Protein 3TW8 (pdb70)

Structure (mmCIF, N/CA/C/O backbone):
data_3TW8
#
_entry.id   3TW8
#
_cell.length_a   122.588
_cell.length_b   56.563
_cell.length_c   175.305
_cell.angle_alpha   90.00
_cell.angle_beta   95.63
_cell.angle_gamma   90.00
#
_symmetry.space_group_name_H-M   'C 1 2 1'
#
loop_
_entity.id
_entity.type
_entity.pdbx_description
1 polymer 'DENN domain-containing protein 1B'
2 polymer 'Ras-related protein Rab-35'
3 water water
#
loop_
_atom_site.group_PDB
_atom_site.id
_atom_site.type_symbol
_atom_site.label_atom_id
_atom_site.label_alt_id
_atom_site.label_comp_id
_atom_site.label_asym_id
_atom_site.label_entity_id
_atom_site.label_seq_id
_atom_site.pdbx_PDB_ins_code
_atom_site.Cartn_x
_atom_site.Cartn_y
_atom_site.Cartn_z
_atom_site.occupancy
_atom_site.B_iso_or_equiv
_atom_site.auth_seq_id
_atom_site.auth_comp_id
_atom_site.auth_asym_id
_atom_site.auth_atom_id
_atom_site.pdbx_PDB_model_num
ATOM 1 N N . MET A 1 2 ? 101.166 7.516 77.196 1.00 73.29 2 MET A N 1
ATOM 2 C CA . MET A 1 2 ? 100.472 8.858 77.211 1.00 71.48 2 MET A CA 1
ATOM 3 C C . MET A 1 2 ? 101.069 9.904 76.220 1.00 65.71 2 MET A C 1
ATOM 4 O O . MET A 1 2 ? 100.316 10.707 75.634 1.00 66.03 2 MET A O 1
ATOM 9 N N . ASP A 1 3 ? 102.399 9.877 76.020 1.00 59.38 3 ASP A N 1
ATOM 10 C CA . ASP A 1 3 ? 103.187 10.992 75.376 1.00 55.03 3 ASP A CA 1
ATOM 11 C C . ASP A 1 3 ? 103.573 10.641 73.900 1.00 50.21 3 ASP A C 1
ATOM 12 O O . ASP A 1 3 ? 103.132 11.270 72.920 1.00 49.66 3 ASP A O 1
ATOM 17 N N . CYS A 1 4 ? 104.334 9.564 73.778 1.00 48.68 4 CYS A N 1
ATOM 18 C CA . CYS A 1 4 ? 104.800 9.001 72.537 1.00 47.80 4 CYS A CA 1
ATOM 19 C C . CYS A 1 4 ? 103.698 8.145 71.854 1.00 45.25 4 CYS A C 1
ATOM 20 O O . CYS A 1 4 ? 102.879 7.468 72.503 1.00 50.66 4 CYS A O 1
ATOM 23 N N . ARG A 1 5 ? 103.728 8.132 70.555 1.00 41.19 5 ARG A N 1
ATOM 24 C CA . ARG A 1 5 ? 102.790 7.373 69.765 1.00 42.50 5 ARG A CA 1
ATOM 25 C C . ARG A 1 5 ? 103.375 6.059 69.237 1.00 43.83 5 ARG A C 1
ATOM 26 O O . ARG A 1 5 ? 102.836 5.490 68.306 1.00 43.50 5 ARG A O 1
ATOM 34 N N . THR A 1 6 ? 104.450 5.578 69.843 1.00 46.47 6 THR A N 1
ATOM 35 C CA . THR A 1 6 ? 104.989 4.255 69.536 1.00 43.72 6 THR A CA 1
ATOM 36 C C . THR A 1 6 ? 104.530 3.275 70.577 1.00 44.92 6 THR A C 1
ATOM 37 O O . THR A 1 6 ? 104.565 3.566 71.784 1.00 52.11 6 THR A O 1
ATOM 41 N N . LYS A 1 7 ? 104.144 2.075 70.145 1.00 45.95 7 LYS A N 1
ATOM 42 C CA . LYS A 1 7 ? 103.828 1.008 71.101 1.00 49.58 7 LYS A CA 1
ATOM 43 C C . LYS A 1 7 ? 105.113 0.573 71.791 1.00 49.39 7 LYS A C 1
ATOM 44 O O . LYS A 1 7 ? 106.023 0.080 71.152 1.00 50.57 7 LYS A O 1
ATOM 50 N N . ALA A 1 8 ? 105.181 0.729 73.110 1.00 55.19 8 ALA A N 1
ATOM 51 C CA . ALA A 1 8 ? 106.391 0.352 73.902 1.00 59.07 8 ALA A CA 1
ATOM 52 C C . ALA A 1 8 ? 106.917 -1.061 73.668 1.00 61.76 8 ALA A C 1
ATOM 53 O O . ALA A 1 8 ? 108.080 -1.257 73.252 1.00 65.25 8 ALA A O 1
ATOM 55 N N . ASN A 1 9 ? 106.084 -2.044 73.981 1.00 61.00 9 ASN A N 1
ATOM 56 C CA . ASN A 1 9 ? 106.500 -3.438 73.934 1.00 59.54 9 ASN A CA 1
ATOM 57 C C . ASN A 1 9 ? 105.572 -4.265 73.049 1.00 58.51 9 ASN A C 1
ATOM 58 O O . ASN A 1 9 ? 104.759 -5.018 73.547 1.00 60.91 9 ASN A O 1
ATOM 63 N N . PRO A 1 10 ? 105.696 -4.132 71.723 1.00 53.33 10 PRO A N 1
ATOM 64 C CA . PRO A 1 10 ? 104.781 -4.853 70.864 1.00 52.25 10 PRO A CA 1
ATOM 65 C C . PRO A 1 10 ? 104.980 -6.352 70.985 1.00 54.37 10 PRO A C 1
ATOM 66 O O . PRO A 1 10 ? 105.998 -6.820 71.506 1.00 55.50 10 PRO A O 1
ATOM 70 N N . ASP A 1 11 ? 104.002 -7.100 70.510 1.00 53.64 11 ASP A N 1
ATOM 71 C CA . ASP A 1 11 ? 104.070 -8.539 70.665 1.00 58.42 11 ASP A CA 1
ATOM 72 C C . ASP A 1 11 ? 105.136 -9.110 69.759 1.00 56.23 11 ASP A C 1
ATOM 73 O O . ASP A 1 11 ? 105.776 -10.088 70.119 1.00 54.55 11 ASP A O 1
ATOM 78 N N . ARG A 1 12 ? 105.334 -8.469 68.611 1.00 53.27 12 ARG A N 1
ATOM 79 C CA . ARG A 1 12 ? 106.205 -9.018 67.581 1.00 54.24 12 ARG A CA 1
ATOM 80 C C . ARG A 1 12 ? 107.085 -7.975 66.888 1.00 48.65 12 ARG A C 1
ATOM 81 O O . ARG A 1 12 ? 106.758 -6.824 66.839 1.00 47.08 12 ARG A O 1
ATOM 89 N N . THR A 1 13 ? 108.248 -8.429 66.433 1.00 47.10 13 THR A N 1
ATOM 90 C CA . THR A 1 13 ? 109.193 -7.614 65.707 1.00 46.06 13 THR A CA 1
ATOM 91 C C . THR A 1 13 ? 108.522 -7.004 64.506 1.00 42.02 13 THR A C 1
ATOM 92 O O . THR A 1 13 ? 108.788 -5.855 64.179 1.00 41.30 13 THR A O 1
ATOM 96 N N . PHE A 1 14 ? 107.670 -7.788 63.863 1.00 37.93 14 PHE A N 1
ATOM 97 C CA . PHE A 1 14 ? 106.784 -7.312 62.803 1.00 43.86 14 PHE A CA 1
ATOM 98 C C . PHE A 1 14 ? 105.593 -8.261 62.803 1.00 44.83 14 PHE A C 1
ATOM 99 O O . PHE A 1 14 ? 105.630 -9.345 63.389 1.00 41.06 14 PHE A O 1
ATOM 107 N N . ASP A 1 15 ? 104.516 -7.817 62.180 1.00 41.37 15 ASP A N 1
ATOM 108 C CA . ASP A 1 15 ? 103.269 -8.548 62.198 1.00 42.27 15 ASP A CA 1
ATOM 109 C C . ASP A 1 15 ? 102.922 -9.178 60.851 1.00 41.56 15 ASP A C 1
ATOM 110 O O . ASP A 1 15 ? 102.259 -10.193 60.805 1.00 44.30 15 ASP A O 1
ATOM 115 N N . LEU A 1 16 ? 103.376 -8.570 59.767 1.00 42.82 16 LEU A N 1
ATOM 116 C CA . LEU A 1 16 ? 103.010 -9.008 58.430 1.00 39.85 16 LEU A CA 1
ATOM 117 C C . LEU A 1 16 ? 104.048 -8.552 57.441 1.00 36.30 16 LEU A C 1
ATOM 118 O O . LEU A 1 16 ? 104.607 -7.439 57.567 1.00 38.21 16 LEU A O 1
ATOM 123 N N . VAL A 1 17 ? 104.280 -9.404 56.450 1.00 37.65 17 VAL A N 1
ATOM 124 C CA . VAL A 1 17 ? 105.033 -9.072 55.261 1.00 39.90 17 VAL A CA 1
ATOM 125 C C . VAL A 1 17 ? 104.192 -9.479 54.065 1.00 41.60 17 VAL A C 1
ATOM 126 O O . VAL A 1 17 ? 103.606 -10.557 54.070 1.00 43.17 17 VAL A O 1
ATOM 130 N N . LEU A 1 18 ? 104.122 -8.619 53.055 1.00 39.55 18 LEU A N 1
ATOM 131 C CA . LEU A 1 18 ? 103.309 -8.875 51.845 1.00 41.54 18 LEU A CA 1
ATOM 132 C C . LEU A 1 18 ? 104.054 -8.343 50.641 1.00 40.14 18 LEU A C 1
ATOM 133 O O . LEU A 1 18 ? 104.807 -7.338 50.737 1.00 38.93 18 LEU A O 1
ATOM 138 N N . LYS A 1 19 ? 103.871 -9.074 49.550 1.00 39.00 19 LYS A N 1
ATOM 139 C CA . LYS A 1 19 ? 104.186 -8.682 48.199 1.00 41.36 19 LYS A CA 1
ATOM 140 C C . LYS A 1 19 ? 102.842 -8.482 47.507 1.00 42.67 19 LYS A C 1
ATOM 141 O O . LYS A 1 19 ? 101.997 -9.375 47.482 1.00 42.72 19 LYS A O 1
ATOM 147 N N . VAL A 1 20 ? 102.665 -7.286 46.968 1.00 39.93 20 VAL A N 1
ATOM 148 C CA . VAL A 1 20 ? 101.427 -6.823 46.365 1.00 43.05 20 VAL A CA 1
ATOM 149 C C . VAL A 1 20 ? 101.688 -6.256 44.970 1.00 43.47 20 VAL A C 1
ATOM 150 O O . VAL A 1 20 ? 102.704 -5.608 44.747 1.00 41.59 20 VAL A O 1
ATOM 154 N N . LYS A 1 21 ? 100.725 -6.458 44.074 1.00 43.18 21 LYS A N 1
ATOM 155 C CA . LYS A 1 21 ? 100.736 -5.989 42.709 1.00 48.40 21 LYS A CA 1
ATOM 156 C C . LYS A 1 21 ? 99.397 -5.324 42.386 1.00 51.68 21 LYS A C 1
ATOM 157 O O . LYS A 1 21 ? 98.350 -5.830 42.791 1.00 50.64 21 LYS A O 1
ATOM 163 N N . CYS A 1 22 ? 99.399 -4.241 41.609 1.00 53.49 22 CYS A N 1
ATOM 164 C CA . CYS A 1 22 ? 98.125 -3.765 41.019 1.00 64.75 22 CYS A CA 1
ATOM 165 C C . CYS A 1 22 ? 97.553 -4.760 40.003 1.00 68.28 22 CYS A C 1
ATOM 166 O O . CYS A 1 22 ? 98.166 -4.996 38.965 1.00 81.26 22 CYS A O 1
ATOM 169 N N . GLU A 1 28 ? 89.260 -2.398 40.167 1.00 84.46 28 GLU A N 1
ATOM 170 C CA . GLU A 1 28 ? 89.702 -3.596 40.867 1.00 86.42 28 GLU A CA 1
ATOM 171 C C . GLU A 1 28 ? 90.799 -3.197 41.844 1.00 81.30 28 GLU A C 1
ATOM 172 O O . GLU A 1 28 ? 91.463 -2.186 41.632 1.00 81.07 28 GLU A O 1
ATOM 178 N N . ASP A 1 29 ? 90.985 -3.980 42.904 1.00 80.12 29 ASP A N 1
ATOM 179 C CA . ASP A 1 29 ? 91.966 -3.645 43.970 1.00 76.61 29 ASP A CA 1
ATOM 180 C C . ASP A 1 29 ? 93.399 -4.179 43.659 1.00 72.26 29 ASP A C 1
ATOM 181 O O . ASP A 1 29 ? 93.574 -4.927 42.681 1.00 75.89 29 ASP A O 1
ATOM 186 N N . PRO A 1 30 ? 94.429 -3.802 44.483 1.00 53.80 30 PRO A N 1
ATOM 187 C CA . PRO A 1 30 ? 95.699 -4.468 44.248 1.00 50.12 30 PRO A CA 1
ATOM 188 C C . PRO A 1 30 ? 95.620 -5.922 44.649 1.00 50.96 30 PRO A C 1
ATOM 189 O O . PRO A 1 30 ? 94.795 -6.283 45.464 1.00 55.49 30 PRO A O 1
ATOM 193 N N . VAL A 1 31 ? 96.433 -6.770 44.051 1.00 49.29 31 VAL A N 1
ATOM 194 C CA . VAL A 1 31 ? 96.408 -8.167 44.414 1.00 52.45 31 VAL A CA 1
ATOM 195 C C . VAL A 1 31 ? 97.586 -8.505 45.316 1.00 49.67 31 VAL A C 1
ATOM 196 O O . VAL A 1 31 ? 98.713 -8.115 45.042 1.00 47.88 31 VAL A O 1
ATOM 200 N N . VAL A 1 32 ? 97.293 -9.193 46.412 1.00 52.69 32 VAL A N 1
ATOM 201 C CA . VAL A 1 32 ? 98.320 -9.825 47.251 1.00 48.21 32 VAL A CA 1
ATOM 202 C C . VAL A 1 32 ? 98.776 -11.077 46.541 1.00 50.58 32 VAL A C 1
ATOM 203 O O . VAL A 1 32 ? 97.997 -11.986 46.317 1.00 54.69 32 VAL A O 1
ATOM 207 N N . LEU A 1 33 ? 100.048 -11.097 46.166 1.00 50.24 33 LEU A N 1
ATOM 208 C CA . LEU A 1 33 ? 100.676 -12.264 45.584 1.00 52.07 33 LEU A CA 1
ATOM 209 C C . LEU A 1 33 ? 101.184 -13.267 46.612 1.00 53.30 33 LEU A C 1
ATOM 210 O O . LEU A 1 33 ? 101.245 -14.460 46.320 1.00 54.07 33 LEU A O 1
ATOM 215 N N . TRP A 1 34 ? 101.589 -12.781 47.793 1.00 50.91 34 TRP A N 1
ATOM 216 C CA . TRP A 1 34 ? 102.336 -13.579 48.757 1.00 48.80 34 TRP A CA 1
ATOM 217 C C . TRP A 1 34 ? 102.347 -12.830 50.101 1.00 49.14 34 TRP A C 1
ATOM 218 O O . TRP A 1 34 ? 102.592 -11.622 50.135 1.00 46.45 34 TRP A O 1
ATOM 229 N N . LYS A 1 35 ? 102.047 -13.535 51.184 1.00 47.85 35 LYS A N 1
ATOM 230 C CA . LYS A 1 35 ? 102.175 -12.980 52.511 1.00 50.27 35 LYS A CA 1
ATOM 231 C C . LYS A 1 35 ? 102.826 -13.940 53.531 1.00 49.62 35 LYS A C 1
ATOM 232 O O . LYS A 1 35 ? 102.767 -15.168 53.403 1.00 49.75 35 LYS A O 1
ATOM 238 N N . PHE A 1 36 ? 103.430 -13.356 54.556 1.00 48.27 36 PHE A N 1
ATOM 239 C CA . PHE A 1 36 ? 103.875 -14.092 55.718 1.00 48.86 36 PHE A CA 1
ATOM 240 C C . PHE A 1 36 ? 103.443 -13.319 56.963 1.00 47.53 36 PHE A C 1
ATOM 241 O O . PHE A 1 36 ? 103.632 -12.105 57.015 1.00 42.35 36 PHE A O 1
ATOM 249 N N . PRO A 1 37 ? 102.887 -14.003 57.965 1.00 46.64 37 PRO A N 1
ATOM 250 C CA . PRO A 1 37 ? 102.562 -15.417 58.026 1.00 52.55 37 PRO A CA 1
ATOM 251 C C . 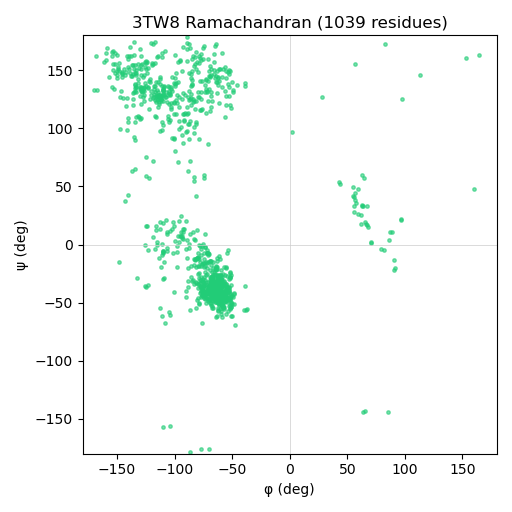PRO A 1 37 ? 101.408 -15.779 57.102 1.00 51.93 37 PRO A C 1
ATOM 252 O O . PRO A 1 37 ? 100.484 -14.994 56.939 1.00 53.69 37 PRO A O 1
ATOM 256 N N . GLU A 1 38 ? 101.471 -16.967 56.513 1.00 54.57 38 GLU A N 1
ATOM 257 C CA . GLU A 1 38 ? 100.419 -17.453 55.597 1.00 58.86 38 GLU A CA 1
ATOM 258 C C . GLU A 1 38 ? 99.009 -17.393 56.183 1.00 59.39 38 GLU A C 1
ATOM 259 O O . GLU A 1 38 ? 98.070 -17.073 55.483 1.00 61.54 38 GLU A O 1
ATOM 265 N N . ASP A 1 39 ? 98.880 -17.683 57.465 1.00 59.39 39 ASP A N 1
ATOM 266 C CA . ASP A 1 39 ? 97.581 -17.691 58.123 1.00 60.36 39 ASP A CA 1
ATOM 267 C C . ASP A 1 39 ? 97.269 -16.354 58.810 1.00 59.34 39 ASP A C 1
ATOM 268 O O . ASP A 1 39 ? 96.495 -16.317 59.764 1.00 58.39 39 ASP A O 1
ATOM 273 N N . PHE A 1 40 ? 97.880 -15.259 58.355 1.00 56.66 40 PHE A N 1
ATOM 274 C CA . PHE A 1 40 ? 97.545 -13.938 58.906 1.00 55.77 40 PHE A CA 1
ATOM 275 C C . PHE A 1 40 ? 96.040 -13.721 58.849 1.00 57.72 40 PHE A C 1
ATOM 276 O O . PHE A 1 40 ? 95.433 -13.891 57.792 1.00 60.39 40 PHE A O 1
ATOM 284 N N . GLY A 1 41 ? 95.450 -13.362 59.983 1.00 55.41 41 GLY A N 1
ATOM 285 C CA . GLY A 1 41 ? 93.997 -13.440 60.143 1.00 60.03 41 GLY A CA 1
ATOM 286 C C . GLY A 1 41 ? 93.185 -12.140 60.218 1.00 58.28 41 GLY A C 1
ATOM 287 O O . GLY A 1 41 ? 91.963 -12.189 60.290 1.00 61.71 41 GLY A O 1
ATOM 288 N N . ASP A 1 42 ? 93.837 -10.985 60.250 1.00 55.68 42 ASP A N 1
ATOM 289 C CA . ASP A 1 42 ? 93.110 -9.733 60.402 1.00 54.65 42 ASP A CA 1
ATOM 290 C C . ASP A 1 42 ? 92.759 -9.255 58.994 1.00 53.62 42 ASP A C 1
ATOM 291 O O . ASP A 1 42 ? 93.584 -8.676 58.305 1.00 51.04 42 ASP A O 1
ATOM 296 N N . GLN A 1 43 ? 91.534 -9.538 58.573 1.00 55.11 43 GLN A N 1
ATOM 297 C CA . GLN A 1 43 ? 91.074 -9.214 57.218 1.00 54.50 43 GLN A CA 1
ATOM 298 C C . GLN A 1 43 ? 91.000 -7.696 56.959 1.00 54.02 43 GLN A C 1
ATOM 299 O O . GLN A 1 43 ? 91.054 -7.248 55.813 1.00 53.46 43 GLN A O 1
ATOM 305 N N . GLU A 1 44 ? 90.862 -6.912 58.023 1.00 51.34 44 GLU A N 1
ATOM 306 C CA . GLU A 1 44 ? 90.786 -5.458 57.904 1.00 51.89 44 GLU A CA 1
ATOM 307 C C . GLU A 1 44 ? 92.160 -4.900 57.467 1.00 50.99 44 GLU A C 1
ATOM 308 O O . GLU A 1 44 ? 92.267 -3.953 56.646 1.00 48.02 44 GLU A O 1
ATOM 314 N N . ILE A 1 45 ? 93.214 -5.517 57.971 1.00 46.76 45 ILE A N 1
ATOM 315 C CA . ILE A 1 45 ? 94.550 -5.125 57.608 1.00 44.23 45 ILE A CA 1
ATOM 316 C C . ILE A 1 45 ? 94.904 -5.661 56.222 1.00 43.18 45 ILE A C 1
ATOM 317 O O . ILE A 1 45 ? 95.564 -4.992 55.433 1.00 44.62 45 ILE A O 1
ATOM 322 N N . LEU A 1 46 ? 94.441 -6.846 55.899 1.00 45.59 46 LEU A N 1
ATOM 323 C CA . LEU A 1 46 ? 94.657 -7.415 54.581 1.00 45.56 46 LEU A CA 1
ATOM 324 C C . LEU A 1 46 ? 93.973 -6.586 53.487 1.00 48.75 46 LEU A C 1
ATOM 325 O O . LEU A 1 46 ? 94.486 -6.493 52.388 1.00 48.85 46 LEU A O 1
ATOM 330 N N . GLN A 1 47 ? 92.836 -5.973 53.788 1.00 49.78 47 GLN A N 1
ATOM 331 C CA . GLN A 1 47 ? 92.152 -5.112 52.812 1.00 49.23 47 GLN A CA 1
ATOM 332 C C . GLN A 1 47 ? 92.820 -3.746 52.713 1.00 44.63 47 GLN A C 1
ATOM 333 O O . GLN A 1 47 ? 92.992 -3.244 51.628 1.00 48.05 47 GLN A O 1
ATOM 339 N N . SER A 1 48 ? 93.217 -3.153 53.836 1.00 45.45 48 SER A N 1
ATOM 340 C CA . SER A 1 48 ? 93.767 -1.793 53.818 1.00 41.71 48 SER A CA 1
ATOM 341 C C . SER A 1 48 ? 95.215 -1.714 53.431 1.00 41.03 48 SER A C 1
ATOM 342 O O . SER A 1 48 ? 95.658 -0.742 52.800 1.00 40.42 48 SER A O 1
ATOM 345 N N . VAL A 1 49 ? 96.000 -2.714 53.769 1.00 38.25 49 VAL A N 1
ATOM 346 C CA . VAL A 1 49 ? 97.440 -2.542 53.549 1.00 37.31 49 VAL A CA 1
ATOM 347 C C . VAL A 1 49 ? 97.816 -2.418 52.100 1.00 37.41 49 VAL A C 1
ATOM 348 O O . VAL A 1 49 ? 98.639 -1.550 51.771 1.00 33.97 49 VAL A O 1
ATOM 352 N N . PRO A 1 50 ? 97.183 -3.222 51.219 1.00 39.80 50 PRO A N 1
ATOM 353 C CA . PRO A 1 50 ? 97.456 -3.099 49.796 1.00 42.53 50 PRO A CA 1
ATOM 354 C C . PRO A 1 50 ? 97.141 -1.718 49.190 1.00 39.95 50 PRO A C 1
ATOM 355 O O . PRO A 1 50 ? 97.830 -1.285 48.269 1.00 39.23 50 PRO A O 1
ATOM 359 N N . LYS A 1 51 ? 96.143 -1.024 49.722 1.00 40.77 51 LYS A N 1
ATOM 360 C CA . LYS A 1 51 ? 95.775 0.287 49.194 1.00 37.12 51 LYS A CA 1
ATOM 361 C C . LYS A 1 51 ? 96.770 1.315 49.631 1.00 38.20 51 LYS A C 1
ATOM 362 O O . LYS A 1 51 ? 97.061 2.268 48.885 1.00 33.74 51 LYS A O 1
ATOM 368 N N . PHE A 1 52 ? 97.382 1.107 50.799 1.00 32.61 52 PHE A N 1
ATOM 369 C CA . PHE A 1 52 ? 98.422 2.021 51.220 1.00 30.62 52 PHE A CA 1
ATOM 370 C C . PHE A 1 52 ? 99.767 1.782 50.546 1.00 34.19 52 PHE A C 1
ATOM 371 O O . PHE A 1 52 ? 100.660 2.663 50.601 1.00 33.47 52 PHE A O 1
ATOM 379 N N . CYS A 1 53 ? 99.942 0.581 49.969 1.00 35.79 53 CYS A N 1
ATOM 380 C CA . CYS A 1 53 ? 101.128 0.260 49.163 1.00 35.33 53 CYS A CA 1
ATOM 381 C C . CYS A 1 53 ? 101.197 1.047 47.837 1.00 32.06 53 CYS A C 1
ATOM 382 O O . CYS A 1 53 ? 102.270 1.202 47.250 1.00 33.60 53 CYS A O 1
ATOM 385 N N . PHE A 1 54 ? 100.051 1.507 47.356 1.00 36.27 54 PHE A N 1
ATOM 386 C CA . PHE A 1 54 ? 99.964 2.203 46.078 1.00 35.82 54 PHE A CA 1
ATOM 387 C C . PHE A 1 54 ? 99.032 3.411 46.246 1.00 35.45 54 PHE A C 1
ATOM 388 O O . PHE A 1 54 ? 97.950 3.483 45.667 1.00 37.02 54 PHE A O 1
ATOM 396 N N . PRO A 1 55 ? 99.439 4.351 47.095 1.00 35.92 55 PRO A N 1
ATOM 397 C CA . PRO A 1 55 ? 98.589 5.450 47.506 1.00 35.59 55 PRO A CA 1
ATOM 398 C C . PRO A 1 55 ? 98.759 6.577 46.537 1.00 35.64 55 PRO A C 1
ATOM 399 O O . PRO A 1 55 ? 99.212 7.629 46.910 1.00 33.52 55 PRO A O 1
ATOM 403 N N . PHE A 1 56 ? 98.388 6.326 45.279 1.00 38.94 56 PHE A N 1
ATOM 404 C CA . PHE A 1 56 ? 98.509 7.294 44.214 1.00 31.08 56 PHE A CA 1
ATOM 405 C C . PHE A 1 56 ? 97.540 6.894 43.087 1.00 37.38 56 PHE A C 1
ATOM 406 O O . PHE A 1 56 ? 96.920 5.818 43.083 1.00 38.47 56 PHE A O 1
ATOM 414 N N . ASP A 1 57 ? 97.378 7.793 42.144 1.00 27.18 57 ASP A N 1
ATOM 415 C CA . ASP A 1 57 ? 96.447 7.475 40.967 1.00 30.00 57 ASP A CA 1
ATOM 416 C C . ASP A 1 57 ? 97.223 6.585 40.040 1.00 30.81 57 ASP A C 1
ATOM 417 O O . ASP A 1 57 ? 98.067 7.053 39.247 1.00 36.46 57 ASP A O 1
ATOM 422 N N . VAL A 1 58 ? 97.096 5.287 40.264 1.00 40.17 58 VAL A N 1
ATOM 423 C CA . VAL A 1 58 ? 97.859 4.295 39.515 1.00 47.57 58 VAL A CA 1
ATOM 424 C C . VAL A 1 58 ? 97.692 4.418 38.010 1.00 48.50 58 VAL A C 1
ATOM 425 O O . VAL A 1 58 ? 98.638 4.360 37.234 1.00 54.33 58 VAL A O 1
ATOM 429 N N . GLU A 1 59 ? 96.461 4.534 37.599 1.00 49.27 59 GLU A N 1
ATOM 430 C CA . GLU A 1 59 ? 96.141 4.681 36.183 1.00 53.54 59 GLU A CA 1
ATOM 431 C C . GLU A 1 59 ? 96.963 5.772 35.482 1.00 53.55 59 GLU A C 1
ATOM 432 O O . GLU A 1 59 ? 97.522 5.549 34.412 1.00 57.40 59 GLU A O 1
ATOM 438 N N . ARG A 1 60 ? 97.078 6.925 36.140 1.00 63.64 60 ARG A N 1
ATOM 439 C CA . ARG A 1 60 ? 97.769 8.104 35.592 1.00 63.11 60 ARG A CA 1
ATOM 440 C C . ARG A 1 60 ? 99.304 8.081 35.744 1.00 47.16 60 ARG A C 1
ATOM 441 O O . ARG A 1 60 ? 99.993 8.239 34.770 1.00 49.46 60 ARG A O 1
ATOM 449 N N . VAL A 1 61 ? 99.850 7.915 36.945 1.00 55.13 61 VAL A N 1
ATOM 450 C CA . VAL A 1 61 ? 101.306 8.070 37.136 1.00 38.74 61 VAL A CA 1
ATOM 451 C C . VAL A 1 61 ? 102.140 6.842 37.439 1.00 48.39 61 VAL A C 1
ATOM 452 O O . VAL A 1 61 ? 103.262 6.988 38.012 1.00 48.55 61 VAL A O 1
ATOM 456 N N . SER A 1 62 ? 101.633 5.636 37.165 1.00 40.24 62 SER A N 1
ATOM 457 C CA . SER A 1 62 ? 102.415 4.414 37.534 1.00 45.92 62 SER A CA 1
ATOM 458 C C . SER A 1 62 ? 103.829 4.474 36.922 1.00 42.71 62 SER A C 1
ATOM 459 O O . SER A 1 62 ? 104.859 4.350 37.610 1.00 42.51 62 SER A O 1
ATOM 462 N N . GLN A 1 63 ? 103.852 4.789 35.658 1.00 34.26 63 GLN A N 1
ATOM 463 C CA . GLN A 1 63 ? 105.063 4.785 34.853 1.00 47.95 63 GLN A CA 1
ATOM 464 C C . GLN A 1 63 ? 106.095 5.869 35.214 1.00 45.94 63 GLN A C 1
ATOM 465 O O . GLN A 1 63 ? 107.246 5.738 34.878 1.00 43.86 63 GLN A O 1
ATOM 471 N N . ASN A 1 64 ? 105.664 6.900 35.932 1.00 41.28 64 ASN A N 1
ATOM 472 C CA . ASN A 1 64 ? 106.548 7.955 36.466 1.00 40.16 64 ASN A CA 1
ATOM 473 C C . ASN A 1 64 ? 107.240 7.583 37.747 1.00 39.53 64 ASN A C 1
ATOM 474 O O . ASN A 1 64 ? 108.170 8.304 38.171 1.00 32.40 64 ASN A O 1
ATOM 479 N N . GLN A 1 65 ? 106.783 6.492 38.368 1.00 38.56 65 GLN A N 1
ATOM 480 C CA . GLN A 1 65 ? 107.318 6.092 39.673 1.00 43.01 65 GLN A CA 1
ATOM 481 C C . GLN A 1 65 ? 108.714 5.550 39.525 1.00 40.21 65 GLN A C 1
ATOM 482 O O . GLN A 1 65 ? 108.985 4.720 38.684 1.00 40.07 65 GLN A O 1
ATOM 488 N N . VAL A 1 66 ? 109.575 6.049 40.378 1.00 37.21 66 VAL A N 1
ATOM 489 C CA . VAL A 1 66 ? 110.950 5.629 40.469 1.00 42.74 66 VAL A CA 1
ATOM 490 C C . VAL A 1 66 ? 111.050 4.596 41.607 1.00 35.98 66 VAL A C 1
ATOM 491 O O . VAL A 1 66 ? 110.177 4.557 42.456 1.00 35.46 66 VAL A O 1
ATOM 495 N N . GLY A 1 67 ? 112.066 3.727 41.593 1.00 34.30 67 GLY A N 1
ATOM 496 C CA . GLY A 1 67 ? 112.244 2.742 42.630 1.00 34.19 67 GLY A CA 1
ATOM 497 C C . GLY A 1 67 ? 112.484 3.474 43.961 1.00 36.99 67 GLY A C 1
ATOM 498 O O . GLY A 1 67 ? 113.304 4.371 44.034 1.00 37.10 67 GLY A O 1
ATOM 499 N N . GLN A 1 68 ? 111.768 3.118 45.017 1.00 37.31 68 GLN A N 1
ATOM 500 C CA . GLN A 1 68 ? 111.920 3.868 46.287 1.00 40.44 68 GLN A CA 1
ATOM 501 C C . GLN A 1 68 ? 111.420 3.037 47.484 1.00 37.31 68 GLN A C 1
ATOM 502 O O . GLN A 1 68 ? 110.724 2.049 47.347 1.00 37.56 68 GLN A O 1
ATOM 508 N N . HIS A 1 69 ? 111.825 3.523 48.636 1.00 27.68 69 HIS A N 1
ATOM 509 C CA . HIS A 1 69 ? 111.376 3.098 49.898 1.00 34.25 69 HIS A CA 1
ATOM 510 C C . HIS A 1 69 ? 110.564 4.239 50.544 1.00 29.06 69 HIS A C 1
ATOM 511 O O . HIS A 1 69 ? 110.953 5.396 50.492 1.00 33.31 69 HIS A O 1
ATOM 518 N N . PHE A 1 70 ? 109.443 3.899 51.176 1.00 32.18 70 PHE A N 1
ATOM 519 C CA . PHE A 1 70 ? 108.631 4.869 51.928 1.00 31.91 70 PHE A CA 1
ATOM 520 C C . PHE A 1 70 ? 107.901 4.143 53.039 1.00 31.86 70 PHE A C 1
ATOM 521 O O . PHE A 1 70 ? 107.764 2.931 53.001 1.00 29.45 70 PHE A O 1
ATOM 529 N N . THR A 1 71 ? 107.382 4.899 53.996 1.00 29.03 71 THR A N 1
ATOM 530 C CA . THR A 1 71 ? 106.784 4.315 55.169 1.00 28.11 71 THR A CA 1
ATOM 531 C C . THR A 1 71 ? 105.460 4.951 55.514 1.00 28.88 71 THR A C 1
ATOM 532 O O . THR A 1 71 ? 105.429 6.080 56.003 1.00 29.44 71 THR A O 1
ATOM 536 N N . PHE A 1 72 ? 104.381 4.217 55.225 1.00 28.17 72 PHE A N 1
ATOM 537 C CA . PHE A 1 72 ? 103.063 4.596 55.668 1.00 27.78 72 PHE A CA 1
ATOM 538 C C . PHE A 1 72 ? 102.880 4.249 57.167 1.00 34.10 72 PHE A C 1
ATOM 539 O O . PHE A 1 72 ? 103.692 3.503 57.824 1.00 26.99 72 PHE A O 1
ATOM 547 N N . VAL A 1 73 ? 101.840 4.854 57.724 1.00 30.94 73 VAL A N 1
ATOM 548 C CA . VAL A 1 73 ? 101.446 4.578 59.114 1.00 32.93 73 VAL A CA 1
ATOM 549 C C . VAL A 1 73 ? 99.937 4.406 59.195 1.00 33.29 73 VAL A C 1
ATOM 550 O O . VAL A 1 73 ? 99.160 5.209 58.641 1.00 31.88 73 VAL A O 1
ATOM 554 N N . LEU A 1 74 ? 99.539 3.345 59.854 1.00 30.38 74 LEU A N 1
ATOM 555 C CA . LEU A 1 74 ? 98.196 3.066 60.195 1.00 32.48 74 LEU A CA 1
ATOM 556 C C . LEU A 1 74 ? 98.124 3.254 61.708 1.00 38.44 74 LEU A C 1
ATOM 557 O O . LEU A 1 74 ? 99.024 2.792 62.441 1.00 40.43 74 LEU A O 1
ATOM 562 N N . THR A 1 75 ? 97.079 3.927 62.175 1.00 39.49 75 THR A N 1
ATOM 563 C CA . THR A 1 75 ? 96.932 4.287 63.587 1.00 37.47 75 THR A CA 1
ATOM 564 C C . THR A 1 75 ? 95.928 3.366 64.187 1.00 41.53 75 THR A C 1
ATOM 565 O O . THR A 1 75 ? 94.863 3.197 63.598 1.00 45.90 75 THR A O 1
ATOM 569 N N . ASP A 1 76 ? 96.275 2.745 65.321 1.00 39.57 76 ASP A N 1
ATOM 570 C CA . ASP A 1 76 ? 95.400 1.787 65.975 1.00 43.25 76 ASP A CA 1
ATOM 571 C C . ASP A 1 76 ? 94.461 2.485 66.966 1.00 46.75 76 ASP A C 1
ATOM 572 O O . ASP A 1 76 ? 94.548 3.696 67.186 1.00 47.52 76 ASP A O 1
ATOM 577 N N . ILE A 1 77 ? 93.619 1.692 67.587 1.00 47.43 77 ILE A N 1
ATOM 578 C CA . ILE A 1 77 ? 92.657 2.133 68.607 1.00 53.12 77 ILE A CA 1
ATOM 579 C C . ILE A 1 77 ? 93.233 2.971 69.758 1.00 53.06 77 ILE A C 1
ATOM 580 O O . ILE A 1 77 ? 92.530 3.759 70.335 1.00 55.73 77 ILE A O 1
ATOM 585 N N . GLU A 1 78 ? 94.508 2.802 70.073 1.00 51.61 78 GLU A N 1
ATOM 586 C CA . GLU A 1 78 ? 95.167 3.550 71.133 1.00 50.65 78 GLU A CA 1
ATOM 587 C C . GLU A 1 78 ? 95.927 4.755 70.585 1.00 50.31 78 GLU A C 1
ATOM 588 O O . GLU A 1 78 ? 96.612 5.442 71.338 1.00 50.32 78 GLU A O 1
ATOM 594 N N . SER A 1 79 ? 95.761 5.041 69.284 1.00 43.56 79 SER A N 1
ATOM 595 C CA . SER A 1 79 ? 96.552 6.040 68.541 1.00 47.23 79 SER A CA 1
ATOM 596 C C . SER A 1 79 ? 98.030 5.712 68.400 1.00 42.92 79 SER A C 1
ATOM 597 O O . SER A 1 79 ? 98.829 6.570 68.130 1.00 43.15 79 SER A O 1
ATOM 600 N N . LYS A 1 80 ? 98.382 4.456 68.588 1.00 46.56 80 LYS A N 1
ATOM 601 C CA . LYS A 1 80 ? 99.744 4.027 68.343 1.00 44.64 80 LYS A CA 1
ATOM 602 C C . LYS A 1 80 ? 99.960 3.774 66.839 1.00 43.26 80 LYS A C 1
ATOM 603 O O . LYS A 1 80 ? 99.057 3.336 66.121 1.00 44.70 80 LYS A O 1
ATOM 609 N N . GLN A 1 81 ? 101.200 3.966 66.403 1.00 41.69 81 GLN A N 1
ATOM 610 C CA . GLN A 1 81 ? 101.572 3.835 65.017 1.00 37.01 81 GLN A CA 1
ATOM 611 C C . GLN A 1 81 ? 102.033 2.451 64.611 1.00 36.44 81 GLN A C 1
ATOM 612 O O . GLN A 1 81 ? 102.948 1.868 65.207 1.00 39.06 81 GLN A O 1
ATOM 618 N N . ARG A 1 82 ? 101.412 1.960 63.539 1.00 35.02 82 ARG A N 1
ATOM 619 C CA . ARG A 1 82 ? 101.843 0.734 62.873 1.00 37.47 82 ARG A CA 1
ATOM 620 C C . ARG A 1 82 ? 102.567 1.183 61.632 1.00 36.15 82 ARG A C 1
ATOM 621 O O . ARG A 1 82 ? 101.929 1.799 60.759 1.00 35.45 82 ARG A O 1
ATOM 629 N N . PHE A 1 83 ? 103.860 0.891 61.536 1.00 30.62 83 PHE A N 1
ATOM 630 C CA . PHE A 1 83 ? 104.668 1.378 60.418 1.00 32.76 83 PHE A CA 1
ATOM 631 C C . PHE A 1 83 ? 104.607 0.391 59.274 1.00 34.67 83 PHE A C 1
ATOM 632 O O . PHE A 1 83 ? 104.793 -0.796 59.469 1.00 30.31 83 PHE A O 1
ATOM 640 N N . GLY A 1 84 ? 104.253 0.894 58.085 1.00 31.23 84 GLY A N 1
ATOM 641 C CA . GLY A 1 84 ? 104.263 0.135 56.873 1.00 33.53 84 GLY A CA 1
ATOM 642 C C . GLY A 1 84 ? 105.515 0.435 56.047 1.00 31.41 84 GLY A C 1
ATOM 643 O O . GLY A 1 84 ? 105.515 1.305 55.202 1.00 27.47 84 GLY A O 1
ATOM 644 N N . PHE A 1 85 ? 106.575 -0.337 56.269 1.00 33.68 85 PHE A N 1
ATOM 645 C CA . PHE A 1 85 ? 107.825 -0.182 55.493 1.00 30.48 85 PHE A CA 1
ATOM 646 C C . PHE A 1 85 ? 107.698 -0.833 54.080 1.00 32.50 85 PHE A C 1
ATOM 647 O O . PHE A 1 85 ? 107.602 -2.062 53.964 1.00 31.68 85 PHE A O 1
ATOM 655 N N . CYS A 1 86 ? 107.768 0.001 53.035 1.00 28.21 86 CYS A N 1
ATOM 656 C CA . CYS A 1 86 ? 107.534 -0.420 51.685 1.00 30.22 86 CYS A CA 1
ATOM 657 C C . CYS A 1 86 ? 108.708 -0.185 50.756 1.00 30.89 86 CYS A C 1
ATOM 658 O O . CYS A 1 86 ? 109.378 0.821 50.813 1.00 28.77 86 CYS A O 1
ATOM 661 N N . ARG A 1 87 ? 108.913 -1.124 49.840 1.00 35.09 87 ARG A N 1
ATOM 662 C CA . ARG A 1 87 ? 109.881 -0.989 48.769 1.00 34.49 87 ARG A CA 1
ATOM 663 C C . ARG A 1 87 ? 109.055 -1.011 47.527 1.00 24.34 87 ARG A C 1
ATOM 664 O O . ARG A 1 87 ? 108.481 -2.035 47.198 1.00 37.53 87 ARG A O 1
ATOM 672 N N . LEU A 1 88 ? 108.953 0.119 46.839 1.00 32.05 88 LEU A N 1
ATOM 673 C CA . LEU A 1 88 ? 108.164 0.188 45.544 1.00 30.68 88 LEU A CA 1
ATOM 674 C C . LEU A 1 88 ? 109.078 0.124 44.295 1.00 29.10 88 LEU A C 1
ATOM 675 O O . LEU A 1 88 ? 109.984 0.943 44.119 1.00 35.90 88 LEU A O 1
ATOM 680 N N . THR A 1 89 ? 108.870 -0.848 43.441 1.00 29.07 89 THR A N 1
ATOM 681 C CA . THR A 1 89 ? 109.685 -1.007 42.252 1.00 37.78 89 THR A CA 1
ATOM 682 C C . THR A 1 89 ? 109.437 0.094 41.218 1.00 41.59 89 THR A C 1
ATOM 683 O O . THR A 1 89 ? 108.315 0.586 41.071 1.00 45.50 89 THR A O 1
ATOM 687 N N . SER A 1 90 ? 110.478 0.502 40.511 1.00 43.03 90 SER A N 1
ATOM 688 C CA . SER A 1 90 ? 110.315 1.416 39.371 1.00 43.04 90 SER A CA 1
ATOM 689 C C . SER A 1 90 ? 109.164 0.992 38.441 1.00 48.36 90 SER A C 1
ATOM 690 O O . SER A 1 90 ? 108.973 -0.204 38.141 1.00 48.71 90 SER A O 1
ATOM 693 N N . GLY A 1 91 ? 108.378 1.965 38.000 1.00 46.10 91 GLY A N 1
ATOM 694 C CA . GLY A 1 91 ? 107.139 1.634 37.291 1.00 49.30 91 GLY A CA 1
ATOM 695 C C . GLY A 1 91 ? 105.961 1.503 38.257 1.00 47.12 91 GLY A C 1
ATOM 696 O O . GLY A 1 91 ? 104.854 1.481 37.843 1.00 48.44 91 GLY A O 1
ATOM 697 N N . GLY A 1 92 ? 106.187 1.429 39.564 1.00 40.42 92 GLY A N 1
ATOM 698 C CA . GLY A 1 92 ? 105.076 1.428 40.490 1.00 42.36 92 GLY A CA 1
ATOM 699 C C . GLY A 1 92 ? 103.972 0.380 40.356 1.00 41.22 92 GLY A C 1
ATOM 700 O O . GLY A 1 92 ? 102.866 0.627 40.787 1.00 48.24 92 GLY A O 1
ATOM 701 N N . THR A 1 93 ? 104.264 -0.790 39.823 1.00 43.04 93 THR A N 1
ATOM 702 C CA . THR A 1 93 ? 103.264 -1.895 39.740 1.00 49.27 93 THR A CA 1
ATOM 703 C C . THR A 1 93 ? 103.357 -2.948 40.854 1.00 46.15 93 THR A C 1
ATOM 704 O O . THR A 1 93 ? 102.432 -3.729 41.020 1.00 51.27 93 THR A O 1
ATOM 708 N N . ILE A 1 94 ? 104.512 -3.022 41.524 1.00 42.40 94 ILE A N 1
ATOM 709 C CA . ILE A 1 94 ? 104.835 -4.072 42.473 1.00 37.70 94 ILE A CA 1
ATOM 710 C C . ILE A 1 94 ? 105.378 -3.377 43.714 1.00 43.73 94 ILE A C 1
ATOM 711 O O . ILE A 1 94 ? 106.177 -2.432 43.593 1.00 39.46 94 ILE A O 1
ATOM 716 N N . CYS A 1 95 ? 104.975 -3.874 44.895 1.00 44.47 95 CYS A N 1
ATOM 717 C CA . CYS A 1 95 ? 105.363 -3.290 46.164 1.00 34.07 95 CYS A CA 1
ATOM 718 C C . CYS A 1 95 ? 105.512 -4.378 47.236 1.00 37.62 95 CYS A C 1
ATOM 719 O O . CYS A 1 95 ? 104.657 -5.258 47.321 1.00 35.37 95 CYS A O 1
ATOM 722 N N . LEU A 1 96 ? 106.638 -4.331 47.966 1.00 32.51 96 LEU A N 1
ATOM 723 C CA . LEU A 1 96 ? 106.924 -5.208 49.103 1.00 37.13 96 LEU A CA 1
ATOM 724 C C . LEU A 1 96 ? 106.755 -4.431 50.395 1.00 29.82 96 LEU A C 1
ATOM 725 O O . LEU A 1 96 ? 107.207 -3.306 50.442 1.00 32.51 96 LEU A O 1
ATOM 730 N N . CYS A 1 97 ? 106.103 -5.018 51.410 1.00 34.40 97 CYS A N 1
ATOM 731 C CA . CYS A 1 97 ? 105.643 -4.290 52.594 1.00 33.93 97 CYS A CA 1
ATOM 732 C C . CYS A 1 97 ? 105.818 -5.108 53.871 1.00 36.01 97 CYS A C 1
ATOM 733 O O . CYS A 1 97 ? 105.337 -6.219 53.941 1.00 36.33 97 CYS A O 1
ATOM 736 N N . ILE A 1 98 ? 106.507 -4.525 54.865 1.00 35.66 98 ILE A N 1
ATOM 737 C CA . ILE A 1 98 ? 106.564 -5.071 56.210 1.00 36.59 98 ILE A CA 1
ATOM 738 C C . ILE A 1 98 ? 105.840 -4.185 57.207 1.00 35.10 98 ILE A C 1
ATOM 739 O O . ILE A 1 98 ? 106.158 -2.984 57.324 1.00 35.11 98 ILE A O 1
ATOM 744 N N . LEU A 1 99 ? 104.887 -4.765 57.930 1.00 35.28 99 LEU A N 1
ATOM 745 C CA . LEU A 1 99 ? 104.110 -4.007 58.897 1.00 36.12 99 LEU A CA 1
ATOM 746 C C . LEU A 1 99 ? 104.613 -4.328 60.267 1.00 36.50 99 LEU A C 1
ATOM 747 O O . LEU A 1 99 ? 104.597 -5.474 60.664 1.00 33.82 99 LEU A O 1
ATOM 752 N N . SER A 1 100 ? 105.037 -3.285 60.975 1.00 37.56 100 SER A N 1
ATOM 753 C CA . SER A 1 100 ? 105.615 -3.409 62.295 1.00 38.06 100 SER A CA 1
ATOM 754 C C . SER A 1 100 ? 105.278 -2.244 63.204 1.00 36.72 100 SER A C 1
ATOM 755 O O . SER A 1 100 ? 105.165 -1.131 62.753 1.00 32.19 100 SER A O 1
ATOM 758 N N . TYR A 1 101 ? 105.172 -2.494 64.502 1.00 34.95 101 TYR A N 1
ATOM 759 C CA . TYR A 1 101 ? 105.141 -1.389 65.496 1.00 35.20 101 TYR A CA 1
ATOM 760 C C . TYR A 1 101 ? 106.504 -0.781 65.771 1.00 37.80 101 TYR A C 1
ATOM 761 O O . TYR A 1 101 ? 106.589 0.226 66.452 1.00 40.40 101 TYR A O 1
ATOM 770 N N . LEU A 1 102 ? 107.585 -1.383 65.277 1.00 37.64 102 LEU A N 1
ATOM 771 C CA . LEU A 1 102 ? 108.924 -0.901 65.611 1.00 38.95 102 LEU A CA 1
ATOM 772 C C . LEU A 1 102 ? 109.347 0.078 64.561 1.00 37.54 102 LEU A C 1
ATOM 773 O O . LEU A 1 102 ? 109.228 -0.223 63.381 1.00 33.50 102 LEU A O 1
ATOM 778 N N . PRO A 1 103 ? 109.840 1.260 64.982 1.00 36.76 103 PRO A N 1
ATOM 779 C CA . PRO A 1 103 ? 110.167 2.304 64.020 1.00 39.03 103 PRO A CA 1
ATOM 780 C C . PRO A 1 103 ? 111.544 2.084 63.443 1.00 38.82 103 PRO A C 1
ATOM 781 O O . PRO A 1 103 ? 112.375 2.969 63.466 1.00 40.28 103 PRO A O 1
ATOM 785 N N . TRP A 1 104 ? 111.781 0.906 62.891 1.00 36.77 104 TRP A N 1
ATOM 786 C CA . TRP A 1 104 ? 113.142 0.554 62.446 1.00 37.04 104 TRP A CA 1
ATOM 787 C C . TRP A 1 104 ? 113.273 0.820 60.944 1.00 35.31 104 TRP A C 1
ATOM 788 O O . TRP A 1 104 ? 113.363 -0.095 60.182 1.00 34.77 104 TRP A O 1
ATOM 799 N N . PHE A 1 105 ? 113.307 2.082 60.536 1.00 32.58 105 PHE A N 1
ATOM 800 C CA . PHE A 1 105 ? 113.353 2.434 59.120 1.00 34.26 105 PHE A CA 1
ATOM 801 C C . PHE A 1 105 ? 114.584 1.864 58.430 1.00 36.63 105 PHE A C 1
ATOM 802 O O . PHE A 1 105 ? 114.457 1.236 57.375 1.00 33.19 105 PHE A O 1
ATOM 810 N N . GLU A 1 106 ? 115.768 2.054 59.011 1.00 34.22 106 GLU A N 1
ATOM 811 C CA . GLU A 1 106 ? 116.984 1.676 58.262 1.00 38.12 106 GLU A CA 1
ATOM 812 C C . GLU A 1 106 ? 117.138 0.173 58.142 1.00 36.04 106 GLU A C 1
ATOM 813 O O . GLU A 1 106 ? 117.522 -0.335 57.093 1.00 38.96 106 GLU A O 1
ATOM 819 N N . VAL A 1 107 ? 116.828 -0.520 59.215 1.00 36.52 107 VAL A N 1
ATOM 820 C CA . VAL A 1 107 ? 116.811 -1.972 59.246 1.00 38.26 107 VAL A CA 1
ATOM 821 C C . VAL A 1 107 ? 115.808 -2.595 58.266 1.00 39.51 107 VAL A C 1
ATOM 822 O O . VAL A 1 107 ? 116.146 -3.516 57.526 1.00 36.70 107 VAL A O 1
ATOM 826 N N . TYR A 1 108 ? 114.580 -2.095 58.268 1.00 32.46 108 TYR A N 1
ATOM 827 C CA . TYR A 1 108 ? 113.560 -2.688 57.442 1.00 36.32 108 TYR A CA 1
ATOM 828 C C . TYR A 1 108 ? 113.691 -2.384 55.965 1.00 33.42 108 TYR A C 1
ATOM 829 O O . TYR A 1 108 ? 113.392 -3.216 55.110 1.00 34.03 108 TYR A O 1
ATOM 838 N N . TYR A 1 109 ? 114.160 -1.192 55.659 1.00 32.60 109 TYR A N 1
ATOM 839 C CA . TYR A 1 109 ? 114.569 -0.866 54.281 1.00 30.32 109 TYR A CA 1
ATOM 840 C C . TYR A 1 109 ? 115.607 -1.840 53.731 1.00 36.16 109 TYR A C 1
ATOM 841 O O . TYR A 1 109 ? 115.428 -2.358 52.624 1.00 31.36 109 TYR A O 1
ATOM 850 N N . LYS A 1 110 ? 116.667 -2.117 54.526 1.00 38.22 110 LYS A N 1
ATOM 851 C CA . LYS A 1 110 ? 117.656 -3.123 54.169 1.00 40.66 110 LYS A CA 1
ATOM 852 C C . LYS A 1 110 ? 117.047 -4.514 54.070 1.00 37.86 110 LYS A C 1
ATOM 853 O O . LYS A 1 110 ? 117.345 -5.250 53.140 1.00 38.42 110 LYS A O 1
ATOM 859 N N . LEU A 1 111 ? 116.227 -4.882 55.041 1.00 37.29 111 LEU A N 1
ATOM 860 C CA . LEU A 1 111 ? 115.573 -6.196 55.018 1.00 41.89 111 LEU A CA 1
ATOM 861 C C . LEU A 1 111 ? 114.685 -6.326 53.775 1.00 39.42 111 LEU A C 1
ATOM 862 O O . LEU A 1 111 ? 114.660 -7.393 53.180 1.00 42.66 111 LEU A O 1
ATOM 867 N N . LEU A 1 112 ? 114.002 -5.253 53.371 1.00 36.62 112 LEU A N 1
ATOM 868 C CA . LEU A 1 112 ? 113.128 -5.301 52.190 1.00 36.40 112 LEU A CA 1
ATOM 869 C C . LEU A 1 112 ? 113.959 -5.560 50.923 1.00 37.19 112 LEU A C 1
ATOM 870 O O . LEU A 1 112 ? 113.596 -6.355 50.083 1.00 38.06 112 LEU A O 1
ATOM 875 N N . ASN A 1 113 ? 115.115 -4.930 50.817 1.00 37.67 113 ASN A N 1
ATOM 876 C CA . ASN A 1 113 ? 115.988 -5.184 49.669 1.00 40.79 113 ASN A CA 1
ATOM 877 C C . ASN A 1 113 ? 116.469 -6.647 49.660 1.00 43.50 113 ASN A C 1
ATOM 878 O O . ASN A 1 113 ? 116.534 -7.278 48.601 1.00 42.59 113 ASN A O 1
ATOM 883 N N . THR A 1 114 ? 116.786 -7.170 50.844 1.00 41.78 114 THR A N 1
ATOM 884 C CA . THR A 1 114 ? 117.264 -8.547 50.985 1.00 45.41 114 THR A CA 1
ATOM 885 C C . THR A 1 114 ? 116.138 -9.527 50.676 1.00 45.25 114 THR A C 1
ATOM 886 O O . THR A 1 114 ? 116.405 -10.556 50.084 1.00 48.79 114 THR A O 1
ATOM 890 N N . LEU A 1 115 ? 114.897 -9.220 51.074 1.00 45.36 115 LEU A N 1
ATOM 891 C CA . LEU A 1 115 ? 113.788 -10.072 50.702 1.00 45.72 115 LEU A CA 1
ATOM 892 C C . LEU A 1 115 ? 113.567 -10.007 49.191 1.00 45.22 115 LEU A C 1
ATOM 893 O O . LEU A 1 115 ? 113.252 -11.020 48.573 1.00 46.28 115 LEU A O 1
ATOM 898 N N . ALA A 1 116 ? 113.717 -8.831 48.601 1.00 45.49 116 ALA A N 1
ATOM 899 C CA . ALA A 1 116 ? 113.560 -8.713 47.141 1.00 46.33 116 ALA A CA 1
ATOM 900 C C . ALA A 1 116 ? 114.609 -9.543 46.406 1.00 46.59 116 ALA A C 1
ATOM 901 O O . ALA A 1 116 ? 114.330 -10.159 45.405 1.00 47.65 116 ALA A O 1
ATOM 903 N N . ASP A 1 117 ? 115.829 -9.561 46.921 1.00 49.43 117 ASP A N 1
ATOM 904 C CA . ASP A 1 117 ? 116.888 -10.307 46.265 1.00 50.40 117 ASP A CA 1
ATOM 905 C C . ASP A 1 117 ? 116.679 -11.814 46.411 1.00 53.82 117 ASP A C 1
ATOM 906 O O . ASP A 1 117 ? 116.969 -12.567 45.474 1.00 57.74 117 ASP A O 1
ATOM 911 N N . TYR A 1 118 ? 116.153 -12.251 47.562 1.00 53.61 118 TYR A N 1
ATOM 912 C CA . TYR A 1 118 ? 115.822 -13.673 47.801 1.00 54.41 118 TYR A CA 1
ATOM 913 C C . TYR A 1 118 ? 114.700 -14.129 46.893 1.00 53.57 118 TYR A C 1
ATOM 914 O O . TYR A 1 118 ? 114.744 -15.223 46.391 1.00 56.93 118 TYR A O 1
ATOM 923 N N . LEU A 1 119 ? 113.704 -13.287 46.681 1.00 50.02 119 LEU A N 1
ATOM 924 C CA . LEU A 1 119 ? 112.630 -13.583 45.729 1.00 52.79 119 LEU A CA 1
ATOM 925 C C . LEU A 1 119 ? 113.130 -13.688 44.266 1.00 56.23 119 LEU A C 1
ATOM 926 O O . LEU A 1 119 ? 112.792 -14.639 43.575 1.00 61.08 119 LEU A O 1
ATOM 931 N N . ALA A 1 120 ? 113.957 -12.744 43.816 1.00 54.33 120 ALA A N 1
ATOM 932 C CA . ALA A 1 120 ? 114.508 -12.783 42.447 1.00 56.65 120 ALA A CA 1
ATOM 933 C C . ALA A 1 120 ? 115.476 -13.988 42.198 1.00 60.97 120 ALA A C 1
ATOM 934 O O . ALA A 1 120 ? 115.576 -14.522 41.088 1.00 63.53 120 ALA A O 1
ATOM 936 N N . LYS A 1 121 ? 116.200 -14.393 43.243 1.00 61.38 121 LYS A N 1
ATOM 937 C CA . LYS A 1 121 ? 117.087 -15.548 43.178 1.00 61.19 121 LYS A CA 1
ATOM 938 C C . LYS A 1 121 ? 116.347 -16.819 43.640 1.00 62.97 121 LYS A C 1
ATOM 939 O O . LYS A 1 121 ? 116.958 -17.876 43.853 1.00 65.41 121 LYS A O 1
ATOM 945 N N . GLU A 1 122 ? 115.029 -16.712 43.794 1.00 61.30 122 GLU A N 1
ATOM 946 C CA . GLU A 1 122 ? 114.176 -17.881 43.980 1.00 64.07 122 GLU A CA 1
ATOM 947 C C . GLU A 1 122 ? 114.604 -18.758 45.198 1.00 66.04 122 GLU A C 1
ATOM 948 O O . GLU A 1 122 ? 114.568 -19.993 45.174 1.00 65.48 122 GLU A O 1
ATOM 954 N N . LEU A 1 123 ? 115.020 -18.083 46.261 1.00 63.92 123 LEU A N 1
ATOM 955 C CA . LEU A 1 123 ? 115.507 -18.758 47.431 1.00 63.49 123 LEU A CA 1
ATOM 956 C C . LEU A 1 123 ? 114.378 -18.790 48.471 1.00 61.90 123 LEU A C 1
ATOM 957 O O . LEU A 1 123 ? 114.356 -18.026 49.400 1.00 59.03 123 LEU A O 1
ATOM 962 N N . GLU A 1 124 ? 113.449 -19.717 48.314 1.00 64.54 124 GLU A N 1
ATOM 963 C CA . GLU A 1 124 ? 112.256 -19.729 49.139 1.00 63.94 124 GLU A CA 1
ATOM 964 C C . GLU A 1 124 ? 112.513 -20.141 50.623 1.00 64.76 124 GLU A C 1
ATOM 965 O O . GLU A 1 124 ? 111.992 -19.513 51.557 1.00 64.32 124 GLU A O 1
ATOM 971 N N . ASN A 1 125 ? 113.271 -21.209 50.825 1.00 66.94 125 ASN A N 1
ATOM 972 C CA . ASN A 1 125 ? 113.587 -21.683 52.178 1.00 68.56 125 ASN A CA 1
ATOM 973 C C . ASN A 1 125 ? 114.263 -20.610 53.012 1.00 66.22 125 ASN A C 1
ATOM 974 O O . ASN A 1 125 ? 113.784 -20.248 54.090 1.00 64.23 125 ASN A O 1
ATOM 979 N N . ASP A 1 126 ? 115.367 -20.091 52.491 1.00 65.94 126 ASP A N 1
ATOM 980 C CA . ASP A 1 126 ? 116.120 -19.033 53.171 1.00 64.09 126 ASP A CA 1
ATOM 981 C C . ASP A 1 126 ? 115.245 -17.840 53.557 1.00 59.41 126 ASP A C 1
ATOM 982 O O . ASP A 1 126 ? 115.499 -17.191 54.553 1.00 58.27 126 ASP A O 1
ATOM 987 N N . LEU A 1 127 ? 114.275 -17.514 52.705 1.00 59.55 127 LEU A N 1
ATOM 988 C CA . LEU A 1 127 ? 113.341 -16.416 52.924 1.00 55.48 127 LEU A CA 1
ATOM 989 C C . LEU A 1 127 ? 112.418 -16.773 54.093 1.00 56.06 127 LEU A C 1
ATOM 990 O O . LEU A 1 127 ? 112.340 -16.058 55.078 1.00 52.61 127 LEU A O 1
ATOM 995 N N . ASN A 1 128 ? 111.805 -17.948 54.019 1.00 58.37 128 ASN A N 1
ATOM 996 C CA . ASN A 1 128 ? 110.900 -18.418 55.077 1.00 59.87 128 ASN A CA 1
ATOM 997 C C . ASN A 1 128 ? 111.632 -18.574 56.403 1.00 60.62 128 ASN A C 1
ATOM 998 O O . ASN A 1 128 ? 111.132 -18.130 57.434 1.00 56.39 128 ASN A O 1
ATOM 1003 N N . GLU A 1 129 ? 112.822 -19.166 56.358 1.00 56.99 129 GLU A N 1
ATOM 1004 C CA . GLU A 1 129 ? 113.722 -19.203 57.525 1.00 62.06 129 GLU A CA 1
ATOM 1005 C C . GLU A 1 129 ? 113.965 -17.842 58.158 1.00 58.82 129 GLU A C 1
ATOM 1006 O O . GLU A 1 129 ? 113.791 -17.669 59.368 1.00 60.82 129 GLU A O 1
ATOM 1012 N N . THR A 1 130 ? 114.391 -16.886 57.344 1.00 53.33 130 THR A N 1
ATOM 1013 C CA . THR A 1 130 ? 114.704 -15.555 57.830 1.00 54.77 130 THR A CA 1
ATOM 1014 C C . THR A 1 130 ? 113.469 -14.912 58.456 1.00 56.37 130 THR A C 1
ATOM 1015 O O . THR A 1 130 ? 113.537 -14.375 59.576 1.00 56.84 130 THR A O 1
ATOM 1019 N N . LEU A 1 131 ? 112.350 -14.972 57.733 1.00 53.78 131 LEU A N 1
ATOM 1020 C CA . LEU A 1 131 ? 111.058 -14.461 58.241 1.00 53.64 131 LEU A CA 1
ATOM 1021 C C . LEU A 1 131 ? 110.644 -15.116 59.565 1.00 52.96 131 LEU A C 1
ATOM 1022 O O . LEU A 1 131 ? 110.413 -14.418 60.545 1.00 52.71 131 LEU A O 1
ATOM 1027 N N . ARG A 1 132 ? 110.608 -16.445 59.585 1.00 53.04 132 ARG A N 1
ATOM 1028 C CA . ARG A 1 132 ? 110.276 -17.214 60.777 1.00 58.88 132 ARG A CA 1
ATOM 1029 C C . ARG A 1 132 ? 111.084 -16.801 61.985 1.00 58.54 132 ARG A C 1
ATOM 1030 O O . ARG A 1 132 ? 110.556 -16.580 63.090 1.00 54.85 132 ARG A O 1
ATOM 1038 N N . SER A 1 133 ? 112.382 -16.731 61.761 1.00 59.07 133 SER A N 1
ATOM 1039 C CA . SER A 1 133 ? 113.330 -16.606 62.840 1.00 59.87 133 SER A CA 1
ATOM 1040 C C . SER A 1 133 ? 113.233 -15.247 63.452 1.00 58.27 133 SER A C 1
ATOM 1041 O O . SER A 1 133 ? 113.268 -15.091 64.657 1.00 58.79 133 SER A O 1
ATOM 1044 N N . LEU A 1 134 ? 113.026 -14.256 62.605 1.00 54.03 134 LEU A N 1
ATOM 1045 C CA . LEU A 1 134 ? 112.839 -12.900 63.075 1.00 55.67 134 LEU A CA 1
ATOM 1046 C C . LEU A 1 134 ? 111.428 -12.710 63.681 1.00 52.89 134 LEU A C 1
ATOM 1047 O O . LEU A 1 134 ? 111.280 -11.978 64.655 1.00 51.11 134 LEU A O 1
ATOM 1052 N N . TYR A 1 135 ? 110.424 -13.377 63.108 1.00 51.54 135 TYR A N 1
ATOM 1053 C CA . TYR A 1 135 ? 109.027 -13.295 63.570 1.00 52.18 135 TYR A CA 1
ATOM 1054 C C . TYR A 1 135 ? 108.896 -13.848 65.002 1.00 55.18 135 TYR A C 1
ATOM 1055 O O . TYR A 1 135 ? 108.279 -13.233 65.864 1.00 54.36 135 TYR A O 1
ATOM 1064 N N . ASN A 1 136 ? 109.499 -14.999 65.243 1.00 56.17 136 ASN A N 1
ATOM 1065 C CA . ASN A 1 136 ? 109.387 -15.669 66.541 1.00 62.71 136 ASN A CA 1
ATOM 1066 C C . ASN A 1 136 ? 110.483 -15.239 67.518 1.00 62.23 136 ASN A C 1
ATOM 1067 O O . ASN A 1 136 ? 110.482 -15.617 68.667 1.00 65.78 136 ASN A O 1
ATOM 1072 N N . HIS A 1 137 ? 111.403 -14.411 67.041 1.00 63.93 137 HIS A N 1
ATOM 1073 C CA . HIS A 1 137 ? 112.411 -13.819 67.890 1.00 63.85 137 HIS A CA 1
ATOM 1074 C C . HIS A 1 137 ? 111.728 -12.832 68.820 1.00 61.64 137 HIS A C 1
ATOM 1075 O O . HIS A 1 137 ? 110.986 -11.981 68.353 1.00 59.95 137 HIS A O 1
ATOM 1082 N N . PRO A 1 138 ? 111.961 -12.949 70.140 1.00 63.68 138 PRO A N 1
ATOM 1083 C CA . PRO A 1 138 ? 111.497 -11.902 71.036 1.00 65.55 138 PRO A CA 1
ATOM 1084 C C . PRO A 1 138 ? 112.046 -10.546 70.604 1.00 63.05 138 PRO A C 1
ATOM 1085 O O . PRO A 1 138 ? 113.167 -10.451 70.112 1.00 62.92 138 PRO A O 1
ATOM 1089 N N . VAL A 1 139 ? 111.252 -9.511 70.752 1.00 59.82 139 VAL A N 1
ATOM 1090 C CA . VAL A 1 139 ? 111.670 -8.189 70.321 1.00 58.48 139 VAL A CA 1
ATOM 1091 C C . VAL A 1 139 ? 112.994 -7.852 71.012 1.00 64.52 139 VAL A C 1
ATOM 1092 O O . VAL A 1 139 ? 113.051 -7.844 72.231 1.00 62.46 139 VAL A O 1
ATOM 1096 N N . PRO A 1 140 ? 114.068 -7.603 70.242 1.00 77.14 140 PRO A N 1
ATOM 1097 C CA . PRO A 1 140 ? 115.364 -7.346 70.863 1.00 79.60 140 PRO A CA 1
ATOM 1098 C C . PRO A 1 140 ? 115.532 -5.856 71.194 1.00 82.34 140 PRO A C 1
ATOM 1099 O O . PRO A 1 140 ? 115.386 -5.005 70.301 1.00 78.00 140 PRO A O 1
ATOM 1103 N N . LYS A 1 141 ? 115.817 -5.558 72.469 1.00 86.30 141 LYS A N 1
ATOM 1104 C CA . LYS A 1 141 ? 115.955 -4.168 72.966 1.00 84.93 141 LYS A CA 1
ATOM 1105 C C . LYS A 1 141 ? 117.383 -3.604 72.844 1.00 87.69 141 LYS A C 1
ATOM 1106 O O . LYS A 1 141 ? 117.574 -2.393 72.892 1.00 84.84 141 LYS A O 1
ATOM 1112 N N . ALA A 1 142 ? 118.376 -4.497 72.714 1.00 98.30 142 ALA A N 1
ATOM 1113 C CA . ALA A 1 142 ? 119.792 -4.127 72.495 1.00 98.62 142 ALA A CA 1
ATOM 1114 C C . ALA A 1 142 ? 120.267 -4.505 71.074 1.00 95.52 142 ALA A C 1
ATOM 1115 O O . ALA A 1 142 ? 119.597 -5.298 70.381 1.00 82.56 142 ALA A O 1
ATOM 1117 N N . ASN A 1 143 ? 121.418 -3.948 70.654 1.00 95.09 143 ASN A N 1
ATOM 1118 C CA . ASN A 1 143 ? 122.039 -4.332 69.358 1.00 92.92 143 ASN A CA 1
ATOM 1119 C C . ASN A 1 143 ? 122.638 -5.749 69.396 1.00 93.52 143 ASN A C 1
ATOM 1120 O O . ASN A 1 143 ? 123.834 -5.920 69.648 1.00 99.98 143 ASN A O 1
ATOM 1125 N N . THR A 1 144 ? 121.795 -6.750 69.111 1.00 89.95 144 THR A N 1
ATOM 1126 C CA . THR A 1 144 ? 122.069 -8.152 69.472 1.00 88.05 144 THR A CA 1
ATOM 1127 C C . THR A 1 144 ? 121.471 -9.159 68.483 1.00 84.72 144 THR A C 1
ATOM 1128 O O . THR A 1 144 ? 120.449 -8.884 67.835 1.00 82.96 144 THR A O 1
ATOM 1132 N N . GLY A 1 161 ? 118.604 8.349 71.252 1.00 59.91 161 GLY A N 1
ATOM 1133 C CA . GLY A 1 161 ? 119.587 9.180 70.540 1.00 56.82 161 GLY A CA 1
ATOM 1134 C C . GLY A 1 161 ? 118.990 10.018 69.396 1.00 51.33 161 GLY A C 1
ATOM 1135 O O . GLY A 1 161 ? 118.070 9.601 68.705 1.00 49.68 161 GLY A O 1
ATOM 1136 N N . LEU A 1 162 ? 119.535 11.212 69.192 1.00 49.65 162 LEU A N 1
ATOM 1137 C CA . LEU A 1 162 ? 119.020 12.119 68.224 1.00 45.58 162 LEU A CA 1
ATOM 1138 C C . LEU A 1 162 ? 119.291 11.648 66.812 1.00 43.85 162 LEU A C 1
ATOM 1139 O O . LEU A 1 162 ? 120.338 11.124 66.519 1.00 46.61 162 LEU A O 1
ATOM 1144 N N . PRO A 1 163 ? 118.316 11.837 65.907 1.00 43.13 163 PRO A N 1
ATOM 1145 C CA . PRO A 1 163 ? 118.545 11.464 64.490 1.00 38.34 163 PRO A CA 1
ATOM 1146 C C . PRO A 1 163 ? 119.758 12.224 63.908 1.00 38.64 163 PRO A C 1
ATOM 1147 O O . PRO A 1 163 ? 119.986 13.389 64.236 1.00 37.19 163 PRO A O 1
ATOM 1151 N N . THR A 1 164 ? 120.512 11.559 63.032 1.00 42.82 164 THR A N 1
ATOM 1152 C CA . THR A 1 164 ? 121.784 12.110 62.496 1.00 43.68 164 THR A CA 1
ATOM 1153 C C . THR A 1 164 ? 121.723 12.023 60.969 1.00 40.15 164 THR A C 1
ATOM 1154 O O . THR A 1 164 ? 121.006 11.240 60.426 1.00 43.02 164 THR A O 1
ATOM 1158 N N . ILE A 1 165 ? 122.466 12.865 60.266 1.00 43.05 165 ILE A N 1
ATOM 1159 C CA . ILE A 1 165 ? 122.392 12.895 58.790 1.00 37.17 165 ILE A CA 1
ATOM 1160 C C . ILE A 1 165 ? 123.756 12.445 58.375 1.00 42.22 165 ILE A C 1
ATOM 1161 O O . ILE A 1 165 ? 124.777 12.937 58.955 1.00 36.42 165 ILE A O 1
ATOM 1166 N N . PRO A 1 166 ? 123.824 11.505 57.422 1.00 38.37 166 PRO A N 1
ATOM 1167 C CA . PRO A 1 166 ? 122.827 10.866 56.598 1.00 38.03 166 PRO A CA 1
ATOM 1168 C C . PRO A 1 166 ? 122.298 9.548 57.143 1.00 39.50 166 PRO A C 1
ATOM 1169 O O . PRO A 1 166 ? 121.668 8.816 56.401 1.00 33.92 166 PRO A O 1
ATOM 1173 N N . GLU A 1 167 ? 122.664 9.162 58.383 1.00 42.62 167 GLU A N 1
ATOM 1174 C CA . GLU A 1 167 ? 122.227 7.835 58.885 1.00 39.73 167 GLU A CA 1
ATOM 1175 C C . GLU A 1 167 ? 120.715 7.745 58.886 1.00 36.84 167 GLU A C 1
ATOM 1176 O O . GLU A 1 167 ? 120.203 6.720 58.392 1.00 37.01 167 GLU A O 1
ATOM 1182 N N . SER A 1 168 ? 119.982 8.700 59.484 1.00 34.43 168 SER A N 1
ATOM 1183 C CA . SER A 1 168 ? 118.539 8.458 59.622 1.00 39.03 168 SER A CA 1
ATOM 1184 C C . SER A 1 168 ? 117.909 8.996 58.372 1.00 31.58 168 SER A C 1
ATOM 1185 O O . SER A 1 168 ? 118.080 10.166 58.015 1.00 32.89 168 SER A O 1
ATOM 1188 N N . ARG A 1 169 ? 117.287 8.087 57.654 1.00 34.44 169 ARG A N 1
ATOM 1189 C CA . ARG A 1 169 ? 116.829 8.369 56.307 1.00 30.77 169 ARG A CA 1
ATOM 1190 C C . ARG A 1 169 ? 115.682 9.390 56.271 1.00 32.69 169 ARG A C 1
ATOM 1191 O O . ARG A 1 169 ? 115.471 10.084 55.277 1.00 30.82 169 ARG A O 1
ATOM 1199 N N . ASN A 1 170 ? 114.891 9.475 57.328 1.00 30.49 170 ASN A N 1
ATOM 1200 C CA . ASN A 1 170 ? 113.725 10.374 57.213 1.00 30.00 170 ASN A CA 1
ATOM 1201 C C . ASN A 1 170 ? 114.212 11.788 57.370 1.00 30.24 170 ASN A C 1
ATOM 1202 O O . ASN A 1 170 ? 113.870 12.632 56.582 1.00 22.44 170 ASN A O 1
ATOM 1207 N N . LEU A 1 171 ? 115.089 12.049 58.370 1.00 27.20 171 LEU A N 1
ATOM 1208 C CA . LEU A 1 171 ? 115.561 13.390 58.511 1.00 31.31 171 LEU A CA 1
ATOM 1209 C C . LEU A 1 171 ? 116.392 13.834 57.301 1.00 30.01 171 LEU A C 1
ATOM 1210 O O . LEU A 1 171 ? 116.286 14.996 56.858 1.00 29.24 171 LEU A O 1
ATOM 1215 N N . THR A 1 172 ? 117.268 12.934 56.835 1.00 28.54 172 THR A N 1
ATOM 1216 C CA . THR A 1 172 ? 118.167 13.246 55.734 1.00 31.11 172 THR A CA 1
ATOM 1217 C C . THR A 1 172 ? 117.332 13.672 54.477 1.00 29.87 172 THR A C 1
ATOM 1218 O O . THR A 1 172 ? 117.577 14.678 53.870 1.00 27.71 172 THR A O 1
ATOM 1222 N N . GLU A 1 173 ? 116.411 12.847 54.092 1.00 26.57 173 GLU A N 1
ATOM 1223 C CA . GLU A 1 173 ? 115.558 13.179 52.904 1.00 29.91 173 GLU A CA 1
ATOM 1224 C C . GLU A 1 173 ? 114.701 14.456 53.127 1.00 29.72 173 GLU A C 1
ATOM 1225 O O . GLU A 1 173 ? 114.632 15.323 52.218 1.00 27.69 173 GLU A O 1
ATOM 1231 N N . TYR A 1 174 ? 114.151 14.640 54.357 1.00 28.91 174 TYR A N 1
ATOM 1232 C CA . TYR A 1 174 ? 113.494 15.894 54.669 1.00 27.93 174 TYR A CA 1
ATOM 1233 C C . TYR A 1 174 ? 114.368 17.101 54.377 1.00 30.70 174 TYR A C 1
ATOM 1234 O O . TYR A 1 174 ? 113.972 18.037 53.650 1.00 25.65 174 TYR A O 1
ATOM 1243 N N . PHE A 1 175 ? 115.534 17.074 54.971 1.00 26.77 175 PHE A N 1
ATOM 1244 C CA . PHE A 1 175 ? 116.511 18.144 54.913 1.00 31.35 175 PHE A CA 1
ATOM 1245 C C . PHE A 1 175 ? 117.051 18.433 53.503 1.00 34.47 175 PHE A C 1
ATOM 1246 O O . PHE A 1 175 ? 117.296 19.593 53.175 1.00 32.87 175 PHE A O 1
ATOM 1254 N N . VAL A 1 176 ? 117.247 17.402 52.674 1.00 32.02 176 VAL A N 1
ATOM 1255 C CA . VAL A 1 176 ? 117.742 17.649 51.346 1.00 27.53 176 VAL A CA 1
ATOM 1256 C C . VAL A 1 176 ? 116.640 18.168 50.449 1.00 33.82 176 VAL A C 1
ATOM 1257 O O . VAL A 1 176 ? 116.920 18.934 49.553 1.00 37.52 176 VAL A O 1
ATOM 1261 N N . ALA A 1 177 ? 115.400 17.760 50.697 1.00 31.29 177 ALA A N 1
ATOM 1262 C CA . ALA A 1 177 ? 114.249 18.110 49.829 1.00 29.56 177 ALA A CA 1
ATOM 1263 C C . ALA A 1 177 ? 113.571 19.425 50.110 1.00 28.63 177 ALA A C 1
ATOM 1264 O O . ALA A 1 177 ? 112.917 19.998 49.208 1.00 26.37 177 ALA A O 1
ATOM 1266 N N . VAL A 1 178 ? 113.621 19.884 51.352 1.00 27.11 178 VAL A N 1
ATOM 1267 C CA . VAL A 1 178 ? 112.827 21.020 51.832 1.00 27.59 178 VAL A CA 1
ATOM 1268 C C . VAL A 1 178 ? 113.674 22.186 52.245 1.00 30.21 178 VAL A C 1
ATOM 1269 O O . VAL A 1 178 ? 114.566 21.998 53.129 1.00 28.72 178 VAL A O 1
ATOM 1273 N N . ASP A 1 179 ? 113.429 23.384 51.620 1.00 32.71 179 ASP A N 1
ATOM 1274 C CA . ASP A 1 179 ? 114.200 24.646 51.932 1.00 30.40 179 ASP A CA 1
ATOM 1275 C C . ASP A 1 179 ? 114.155 24.878 53.420 1.00 30.72 179 ASP A C 1
ATOM 1276 O O . ASP A 1 179 ? 113.125 24.589 54.058 1.00 30.41 179 ASP A O 1
ATOM 1281 N N . VAL A 1 180 ? 115.208 25.518 53.944 1.00 29.38 180 VAL A N 1
ATOM 1282 C CA . VAL A 1 180 ? 115.271 25.906 55.369 1.00 34.88 180 VAL A CA 1
ATOM 1283 C C . VAL A 1 180 ? 114.069 26.763 55.759 1.00 33.56 180 VAL A C 1
ATOM 1284 O O . VAL A 1 180 ? 113.463 26.532 56.782 1.00 33.92 180 VAL A O 1
ATOM 1288 N N . ASN A 1 181 ? 113.671 27.686 54.897 1.00 34.84 181 ASN A N 1
ATOM 1289 C CA . ASN A 1 181 ? 112.552 28.556 55.211 1.00 35.71 181 ASN A CA 1
ATOM 1290 C C . ASN A 1 181 ? 111.309 27.761 55.402 1.00 33.93 181 ASN A C 1
ATOM 1291 O O . ASN A 1 181 ? 110.537 28.072 56.279 1.00 31.16 181 ASN A O 1
ATOM 1296 N N . ASN A 1 182 ? 111.120 26.735 54.579 1.00 34.05 182 ASN A N 1
ATOM 1297 C CA . ASN A 1 182 ? 109.931 25.874 54.687 1.00 33.20 182 ASN A CA 1
ATOM 1298 C C . ASN A 1 182 ? 110.021 24.921 55.899 1.00 31.61 182 ASN A C 1
ATOM 1299 O O . ASN A 1 182 ? 109.035 24.593 56.498 1.00 33.32 182 ASN A O 1
ATOM 1304 N N . MET A 1 183 ? 111.201 24.479 56.254 1.00 30.08 183 MET A N 1
ATOM 1305 C CA . MET A 1 183 ? 111.357 23.766 57.511 1.00 32.14 183 MET A CA 1
ATOM 1306 C C . MET A 1 183 ? 110.853 24.633 58.674 1.00 29.78 183 MET A C 1
ATOM 1307 O O . MET A 1 183 ? 110.139 24.135 59.526 1.00 30.63 183 MET A O 1
ATOM 1312 N N . LEU A 1 184 ? 111.225 25.907 58.684 1.00 29.90 184 LEU A N 1
ATOM 1313 C CA . LEU A 1 184 ? 110.828 26.826 59.732 1.00 35.26 184 LEU A CA 1
ATOM 1314 C C . LEU A 1 184 ? 109.313 27.052 59.723 1.00 35.45 184 LEU A C 1
ATOM 1315 O O . LEU A 1 184 ? 108.674 27.228 60.756 1.00 32.93 184 LEU A O 1
ATOM 1320 N N . GLN A 1 185 ? 108.736 27.028 58.533 1.00 36.17 185 GLN A N 1
ATOM 1321 C CA . GLN A 1 185 ? 107.301 27.304 58.392 1.00 34.53 185 GLN A CA 1
ATOM 1322 C C . GLN A 1 185 ? 106.493 26.135 58.864 1.00 31.37 185 GLN A C 1
ATOM 1323 O O . GLN A 1 185 ? 105.470 26.331 59.519 1.00 34.27 185 GLN A O 1
ATOM 1329 N N . LEU A 1 186 ? 106.948 24.919 58.558 1.00 34.20 186 LEU A N 1
ATOM 1330 C CA . LEU A 1 186 ? 106.246 23.712 59.002 1.00 30.91 186 LEU A CA 1
ATOM 1331 C C . LEU A 1 186 ? 106.342 23.552 60.488 1.00 32.28 186 LEU A C 1
ATOM 1332 O O . LEU A 1 186 ? 105.349 23.238 61.151 1.00 31.15 186 LEU A O 1
ATOM 1337 N N . TYR A 1 187 ? 107.552 23.765 61.002 1.00 32.07 187 TYR A N 1
ATOM 1338 C CA . TYR A 1 187 ? 107.769 23.843 62.456 1.00 33.74 187 TYR A CA 1
ATOM 1339 C C . TYR A 1 187 ? 106.782 24.807 63.164 1.00 34.86 187 TYR A C 1
ATOM 1340 O O . TYR A 1 187 ? 106.136 24.437 64.144 1.00 35.38 187 TYR A O 1
ATOM 1349 N N . ALA A 1 188 ? 106.663 26.029 62.671 1.00 32.31 188 ALA A N 1
ATOM 1350 C CA . ALA A 1 188 ? 105.762 27.015 63.271 1.00 37.88 188 ALA A CA 1
ATOM 1351 C C . ALA A 1 188 ? 104.313 26.610 63.196 1.00 33.94 188 ALA A C 1
ATOM 1352 O O . ALA A 1 188 ? 103.546 26.843 64.123 1.00 35.06 188 ALA A O 1
ATOM 1354 N N . SER A 1 189 ? 103.942 26.066 62.065 1.00 33.62 189 SER A N 1
ATOM 1355 C CA . SER A 1 189 ? 102.592 25.586 61.864 1.00 34.75 189 SER A CA 1
ATOM 1356 C C . SER A 1 189 ? 102.256 24.446 62.820 1.00 36.87 189 SER A C 1
ATOM 1357 O O . SER A 1 189 ? 101.123 24.374 63.276 1.00 37.43 189 SER A O 1
ATOM 1360 N N . MET A 1 190 ? 103.240 23.587 63.134 1.00 35.78 190 MET A N 1
ATOM 1361 C CA . MET A 1 190 ? 103.028 22.453 64.019 1.00 35.54 190 MET A CA 1
ATOM 1362 C C . MET A 1 190 ? 102.821 23.019 65.370 1.00 39.36 190 MET A C 1
ATOM 1363 O O . MET A 1 190 ? 101.893 22.601 66.077 1.00 36.60 190 MET A O 1
ATOM 1368 N N . LEU A 1 191 ? 103.650 24.015 65.712 1.00 41.61 191 LEU A N 1
ATOM 1369 C CA .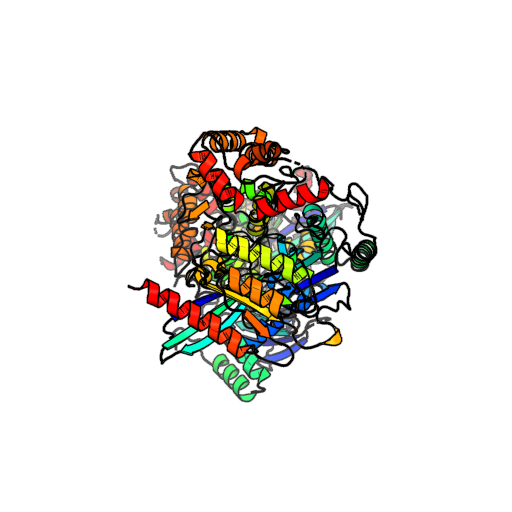 LEU A 1 191 ? 103.543 24.671 66.990 1.00 40.36 191 LEU A CA 1
ATOM 1370 C C . LEU A 1 191 ? 102.341 25.601 67.108 1.00 43.02 191 LEU A C 1
ATOM 1371 O O . LEU A 1 191 ? 102.229 26.297 68.090 1.00 44.31 191 LEU A O 1
ATOM 1376 N N . HIS A 1 192 ? 101.435 25.587 66.141 1.00 40.89 192 HIS A N 1
ATOM 1377 C CA . HIS A 1 192 ? 100.086 26.154 66.316 1.00 42.82 192 HIS A CA 1
ATOM 1378 C C . HIS A 1 192 ? 99.011 25.108 65.984 1.00 42.84 192 HIS A C 1
ATOM 1379 O O . HIS A 1 192 ? 97.847 25.448 65.818 1.00 39.19 192 HIS A O 1
ATOM 1386 N N . GLU A 1 193 ? 99.419 23.833 65.936 1.00 41.44 193 GLU A N 1
ATOM 1387 C CA . GLU A 1 193 ? 98.539 22.687 65.672 1.00 41.21 193 GLU A CA 1
ATOM 1388 C C . GLU A 1 193 ? 97.544 22.936 64.533 1.00 40.19 193 GLU A C 1
ATOM 1389 O O . GLU A 1 193 ? 96.320 22.735 64.644 1.00 40.15 193 GLU A O 1
ATOM 1395 N N . ARG A 1 194 ? 98.118 23.368 63.418 1.00 39.99 194 ARG A N 1
ATOM 1396 C CA . ARG A 1 194 ? 97.401 23.602 62.172 1.00 38.21 194 ARG A CA 1
ATOM 1397 C C . ARG A 1 194 ? 97.069 22.293 61.476 1.00 39.46 194 ARG A C 1
ATOM 1398 O O . ARG A 1 194 ? 97.496 21.196 61.930 1.00 34.21 194 ARG A O 1
ATOM 1406 N N . ARG A 1 195 ? 96.216 22.406 60.456 1.00 34.94 195 ARG A N 1
ATOM 1407 C CA . ARG A 1 195 ? 95.910 21.318 59.549 1.00 36.27 195 ARG A CA 1
ATOM 1408 C C . ARG A 1 195 ? 96.864 21.385 58.363 1.00 36.05 195 ARG A C 1
ATOM 1409 O O . ARG A 1 195 ? 96.734 22.264 57.494 1.00 34.93 195 ARG A O 1
ATOM 1417 N N . ILE A 1 196 ? 97.804 20.460 58.342 1.00 33.56 196 ILE A N 1
ATOM 1418 C CA . ILE A 1 196 ? 98.955 20.500 57.430 1.00 32.89 196 ILE A CA 1
ATOM 1419 C C . ILE A 1 196 ? 98.916 19.393 56.361 1.00 31.16 196 ILE A C 1
ATOM 1420 O O . ILE A 1 196 ? 98.769 18.213 56.665 1.00 31.24 196 ILE A O 1
ATOM 1425 N N . VAL A 1 197 ? 99.000 19.797 55.103 1.00 29.02 197 VAL A N 1
ATOM 1426 C CA . VAL A 1 197 ? 99.148 18.855 54.014 1.00 30.57 197 VAL A CA 1
ATOM 1427 C C . VAL A 1 197 ? 100.459 19.049 53.330 1.00 30.52 197 VAL A C 1
ATOM 1428 O O . VAL A 1 197 ? 100.785 20.155 52.928 1.00 31.80 197 VAL A O 1
ATOM 1432 N N . ILE A 1 198 ? 101.207 17.952 53.203 1.00 31.55 198 ILE A N 1
ATOM 1433 C CA . ILE A 1 198 ? 102.478 17.938 52.527 1.00 29.06 198 ILE A CA 1
ATOM 1434 C C . ILE A 1 198 ? 102.266 17.185 51.282 1.00 25.98 198 ILE A C 1
ATOM 1435 O O . ILE A 1 198 ? 101.646 16.139 51.310 1.00 25.94 198 ILE A O 1
ATOM 1440 N N . ILE A 1 199 ? 102.813 17.693 50.187 1.00 28.22 199 ILE A N 1
ATOM 1441 C CA . ILE A 1 199 ? 102.620 17.086 48.864 1.00 29.48 199 ILE A CA 1
ATOM 1442 C C . ILE A 1 199 ? 103.964 16.816 48.178 1.00 29.09 199 ILE A C 1
ATOM 1443 O O . ILE A 1 199 ? 104.855 17.678 48.208 1.00 28.07 199 ILE A O 1
ATOM 1448 N N . SER A 1 200 ? 104.106 15.629 47.571 1.00 28.04 200 SER A N 1
ATOM 1449 C CA . SER A 1 200 ? 105.285 15.312 46.788 1.00 27.64 200 SER A CA 1
ATOM 1450 C C . SER A 1 200 ? 104.923 14.322 45.743 1.00 28.30 200 SER A C 1
ATOM 1451 O O . SER A 1 200 ? 103.985 13.553 45.918 1.00 30.26 200 SER A O 1
ATOM 1454 N N . SER A 1 201 ? 105.698 14.320 44.674 1.00 29.81 201 SER A N 1
ATOM 1455 C CA . SER A 1 201 ? 105.600 13.339 43.585 1.00 29.02 201 SER A CA 1
ATOM 1456 C C . SER A 1 201 ? 106.300 12.052 43.923 1.00 32.07 201 SER A C 1
ATOM 1457 O O . SER A 1 201 ? 106.152 11.099 43.221 1.00 26.81 201 SER A O 1
ATOM 1460 N N . LYS A 1 202 ? 107.100 12.076 45.004 1.00 22.92 202 LYS A N 1
ATOM 1461 C CA . LYS A 1 202 ? 107.845 10.894 45.495 1.00 29.60 202 LYS A CA 1
ATOM 1462 C C . LYS A 1 202 ? 107.368 10.477 46.859 1.00 23.56 202 LYS A C 1
ATOM 1463 O O . LYS A 1 202 ? 107.314 11.308 47.760 1.00 25.12 202 LYS A O 1
ATOM 1469 N N . LEU A 1 203 ? 106.959 9.221 47.005 1.00 24.68 203 LEU A N 1
ATOM 1470 C CA . LEU A 1 203 ? 106.453 8.735 48.250 1.00 26.65 203 LEU A CA 1
ATOM 1471 C C . LEU A 1 203 ? 107.573 8.709 49.302 1.00 28.83 203 LEU A C 1
ATOM 1472 O O . LEU A 1 203 ? 107.333 8.944 50.509 1.00 26.55 203 LEU A O 1
ATOM 1477 N N . SER A 1 204 ? 108.791 8.464 48.824 1.00 25.38 204 SER A N 1
ATOM 1478 C CA . SER A 1 204 ? 110.012 8.407 49.717 1.00 29.24 204 SER A CA 1
ATOM 1479 C C . SER A 1 204 ? 110.127 9.776 50.356 1.00 28.52 204 SER A C 1
ATOM 1480 O O . SER A 1 204 ? 110.042 9.897 51.512 1.00 24.27 204 SER A O 1
ATOM 1483 N N . THR A 1 205 ? 110.184 10.826 49.557 1.00 27.68 205 THR A N 1
ATOM 1484 C CA . THR A 1 205 ? 110.278 12.201 50.083 1.00 28.88 205 THR A CA 1
ATOM 1485 C C . THR A 1 205 ? 109.066 12.540 50.980 1.00 28.87 205 THR A C 1
ATOM 1486 O O . THR A 1 205 ? 109.252 13.016 52.098 1.00 24.69 205 THR A O 1
ATOM 1490 N N . LEU A 1 206 ? 107.845 12.264 50.470 1.00 21.13 206 LEU A N 1
ATOM 1491 C CA . LEU A 1 206 ? 106.587 12.506 51.154 1.00 23.73 206 LEU A CA 1
ATOM 1492 C C . LEU A 1 206 ? 106.482 11.978 52.561 1.00 27.27 206 LEU A C 1
ATOM 1493 O O . LEU A 1 206 ? 106.320 12.767 53.538 1.00 28.55 206 LEU A O 1
ATOM 1498 N N . THR A 1 207 ? 106.599 10.662 52.700 1.00 24.79 207 THR A N 1
ATOM 1499 C CA . THR A 1 207 ? 106.596 10.078 54.066 1.00 29.15 207 THR A CA 1
ATOM 1500 C C . THR A 1 207 ? 107.776 10.575 54.842 1.00 27.02 207 THR A C 1
ATOM 1501 O O . THR A 1 207 ? 107.685 10.726 56.080 1.00 28.99 207 THR A O 1
ATOM 1505 N N . ALA A 1 208 ? 108.899 10.809 54.180 1.00 29.82 208 ALA A N 1
ATOM 1506 C CA . ALA A 1 208 ? 110.106 11.261 54.907 1.00 24.44 208 ALA A CA 1
ATOM 1507 C C . ALA A 1 208 ? 109.923 12.634 55.587 1.00 27.59 208 ALA A C 1
ATOM 1508 O O . ALA A 1 208 ? 110.412 12.935 56.755 1.00 25.99 208 ALA A O 1
ATOM 1510 N N . CYS A 1 209 ? 109.310 13.512 54.839 1.00 25.01 209 CYS A N 1
ATOM 1511 C CA . CYS A 1 209 ? 108.952 14.865 55.301 1.00 27.50 209 CYS A CA 1
ATOM 1512 C C . CYS A 1 209 ? 107.959 14.871 56.490 1.00 25.80 209 CYS A C 1
ATOM 1513 O O . CYS A 1 209 ? 108.100 15.600 57.489 1.00 28.65 209 CYS A O 1
ATOM 1516 N N . ILE A 1 210 ? 106.988 14.000 56.423 1.00 27.42 210 ILE A N 1
ATOM 1517 C CA . ILE A 1 210 ? 106.059 13.863 57.498 1.00 24.94 210 ILE A CA 1
ATOM 1518 C C . ILE A 1 210 ? 106.763 13.278 58.750 1.00 30.06 210 ILE A C 1
ATOM 1519 O O . ILE A 1 210 ? 106.721 13.863 59.848 1.00 33.27 210 ILE A O 1
ATOM 1524 N N . HIS A 1 211 ? 107.428 12.127 58.613 1.00 29.10 211 HIS A N 1
ATOM 1525 C CA . HIS A 1 211 ? 108.151 11.572 59.774 1.00 29.02 211 HIS A CA 1
ATOM 1526 C C . HIS A 1 211 ? 109.211 12.508 60.289 1.00 28.91 211 HIS A C 1
ATOM 1527 O O . HIS A 1 211 ? 109.358 12.686 61.539 1.00 33.19 211 HIS A O 1
ATOM 1534 N N . GLY A 1 212 ? 110.045 13.037 59.384 1.00 30.90 212 GLY A N 1
ATOM 1535 C CA . GLY A 1 212 ? 111.229 13.901 59.816 1.00 27.27 212 GLY A CA 1
ATOM 1536 C C . GLY A 1 212 ? 110.762 15.214 60.453 1.00 30.15 212 GLY A C 1
ATOM 1537 O O . GLY A 1 212 ? 111.264 15.625 61.492 1.00 28.44 212 GLY A O 1
ATOM 1538 N N . SER A 1 213 ? 109.774 15.890 59.844 1.00 26.94 213 SER A N 1
ATOM 1539 C CA . SER A 1 213 ? 109.245 17.127 60.430 1.00 30.16 213 SER A CA 1
ATOM 1540 C C . SER A 1 213 ? 108.679 16.870 61.825 1.00 32.83 213 SER A C 1
ATOM 1541 O O . SER A 1 213 ? 109.012 17.592 62.817 1.00 32.71 213 SER A O 1
ATOM 1544 N N . ALA A 1 214 ? 107.894 15.808 61.964 1.00 30.24 214 ALA A N 1
ATOM 1545 C CA . ALA A 1 214 ? 107.289 15.510 63.289 1.00 31.70 214 ALA A CA 1
ATOM 1546 C C . ALA A 1 214 ? 108.306 15.208 64.382 1.00 33.97 214 ALA A C 1
ATOM 1547 O O . ALA A 1 214 ? 108.155 15.647 65.515 1.00 34.23 214 ALA A O 1
ATOM 1549 N N . ALA A 1 215 ? 109.368 14.515 64.032 1.00 33.51 215 ALA A N 1
ATOM 1550 C CA . ALA A 1 215 ? 110.420 14.154 65.001 1.00 36.39 215 ALA A CA 1
ATOM 1551 C C . ALA A 1 215 ? 111.177 15.377 65.570 1.00 34.27 215 ALA A C 1
ATOM 1552 O O . ALA A 1 215 ? 111.844 15.300 66.594 1.00 36.10 215 ALA A O 1
ATOM 1554 N N . LEU A 1 216 ? 111.205 16.468 64.819 1.00 34.50 216 LEU A N 1
ATOM 1555 C CA . LEU A 1 216 ? 111.883 17.662 65.268 1.00 37.63 216 LEU A CA 1
ATOM 1556 C C . LEU A 1 216 ? 111.106 18.396 66.394 1.00 36.57 216 LEU A C 1
ATOM 1557 O O . LEU A 1 216 ? 111.618 19.393 66.884 1.00 37.98 216 LEU A O 1
ATOM 1562 N N . LEU A 1 217 ? 109.909 17.898 66.788 1.00 35.21 217 LEU A N 1
ATOM 1563 C CA . LEU A 1 217 ? 109.165 18.362 67.993 1.00 37.77 217 LEU A CA 1
ATOM 1564 C C . LEU A 1 217 ? 109.771 17.858 69.303 1.00 40.19 217 LEU A C 1
ATOM 1565 O O . LEU A 1 217 ? 109.504 18.440 70.341 1.00 39.41 217 LEU A O 1
ATOM 1570 N N . TYR A 1 218 ? 110.576 16.792 69.216 1.00 37.46 218 TYR A N 1
ATOM 1571 C CA . TYR A 1 218 ? 111.149 16.150 70.379 1.00 44.71 218 TYR A CA 1
ATOM 1572 C C . TYR A 1 218 ? 111.565 17.192 71.404 1.00 43.06 218 TYR A C 1
ATOM 1573 O O . TYR A 1 218 ? 112.112 18.213 71.005 1.00 44.94 218 TYR A O 1
ATOM 1582 N N . PRO A 1 219 ? 111.312 16.941 72.712 1.00 46.93 219 PRO A N 1
ATOM 1583 C CA . PRO A 1 219 ? 110.707 15.776 73.343 1.00 48.16 219 PRO A CA 1
ATOM 1584 C C . PRO A 1 219 ? 109.180 15.743 73.276 1.00 47.43 219 PRO A C 1
ATOM 1585 O O . PRO A 1 219 ? 108.546 14.962 73.987 1.00 46.78 219 PRO A O 1
ATOM 1589 N N . MET A 1 220 ? 108.592 16.608 72.462 1.00 46.43 220 MET A N 1
ATOM 1590 C CA . MET A 1 220 ? 107.154 16.572 72.230 1.00 45.86 220 MET A CA 1
ATOM 1591 C C . MET A 1 220 ? 106.847 15.773 70.985 1.00 42.53 220 MET A C 1
ATOM 1592 O O . MET A 1 220 ? 107.686 15.618 70.141 1.00 39.60 220 MET A O 1
ATOM 1597 N N . TYR A 1 221 ? 105.625 15.272 70.898 1.00 45.38 221 TYR A N 1
ATOM 1598 C CA . TYR A 1 221 ? 105.174 14.482 69.765 1.00 40.68 221 TYR A CA 1
ATOM 1599 C C . TYR A 1 221 ? 103.848 15.049 69.257 1.00 42.64 221 TYR A C 1
ATOM 1600 O O . TYR A 1 221 ? 103.086 15.638 70.035 1.00 42.85 221 TYR A O 1
ATOM 1609 N N . TRP A 1 222 ? 103.593 14.877 67.959 1.00 38.27 222 TRP A N 1
ATOM 1610 C CA . TRP A 1 222 ? 102.329 15.252 67.350 1.00 39.12 222 TRP A CA 1
ATOM 1611 C C . TRP A 1 222 ? 101.279 14.314 67.902 1.00 40.81 222 TRP A C 1
ATOM 1612 O O . TRP A 1 222 ? 101.453 13.096 67.861 1.00 38.05 222 TRP A O 1
ATOM 1623 N N . GLN A 1 223 ? 100.168 14.876 68.354 1.00 39.98 223 GLN A N 1
ATOM 1624 C CA . GLN A 1 223 ? 99.180 14.112 69.077 1.00 42.59 223 GLN A CA 1
ATOM 1625 C C . GLN A 1 223 ? 97.911 13.904 68.291 1.00 42.99 223 GLN A C 1
ATOM 1626 O O . GLN A 1 223 ? 97.040 13.143 68.718 1.00 43.38 223 GLN A O 1
ATOM 1632 N N . HIS A 1 224 ? 97.796 14.524 67.125 1.00 42.76 224 HIS A N 1
ATOM 1633 C CA . HIS A 1 224 ? 96.537 14.412 66.397 1.00 42.08 224 HIS A CA 1
ATOM 1634 C C . HIS A 1 224 ? 96.687 13.583 65.153 1.00 38.80 224 HIS A C 1
ATOM 1635 O O . HIS A 1 224 ? 97.580 12.751 65.103 1.00 35.74 224 HIS A O 1
ATOM 1642 N N . ILE A 1 225 ? 95.780 13.784 64.178 1.00 38.29 225 ILE A N 1
ATOM 1643 C CA . ILE A 1 225 ? 95.696 12.970 62.979 1.00 35.09 225 ILE A CA 1
ATOM 1644 C C . ILE A 1 225 ? 97.047 12.966 62.287 1.00 30.45 225 ILE A C 1
ATOM 1645 O O . ILE A 1 225 ? 97.668 14.006 62.092 1.00 29.42 225 ILE A O 1
ATOM 1650 N N . TYR A 1 226 ? 97.530 11.753 62.005 1.00 34.59 226 TYR A N 1
ATOM 1651 C CA . TYR A 1 226 ? 98.913 11.526 61.564 1.00 33.91 226 TYR A CA 1
ATOM 1652 C C . TYR A 1 226 ? 98.914 10.465 60.525 1.00 31.83 226 TYR A C 1
ATOM 1653 O O . TYR A 1 226 ? 98.780 9.269 60.875 1.00 30.44 226 TYR A O 1
ATOM 1662 N N . ILE A 1 227 ? 98.968 10.913 59.254 1.00 29.13 227 ILE A N 1
ATOM 1663 C CA . ILE A 1 227 ? 98.892 10.062 58.088 1.00 30.21 227 ILE A CA 1
ATOM 1664 C C . ILE A 1 227 ? 99.964 10.458 57.047 1.00 30.04 227 ILE A C 1
ATOM 1665 O O . ILE A 1 227 ? 99.761 11.330 56.185 1.00 29.88 227 ILE A O 1
ATOM 1670 N N . PRO A 1 228 ? 101.120 9.815 57.113 1.00 27.50 228 PRO A N 1
ATOM 1671 C CA . PRO A 1 228 ? 102.247 10.092 56.224 1.00 26.75 228 PRO A CA 1
ATOM 1672 C C . PRO A 1 228 ? 101.942 10.001 54.777 1.00 29.84 228 PRO A C 1
ATOM 1673 O O . PRO A 1 228 ? 102.440 10.799 53.997 1.00 29.57 228 PRO A O 1
ATOM 1677 N N . VAL A 1 229 ? 101.064 9.091 54.413 1.00 30.84 229 VAL A N 1
ATOM 1678 C CA . VAL A 1 229 ? 100.547 9.054 53.073 1.00 30.84 229 VAL A CA 1
ATOM 1679 C C . VAL A 1 229 ? 99.113 8.544 53.116 1.00 30.68 229 VAL A C 1
ATOM 1680 O O . VAL A 1 229 ? 98.805 7.539 53.747 1.00 28.75 229 VAL A O 1
ATOM 1684 N N . LEU A 1 230 ? 98.229 9.350 52.503 1.00 30.84 230 LEU A N 1
ATOM 1685 C CA . LEU A 1 230 ? 96.817 9.141 52.434 1.00 32.43 230 LEU A CA 1
ATOM 1686 C C . LEU A 1 230 ? 96.393 8.617 51.064 1.00 34.67 230 LEU A C 1
ATOM 1687 O O . LEU A 1 230 ? 96.549 9.342 50.047 1.00 36.20 230 LEU A O 1
ATOM 1692 N N . PRO A 1 231 ? 95.801 7.392 51.025 1.00 34.46 231 PRO A N 1
ATOM 1693 C CA . PRO A 1 231 ? 95.453 6.782 49.786 1.00 35.37 231 PRO A CA 1
ATOM 1694 C C . PRO A 1 231 ? 94.201 7.389 49.215 1.00 39.65 231 PRO A C 1
ATOM 1695 O O . PRO A 1 231 ? 93.389 7.933 49.973 1.00 37.70 231 PRO A O 1
ATOM 1699 N N . PRO A 1 232 ? 94.021 7.239 47.896 1.00 39.74 232 PRO A N 1
ATOM 1700 C CA . PRO A 1 232 ? 92.892 7.831 47.168 1.00 40.78 232 PRO A CA 1
ATOM 1701 C C . PRO A 1 232 ? 91.533 7.607 47.799 1.00 44.21 232 PRO A C 1
ATOM 1702 O O . PRO A 1 232 ? 90.711 8.528 47.788 1.00 49.03 232 PRO A O 1
ATOM 1706 N N . HIS A 1 233 ? 91.239 6.405 48.287 1.00 41.62 233 HIS A N 1
ATOM 1707 C CA . HIS A 1 233 ? 89.857 6.151 48.771 1.00 44.05 233 HIS A CA 1
ATOM 1708 C C . HIS A 1 233 ? 89.575 6.895 50.069 1.00 41.63 233 HIS A C 1
ATOM 1709 O O . HIS A 1 233 ? 88.479 6.854 50.531 1.00 44.68 233 HIS A O 1
ATOM 1716 N N . LEU A 1 234 ? 90.590 7.491 50.689 1.00 39.18 234 LEU A N 1
ATOM 1717 C CA . LEU A 1 234 ? 90.425 8.185 51.944 1.00 40.67 234 LEU A CA 1
ATOM 1718 C C . LEU A 1 234 ? 90.634 9.713 51.808 1.00 42.82 234 LEU A C 1
ATOM 1719 O O . LEU A 1 234 ? 90.836 10.383 52.810 1.00 39.53 234 LEU A O 1
ATOM 1724 N N . LEU A 1 235 ? 90.541 10.287 50.598 1.00 41.77 235 LEU A N 1
ATOM 1725 C CA . LEU A 1 235 ? 90.825 11.725 50.416 1.00 41.43 235 LEU A CA 1
ATOM 1726 C C . LEU A 1 235 ? 89.912 12.659 51.207 1.00 43.87 235 LEU A C 1
ATOM 1727 O O . LEU A 1 235 ? 90.360 13.710 51.694 1.00 42.21 235 LEU A O 1
ATOM 1732 N N . ASP A 1 236 ? 88.672 12.247 51.387 1.00 44.12 236 ASP A N 1
ATOM 1733 C CA . ASP A 1 236 ? 87.676 13.025 52.133 1.00 47.20 236 ASP A CA 1
ATOM 1734 C C . ASP A 1 236 ? 88.111 13.400 53.545 1.00 46.27 236 ASP A C 1
ATOM 1735 O O . ASP A 1 236 ? 87.547 14.354 54.121 1.00 45.74 236 ASP A O 1
ATOM 1740 N N . TYR A 1 237 ? 89.102 12.683 54.084 1.00 39.23 237 TYR A N 1
ATOM 1741 C CA . TYR A 1 237 ? 89.644 12.945 55.442 1.00 43.77 237 TYR A CA 1
ATOM 1742 C C . TYR A 1 237 ? 90.442 14.189 55.556 1.00 40.09 237 TYR A C 1
ATOM 1743 O O . TYR A 1 237 ? 90.714 14.638 56.663 1.00 41.57 237 TYR A O 1
ATOM 1752 N N . CYS A 1 238 ? 90.845 14.744 54.426 1.00 39.93 238 CYS A N 1
ATOM 1753 C CA . CYS A 1 238 ? 91.444 16.099 54.381 1.00 40.54 238 CYS A CA 1
ATOM 1754 C C . CYS A 1 238 ? 90.455 17.162 54.800 1.00 41.19 238 CYS A C 1
ATOM 1755 O O . CYS A 1 238 ? 90.877 18.244 55.139 1.00 41.61 238 CYS A O 1
ATOM 1758 N N . CYS A 1 239 ? 89.152 16.857 54.756 1.00 42.74 239 CYS A N 1
ATOM 1759 C CA . CYS A 1 239 ? 88.141 17.780 55.273 1.00 45.45 239 CYS A CA 1
ATOM 1760 C C . CYS A 1 239 ? 88.024 17.768 56.781 1.00 47.13 239 CYS A C 1
ATOM 1761 O O . CYS A 1 239 ? 87.271 18.541 57.305 1.00 45.66 239 CYS A O 1
ATOM 1764 N N . ALA A 1 240 ? 88.802 16.938 57.501 1.00 46.47 240 ALA A N 1
ATOM 1765 C CA . ALA A 1 240 ? 88.721 16.926 58.975 1.00 45.66 240 ALA A CA 1
ATOM 1766 C C . ALA A 1 240 ? 88.876 18.326 59.600 1.00 47.13 240 ALA A C 1
ATOM 1767 O O . ALA A 1 240 ? 89.751 19.084 59.229 1.00 45.95 240 ALA A O 1
ATOM 1769 N N . PRO A 1 241 ? 88.038 18.660 60.576 1.00 47.38 241 PRO A N 1
ATOM 1770 C CA . PRO A 1 241 ? 88.141 19.972 61.247 1.00 49.24 241 PRO A CA 1
ATOM 1771 C C . PRO A 1 241 ? 89.263 20.041 62.292 1.00 47.27 241 PRO A C 1
ATOM 1772 O O . PRO A 1 241 ? 89.777 21.118 62.573 1.00 44.03 241 PRO A O 1
ATOM 1776 N N . MET A 1 242 ? 89.648 18.893 62.837 1.00 45.78 242 MET A N 1
ATOM 1777 C CA . MET A 1 242 ? 90.701 18.822 63.874 1.00 44.04 242 MET A CA 1
ATOM 1778 C C . MET A 1 242 ? 92.091 18.910 63.304 1.00 45.18 242 MET A C 1
ATOM 1779 O O . MET A 1 242 ? 92.278 18.699 62.108 1.00 43.00 242 MET A O 1
ATOM 1784 N N . PRO A 1 243 ? 93.094 19.232 64.160 1.00 43.04 243 PRO A N 1
ATOM 1785 C CA . PRO A 1 243 ? 94.448 19.291 63.669 1.00 42.35 243 PRO A CA 1
ATOM 1786 C C . PRO A 1 243 ? 94.909 18.004 62.988 1.00 39.67 243 PRO A C 1
ATOM 1787 O O . PRO A 1 243 ? 94.447 16.909 63.296 1.00 39.00 243 PRO A O 1
ATOM 1791 N N . TYR A 1 244 ? 95.794 18.151 62.027 1.00 34.95 244 TYR A N 1
ATOM 1792 C CA . TYR A 1 244 ? 96.273 16.990 61.301 1.00 37.04 244 TYR A CA 1
ATOM 1793 C C . TYR A 1 244 ? 97.571 17.194 60.561 1.00 35.27 244 TYR A C 1
ATOM 1794 O O . TYR A 1 244 ? 97.928 18.329 60.268 1.00 32.40 244 TYR A O 1
ATOM 1803 N N . LEU A 1 245 ? 98.263 16.080 60.294 1.00 32.32 245 LEU A N 1
ATOM 1804 C CA . LEU A 1 245 ? 99.470 16.074 59.483 1.00 32.23 245 LEU A CA 1
ATOM 1805 C C . LEU A 1 245 ? 99.361 14.938 58.498 1.00 31.38 245 LEU A C 1
ATOM 1806 O O . LEU A 1 245 ? 99.333 13.751 58.859 1.00 30.63 245 LEU A O 1
ATOM 1811 N N . ILE A 1 246 ? 99.188 15.317 57.241 1.00 31.17 246 ILE A N 1
ATOM 1812 C CA . ILE A 1 246 ? 98.758 14.408 56.203 1.00 29.33 246 ILE A CA 1
ATOM 1813 C C . ILE A 1 246 ? 99.599 14.584 54.954 1.00 28.07 246 ILE A C 1
ATOM 1814 O O . ILE A 1 246 ? 99.813 15.702 54.462 1.00 28.11 246 ILE A O 1
ATOM 1819 N N . GLY A 1 247 ? 100.067 13.469 54.409 1.00 30.43 247 GLY A N 1
ATOM 1820 C CA . GLY A 1 247 ? 100.763 13.461 53.126 1.00 26.52 247 GLY A CA 1
ATOM 1821 C C . GLY A 1 247 ? 99.927 12.965 51.958 1.00 29.83 247 GLY A C 1
ATOM 1822 O O . GLY A 1 247 ? 99.239 11.977 52.048 1.00 28.27 247 GLY A O 1
ATOM 1823 N N . ILE A 1 248 ? 100.006 13.678 50.847 1.00 26.49 248 ILE A N 1
ATOM 1824 C CA . ILE A 1 248 ? 99.291 13.351 49.642 1.00 32.34 248 ILE A CA 1
ATOM 1825 C C . ILE A 1 248 ? 100.283 13.331 48.467 1.00 33.66 248 ILE A C 1
ATOM 1826 O O . ILE A 1 248 ? 101.113 14.255 48.326 1.00 30.82 248 ILE A O 1
ATOM 1831 N N . HIS A 1 249 ? 100.214 12.267 47.669 1.00 31.33 249 HIS A N 1
ATOM 1832 C CA . HIS A 1 249 ? 100.968 12.171 46.454 1.00 31.86 249 HIS A CA 1
ATOM 1833 C C . HIS A 1 249 ? 100.441 13.240 45.502 1.00 33.95 249 HIS A C 1
ATOM 1834 O O . HIS A 1 249 ? 99.210 13.520 45.438 1.00 35.13 249 HIS A O 1
ATOM 1841 N N . SER A 1 250 ? 101.337 13.781 44.692 1.00 34.36 250 SER A N 1
ATOM 1842 C CA . SER A 1 250 ? 100.999 14.876 43.794 1.00 34.91 250 SER A CA 1
ATOM 1843 C C . SER A 1 250 ? 99.901 14.576 42.749 1.00 37.02 250 SER A C 1
ATOM 1844 O O . SER A 1 250 ? 99.241 15.474 42.284 1.00 35.37 250 SER A O 1
ATOM 1847 N N . SER A 1 251 ? 99.725 13.317 42.377 1.00 37.44 251 SER A N 1
ATOM 1848 C CA . SER A 1 251 ? 98.701 12.945 41.451 1.00 39.56 251 SER A CA 1
ATOM 1849 C C . SER A 1 251 ? 97.295 13.039 42.098 1.00 43.29 251 SER A C 1
ATOM 1850 O O . SER A 1 251 ? 96.323 12.933 41.406 1.00 37.13 251 SER A O 1
ATOM 1853 N N . LEU A 1 252 ? 97.198 13.295 43.401 1.00 39.69 252 LEU A N 1
ATOM 1854 C CA . LEU A 1 252 ? 95.897 13.445 44.035 1.00 43.14 252 LEU A CA 1
ATOM 1855 C C . LEU A 1 252 ? 95.525 14.858 44.492 1.00 40.45 252 LEU A C 1
ATOM 1856 O O . LEU A 1 252 ? 94.361 15.099 44.801 1.00 45.20 252 LEU A O 1
ATOM 1861 N N . ILE A 1 253 ? 96.452 15.801 44.416 1.00 37.05 253 ILE A N 1
ATOM 1862 C CA . ILE A 1 253 ? 96.262 17.163 44.934 1.00 39.16 253 ILE A CA 1
ATOM 1863 C C . ILE A 1 253 ? 95.115 17.937 44.268 1.00 43.31 253 ILE A C 1
ATOM 1864 O O . ILE A 1 253 ? 94.495 18.767 44.876 1.00 47.61 253 ILE A O 1
ATOM 1869 N N . GLU A 1 254 ? 94.887 17.731 43.001 1.00 43.29 254 GLU A N 1
ATOM 1870 C CA . GLU A 1 254 ? 93.778 18.427 42.333 1.00 49.18 254 GLU A CA 1
ATOM 1871 C C . GLU A 1 254 ? 92.401 17.955 42.877 1.00 50.54 254 GLU A C 1
ATOM 1872 O O . GLU A 1 254 ? 91.502 18.738 43.164 1.00 51.56 254 GLU A O 1
ATOM 1878 N N . ARG A 1 255 ? 92.264 16.652 43.047 1.00 50.06 255 ARG A N 1
ATOM 1879 C CA . ARG A 1 255 ? 91.057 16.111 43.633 1.00 47.11 255 ARG A CA 1
ATOM 1880 C C . ARG A 1 255 ? 90.853 16.650 45.037 1.00 48.32 255 ARG A C 1
ATOM 1881 O O . ARG A 1 255 ? 89.757 17.021 45.391 1.00 50.38 255 ARG A O 1
ATOM 1889 N N . VAL A 1 256 ? 91.917 16.675 45.853 1.00 46.39 256 VAL A N 1
ATOM 1890 C CA . VAL A 1 256 ? 91.816 17.196 47.211 1.00 44.29 256 VAL A CA 1
ATOM 1891 C C . VAL A 1 256 ? 91.397 18.664 47.182 1.00 49.33 256 VAL A C 1
ATOM 1892 O O . VAL A 1 256 ? 90.392 19.040 47.812 1.00 55.77 256 VAL A O 1
ATOM 1896 N N . LYS A 1 257 ? 92.095 19.479 46.394 1.00 48.17 257 LYS A N 1
ATOM 1897 C CA . LYS A 1 257 ? 91.764 20.910 46.321 1.00 49.00 257 LYS A CA 1
ATOM 1898 C C . LYS A 1 257 ? 90.333 21.221 45.963 1.00 53.53 257 LYS A C 1
ATOM 1899 O O . LYS A 1 257 ? 89.808 22.222 46.476 1.00 54.86 257 LYS A O 1
ATOM 1905 N N . ASN A 1 258 ? 89.736 20.395 45.078 1.00 57.17 258 ASN A N 1
ATOM 1906 C CA . ASN A 1 258 ? 88.332 20.507 44.661 1.00 65.06 258 ASN A CA 1
ATOM 1907 C C . ASN A 1 258 ? 87.331 20.123 45.743 1.00 66.35 258 ASN A C 1
ATOM 1908 O O . ASN A 1 258 ? 86.105 20.237 45.494 1.00 57.21 258 ASN A O 1
ATOM 1913 N N . LYS A 1 259 ? 87.818 19.590 46.869 1.00 57.35 259 LYS A N 1
ATOM 1914 C CA . LYS A 1 259 ? 86.972 19.305 48.038 1.00 63.59 259 LYS A CA 1
ATOM 1915 C C . LYS A 1 259 ? 86.794 20.617 48.824 1.00 69.74 259 LYS A C 1
ATOM 1916 O O . LYS A 1 259 ? 87.510 21.596 48.588 1.00 68.92 259 LYS A O 1
ATOM 1922 N N . SER A 1 260 ? 85.833 20.651 49.746 1.00 75.96 260 SER A N 1
ATOM 1923 C CA . SER A 1 260 ? 85.641 21.862 50.562 1.00 77.05 260 SER A CA 1
ATOM 1924 C C . SER A 1 260 ? 86.414 21.776 51.879 1.00 73.08 260 SER A C 1
ATOM 1925 O O . SER A 1 260 ? 85.919 21.243 52.879 1.00 64.00 260 SER A O 1
ATOM 1928 N N . LEU A 1 261 ? 87.620 22.324 51.869 1.00 72.15 261 LEU A N 1
ATOM 1929 C CA . LEU A 1 261 ? 88.510 22.177 53.003 1.00 69.69 261 LEU A CA 1
ATOM 1930 C C . LEU A 1 261 ? 88.292 23.295 54.014 1.00 72.96 261 LEU A C 1
ATOM 1931 O O . LEU A 1 261 ? 87.751 24.376 53.689 1.00 77.56 261 LEU A O 1
ATOM 1936 N N . GLU A 1 262 ? 88.695 23.008 55.249 1.00 65.83 262 GLU A N 1
ATOM 1937 C CA . GLU A 1 262 ? 88.892 24.043 56.267 1.00 65.51 262 GLU A CA 1
ATOM 1938 C C . GLU A 1 262 ? 90.131 24.881 55.871 1.00 57.66 262 GLU A C 1
ATOM 1939 O O . GLU A 1 262 ? 90.692 24.679 54.802 1.00 65.49 262 GLU A O 1
ATOM 1945 N N . ASP A 1 263 ? 90.539 25.822 56.712 1.00 51.78 263 ASP A N 1
ATOM 1946 C CA . ASP A 1 263 ? 91.781 26.511 56.523 1.00 49.35 263 ASP A CA 1
ATOM 1947 C C . ASP A 1 263 ? 92.900 25.480 56.737 1.00 49.51 263 ASP A C 1
ATOM 1948 O O . ASP A 1 263 ? 92.964 24.847 57.810 1.00 49.00 263 ASP A O 1
ATOM 1953 N N . VAL A 1 264 ? 93.759 25.314 55.727 1.00 41.90 264 VAL A N 1
ATOM 1954 C CA . VAL A 1 264 ? 94.826 24.344 55.759 1.00 41.80 264 VAL A CA 1
ATOM 1955 C C . VAL A 1 264 ? 96.155 24.920 55.277 1.00 42.68 264 VAL A C 1
ATOM 1956 O O . VAL A 1 264 ? 96.187 25.808 54.425 1.00 39.49 264 VAL A O 1
ATOM 1960 N N . VAL A 1 265 ? 97.255 24.413 55.848 1.00 37.27 265 VAL A N 1
ATOM 1961 C CA . VAL A 1 265 ? 98.578 24.784 55.469 1.00 35.68 265 VAL A CA 1
ATOM 1962 C C . VAL A 1 265 ? 99.073 23.721 54.524 1.00 35.53 265 VAL A C 1
ATOM 1963 O O . VAL A 1 265 ? 99.137 22.549 54.942 1.00 32.88 265 VAL A O 1
ATOM 1967 N N . MET A 1 266 ? 99.451 24.121 53.301 1.00 32.53 266 MET A N 1
ATOM 1968 C CA . MET A 1 266 ? 99.993 23.208 52.290 1.00 36.46 266 MET A CA 1
ATOM 1969 C C . MET A 1 266 ? 101.362 23.510 51.795 1.00 30.20 266 MET A C 1
ATOM 1970 O O . MET A 1 266 ? 101.664 24.631 51.292 1.00 32.51 266 MET A O 1
ATOM 1975 N N . LEU A 1 267 ? 102.155 22.475 51.776 1.00 28.95 267 LEU A N 1
ATOM 1976 C CA . LEU A 1 267 ? 103.525 22.571 51.316 1.00 33.28 267 LEU A CA 1
ATOM 1977 C C . LEU A 1 267 ? 103.672 21.606 50.183 1.00 29.25 267 LEU A C 1
ATOM 1978 O O . LEU A 1 267 ? 103.548 20.427 50.400 1.00 26.83 267 LEU A O 1
ATOM 1983 N N . ASN A 1 268 ? 103.952 22.128 48.993 1.00 31.12 268 ASN A N 1
ATOM 1984 C CA . ASN A 1 268 ? 104.248 21.310 47.840 1.00 32.80 268 ASN A CA 1
ATOM 1985 C C . ASN A 1 268 ? 105.751 21.213 47.722 1.00 31.91 268 ASN A C 1
ATOM 1986 O O . ASN A 1 268 ? 106.393 22.141 47.271 1.00 32.61 268 ASN A O 1
ATOM 1991 N N . VAL A 1 269 ? 106.311 20.106 48.204 1.00 32.54 269 VAL A N 1
ATOM 1992 C CA . VAL A 1 269 ? 107.708 19.824 48.151 1.00 26.99 269 VAL A CA 1
ATOM 1993 C C . VAL A 1 269 ? 108.268 19.781 46.713 1.00 28.98 269 VAL A C 1
ATOM 1994 O O . VAL A 1 269 ? 109.377 20.169 46.511 1.00 29.12 269 VAL A O 1
ATOM 1998 N N . ASP A 1 270 ? 107.492 19.413 45.699 1.00 30.90 270 ASP A N 1
ATOM 1999 C CA . ASP A 1 270 ? 108.037 19.368 44.361 1.00 30.03 270 ASP A CA 1
ATOM 2000 C C . ASP A 1 270 ? 108.607 20.758 43.995 1.00 31.77 270 ASP A C 1
ATOM 2001 O O . ASP A 1 270 ? 109.571 20.863 43.234 1.00 32.93 270 ASP A O 1
ATOM 2006 N N . THR A 1 271 ? 108.017 21.813 44.529 1.00 29.27 271 THR A N 1
ATOM 2007 C CA . THR A 1 271 ? 108.444 23.159 44.158 1.00 32.38 271 THR A CA 1
ATOM 2008 C C . THR A 1 271 ? 108.811 24.029 45.351 1.00 29.38 271 THR A C 1
ATOM 2009 O O . THR A 1 271 ? 109.185 25.175 45.191 1.00 29.57 271 THR A O 1
ATOM 2013 N N . ASN A 1 272 ? 108.703 23.480 46.559 1.00 34.02 272 ASN A N 1
ATOM 2014 C CA . ASN A 1 272 ? 108.969 24.263 47.768 1.00 30.61 272 ASN A CA 1
ATOM 2015 C C . ASN A 1 272 ? 108.084 25.527 47.902 1.00 33.29 272 ASN A C 1
ATOM 2016 O O . ASN A 1 272 ? 108.517 26.583 48.405 1.00 30.14 272 ASN A O 1
ATOM 2021 N N . THR A 1 273 ? 106.836 25.372 47.446 1.00 33.51 273 THR A N 1
ATOM 2022 C CA . THR A 1 273 ? 105.731 26.321 47.560 1.00 32.26 273 THR A CA 1
ATOM 2023 C C . THR A 1 273 ? 104.825 26.022 48.768 1.00 32.99 273 THR A C 1
ATOM 2024 O O . THR A 1 273 ? 104.255 24.962 48.910 1.00 30.29 273 THR A O 1
ATOM 2028 N N . LEU A 1 274 ? 104.759 26.980 49.668 1.00 33.38 274 LEU A N 1
ATOM 2029 C CA . LEU A 1 274 ? 103.994 26.882 50.871 1.00 36.18 274 LEU A CA 1
ATOM 2030 C C . LEU A 1 274 ? 102.855 27.796 50.782 1.00 35.65 274 LEU A C 1
ATOM 2031 O O . LEU A 1 274 ? 103.021 28.947 50.384 1.00 40.61 274 LEU A O 1
ATOM 2036 N N . GLU A 1 275 ? 101.653 27.305 51.045 1.00 38.84 275 GLU A N 1
ATOM 2037 C CA . GLU A 1 275 ? 100.536 28.246 51.185 1.00 37.27 275 GLU A CA 1
ATOM 2038 C C . GLU A 1 275 ? 99.755 28.032 52.468 1.00 38.28 275 GLU A C 1
ATOM 2039 O O . GLU A 1 275 ? 99.369 26.901 52.836 1.00 34.24 275 GLU A O 1
ATOM 2045 N N . SER A 1 276 ? 99.555 29.155 53.140 1.00 37.03 276 SER A N 1
ATOM 2046 C CA . SER A 1 276 ? 98.955 29.202 54.431 1.00 40.95 276 SER A CA 1
ATOM 2047 C C . SER A 1 276 ? 98.319 30.531 54.625 1.00 42.04 276 SER A C 1
ATOM 2048 O O . SER A 1 276 ? 98.987 31.543 54.384 1.00 43.96 276 SER A O 1
ATOM 2051 N N . PRO A 1 277 ? 97.073 30.557 55.163 1.00 45.19 277 PRO A N 1
ATOM 2052 C CA . PRO A 1 277 ? 96.415 31.800 55.485 1.00 45.45 277 PRO A CA 1
ATOM 2053 C C . PRO A 1 277 ? 96.824 32.334 56.816 1.00 44.19 277 PRO A C 1
ATOM 2054 O O . PRO A 1 277 ? 96.287 33.346 57.249 1.00 47.77 277 PRO A O 1
ATOM 2058 N N . PHE A 1 278 ? 97.770 31.682 57.462 1.00 43.11 278 PHE A N 1
ATOM 2059 C CA . PHE A 1 278 ? 98.269 32.132 58.760 1.00 44.79 278 PHE A CA 1
ATOM 2060 C C . PHE A 1 278 ? 99.674 32.691 58.601 1.00 45.38 278 PHE A C 1
ATOM 2061 O O . PHE A 1 278 ? 100.347 32.493 57.582 1.00 45.71 278 PHE A O 1
ATOM 2069 N N . SER A 1 279 ? 100.122 33.385 59.632 1.00 45.03 279 SER A N 1
ATOM 2070 C CA . SER A 1 279 ? 101.461 33.914 59.643 1.00 43.98 279 SER A CA 1
ATOM 2071 C C . SER A 1 279 ? 102.112 33.377 60.913 1.00 45.63 279 SER A C 1
ATOM 2072 O O . SER A 1 279 ? 102.495 34.163 61.776 1.00 47.92 279 SER A O 1
ATOM 2075 N N . ASP A 1 280 ? 102.179 32.044 61.047 1.00 40.40 280 ASP A N 1
ATOM 2076 C CA . ASP A 1 280 ? 102.543 31.434 62.326 1.00 43.46 280 ASP A CA 1
ATOM 2077 C C . ASP A 1 280 ? 103.979 31.664 62.640 1.00 40.28 280 ASP A C 1
ATOM 2078 O O . ASP A 1 280 ? 104.331 31.922 63.771 1.00 43.85 280 ASP A O 1
ATOM 2083 N N . LEU A 1 281 ? 104.820 31.627 61.627 1.00 37.60 281 LEU A N 1
ATOM 2084 C CA . LEU A 1 281 ? 106.212 31.903 61.880 1.00 39.97 281 LEU A CA 1
ATOM 2085 C C . LEU A 1 281 ? 106.509 33.297 62.442 1.00 44.73 281 LEU A C 1
ATOM 2086 O O . LEU A 1 281 ? 107.446 33.460 63.230 1.00 43.67 281 LEU A O 1
ATOM 2091 N N . ASN A 1 282 ? 105.723 34.295 62.045 1.00 44.39 282 ASN A N 1
ATOM 2092 C CA . ASN A 1 282 ? 105.819 35.622 62.627 1.00 45.76 282 ASN A CA 1
ATOM 2093 C C . ASN A 1 282 ? 105.566 35.603 64.135 1.00 48.43 282 ASN A C 1
ATOM 2094 O O . ASN A 1 282 ? 106.053 36.478 64.843 1.00 45.82 282 ASN A O 1
ATOM 2099 N N . ASN A 1 283 ? 104.809 34.610 64.636 1.00 50.17 283 ASN A N 1
ATOM 2100 C CA . ASN A 1 283 ? 104.494 34.532 66.093 1.00 50.41 283 ASN A CA 1
ATOM 2101 C C . ASN A 1 283 ? 105.625 33.956 66.961 1.00 49.99 283 ASN A C 1
ATOM 2102 O O . ASN A 1 283 ? 105.578 33.994 68.186 1.00 52.94 283 ASN A O 1
ATOM 2107 N N . LEU A 1 284 ? 106.638 33.388 66.338 1.00 48.66 284 LEU A N 1
ATOM 2108 C CA . LEU A 1 284 ? 107.745 32.856 67.111 1.00 49.39 284 LEU A CA 1
ATOM 2109 C C . LEU A 1 284 ? 108.740 33.974 67.379 1.00 50.27 284 LEU A C 1
ATOM 2110 O O . LEU A 1 284 ? 108.926 34.824 66.531 1.00 50.37 284 LEU A O 1
ATOM 2115 N N . PRO A 1 285 ? 109.362 33.998 68.569 1.00 50.97 285 PRO A N 1
ATOM 2116 C CA . PRO A 1 285 ? 110.380 35.039 68.873 1.00 54.17 285 PRO A CA 1
ATOM 2117 C C . PRO A 1 285 ? 111.553 35.021 67.885 1.00 54.24 285 PRO A C 1
ATOM 2118 O O . PRO A 1 285 ? 112.068 33.925 67.561 1.00 52.05 285 PRO A O 1
ATOM 2122 N N . SER A 1 286 ? 111.961 36.213 67.433 1.00 54.69 286 SER A N 1
ATOM 2123 C CA . SER A 1 286 ? 112.903 36.362 66.332 1.00 55.30 286 SER A CA 1
ATOM 2124 C C . SER A 1 286 ? 114.289 35.814 66.658 1.00 54.18 286 SER A C 1
ATOM 2125 O O . SER A 1 286 ? 114.919 35.180 65.800 1.00 50.66 286 SER A O 1
ATOM 2128 N N . ASP A 1 287 ? 114.742 36.029 67.891 1.00 55.82 287 ASP A N 1
ATOM 2129 C CA . ASP A 1 287 ? 116.039 35.501 68.312 1.00 58.38 287 ASP A CA 1
ATOM 2130 C C . ASP A 1 287 ? 116.126 33.966 68.172 1.00 54.48 287 ASP A C 1
ATOM 2131 O O . ASP A 1 287 ? 117.126 33.450 67.691 1.00 53.42 287 ASP A O 1
ATOM 2136 N N . VAL A 1 288 ? 115.066 33.258 68.551 1.00 54.96 288 VAL A N 1
ATOM 2137 C CA . VAL A 1 288 ? 115.002 31.792 68.371 1.00 52.95 288 VAL A CA 1
ATOM 2138 C C . VAL A 1 288 ? 115.044 31.368 66.911 1.00 50.65 288 VAL A C 1
ATOM 2139 O O . VAL A 1 288 ? 115.771 30.454 66.537 1.00 47.91 288 VAL A O 1
ATOM 2143 N N . VAL A 1 289 ? 114.267 32.064 66.087 1.00 49.78 289 VAL A N 1
ATOM 2144 C CA . VAL A 1 289 ? 114.143 31.730 64.688 1.00 45.97 289 VAL A CA 1
ATOM 2145 C C . VAL A 1 289 ? 115.465 31.989 63.982 1.00 45.41 289 VAL A C 1
ATOM 2146 O O . VAL A 1 289 ? 115.966 31.124 63.297 1.00 47.07 289 VAL A O 1
ATOM 2150 N N . SER A 1 290 ? 116.069 33.144 64.190 1.00 49.65 290 SER A N 1
ATOM 2151 C CA . SER A 1 290 ? 117.355 33.444 63.543 1.00 50.55 290 SER A CA 1
ATOM 2152 C C . SER A 1 290 ? 118.502 32.519 64.049 1.00 51.84 290 SER A C 1
ATOM 2153 O O . SER A 1 290 ? 119.356 32.090 63.249 1.00 48.87 290 SER A O 1
ATOM 2156 N N . ALA A 1 291 ? 118.499 32.170 65.339 1.00 50.26 291 ALA A N 1
ATOM 2157 C CA . ALA A 1 291 ? 119.472 31.181 65.823 1.00 53.92 291 ALA A CA 1
ATOM 2158 C C . ALA A 1 291 ? 119.235 29.816 65.129 1.00 48.69 291 ALA A C 1
ATOM 2159 O O . ALA A 1 291 ? 120.144 29.206 64.585 1.00 49.37 291 ALA A O 1
ATOM 2161 N N . LEU A 1 292 ? 118.001 29.368 65.064 1.00 49.19 292 LEU A N 1
ATOM 2162 C CA . LEU A 1 292 ? 117.714 28.118 64.370 1.00 43.86 292 LEU A CA 1
ATOM 2163 C C . LEU A 1 292 ? 118.071 28.202 62.891 1.00 45.64 292 LEU A C 1
ATOM 2164 O O . LEU A 1 292 ? 118.787 27.346 62.347 1.00 42.66 292 LEU A O 1
ATOM 2169 N N . LYS A 1 293 ? 117.593 29.243 62.227 1.00 44.84 293 LYS A N 1
ATOM 2170 C CA . LYS A 1 293 ? 117.917 29.456 60.818 1.00 43.10 293 LYS A CA 1
ATOM 2171 C C . LYS A 1 293 ? 119.433 29.510 60.543 1.00 44.51 293 LYS A C 1
ATOM 2172 O O . LYS A 1 293 ? 119.932 28.858 59.639 1.00 47.91 293 LYS A O 1
ATOM 2178 N N . ASN A 1 294 ? 120.168 30.279 61.314 1.00 46.07 294 ASN A N 1
ATOM 2179 C CA . ASN A 1 294 ? 121.585 30.454 61.045 1.00 49.56 294 ASN A CA 1
ATOM 2180 C C . ASN A 1 294 ? 122.321 29.110 61.187 1.00 48.14 294 ASN A C 1
ATOM 2181 O O . ASN A 1 294 ? 123.237 28.844 60.448 1.00 46.80 294 ASN A O 1
ATOM 2186 N N . LYS A 1 295 ? 121.893 28.273 62.127 1.00 46.37 295 LYS A N 1
ATOM 2187 C CA . LYS A 1 295 ? 122.523 26.992 62.341 1.00 48.16 295 LYS A CA 1
ATOM 2188 C C . LYS A 1 295 ? 122.188 26.055 61.164 1.00 44.84 295 LYS A C 1
ATOM 2189 O O . LYS A 1 295 ? 123.043 25.344 60.666 1.00 46.21 295 LYS A O 1
ATOM 2195 N N . LEU A 1 296 ? 120.960 26.114 60.656 1.00 45.60 296 LEU A N 1
ATOM 2196 C CA . LEU A 1 296 ? 120.551 25.185 59.602 1.00 38.89 296 LEU A CA 1
ATOM 2197 C C . LEU A 1 296 ? 121.277 25.425 58.294 1.00 38.32 296 LEU A C 1
ATOM 2198 O O . LEU A 1 296 ? 121.507 24.522 57.507 1.00 45.36 296 LEU A O 1
ATOM 2203 N N . LYS A 1 297 ? 121.619 26.655 58.044 1.00 40.15 297 LYS A N 1
ATOM 2204 C CA . LYS A 1 297 ? 122.382 27.047 56.873 1.00 44.09 297 LYS A CA 1
ATOM 2205 C C . LYS A 1 297 ? 123.891 26.799 56.986 1.00 47.41 297 LYS A C 1
ATOM 2206 O O . LYS A 1 297 ? 124.629 26.985 56.022 1.00 51.70 297 LYS A O 1
ATOM 2212 N N . LYS A 1 298 ? 124.360 26.396 58.160 1.00 48.43 298 LYS A N 1
ATOM 2213 C CA . LYS A 1 298 ? 125.797 26.211 58.394 1.00 48.94 298 LYS A CA 1
ATOM 2214 C C . LYS A 1 298 ? 126.268 24.857 57.860 1.00 48.43 298 LYS A C 1
ATOM 2215 O O . LYS A 1 298 ? 125.709 23.802 58.200 1.00 48.91 298 LYS A O 1
ATOM 2221 N N . GLN A 1 299 ? 127.266 24.888 56.973 1.00 51.68 299 GLN A N 1
ATOM 2222 C CA . GLN A 1 299 ? 127.782 23.664 56.300 1.00 52.70 299 GLN A CA 1
ATOM 2223 C C . GLN A 1 299 ? 127.821 22.465 57.242 1.00 51.54 299 GLN A C 1
ATOM 2224 O O . GLN A 1 299 ? 127.174 21.435 57.016 1.00 53.23 299 GLN A O 1
ATOM 2230 N N . SER A 1 300 ? 128.522 22.645 58.345 1.00 52.71 300 SER A N 1
ATOM 2231 C CA . SER A 1 300 ? 128.771 21.557 59.286 1.00 55.21 300 SER A CA 1
ATOM 2232 C C . SER A 1 300 ? 127.522 20.989 59.972 1.00 54.61 300 SER A C 1
ATOM 2233 O O . SER A 1 300 ? 127.486 19.800 60.269 1.00 59.06 300 SER A O 1
ATOM 2236 N N . THR A 1 301 ? 126.506 21.816 60.219 1.00 51.91 301 THR A N 1
ATOM 2237 C CA . THR A 1 301 ? 125.189 21.344 60.711 1.00 49.15 301 THR A CA 1
ATOM 2238 C C . THR A 1 301 ? 124.596 20.224 59.865 1.00 45.14 301 THR A C 1
ATOM 2239 O O . THR A 1 301 ? 123.772 19.417 60.348 1.00 46.00 301 THR A O 1
ATOM 2243 N N . ALA A 1 302 ? 125.018 20.155 58.607 1.00 45.88 302 ALA A N 1
ATOM 2244 C CA . ALA A 1 302 ? 124.410 19.229 57.638 1.00 46.13 302 ALA A CA 1
ATOM 2245 C C . ALA A 1 302 ? 124.872 17.758 57.821 1.00 46.57 302 ALA A C 1
ATOM 2246 O O . ALA A 1 302 ? 124.404 16.884 57.096 1.00 46.07 302 ALA A O 1
ATOM 2248 N N . THR A 1 303 ? 125.805 17.521 58.750 1.00 47.93 303 THR A N 1
ATOM 2249 C CA . THR A 1 303 ? 126.265 16.190 59.114 1.00 49.60 303 THR A CA 1
ATOM 2250 C C . THR A 1 303 ? 126.135 15.876 60.626 1.00 50.93 303 THR A C 1
ATOM 2251 O O . THR A 1 303 ? 126.280 16.761 61.492 1.00 53.39 303 THR A O 1
ATOM 2255 N N . GLY A 1 304 ? 125.957 14.602 60.942 1.00 47.56 304 GLY A N 1
ATOM 2256 C CA . GLY A 1 304 ? 125.780 14.185 62.325 1.00 50.22 304 GLY A CA 1
ATOM 2257 C C . GLY A 1 304 ? 124.489 14.731 62.928 1.00 46.98 304 GLY A C 1
ATOM 2258 O O . GLY A 1 304 ? 123.492 14.803 62.256 1.00 40.30 304 GLY A O 1
ATOM 2259 N N . ASP A 1 305 ? 124.496 15.106 64.213 1.00 45.85 305 ASP A N 1
ATOM 2260 C CA . ASP A 1 305 ? 123.234 15.438 64.863 1.00 47.33 305 ASP A CA 1
ATOM 2261 C C . ASP A 1 305 ? 122.912 16.940 64.878 1.00 45.34 305 ASP A C 1
ATOM 2262 O O . ASP A 1 305 ? 122.084 17.373 65.710 1.00 42.14 305 ASP A O 1
ATOM 2267 N N . GLY A 1 306 ? 123.552 17.702 63.976 1.00 43.55 306 GLY A N 1
ATOM 2268 C CA . GLY A 1 306 ? 123.486 19.167 63.983 1.00 44.49 306 GLY A CA 1
ATOM 2269 C C . GLY A 1 306 ? 122.054 19.643 63.821 1.00 45.25 306 GLY A C 1
ATOM 2270 O O . GLY A 1 306 ? 121.542 20.433 64.612 1.00 46.80 306 GLY A O 1
ATOM 2271 N N . VAL A 1 307 ? 121.404 19.128 62.806 1.00 39.33 307 VAL A N 1
ATOM 2272 C CA . VAL A 1 307 ? 120.003 19.543 62.508 1.00 41.64 307 VAL A CA 1
ATOM 2273 C C . VAL A 1 307 ? 119.057 19.254 63.703 1.00 42.72 307 VAL A C 1
ATOM 2274 O O . VAL A 1 307 ? 118.341 20.159 64.155 1.00 41.76 307 VAL A O 1
ATOM 2278 N N . ALA A 1 308 ? 119.129 18.038 64.275 1.00 43.04 308 ALA A N 1
ATOM 2279 C CA . ALA A 1 308 ? 118.244 17.673 65.369 1.00 39.00 308 ALA A CA 1
ATOM 2280 C C . ALA A 1 308 ? 118.594 18.454 66.604 1.00 41.67 308 ALA A C 1
ATOM 2281 O O . ALA A 1 308 ? 117.757 18.719 67.444 1.00 41.70 308 ALA A O 1
ATOM 2283 N N . ARG A 1 309 ? 119.851 18.839 66.718 1.00 44.77 309 ARG A N 1
ATOM 2284 C CA . ARG A 1 309 ? 120.313 19.510 67.903 1.00 46.29 309 ARG A CA 1
ATOM 2285 C C . ARG A 1 309 ? 119.797 20.923 67.804 1.00 49.16 309 ARG A C 1
ATOM 2286 O O . ARG A 1 309 ? 119.249 21.443 68.785 1.00 47.66 309 ARG A O 1
ATOM 2294 N N . ALA A 1 310 ? 119.904 21.516 66.606 1.00 47.16 310 ALA A N 1
ATOM 2295 C CA . ALA A 1 310 ? 119.364 22.853 66.354 1.00 46.20 310 ALA A CA 1
ATOM 2296 C C . ALA A 1 310 ? 117.886 22.922 66.724 1.00 43.04 310 ALA A C 1
ATOM 2297 O O . ALA A 1 310 ? 117.470 23.848 67.406 1.00 46.23 310 ALA A O 1
ATOM 2299 N N . PHE A 1 311 ? 117.077 21.979 66.259 1.00 40.75 311 PHE A N 1
ATOM 2300 C CA . PHE A 1 311 ? 115.668 22.020 66.641 1.00 41.58 311 PHE A CA 1
ATOM 2301 C C . PHE A 1 311 ? 115.482 21.720 68.111 1.00 40.92 311 PHE A C 1
ATOM 2302 O O . PHE A 1 311 ? 114.704 22.343 68.757 1.00 40.99 311 PHE A O 1
ATOM 2310 N N . LEU A 1 312 ? 116.191 20.747 68.633 1.00 42.67 312 LEU A N 1
ATOM 2311 C CA . LEU A 1 312 ? 116.181 20.531 70.095 1.00 47.99 312 LEU A CA 1
ATOM 2312 C C . LEU A 1 312 ? 116.412 21.819 70.886 1.00 49.18 312 LEU A C 1
ATOM 2313 O O . LEU A 1 312 ? 115.741 22.072 71.882 1.00 49.75 312 LEU A O 1
ATOM 2318 N N . ARG A 1 313 ? 117.339 22.642 70.421 1.00 50.16 313 ARG A N 1
ATOM 2319 C CA . ARG A 1 313 ? 117.693 23.880 71.135 1.00 54.49 313 ARG A CA 1
ATOM 2320 C C . ARG A 1 313 ? 116.572 24.930 70.988 1.00 52.84 313 ARG A C 1
ATOM 2321 O O . ARG A 1 313 ? 116.332 25.710 71.933 1.00 53.05 313 ARG A O 1
ATOM 2329 N N . ALA A 1 314 ? 115.878 24.915 69.850 1.00 48.33 314 ALA A N 1
ATOM 2330 C CA . ALA A 1 314 ? 114.751 25.822 69.636 1.00 48.55 314 ALA A CA 1
ATOM 2331 C C . ALA A 1 314 ? 113.624 25.426 70.545 1.00 49.48 314 ALA A C 1
ATOM 2332 O O . ALA A 1 314 ? 112.990 26.279 71.152 1.00 48.80 314 ALA A O 1
ATOM 2334 N N . GLN A 1 315 ? 113.414 24.125 70.697 1.00 49.67 315 GLN A N 1
ATOM 2335 C CA . GLN A 1 315 ? 112.361 23.648 71.587 1.00 49.26 315 GLN A CA 1
ATOM 2336 C C . GLN A 1 315 ? 112.643 24.093 73.005 1.00 51.13 315 GLN A C 1
ATOM 2337 O O . GLN A 1 315 ? 111.724 24.504 73.706 1.00 52.21 315 GLN A O 1
ATOM 2343 N N . ALA A 1 316 ? 113.907 24.007 73.413 1.00 54.18 316 ALA A N 1
ATOM 2344 C CA . ALA A 1 316 ? 114.318 24.398 74.728 1.00 55.83 316 ALA A CA 1
ATOM 2345 C C . ALA A 1 316 ? 114.027 25.872 74.960 1.00 59.07 316 ALA A C 1
ATOM 2346 O O . ALA A 1 316 ? 113.451 26.239 75.969 1.00 58.95 316 ALA A O 1
ATOM 2348 N N . ALA A 1 317 ? 114.449 26.716 74.029 1.00 56.33 317 ALA A N 1
ATOM 2349 C CA . ALA A 1 317 ? 114.232 28.155 74.151 1.00 58.93 317 ALA A CA 1
ATOM 2350 C C . ALA A 1 317 ? 112.738 28.513 74.198 1.00 59.27 317 ALA A C 1
ATOM 2351 O O . ALA A 1 317 ? 112.345 29.383 74.950 1.00 59.30 317 ALA A O 1
ATOM 2353 N N . LEU A 1 318 ? 111.909 27.838 73.399 1.00 56.11 318 LEU A N 1
ATOM 2354 C CA . LEU A 1 318 ? 110.486 28.131 73.387 1.00 55.31 318 LEU A CA 1
ATOM 2355 C C . LEU A 1 318 ? 109.708 27.645 74.601 1.00 58.46 318 LEU A C 1
ATOM 2356 O O . LEU A 1 318 ? 108.873 28.397 75.117 1.00 59.57 318 LEU A O 1
ATOM 2361 N N . PHE A 1 319 ? 109.996 26.423 75.066 1.00 58.63 319 PHE A N 1
ATOM 2362 C CA . PHE A 1 319 ? 109.209 25.756 76.120 1.00 56.93 319 PHE A CA 1
ATOM 2363 C C . PHE A 1 319 ? 110.005 25.500 77.366 1.00 62.52 319 PHE A C 1
ATOM 2364 O O . PHE A 1 319 ? 109.458 25.014 78.344 1.00 60.61 319 PHE A O 1
ATOM 2372 N N . GLY A 1 320 ? 111.290 25.824 77.337 1.00 63.12 320 GLY A N 1
ATOM 2373 C CA . GLY A 1 320 ? 112.183 25.517 78.443 1.00 66.92 320 GLY A CA 1
ATOM 2374 C C . GLY A 1 320 ? 111.748 26.111 79.750 1.00 69.99 320 GLY A C 1
ATOM 2375 O O . GLY A 1 320 ? 111.924 25.486 80.786 1.00 74.12 320 GLY A O 1
ATOM 2376 N N . SER A 1 321 ? 111.148 27.296 79.713 1.00 71.40 321 SER A N 1
ATOM 2377 C CA . SER A 1 321 ? 110.739 27.980 80.943 1.00 75.10 321 SER A CA 1
ATOM 2378 C C . SER A 1 321 ? 109.704 27.144 81.722 1.00 77.50 321 SER A C 1
ATOM 2379 O O . SER A 1 321 ? 109.369 27.475 82.848 1.00 74.59 321 SER A O 1
ATOM 2382 N N . TYR A 1 322 ? 109.177 26.074 81.108 1.00 72.97 322 TYR A N 1
ATOM 2383 C CA . TYR A 1 322 ? 108.254 25.178 81.835 1.00 74.27 322 TYR A CA 1
ATOM 2384 C C . TYR A 1 322 ? 108.800 24.678 83.185 1.00 80.23 322 TYR A C 1
ATOM 2385 O O . TYR A 1 322 ? 108.040 24.386 84.109 1.00 80.38 322 TYR A O 1
ATOM 2394 N N . ARG A 1 323 ? 110.115 24.580 83.307 1.00 82.54 323 ARG A N 1
ATOM 2395 C CA . ARG A 1 323 ? 110.710 24.306 84.600 1.00 87.47 323 ARG A CA 1
ATOM 2396 C C . ARG A 1 323 ? 110.223 25.386 85.580 1.00 93.43 323 ARG A C 1
ATOM 2397 O O . ARG A 1 323 ? 110.590 26.557 85.434 1.00 95.51 323 ARG A O 1
ATOM 2405 N N . ASP A 1 324 ? 109.364 24.984 86.533 1.00 95.20 324 ASP A N 1
ATOM 2406 C CA . ASP A 1 324 ? 108.693 25.904 87.493 1.00 92.56 324 ASP A CA 1
ATOM 2407 C C . ASP A 1 324 ? 107.399 25.353 88.185 1.00 92.36 324 ASP A C 1
ATOM 2408 O O . ASP A 1 324 ? 106.476 24.777 87.554 1.00 85.75 324 ASP A O 1
ATOM 2413 N N . ILE A 1 334 ? 103.422 17.539 93.016 1.00 109.19 334 ILE A N 1
ATOM 2414 C CA . ILE A 1 334 ? 103.996 18.513 92.076 1.00 106.51 334 ILE A CA 1
ATOM 2415 C C . ILE A 1 334 ? 103.028 18.882 90.929 1.00 98.85 334 ILE A C 1
ATOM 2416 O O . ILE A 1 334 ? 102.354 18.016 90.371 1.00 96.88 334 ILE A O 1
ATOM 2421 N N . THR A 1 335 ? 102.952 20.178 90.616 1.00 100.83 335 THR A N 1
ATOM 2422 C CA . THR A 1 335 ? 102.074 20.697 89.551 1.00 98.19 335 THR A CA 1
ATOM 2423 C C . THR A 1 335 ? 102.719 21.833 88.730 1.00 95.43 335 THR A C 1
ATOM 2424 O O . THR A 1 335 ? 103.676 22.497 89.190 1.00 96.26 335 THR A O 1
ATOM 2428 N N . PHE A 1 336 ? 102.132 22.059 87.548 1.00 88.58 336 PHE A N 1
ATOM 2429 C CA . PHE A 1 336 ? 102.553 23.090 86.593 1.00 86.48 336 PHE A CA 1
ATOM 2430 C C . PHE A 1 336 ? 101.647 24.331 86.691 1.00 88.15 336 PHE A C 1
ATOM 2431 O O . PHE A 1 336 ? 100.430 24.228 86.534 1.00 88.24 336 PHE A O 1
ATOM 2439 N N . CYS A 1 337 ? 102.233 25.497 86.956 1.00 90.78 337 CYS A N 1
ATOM 2440 C CA . CYS A 1 337 ? 101.472 26.766 87.059 1.00 91.49 337 CYS A CA 1
ATOM 2441 C C . CYS A 1 337 ? 101.393 27.516 85.715 1.00 88.75 337 CYS A C 1
ATOM 2442 O O . CYS A 1 337 ? 102.369 28.110 85.293 1.00 89.05 337 CYS A O 1
ATOM 2445 N N . GLU A 1 338 ? 100.231 27.501 85.066 1.00 85.14 338 GLU A N 1
ATOM 2446 C CA . GLU A 1 338 ? 100.076 28.086 83.749 1.00 83.49 338 GLU A CA 1
ATOM 2447 C C . GLU A 1 338 ? 100.391 29.594 83.764 1.00 84.61 338 GLU A C 1
ATOM 2448 O O . GLU A 1 338 ? 101.073 30.119 82.892 1.00 81.38 338 GLU A O 1
ATOM 2454 N N . GLU A 1 339 ? 99.958 30.282 84.795 1.00 89.66 339 GLU A N 1
ATOM 2455 C CA . GLU A 1 339 ? 100.116 31.724 84.853 1.00 90.86 339 GLU A CA 1
ATOM 2456 C C . GLU A 1 339 ? 101.547 32.166 85.138 1.00 91.61 339 GLU A C 1
ATOM 2457 O O . GLU A 1 339 ? 101.926 33.278 84.778 1.00 94.18 339 GLU A O 1
ATOM 2463 N N . SER A 1 340 ? 102.350 31.316 85.761 1.00 91.02 340 SER A N 1
ATOM 2464 C CA . SER A 1 340 ? 103.751 31.662 85.945 1.00 93.50 340 SER A CA 1
ATOM 2465 C C . SER A 1 340 ? 104.584 31.428 84.663 1.00 89.35 340 SER A C 1
ATOM 2466 O O . SER A 1 340 ? 105.520 32.185 84.381 1.00 90.96 340 SER A O 1
ATOM 2469 N N . PHE A 1 341 ? 104.214 30.402 83.899 1.00 83.46 341 PHE A N 1
ATOM 2470 C CA . PHE A 1 341 ? 104.845 30.039 82.626 1.00 80.59 341 PHE A CA 1
ATOM 2471 C C . PHE A 1 341 ? 104.562 31.053 81.533 1.00 77.51 341 PHE A C 1
ATOM 2472 O O . PHE A 1 341 ? 105.445 31.394 80.761 1.00 73.48 341 PHE A O 1
ATOM 2480 N N . VAL A 1 342 ? 103.322 31.526 81.490 1.00 77.71 342 VAL A N 1
ATOM 2481 C CA . VAL A 1 342 ? 102.855 32.490 80.489 1.00 76.54 342 VAL A CA 1
ATOM 2482 C C . VAL A 1 342 ? 103.355 33.931 80.767 1.00 81.81 342 VAL A C 1
ATOM 2483 O O . VAL A 1 342 ? 103.326 34.786 79.872 1.00 80.63 342 VAL A O 1
ATOM 2487 N N . LYS A 1 343 ? 103.842 34.193 81.983 1.00 83.49 343 LYS A N 1
ATOM 2488 C CA . LYS A 1 343 ? 104.342 35.515 82.340 1.00 87.65 343 LYS A CA 1
ATOM 2489 C C . LYS A 1 343 ? 105.825 35.667 81.982 1.00 88.04 343 LYS A C 1
ATOM 2490 O O . LYS A 1 343 ? 106.709 35.378 82.803 1.00 93.62 343 LYS A O 1
ATOM 2496 N N . HIS A 1 344 ? 106.067 36.144 80.766 1.00 80.54 344 HIS A N 1
ATOM 2497 C CA . HIS A 1 344 ? 107.387 36.550 80.283 1.00 81.51 344 HIS A CA 1
ATOM 2498 C C . HIS A 1 344 ? 107.363 38.062 80.028 1.00 83.27 344 HIS A C 1
ATOM 2499 O O . HIS A 1 344 ? 106.285 38.649 79.901 1.00 85.24 344 HIS A O 1
ATOM 2506 N N . ARG A 1 345 ? 108.533 38.696 79.935 1.00 82.46 345 ARG A N 1
ATOM 2507 C CA . ARG A 1 345 ? 108.604 40.143 79.711 1.00 86.74 345 ARG A CA 1
ATOM 2508 C C . ARG A 1 345 ? 108.343 40.635 78.279 1.00 83.40 345 ARG A C 1
ATOM 2509 O O . ARG A 1 345 ? 107.726 41.705 78.067 1.00 85.22 345 ARG A O 1
ATOM 2517 N N . SER A 1 346 ? 108.866 39.899 77.305 1.00 80.46 346 SER A N 1
ATOM 2518 C CA . SER A 1 346 ? 108.725 40.273 75.892 1.00 76.95 346 SER A CA 1
ATOM 2519 C C . SER A 1 346 ? 107.334 39.934 75.369 1.00 73.53 346 SER A C 1
ATOM 2520 O O . SER A 1 346 ? 106.845 38.835 75.564 1.00 71.04 346 SER A O 1
ATOM 2523 N N . SER A 1 347 ? 106.704 40.899 74.710 1.00 74.61 347 SER A N 1
ATOM 2524 C CA . SER A 1 347 ? 105.337 40.734 74.204 1.00 74.42 347 SER A CA 1
ATOM 2525 C C . SER A 1 347 ? 105.236 39.597 73.194 1.00 70.36 347 SER A C 1
ATOM 2526 O O . SER A 1 347 ? 104.236 38.854 73.174 1.00 70.13 347 SER A O 1
ATOM 2529 N N . VAL A 1 348 ? 106.266 39.429 72.365 1.00 69.14 348 VAL A N 1
ATOM 2530 C CA . VAL A 1 348 ? 106.232 38.364 71.348 1.00 63.62 348 VAL A CA 1
ATOM 2531 C C . VAL A 1 348 ? 106.231 36.967 72.005 1.00 63.00 348 VAL A C 1
ATOM 2532 O O . VAL A 1 348 ? 105.446 36.088 71.616 1.00 59.21 348 VAL A O 1
ATOM 2536 N N . MET A 1 349 ? 107.090 36.778 73.009 1.00 63.49 349 MET A N 1
ATOM 2537 C CA . MET A 1 349 ? 107.208 35.492 73.727 1.00 63.57 349 MET A CA 1
ATOM 2538 C C . MET A 1 349 ? 106.009 35.236 74.656 1.00 64.30 349 MET A C 1
ATOM 2539 O O . MET A 1 349 ? 105.467 34.138 74.695 1.00 63.05 349 MET A O 1
ATOM 2544 N N . LYS A 1 350 ? 105.588 36.251 75.401 1.00 67.80 350 LYS A N 1
ATOM 2545 C CA . LYS A 1 350 ? 104.377 36.128 76.210 1.00 71.68 350 LYS A CA 1
ATOM 2546 C C . LYS A 1 350 ? 103.239 35.636 75.314 1.00 68.22 350 LYS A C 1
ATOM 2547 O O . LYS A 1 350 ? 102.603 34.658 75.635 1.00 67.88 350 LYS A O 1
ATOM 2553 N N . GLN A 1 351 ? 103.019 36.307 74.184 1.00 67.38 351 GLN A N 1
ATOM 2554 C CA . GLN A 1 351 ? 101.972 35.924 73.206 1.00 65.01 351 GLN A CA 1
ATOM 2555 C C . GLN A 1 351 ? 102.101 34.473 72.766 1.00 62.30 351 GLN A C 1
ATOM 2556 O O . GLN A 1 351 ? 101.121 33.729 72.744 1.00 61.54 351 GLN A O 1
ATOM 2562 N N . PHE A 1 352 ? 103.313 34.066 72.426 1.00 59.42 352 PHE A N 1
ATOM 2563 C CA . PHE A 1 352 ? 103.549 32.694 72.047 1.00 56.60 352 PHE A CA 1
ATOM 2564 C C . PHE A 1 352 ? 103.242 31.725 73.219 1.00 57.00 352 PHE A C 1
ATOM 2565 O O . PHE A 1 352 ? 102.585 30.694 73.042 1.00 55.23 352 PHE A O 1
ATOM 2573 N N . LEU A 1 353 ? 103.728 32.039 74.410 1.00 59.17 353 LEU A N 1
ATOM 2574 C CA . LEU A 1 353 ? 103.517 31.117 75.526 1.00 63.59 353 LEU A CA 1
ATOM 2575 C C . LEU A 1 353 ? 102.044 30.937 75.860 1.00 64.02 353 LEU A C 1
ATOM 2576 O O . LEU A 1 353 ? 101.641 29.843 76.204 1.00 61.37 353 LEU A O 1
ATOM 2581 N N . GLU A 1 354 ? 101.257 32.009 75.714 1.00 65.40 354 GLU A N 1
ATOM 2582 C CA . GLU A 1 354 ? 99.797 31.947 75.854 1.00 66.91 354 GLU A CA 1
ATOM 2583 C C . GLU A 1 354 ? 99.103 31.060 74.798 1.00 64.33 354 GLU A C 1
ATOM 2584 O O . GLU A 1 354 ? 98.071 30.466 75.075 1.00 66.89 354 GLU A O 1
ATOM 2590 N N . THR A 1 355 ? 99.663 30.928 73.615 1.00 58.99 355 THR A N 1
ATOM 2591 C CA . THR A 1 355 ? 99.109 29.970 72.665 1.00 58.58 355 THR A CA 1
ATOM 2592 C C . THR A 1 355 ? 99.678 28.588 72.932 1.00 56.60 355 THR A C 1
ATOM 2593 O O . THR A 1 355 ? 98.999 27.595 72.738 1.00 56.69 355 THR A O 1
ATOM 2597 N N . ALA A 1 356 ? 100.914 28.521 73.412 1.00 57.84 356 ALA A N 1
ATOM 2598 C CA . ALA A 1 356 ? 101.567 27.231 73.629 1.00 54.41 356 ALA A CA 1
ATOM 2599 C C . ALA A 1 356 ? 100.794 26.373 74.628 1.00 57.24 356 ALA A C 1
ATOM 2600 O O . ALA A 1 356 ? 100.744 25.152 74.486 1.00 52.85 356 ALA A O 1
ATOM 2602 N N . ILE A 1 357 ? 100.181 27.013 75.638 1.00 64.21 357 ILE A N 1
ATOM 2603 C CA . ILE A 1 357 ? 99.423 26.276 76.651 1.00 62.41 357 ILE A CA 1
ATOM 2604 C C . ILE A 1 357 ? 98.187 25.622 76.054 1.00 60.06 357 ILE A C 1
ATOM 2605 O O . ILE A 1 357 ? 97.658 24.706 76.640 1.00 60.03 357 ILE A O 1
ATOM 2610 N N . ASN A 1 358 ? 97.718 26.080 74.904 1.00 56.40 358 ASN A N 1
ATOM 2611 C CA . ASN A 1 358 ? 96.598 25.408 74.261 1.00 57.42 358 ASN A CA 1
ATOM 2612 C C . ASN A 1 358 ? 96.995 24.250 73.281 1.00 54.54 358 ASN A C 1
ATOM 2613 O O . ASN A 1 358 ? 96.144 23.648 72.617 1.00 54.17 358 ASN A O 1
ATOM 2618 N N . LEU A 1 359 ? 98.282 23.930 73.186 1.00 52.08 359 LEU A N 1
ATOM 2619 C CA . LEU A 1 359 ? 98.715 22.875 72.299 1.00 49.54 359 LEU A CA 1
ATOM 2620 C C . LEU A 1 359 ? 98.582 21.508 72.953 1.00 51.35 359 LEU A C 1
ATOM 2621 O O . LEU A 1 359 ? 99.085 21.266 74.064 1.00 53.46 359 LEU A O 1
ATOM 2626 N N . GLN A 1 360 ? 97.873 20.612 72.289 1.00 46.66 360 GLN A N 1
ATOM 2627 C CA . GLN A 1 360 ? 97.804 19.239 72.762 1.00 51.06 360 GLN A CA 1
ATOM 2628 C C . GLN A 1 360 ? 99.207 18.604 72.890 1.00 47.68 360 GLN A C 1
ATOM 2629 O O . GLN A 1 360 ? 99.492 17.917 73.880 1.00 50.15 360 GLN A O 1
ATOM 2635 N N . LEU A 1 361 ? 100.092 18.870 71.926 1.00 46.60 361 LEU A N 1
ATOM 2636 C CA . LEU A 1 361 ? 101.453 18.376 72.029 1.00 46.86 361 LEU A CA 1
ATOM 2637 C C . LEU A 1 361 ? 102.218 18.844 73.277 1.00 49.08 361 LEU A C 1
ATOM 2638 O O . LEU A 1 361 ? 102.957 18.084 73.851 1.00 48.28 361 LEU A O 1
ATOM 2643 N N . PHE A 1 362 ? 102.019 20.094 73.687 1.00 51.03 362 PHE A N 1
ATOM 2644 C CA . PHE A 1 362 ? 102.628 20.610 74.880 1.00 52.10 362 PHE A CA 1
ATOM 2645 C C . PHE A 1 362 ? 101.933 20.036 76.107 1.00 53.91 362 PHE A C 1
ATOM 2646 O O . PHE A 1 362 ? 102.569 19.742 77.100 1.00 57.13 362 PHE A O 1
ATOM 2654 N N . LYS A 1 363 ? 100.611 19.923 76.041 1.00 56.57 363 LYS A N 1
ATOM 2655 C CA . LYS A 1 363 ? 99.801 19.420 77.159 1.00 58.09 363 LYS A CA 1
ATOM 2656 C C . LYS A 1 363 ? 100.189 17.991 77.515 1.00 56.53 363 LYS A C 1
ATOM 2657 O O . LYS A 1 363 ? 100.351 17.685 78.684 1.00 55.99 363 LYS A O 1
ATOM 2663 N N . GLN A 1 364 ? 100.362 17.128 76.507 1.00 54.86 364 GLN A N 1
ATOM 2664 C CA . GLN A 1 364 ? 100.741 15.732 76.776 1.00 55.28 364 GLN A CA 1
ATOM 2665 C C . GLN A 1 364 ? 102.137 15.628 77.328 1.00 55.24 364 GLN A C 1
ATOM 2666 O O . GLN A 1 364 ? 102.375 14.803 78.181 1.00 57.49 364 GLN A O 1
ATOM 2672 N N . PHE A 1 365 ? 103.040 16.477 76.858 1.00 53.90 365 PHE A N 1
ATOM 2673 C CA . PHE A 1 365 ? 104.400 16.530 77.352 1.00 54.17 365 PHE A CA 1
ATOM 2674 C C . PHE A 1 365 ? 104.411 16.901 78.829 1.00 59.65 365 PHE A C 1
ATOM 2675 O O . PHE A 1 365 ? 104.964 16.170 79.626 1.00 60.75 365 PHE A O 1
ATOM 2683 N N . ILE A 1 366 ? 103.776 18.020 79.192 1.00 61.69 366 ILE A N 1
ATOM 2684 C CA . ILE A 1 366 ? 103.711 18.447 80.598 1.00 65.97 366 ILE A CA 1
ATOM 2685 C C . ILE A 1 366 ? 103.049 17.386 81.451 1.00 66.62 366 ILE A C 1
ATOM 2686 O O . ILE A 1 366 ? 103.625 16.963 82.434 1.00 69.52 366 ILE A O 1
ATOM 2691 N N . ASP A 1 367 ? 101.864 16.927 81.059 1.00 65.54 367 ASP A N 1
ATOM 2692 C CA . ASP A 1 367 ? 101.146 15.917 81.836 1.00 69.23 367 ASP A CA 1
ATOM 2693 C C . ASP A 1 367 ? 101.960 14.645 81.984 1.00 70.49 367 ASP A C 1
ATOM 2694 O O . ASP A 1 367 ? 101.954 14.049 83.052 1.00 72.61 367 ASP A O 1
ATOM 2699 N N . GLY A 1 368 ? 102.638 14.208 80.910 1.00 66.97 368 GLY A N 1
ATOM 2700 C CA . GLY A 1 368 ? 103.513 13.036 81.013 1.00 67.21 368 GLY A CA 1
ATOM 2701 C C . GLY A 1 368 ? 104.616 13.264 82.039 1.00 69.58 368 GLY A C 1
ATOM 2702 O O . GLY A 1 368 ? 104.901 12.403 82.865 1.00 75.58 368 GLY A O 1
ATOM 2703 N N . ARG A 1 369 ? 105.223 14.442 81.995 1.00 68.19 369 ARG A N 1
ATOM 2704 C CA . ARG A 1 369 ? 106.297 14.798 82.921 1.00 74.49 369 ARG A CA 1
ATOM 2705 C C . ARG A 1 369 ? 105.844 14.972 84.373 1.00 77.48 369 ARG A C 1
ATOM 2706 O O . ARG A 1 369 ? 106.626 14.696 85.306 1.00 84.27 369 ARG A O 1
ATOM 2714 N N . LEU A 1 370 ? 104.604 15.423 84.577 1.00 79.13 370 LEU A N 1
ATOM 2715 C CA . LEU A 1 370 ? 103.978 15.432 85.927 1.00 82.42 370 LEU A CA 1
ATOM 2716 C C . LEU A 1 370 ? 103.671 14.041 86.479 1.00 85.03 370 LEU A C 1
ATOM 2717 O O . LEU A 1 370 ? 103.600 13.852 87.722 1.00 86.81 370 LEU A O 1
ATOM 2722 N N . ALA A 1 371 ? 103.433 13.096 85.570 1.00 80.89 371 ALA A N 1
ATOM 2723 C CA . ALA A 1 371 ? 103.132 11.708 85.952 1.00 84.07 371 ALA A CA 1
ATOM 2724 C C . ALA A 1 371 ? 104.393 10.975 86.432 1.00 84.30 371 ALA A C 1
ATOM 2725 O O . ALA A 1 371 ? 104.353 10.250 87.402 1.00 87.04 371 ALA A O 1
ATOM 2727 N N . LYS A 1 372 ? 105.502 11.171 85.715 1.00 85.14 372 LYS A N 1
ATOM 2728 C CA . LYS A 1 372 ? 106.767 10.485 85.988 1.00 83.99 372 LYS A CA 1
ATOM 2729 C C . LYS A 1 372 ? 107.475 11.123 87.189 1.00 89.02 372 LYS A C 1
ATOM 2730 O O . LYS A 1 372 ? 108.066 10.418 88.007 1.00 92.38 372 LYS A O 1
ATOM 2736 N N . LEU A 1 373 ? 107.385 12.448 87.329 1.00 90.52 373 LEU A N 1
ATOM 2737 C CA . LEU A 1 373 ? 107.914 13.131 88.544 1.00 92.66 373 LEU A CA 1
ATOM 2738 C C . LEU A 1 373 ? 107.361 12.529 89.844 1.00 97.56 373 LEU A C 1
ATOM 2739 O O . LEU A 1 373 ? 107.777 12.895 90.960 1.00 103.77 373 LEU A O 1
ATOM 2744 N N . ASN A 1 374 ? 106.444 11.572 89.732 1.00 98.26 374 ASN A N 1
ATOM 2745 C CA . ASN A 1 374 ? 106.057 10.789 90.902 1.00 101.88 374 ASN A CA 1
ATOM 2746 C C . ASN A 1 374 ? 106.250 9.287 90.712 1.00 101.38 374 ASN A C 1
ATOM 2747 O O . ASN A 1 374 ? 106.596 8.587 91.677 1.00 105.86 374 ASN A O 1
ATOM 2752 N N . TYR B 2 6 ? 71.841 20.239 49.223 1.00 69.82 5 TYR B N 1
ATOM 2753 C CA . TYR B 2 6 ? 71.709 20.515 50.682 1.00 73.30 5 TYR B CA 1
ATOM 2754 C C . TYR B 2 6 ? 71.513 22.005 50.921 1.00 76.28 5 TYR B C 1
ATOM 2755 O O . TYR B 2 6 ? 72.027 22.824 50.160 1.00 77.66 5 TYR B O 1
ATOM 2764 N N . ASP B 2 7 ? 70.786 22.340 51.996 1.00 79.24 6 ASP B N 1
ATOM 2765 C CA . ASP B 2 7 ? 70.598 23.732 52.478 1.00 78.60 6 ASP B CA 1
ATOM 2766 C C . ASP B 2 7 ? 71.674 24.191 53.517 1.00 77.11 6 ASP B C 1
ATOM 2767 O O . ASP B 2 7 ? 72.185 25.314 53.451 1.00 76.93 6 ASP B O 1
ATOM 2772 N N . HIS B 2 8 ? 71.976 23.342 54.493 1.00 71.79 7 HIS B N 1
ATOM 2773 C CA . HIS B 2 8 ? 72.954 23.663 55.533 1.00 69.98 7 HIS B CA 1
ATOM 2774 C C . HIS B 2 8 ? 73.863 22.472 55.728 1.00 64.65 7 HIS B C 1
ATOM 2775 O O . HIS B 2 8 ? 73.474 21.332 55.462 1.00 62.17 7 HIS B O 1
ATOM 2782 N N . LEU B 2 9 ? 75.074 22.756 56.210 1.00 65.97 8 LEU B N 1
ATOM 2783 C CA . LEU B 2 9 ? 76.071 21.754 56.557 1.00 61.05 8 LEU B CA 1
ATOM 2784 C C . LEU B 2 9 ? 76.625 22.113 57.910 1.00 60.99 8 LEU B C 1
ATOM 2785 O O . LEU B 2 9 ? 76.913 23.273 58.167 1.00 60.23 8 LEU B O 1
ATOM 2790 N N . PHE B 2 10 ? 76.762 21.096 58.768 1.00 58.50 9 PHE B N 1
ATOM 2791 C CA . PHE B 2 10 ? 77.261 21.262 60.109 1.00 56.64 9 PHE B CA 1
ATOM 2792 C C . PHE B 2 10 ? 78.220 20.134 60.376 1.00 55.63 9 PHE B C 1
ATOM 2793 O O . PHE B 2 10 ? 78.099 19.042 59.807 1.00 56.10 9 PHE B O 1
ATOM 2801 N N . LYS B 2 11 ? 79.134 20.409 61.292 1.00 58.07 10 LYS B N 1
ATOM 2802 C CA . LYS B 2 11 ? 80.297 19.611 61.543 1.00 53.91 10 LYS B CA 1
ATOM 2803 C C . LYS B 2 11 ? 80.233 19.331 63.002 1.00 48.36 10 LYS B C 1
ATOM 2804 O O . LYS B 2 11 ? 80.196 20.253 63.778 1.00 53.64 10 LYS B O 1
ATOM 2810 N N . LEU B 2 12 ? 80.234 18.058 63.371 1.00 48.83 11 LEU B N 1
ATOM 2811 C CA . LEU B 2 12 ? 80.234 17.678 64.765 1.00 50.03 11 LEU B CA 1
ATOM 2812 C C . LEU B 2 12 ? 81.479 16.845 65.104 1.00 46.38 11 LEU B C 1
ATOM 2813 O O . LEU B 2 12 ? 82.055 16.185 64.227 1.00 43.86 11 LEU B O 1
ATOM 2818 N N . LEU B 2 13 ? 81.847 16.892 66.378 1.00 46.08 12 LEU B N 1
ATOM 2819 C CA . LEU B 2 13 ? 82.838 16.003 66.976 1.00 45.80 12 LEU B CA 1
ATOM 2820 C C . LEU B 2 13 ? 82.132 15.093 67.970 1.00 48.43 12 LEU B C 1
ATOM 2821 O O . LEU B 2 13 ? 81.162 15.511 68.629 1.00 52.07 12 LEU B O 1
ATOM 2826 N N . ILE B 2 14 ? 82.577 13.852 68.074 1.00 44.89 13 ILE B N 1
ATOM 2827 C CA . ILE B 2 14 ? 82.170 13.011 69.183 1.00 46.32 13 ILE B CA 1
ATOM 2828 C C . ILE B 2 14 ? 83.425 12.766 69.984 1.00 45.21 13 ILE B C 1
ATOM 2829 O O . ILE B 2 14 ? 84.462 12.296 69.447 1.00 46.11 13 ILE B O 1
ATOM 2834 N N . ILE B 2 15 ? 83.380 13.081 71.259 1.00 46.92 14 ILE B N 1
ATOM 2835 C CA . ILE B 2 15 ? 84.525 12.780 72.117 1.00 45.81 14 ILE B CA 1
ATOM 2836 C C . ILE B 2 15 ? 84.101 11.845 73.227 1.00 47.67 14 ILE B C 1
ATOM 2837 O O . ILE B 2 15 ? 82.917 11.771 73.576 1.00 46.78 14 ILE B O 1
ATOM 2842 N N . GLY B 2 16 ? 85.103 11.125 73.736 1.00 46.30 15 GLY B N 1
ATOM 2843 C CA . GLY B 2 16 ? 84.993 10.223 74.862 1.00 47.30 15 GLY B CA 1
ATOM 2844 C C . GLY B 2 16 ? 86.031 9.094 74.842 1.00 49.33 15 GLY B C 1
ATOM 2845 O O . GLY B 2 16 ? 86.630 8.749 73.771 1.00 47.56 15 GLY B O 1
ATOM 2846 N N . ASP B 2 17 ? 86.237 8.491 76.019 1.00 48.05 16 ASP B N 1
ATOM 2847 C CA . ASP B 2 17 ? 87.148 7.327 76.146 1.00 47.23 16 ASP B CA 1
ATOM 2848 C C . ASP B 2 17 ? 86.789 6.222 75.135 1.00 47.99 16 ASP B C 1
ATOM 2849 O O . ASP B 2 17 ? 85.637 6.040 74.739 1.00 48.13 16 ASP B O 1
ATOM 2854 N N . SER B 2 18 ? 87.803 5.517 74.654 1.00 51.36 17 SER B N 1
ATOM 2855 C CA . SER B 2 18 ? 87.562 4.297 73.872 1.00 51.96 17 SER B CA 1
ATOM 2856 C C . SER B 2 18 ? 86.888 3.306 74.810 1.00 51.44 17 SER B C 1
ATOM 2857 O O . SER B 2 18 ? 87.162 3.293 76.037 1.00 55.32 17 SER B O 1
ATOM 2860 N N . GLY B 2 19 ? 85.979 2.505 74.267 1.00 50.59 18 GLY B N 1
ATOM 2861 C CA . GLY B 2 19 ? 85.195 1.606 75.132 1.00 53.25 18 GLY B CA 1
ATOM 2862 C C . GLY B 2 19 ? 83.928 2.211 75.725 1.00 53.59 18 GLY B C 1
ATOM 2863 O O . GLY B 2 19 ? 83.327 1.578 76.617 1.00 58.45 18 GLY B O 1
ATOM 2864 N N . VAL B 2 20 ? 83.513 3.394 75.249 1.00 52.46 19 VAL B N 1
ATOM 2865 C CA . VAL B 2 20 ? 82.224 3.988 75.683 1.00 54.19 19 VAL B CA 1
ATOM 2866 C C . VAL B 2 20 ? 81.122 3.789 74.661 1.00 54.06 19 VAL B C 1
ATOM 2867 O O . VAL B 2 20 ? 79.964 4.088 74.966 1.00 56.52 19 VAL B O 1
ATOM 2871 N N . GLY B 2 21 ? 81.466 3.266 73.481 1.00 53.01 20 GLY B N 1
ATOM 2872 C CA . GLY B 2 21 ? 80.482 2.960 72.444 1.00 50.75 20 GLY B CA 1
ATOM 2873 C C . GLY B 2 21 ? 80.328 4.033 71.379 1.00 52.61 20 GLY B C 1
ATOM 2874 O O . GLY B 2 21 ? 79.292 4.100 70.675 1.00 52.68 20 GLY B O 1
ATOM 2875 N N . LYS B 2 22 ? 81.351 4.871 71.244 1.00 51.39 21 LYS B N 1
ATOM 2876 C CA . LYS B 2 22 ? 81.297 5.924 70.248 1.00 47.82 21 LYS B CA 1
ATOM 2877 C C . LYS B 2 22 ? 81.037 5.342 68.882 1.00 48.85 21 LYS B C 1
ATOM 2878 O O . LYS B 2 22 ? 80.250 5.903 68.114 1.00 51.57 21 LYS B O 1
ATOM 2884 N N . SER B 2 23 ? 81.636 4.197 68.561 1.00 46.99 22 SER B N 1
ATOM 2885 C CA . SER B 2 23 ? 81.495 3.699 67.195 1.00 48.54 22 SER B CA 1
ATOM 2886 C C . SER B 2 23 ? 80.108 3.123 66.974 1.00 51.96 22 SER B C 1
ATOM 2887 O O . SER B 2 23 ? 79.537 3.293 65.900 1.00 53.06 22 SER B O 1
ATOM 2890 N N . SER B 2 24 ? 79.532 2.496 67.998 1.00 52.49 23 SER B N 1
ATOM 2891 C CA . SER B 2 24 ? 78.136 2.082 67.918 1.00 53.68 23 SER B CA 1
ATOM 2892 C C . SER B 2 24 ? 77.199 3.311 67.732 1.00 52.56 23 SER B C 1
ATOM 2893 O O . SER B 2 24 ? 76.289 3.315 66.904 1.00 56.14 23 SER B O 1
ATOM 2896 N N . LEU B 2 25 ? 77.449 4.367 68.478 1.00 51.82 24 LEU B N 1
ATOM 2897 C CA . LEU B 2 25 ? 76.710 5.615 68.267 1.00 51.21 24 LEU B CA 1
ATOM 2898 C C . LEU B 2 25 ? 76.877 6.215 66.865 1.00 52.76 24 LEU B C 1
ATOM 2899 O O . LEU B 2 25 ? 75.913 6.774 66.307 1.00 53.87 24 LEU B O 1
ATOM 2904 N N . LEU B 2 26 ? 78.089 6.123 66.316 1.00 51.36 25 LEU B N 1
ATOM 2905 C CA . LEU B 2 26 ? 78.343 6.572 64.964 1.00 49.87 25 LEU B CA 1
ATOM 2906 C C . LEU B 2 26 ? 77.605 5.724 63.949 1.00 51.23 25 LEU B C 1
ATOM 2907 O O . LEU B 2 26 ? 77.144 6.264 62.937 1.00 51.19 25 LEU B O 1
ATOM 2912 N N . LEU B 2 27 ? 77.465 4.416 64.207 1.00 50.75 26 LEU B N 1
ATOM 2913 C CA . LEU B 2 27 ? 76.629 3.552 63.346 1.00 52.22 26 LEU B CA 1
ATOM 2914 C C . LEU B 2 27 ? 75.154 3.965 63.358 1.00 55.20 26 LEU B C 1
ATOM 2915 O O . LEU B 2 27 ? 74.458 3.827 62.359 1.00 60.04 26 LEU B O 1
ATOM 2920 N N . ARG B 2 28 ? 74.659 4.415 64.502 1.00 56.12 27 ARG B N 1
ATOM 2921 C CA . ARG B 2 28 ? 73.234 4.818 64.603 1.00 60.06 27 ARG B CA 1
ATOM 2922 C C . ARG B 2 28 ? 73.044 6.152 63.921 1.00 57.70 27 ARG B C 1
ATOM 2923 O O . ARG B 2 28 ? 72.000 6.424 63.360 1.00 61.37 27 ARG B O 1
ATOM 2931 N N . PHE B 2 29 ? 74.086 6.973 63.976 1.00 57.67 28 PHE B N 1
ATOM 2932 C CA . PHE B 2 29 ? 74.069 8.300 63.402 1.00 55.44 28 PHE B CA 1
ATOM 2933 C C . PHE B 2 29 ? 73.982 8.225 61.894 1.00 56.66 28 PHE B C 1
ATOM 2934 O O . PHE B 2 29 ? 73.140 8.892 61.296 1.00 57.66 28 PHE B O 1
ATOM 2942 N N . ALA B 2 30 ? 74.830 7.398 61.294 1.00 55.59 29 ALA B N 1
ATOM 2943 C CA . ALA B 2 30 ? 75.018 7.393 59.849 1.00 56.63 29 ALA B CA 1
ATOM 2944 C C . ALA B 2 30 ? 73.748 7.047 59.096 1.00 58.13 29 ALA B C 1
ATOM 2945 O O . ALA B 2 30 ? 72.993 6.192 59.527 1.00 60.77 29 ALA B O 1
ATOM 2947 N N . ASP B 2 31 ? 73.532 7.729 57.970 1.00 59.82 30 ASP B N 1
ATOM 2948 C CA . ASP B 2 31 ? 72.553 7.309 56.959 1.00 62.87 30 ASP B CA 1
ATOM 2949 C C . ASP B 2 31 ? 72.776 5.884 56.397 1.00 65.23 30 ASP B C 1
ATOM 2950 O O . ASP B 2 31 ? 71.816 5.163 56.155 1.00 65.09 30 ASP B O 1
ATOM 2955 N N . ASN B 2 32 ? 74.047 5.482 56.243 1.00 77.72 31 ASN B N 1
ATOM 2956 C CA . ASN B 2 32 ? 74.481 4.447 55.261 1.00 82.06 31 ASN B CA 1
ATOM 2957 C C . ASN B 2 32 ? 74.922 3.060 55.807 1.00 84.37 31 ASN B C 1
ATOM 2958 O O . ASN B 2 32 ? 74.229 2.061 55.585 1.00 88.27 31 ASN B O 1
ATOM 2963 N N . THR B 2 33 ? 76.052 3.048 56.529 1.00 82.21 32 THR B N 1
ATOM 2964 C CA . THR B 2 33 ? 76.916 1.860 56.845 1.00 87.74 32 THR B CA 1
ATOM 2965 C C . THR B 2 33 ? 78.113 1.764 55.891 1.00 88.12 32 THR B C 1
ATOM 2966 O O . THR B 2 33 ? 77.991 1.266 54.765 1.00 90.49 32 THR B O 1
ATOM 2970 N N . SER B 2 37 ? 84.121 1.513 59.646 1.00 43.95 36 SER B N 1
ATOM 2971 C CA . SER B 2 37 ? 84.950 2.534 60.304 1.00 43.30 36 SER B CA 1
ATOM 2972 C C . SER B 2 37 ? 86.472 2.527 59.909 1.00 45.07 36 SER B C 1
ATOM 2973 O O . SER B 2 37 ? 87.094 1.468 59.650 1.00 45.62 36 SER B O 1
ATOM 2976 N N . TYR B 2 38 ? 87.070 3.710 59.877 1.00 42.47 37 TYR B N 1
ATOM 2977 C CA . TYR B 2 38 ? 88.522 3.872 59.612 1.00 42.09 37 TYR B CA 1
ATOM 2978 C C . TYR B 2 38 ? 89.311 4.242 60.857 1.00 38.56 37 TYR B C 1
ATOM 2979 O O . TYR B 2 38 ? 90.493 4.545 60.809 1.00 39.91 37 TYR B O 1
ATOM 2988 N N . ILE B 2 39 ? 88.657 4.152 61.997 1.00 39.19 38 ILE B N 1
ATOM 2989 C CA . ILE B 2 39 ? 89.244 4.569 63.267 1.00 37.27 38 ILE B CA 1
ATOM 2990 C C . ILE B 2 39 ? 90.497 3.736 63.603 1.00 37.79 38 ILE B C 1
ATOM 2991 O O . ILE B 2 39 ? 91.393 4.225 64.289 1.00 39.70 38 ILE B O 1
ATOM 2996 N N . THR B 2 40 ? 90.566 2.480 63.142 1.00 34.95 39 THR B N 1
ATOM 2997 C CA . THR B 2 40 ? 91.708 1.605 63.461 1.00 41.17 39 THR B CA 1
ATOM 2998 C C . THR B 2 40 ? 92.627 1.502 62.251 1.00 40.58 39 THR B C 1
ATOM 2999 O O . THR B 2 40 ? 93.482 0.634 62.206 1.00 41.72 39 THR B O 1
ATOM 3003 N N . THR B 2 41 ? 92.403 2.372 61.257 1.00 41.51 40 THR B N 1
ATOM 3004 C CA . THR B 2 41 ? 93.201 2.425 60.049 1.00 41.09 40 THR B CA 1
ATOM 3005 C C . THR B 2 41 ? 93.996 3.705 60.084 1.00 37.46 40 THR B C 1
ATOM 3006 O O . THR B 2 41 ? 95.219 3.654 60.098 1.00 38.00 40 THR B O 1
ATOM 3010 N N . ILE B 2 42 ? 93.309 4.850 60.102 1.00 36.43 41 ILE B N 1
ATOM 3011 C CA . ILE B 2 42 ? 93.981 6.136 60.133 1.00 35.09 41 ILE B CA 1
ATOM 3012 C C . ILE B 2 42 ? 93.719 6.954 61.374 1.00 37.05 41 ILE B C 1
ATOM 3013 O O . ILE B 2 42 ? 94.039 8.139 61.380 1.00 36.43 41 ILE B O 1
ATOM 3018 N N . GLY B 2 43 ? 93.199 6.307 62.434 1.00 37.08 42 GLY B N 1
ATOM 3019 C CA . GLY B 2 43 ? 92.951 6.955 63.723 1.00 35.69 42 GLY B CA 1
ATOM 3020 C C . GLY B 2 43 ? 91.847 8.002 63.703 1.00 37.09 42 GLY B C 1
ATOM 3021 O O . GLY B 2 43 ? 91.757 8.801 64.623 1.00 37.13 42 GLY B O 1
ATOM 3022 N N . VAL B 2 44 ? 91.026 7.999 62.648 1.00 37.35 43 VAL B N 1
ATOM 3023 C CA . VAL B 2 44 ? 89.987 8.973 62.462 1.00 36.58 43 VAL B CA 1
ATOM 3024 C C . VAL B 2 44 ? 88.809 8.344 61.676 1.00 37.98 43 VAL B C 1
ATOM 3025 O O . VAL B 2 44 ? 88.997 7.461 60.862 1.00 37.22 43 VAL B O 1
ATOM 3029 N N . ASP B 2 45 ? 87.592 8.801 61.937 1.00 41.27 44 ASP B N 1
ATOM 3030 C CA . ASP B 2 45 ? 86.421 8.349 61.199 1.00 39.69 44 ASP B CA 1
ATOM 3031 C C . ASP B 2 45 ? 85.358 9.444 61.136 1.00 38.70 44 ASP B C 1
ATOM 3032 O O . ASP B 2 45 ? 85.205 10.219 62.059 1.00 40.72 44 ASP B O 1
ATOM 3037 N N . PHE B 2 46 ? 84.620 9.520 60.040 1.00 42.77 45 PHE B N 1
ATOM 3038 C CA . PHE B 2 46 ? 83.511 10.458 59.972 1.00 43.35 45 PHE B CA 1
ATOM 3039 C C . PHE B 2 46 ? 82.278 9.769 59.421 1.00 45.48 45 PHE B C 1
ATOM 3040 O O . PHE B 2 46 ? 82.369 8.880 58.568 1.00 46.52 45 PHE B O 1
ATOM 3048 N N . LYS B 2 47 ? 81.109 10.184 59.929 1.00 49.40 46 LYS B N 1
ATOM 3049 C CA . LYS B 2 47 ? 79.846 9.673 59.414 1.00 47.56 46 LYS B CA 1
ATOM 3050 C C . LYS B 2 47 ? 78.901 10.806 58.991 1.00 51.54 46 LYS B C 1
ATOM 3051 O O . LYS B 2 47 ? 78.956 11.906 59.505 1.00 49.95 46 LYS B O 1
ATOM 3057 N N . ILE B 2 48 ? 78.032 10.502 58.034 1.00 50.56 47 ILE B N 1
ATOM 3058 C CA . ILE B 2 48 ? 77.158 11.491 57.460 1.00 52.89 47 ILE B CA 1
ATOM 3059 C C . ILE B 2 48 ? 75.723 11.158 57.833 1.00 56.05 47 ILE B C 1
ATOM 3060 O O . ILE B 2 48 ? 75.265 10.031 57.626 1.00 55.41 47 ILE B O 1
ATOM 3065 N N . ARG B 2 49 ? 75.042 12.154 58.394 1.00 56.21 48 ARG B N 1
ATOM 3066 C CA . ARG B 2 49 ? 73.624 12.079 58.644 1.00 58.47 48 ARG B CA 1
ATOM 3067 C C . ARG B 2 49 ? 72.934 13.226 57.889 1.00 61.29 48 ARG B C 1
ATOM 3068 O O . ARG B 2 49 ? 73.318 14.382 58.015 1.00 62.16 48 ARG B O 1
ATOM 3076 N N . THR B 2 50 ? 71.904 12.904 57.120 1.00 61.84 49 THR B N 1
ATOM 3077 C CA . THR B 2 50 ? 71.036 13.915 56.513 1.00 65.98 49 THR B CA 1
ATOM 3078 C C . THR B 2 50 ? 69.647 13.934 57.219 1.00 68.57 49 THR B C 1
ATOM 3079 O O . THR B 2 50 ? 69.021 12.880 57.430 1.00 68.53 49 THR B O 1
ATOM 3083 N N . VAL B 2 51 ? 69.178 15.128 57.585 1.00 69.37 50 VAL B N 1
ATOM 3084 C CA . VAL B 2 51 ? 67.877 15.280 58.231 1.00 71.83 50 VAL B CA 1
ATOM 3085 C C . VAL B 2 51 ? 67.177 16.553 57.743 1.00 74.47 50 VAL B C 1
ATOM 3086 O O . VAL B 2 51 ? 67.846 17.543 57.437 1.00 74.18 50 VAL B O 1
ATOM 3090 N N . GLU B 2 52 ? 65.842 16.527 57.688 1.00 78.58 51 GLU B N 1
ATOM 3091 C CA . GLU B 2 52 ? 65.009 17.722 57.379 1.00 81.69 51 GLU B CA 1
ATOM 3092 C C . GLU B 2 52 ? 64.327 18.319 58.627 1.00 80.62 51 GLU B C 1
ATOM 3093 O O . GLU B 2 52 ? 63.402 17.711 59.159 1.00 81.44 51 GLU B O 1
ATOM 3099 N N . ILE B 2 53 ? 64.804 19.481 59.098 1.00 78.68 52 ILE B N 1
ATOM 3100 C CA . ILE B 2 53 ? 64.185 20.193 60.223 1.00 80.65 52 ILE B CA 1
ATOM 3101 C C . ILE B 2 53 ? 63.393 21.427 59.752 1.00 86.78 52 ILE B C 1
ATOM 3102 O O . ILE B 2 53 ? 63.987 22.479 59.414 1.00 85.44 52 ILE B O 1
ATOM 3107 N N . ASN B 2 54 ? 62.060 21.284 59.782 1.00 88.97 53 ASN B N 1
ATOM 3108 C CA . ASN B 2 54 ? 61.097 22.299 59.319 1.00 95.60 53 ASN B CA 1
ATOM 3109 C C . ASN B 2 54 ? 61.277 22.681 57.834 1.00 96.10 53 ASN B C 1
ATOM 3110 O O . ASN B 2 54 ? 61.353 23.861 57.485 1.00 101.43 53 ASN B O 1
ATOM 3115 N N . GLY B 2 55 ? 61.385 21.653 56.982 1.00 94.59 54 GLY B N 1
ATOM 3116 C CA . GLY B 2 55 ? 61.453 21.821 55.514 1.00 95.74 54 GLY B CA 1
ATOM 3117 C C . GLY B 2 55 ? 62.879 21.967 54.975 1.00 92.07 54 GLY B C 1
ATOM 3118 O O . GLY B 2 55 ? 63.164 21.695 53.798 1.00 91.76 54 GLY B O 1
ATOM 3119 N N . GLU B 2 56 ? 63.778 22.377 55.863 1.00 90.39 55 GLU B N 1
ATOM 3120 C CA . GLU B 2 56 ? 65.184 22.602 55.539 1.00 87.13 55 GLU B CA 1
ATOM 3121 C C . GLU B 2 56 ? 66.034 21.324 55.486 1.00 85.34 55 GLU B C 1
ATOM 3122 O O . GLU B 2 56 ? 66.023 20.534 56.440 1.00 84.51 55 GLU B O 1
ATOM 3128 N N . LYS B 2 57 ? 66.815 21.157 54.415 1.00 84.57 56 LYS B N 1
ATOM 3129 C CA . LYS B 2 57 ? 67.723 20.010 54.302 1.00 78.24 56 LYS B CA 1
ATOM 3130 C C . LYS B 2 57 ? 69.060 20.232 55.018 1.00 78.18 56 LYS B C 1
ATOM 3131 O O . LYS B 2 57 ? 69.792 21.170 54.723 1.00 77.82 56 LYS B O 1
ATOM 3137 N N . VAL B 2 58 ? 69.398 19.351 55.946 1.00 70.56 57 VAL B N 1
ATOM 3138 C CA . VAL B 2 58 ? 70.594 19.538 56.724 1.00 70.27 57 VAL B CA 1
ATOM 3139 C C . VAL B 2 58 ? 71.444 18.270 56.617 1.00 67.98 57 VAL B C 1
ATOM 3140 O O . VAL B 2 58 ? 70.929 17.150 56.671 1.00 69.04 57 VAL B O 1
ATOM 3144 N N . LYS B 2 59 ? 72.741 18.479 56.397 1.00 65.37 58 LYS B N 1
ATOM 3145 C CA . LYS B 2 59 ? 73.723 17.411 56.329 1.00 62.73 58 LYS B CA 1
ATOM 3146 C C . LYS B 2 59 ? 74.618 17.607 57.537 1.00 60.76 58 LYS B C 1
ATOM 3147 O O . LYS B 2 59 ? 75.155 18.686 57.729 1.00 61.87 58 LYS B O 1
ATOM 3153 N N . LEU B 2 60 ? 74.721 16.594 58.384 1.00 57.79 59 LEU B N 1
ATOM 3154 C CA . LEU B 2 60 ? 75.640 16.626 59.522 1.00 55.60 59 LEU B CA 1
ATOM 3155 C C . LEU B 2 60 ? 76.775 15.616 59.232 1.00 55.03 59 LEU B C 1
ATOM 3156 O O . LEU B 2 60 ? 76.515 14.470 58.799 1.00 53.61 59 LEU B O 1
ATOM 3161 N N . GLN B 2 61 ? 78.019 16.051 59.428 1.00 52.86 60 GLN B N 1
ATOM 3162 C CA . GLN B 2 61 ? 79.155 15.129 59.407 1.00 52.76 60 GLN B CA 1
ATOM 3163 C C . GLN B 2 61 ? 79.758 15.092 60.795 1.00 49.43 60 GLN B C 1
ATOM 3164 O O . GLN B 2 61 ? 80.016 16.140 61.371 1.00 55.26 60 GLN B O 1
ATOM 3170 N N . ILE B 2 62 ? 79.955 13.904 61.356 1.00 48.30 61 ILE B N 1
ATOM 3171 C CA . ILE B 2 62 ? 80.532 13.811 62.703 1.00 45.97 61 ILE B CA 1
ATOM 3172 C C . ILE B 2 62 ? 81.898 13.104 62.689 1.00 47.36 61 ILE B C 1
ATOM 3173 O O . ILE B 2 62 ? 82.068 12.111 61.990 1.00 46.22 61 ILE B O 1
ATOM 3178 N N . TRP B 2 63 ? 82.848 13.610 63.486 1.00 48.80 62 TRP B N 1
ATOM 3179 C CA . TRP B 2 63 ? 84.228 13.132 63.470 1.00 44.24 62 TRP B CA 1
ATOM 3180 C C . TRP B 2 63 ? 84.657 12.541 64.810 1.00 41.40 62 TRP B C 1
ATOM 3181 O O . TRP B 2 63 ? 84.479 13.111 65.882 1.00 44.52 62 TRP B O 1
ATOM 3192 N N . ASP B 2 64 ? 85.289 11.375 64.737 1.00 42.80 63 ASP B N 1
ATOM 3193 C CA . ASP B 2 64 ? 85.876 10.754 65.915 1.00 39.63 63 ASP B CA 1
ATOM 3194 C C . ASP B 2 64 ? 87.330 10.525 65.641 1.00 41.42 63 ASP B C 1
ATOM 3195 O O . ASP B 2 64 ? 87.680 10.293 64.483 1.00 39.29 63 ASP B O 1
ATOM 3200 N N . THR B 2 65 ? 88.161 10.517 66.689 1.00 40.76 64 THR B N 1
ATOM 3201 C CA . THR B 2 65 ? 89.561 10.101 66.600 1.00 37.50 64 THR B CA 1
ATOM 3202 C C . THR B 2 65 ? 89.928 9.067 67.663 1.00 40.23 64 THR B C 1
ATOM 3203 O O . THR B 2 65 ? 89.222 8.929 68.658 1.00 41.27 64 THR B O 1
ATOM 3207 N N . ALA B 2 66 ? 91.050 8.353 67.448 1.00 38.83 65 ALA B N 1
ATOM 3208 C CA . ALA B 2 66 ? 91.434 7.188 68.275 1.00 39.52 65 ALA B CA 1
ATOM 3209 C C . ALA B 2 66 ? 92.103 7.629 69.529 1.00 39.19 65 ALA B C 1
ATOM 3210 O O . ALA B 2 66 ? 92.720 8.675 69.568 1.00 39.87 65 ALA B O 1
ATOM 3212 N N . GLY B 2 67 ? 92.029 6.785 70.549 1.00 41.54 66 GLY B N 1
ATOM 3213 C CA . GLY B 2 67 ? 92.810 6.941 71.767 1.00 42.54 66 GLY B CA 1
ATOM 3214 C C . GLY B 2 67 ? 92.548 8.204 72.566 1.00 40.53 66 GLY B C 1
ATOM 3215 O O . GLY B 2 67 ? 93.446 8.682 73.262 1.00 42.16 66 GLY B O 1
ATOM 3216 N N . GLN B 2 68 ? 91.357 8.791 72.447 1.00 45.47 67 GLN B N 1
ATOM 3217 C CA . GLN B 2 68 ? 91.097 10.090 73.130 1.00 42.75 67 GLN B CA 1
ATOM 3218 C C . GLN B 2 68 ? 91.304 9.946 74.657 1.00 44.00 67 GLN B C 1
ATOM 3219 O O . GLN B 2 68 ? 91.715 10.896 75.302 1.00 45.47 67 GLN B O 1
ATOM 3225 N N . GLU B 2 69 ? 91.099 8.735 75.207 1.00 45.56 68 GLU B N 1
ATOM 3226 C CA . GLU B 2 69 ? 91.236 8.513 76.653 1.00 46.00 68 GLU B CA 1
ATOM 3227 C C . GLU B 2 69 ? 92.578 8.884 77.243 1.00 47.24 68 GLU B C 1
ATOM 3228 O O . GLU B 2 69 ? 92.695 9.082 78.434 1.00 49.61 68 GLU B O 1
ATOM 3234 N N . ARG B 2 70 ? 93.602 8.981 76.423 1.00 48.65 69 ARG B N 1
ATOM 3235 C CA . ARG B 2 70 ? 94.928 9.389 76.905 1.00 46.01 69 ARG B CA 1
ATOM 3236 C C . ARG B 2 70 ? 95.033 10.894 77.062 1.00 45.14 69 ARG B C 1
ATOM 3237 O O . ARG B 2 70 ? 95.986 11.390 77.630 1.00 46.16 69 ARG B O 1
ATOM 3245 N N . PHE B 2 71 ? 94.063 11.626 76.542 1.00 41.73 70 PHE B N 1
ATOM 3246 C CA . PHE B 2 71 ? 94.042 13.043 76.804 1.00 47.27 70 PHE B CA 1
ATOM 3247 C C . PHE B 2 71 ? 93.399 13.332 78.200 1.00 48.63 70 PHE B C 1
ATOM 3248 O O . PHE B 2 71 ? 92.182 13.262 78.357 1.00 48.21 70 PHE B O 1
ATOM 3256 N N . ARG B 2 72 ? 94.208 13.650 79.206 1.00 49.76 71 ARG B N 1
ATOM 3257 C CA . ARG B 2 72 ? 93.613 14.164 80.441 1.00 54.35 71 ARG B CA 1
ATOM 3258 C C . ARG B 2 72 ? 92.654 15.317 80.067 1.00 54.68 71 ARG B C 1
ATOM 3259 O O . ARG B 2 72 ? 91.466 15.299 80.440 1.00 55.95 71 ARG B O 1
ATOM 3267 N N . THR B 2 73 ? 93.155 16.267 79.266 1.00 51.96 72 THR B N 1
ATOM 3268 C CA . THR B 2 73 ? 92.343 17.378 78.790 1.00 50.95 72 THR B CA 1
ATOM 3269 C C . THR B 2 73 ? 92.477 17.523 77.277 1.00 50.29 72 THR B C 1
ATOM 3270 O O . THR B 2 73 ? 93.579 17.582 76.782 1.00 50.64 72 THR B O 1
ATOM 3274 N N . ILE B 2 74 ? 91.365 17.572 76.557 1.00 46.11 73 ILE B N 1
ATOM 3275 C CA . ILE B 2 74 ? 91.376 17.880 75.123 1.00 46.28 73 ILE B CA 1
ATOM 3276 C C . ILE B 2 74 ? 91.354 19.409 74.946 1.00 49.03 73 ILE B C 1
ATOM 3277 O O . ILE B 2 74 ? 90.413 20.090 75.387 1.00 50.73 73 ILE B O 1
ATOM 3282 N N . THR B 2 75 ? 92.382 19.956 74.299 1.00 48.41 74 THR B N 1
ATOM 3283 C CA . THR B 2 75 ? 92.607 21.402 74.282 1.00 47.60 74 THR B CA 1
ATOM 3284 C C . THR B 2 75 ? 91.846 22.091 73.172 1.00 48.28 74 THR B C 1
ATOM 3285 O O . THR B 2 75 ? 91.263 21.438 72.269 1.00 48.49 74 THR B O 1
ATOM 3289 N N . SER B 2 76 ? 91.830 23.416 73.237 1.00 51.84 75 SER B N 1
ATOM 3290 C CA . SER B 2 76 ? 90.987 24.232 72.342 1.00 50.29 75 SER B CA 1
ATOM 3291 C C . SER B 2 76 ? 91.277 24.080 70.847 1.00 48.81 75 SER B C 1
ATOM 3292 O O . SER B 2 76 ? 90.367 24.228 70.000 1.00 51.50 75 SER B O 1
ATOM 3295 N N . THR B 2 77 ? 92.502 23.704 70.495 1.00 47.92 76 THR B N 1
ATOM 3296 C CA . THR B 2 77 ? 92.839 23.508 69.047 1.00 45.70 76 THR B CA 1
ATOM 3297 C C . THR B 2 77 ? 91.996 22.410 68.362 1.00 45.80 76 THR B C 1
ATOM 3298 O O . THR B 2 77 ? 91.686 22.494 67.144 1.00 43.23 76 THR B O 1
ATOM 3302 N N . TYR B 2 78 ? 91.545 21.436 69.173 1.00 46.54 77 TYR B N 1
ATOM 3303 C CA . TYR B 2 78 ? 90.787 20.311 68.670 1.00 44.68 77 TYR B CA 1
ATOM 3304 C C . TYR B 2 78 ? 89.470 20.775 68.062 1.00 44.57 77 TYR B C 1
ATOM 3305 O O . TYR B 2 78 ? 89.006 20.194 67.082 1.00 45.25 77 TYR B O 1
ATOM 3314 N N . TYR B 2 79 ? 88.884 21.848 68.597 1.00 48.98 78 TYR B N 1
ATOM 3315 C CA . TYR B 2 79 ? 87.496 22.190 68.251 1.00 47.62 78 TYR B CA 1
ATOM 3316 C C . TYR B 2 79 ? 87.329 23.209 67.166 1.00 51.95 78 TYR B C 1
ATOM 3317 O O . TYR B 2 79 ? 86.181 23.521 66.804 1.00 47.13 78 TYR B O 1
ATOM 3326 N N . ARG B 2 80 ? 88.431 23.692 66.582 1.00 50.62 79 ARG B N 1
ATOM 3327 C CA . ARG B 2 80 ? 88.312 24.758 65.577 1.00 50.79 79 ARG B CA 1
ATOM 3328 C C . ARG B 2 80 ? 87.518 24.269 64.388 1.00 51.09 79 ARG B C 1
ATOM 3329 O O . ARG B 2 80 ? 87.663 23.144 63.939 1.00 47.22 79 ARG B O 1
ATOM 3337 N N . GLY B 2 81 ? 86.637 25.119 63.902 1.00 47.50 80 GLY B N 1
ATOM 3338 C CA . GLY B 2 81 ? 85.826 24.775 62.758 1.00 50.98 80 GLY B CA 1
ATOM 3339 C C . GLY B 2 81 ? 84.597 23.941 63.055 1.00 50.66 80 GLY B C 1
ATOM 3340 O O . GLY B 2 81 ? 83.823 23.672 62.145 1.00 47.83 80 GLY B O 1
ATOM 3341 N N . THR B 2 82 ? 84.434 23.518 64.308 1.00 52.00 81 THR B N 1
ATOM 3342 C CA . THR B 2 82 ? 83.361 22.604 64.681 1.00 51.77 81 THR B CA 1
ATOM 3343 C C . THR B 2 82 ? 82.176 23.360 65.281 1.00 54.01 81 THR B C 1
ATOM 3344 O O . THR B 2 82 ? 82.346 24.301 66.085 1.00 51.96 81 THR B O 1
ATOM 3348 N N . HIS B 2 83 ? 80.985 22.918 64.888 1.00 56.25 82 HIS B N 1
ATOM 3349 C CA . HIS B 2 83 ? 79.732 23.539 65.340 1.00 57.27 82 HIS B CA 1
ATOM 3350 C C . HIS B 2 83 ? 79.221 22.934 66.630 1.00 55.75 82 HIS B C 1
ATOM 3351 O O . HIS B 2 83 ? 78.702 23.658 67.470 1.00 57.84 82 HIS B O 1
ATOM 3358 N N . GLY B 2 84 ? 79.389 21.618 66.789 1.00 52.41 83 GLY B N 1
ATOM 3359 C CA . GLY B 2 84 ? 78.832 20.918 67.944 1.00 53.60 83 GLY B CA 1
ATOM 3360 C C . GLY B 2 84 ? 79.543 19.670 68.371 1.00 52.20 83 GLY B C 1
ATOM 3361 O O . GLY B 2 84 ? 80.136 18.950 67.554 1.00 53.08 83 GLY B O 1
ATOM 3362 N N . VAL B 2 85 ? 79.466 19.389 69.667 1.00 52.29 84 VAL B N 1
ATOM 3363 C CA . VAL B 2 85 ? 80.191 18.268 70.245 1.00 51.34 84 VAL B CA 1
ATOM 3364 C C . VAL B 2 85 ? 79.252 17.351 71.013 1.00 50.58 84 VAL B C 1
ATOM 3365 O O . VAL B 2 85 ? 78.361 17.812 71.722 1.00 53.15 84 VAL B O 1
ATOM 3369 N N . ILE B 2 86 ? 79.459 16.052 70.869 1.00 53.33 85 ILE B N 1
ATOM 3370 C CA . ILE B 2 86 ? 78.751 15.081 71.659 1.00 49.79 85 ILE B CA 1
ATOM 3371 C C . ILE B 2 86 ? 79.779 14.473 72.590 1.00 53.66 85 ILE B C 1
ATOM 3372 O O . ILE B 2 86 ? 80.624 13.704 72.166 1.00 51.90 85 ILE B O 1
ATOM 3377 N N . VAL B 2 87 ? 79.725 14.860 73.858 1.00 53.96 86 VAL B N 1
ATOM 3378 C CA . VAL B 2 87 ? 80.665 14.348 74.851 1.00 50.50 86 VAL B CA 1
ATOM 3379 C C . VAL B 2 87 ? 80.099 13.101 75.539 1.00 52.16 86 VAL B C 1
ATOM 3380 O O . VAL B 2 87 ? 79.135 13.184 76.319 1.00 55.79 86 VAL B O 1
ATOM 3384 N N . VAL B 2 88 ? 80.731 11.951 75.282 1.00 52.40 87 VAL B N 1
ATOM 3385 C CA . VAL B 2 88 ? 80.191 10.651 75.719 1.00 51.76 87 VAL B CA 1
ATOM 3386 C C . VAL B 2 88 ? 81.006 10.016 76.834 1.00 53.73 87 VAL B C 1
ATOM 3387 O O . VAL B 2 88 ? 82.243 9.885 76.744 1.00 51.03 87 VAL B O 1
ATOM 3391 N N . TYR B 2 89 ? 80.291 9.617 77.888 1.00 56.55 88 TYR B N 1
ATOM 3392 C CA . TYR B 2 89 ? 80.848 8.749 78.904 1.00 55.60 88 TYR B CA 1
ATOM 3393 C C . TYR B 2 89 ? 80.049 7.446 78.945 1.00 58.12 88 TYR B C 1
ATOM 3394 O O . TYR B 2 89 ? 79.007 7.306 78.260 1.00 61.59 88 TYR B O 1
ATOM 3403 N N . ASP B 2 90 ? 80.566 6.512 79.744 1.00 58.26 89 ASP B N 1
ATOM 3404 C CA . ASP B 2 90 ? 80.049 5.154 79.902 1.00 58.46 89 ASP B CA 1
ATOM 3405 C C . ASP B 2 90 ? 79.542 5.035 81.328 1.00 61.40 89 ASP B C 1
ATOM 3406 O O . ASP B 2 90 ? 80.317 5.158 82.269 1.00 60.33 89 ASP B O 1
ATOM 3411 N N . VAL B 2 91 ? 78.250 4.775 81.485 1.00 62.33 90 VAL B N 1
ATOM 3412 C CA . VAL B 2 91 ? 77.616 4.846 82.805 1.00 65.77 90 VAL B CA 1
ATOM 3413 C C . VAL B 2 91 ? 78.104 3.742 83.755 1.00 66.04 90 VAL B C 1
ATOM 3414 O O . VAL B 2 91 ? 77.910 3.834 84.953 1.00 67.50 90 VAL B O 1
ATOM 3418 N N . THR B 2 92 ? 78.777 2.730 83.196 1.00 66.61 91 THR B N 1
ATOM 3419 C CA . THR B 2 92 ? 79.400 1.629 83.955 1.00 67.44 91 THR B CA 1
ATOM 3420 C C . THR B 2 92 ? 80.884 1.850 84.313 1.00 67.31 91 THR B C 1
ATOM 3421 O O . THR B 2 92 ? 81.547 0.935 84.802 1.00 68.06 91 THR B O 1
ATOM 3425 N N . SER B 2 93 ? 81.402 3.049 84.050 1.00 65.46 92 SER B N 1
ATOM 3426 C CA . SER B 2 93 ? 82.825 3.383 84.250 1.00 65.11 92 SER B CA 1
ATOM 3427 C C . SER B 2 93 ? 82.950 4.789 84.810 1.00 63.91 92 SER B C 1
ATOM 3428 O O . SER B 2 93 ? 82.692 5.747 84.081 1.00 63.56 92 SER B O 1
ATOM 3431 N N . ALA B 2 94 ? 83.335 4.901 86.088 1.00 66.33 93 ALA B N 1
ATOM 3432 C CA . ALA B 2 94 ? 83.440 6.203 86.777 1.00 67.97 93 ALA B CA 1
ATOM 3433 C C . ALA B 2 94 ? 84.541 7.094 86.200 1.00 67.74 93 ALA B C 1
ATOM 3434 O O . ALA B 2 94 ? 84.382 8.335 86.182 1.00 71.59 93 ALA B O 1
ATOM 3436 N N . GLU B 2 95 ? 85.637 6.466 85.756 1.00 63.09 94 GLU B N 1
ATOM 3437 C CA . GLU B 2 95 ? 86.758 7.168 85.141 1.00 61.66 94 GLU B CA 1
ATOM 3438 C C . GLU B 2 95 ? 86.382 7.867 83.835 1.00 60.58 94 GLU B C 1
ATOM 3439 O O . GLU B 2 95 ? 86.873 8.972 83.556 1.00 60.36 94 GLU B O 1
ATOM 3445 N N . SER B 2 96 ? 85.527 7.242 83.022 1.00 59.18 95 SER B N 1
ATOM 3446 C CA . SER B 2 96 ? 85.060 7.896 81.801 1.00 57.34 95 SER B CA 1
ATOM 3447 C C . SER B 2 96 ? 84.300 9.212 82.097 1.00 56.66 95 SER B C 1
ATOM 3448 O O . SER B 2 96 ? 84.365 10.159 81.315 1.00 60.77 95 SER B O 1
ATOM 3451 N N . PHE B 2 97 ? 83.601 9.262 83.220 1.00 62.11 96 PHE B N 1
ATOM 3452 C CA . PHE B 2 97 ? 82.873 10.461 83.610 1.00 62.27 96 PHE B CA 1
ATOM 3453 C C . PHE B 2 97 ? 83.796 11.603 84.078 1.00 63.15 96 PHE B C 1
ATOM 3454 O O . PHE B 2 97 ? 83.670 12.741 83.609 1.00 63.51 96 PHE B O 1
ATOM 3462 N N . VAL B 2 98 ? 84.713 11.290 84.995 1.00 64.08 97 VAL B N 1
ATOM 3463 C CA . VAL B 2 98 ? 85.689 12.267 85.502 1.00 62.45 97 VAL B CA 1
ATOM 3464 C C . VAL B 2 98 ? 86.431 13.010 84.390 1.00 59.95 97 VAL B C 1
ATOM 3465 O O . VAL B 2 98 ? 86.613 14.252 84.466 1.00 61.02 97 VAL B O 1
ATOM 3469 N N . ASN B 2 99 ? 86.860 12.255 83.367 1.00 60.07 98 ASN B N 1
ATOM 3470 C CA . ASN B 2 99 ? 87.538 12.819 82.233 1.00 53.85 98 ASN B CA 1
ATOM 3471 C C . ASN B 2 99 ? 86.607 13.775 81.530 1.00 57.79 98 ASN B C 1
ATOM 3472 O O . ASN B 2 99 ? 87.009 14.886 81.177 1.00 58.00 98 ASN B O 1
ATOM 3477 N N . VAL B 2 100 ? 85.365 13.351 81.352 1.00 55.63 99 VAL B N 1
ATOM 3478 C CA . VAL B 2 100 ? 84.396 14.114 80.588 1.00 57.43 99 VAL B CA 1
ATOM 3479 C C . VAL B 2 100 ? 84.091 15.441 81.248 1.00 58.43 99 VAL B C 1
ATOM 3480 O O . VAL B 2 100 ? 83.829 16.437 80.545 1.00 58.30 99 VAL B O 1
ATOM 3484 N N . LYS B 2 101 ? 84.135 15.465 82.581 1.00 60.37 100 LYS B N 1
ATOM 3485 C CA . LYS B 2 101 ? 83.996 16.730 83.326 1.00 61.11 100 LYS B CA 1
ATOM 3486 C C . LYS B 2 101 ? 85.165 17.681 83.020 1.00 60.54 100 LYS B C 1
ATOM 3487 O O . LYS B 2 101 ? 84.949 18.879 82.818 1.00 59.46 100 LYS B O 1
ATOM 3493 N N . ARG B 2 102 ? 86.393 17.151 82.964 1.00 58.67 101 ARG B N 1
ATOM 3494 C CA . ARG B 2 102 ? 87.554 17.991 82.635 1.00 58.43 101 ARG B CA 1
ATOM 3495 C C . ARG B 2 102 ? 87.419 18.591 81.235 1.00 57.58 101 ARG B C 1
ATOM 3496 O O . ARG B 2 102 ? 87.745 19.750 80.994 1.00 59.60 101 ARG B O 1
ATOM 3504 N N . TRP B 2 103 ? 86.913 17.803 80.313 1.00 55.13 102 TRP B N 1
ATOM 3505 C CA . TRP B 2 103 ? 86.856 18.243 78.942 1.00 52.39 102 TRP B CA 1
ATOM 3506 C C . TRP B 2 103 ? 85.832 19.345 78.803 1.00 57.35 102 TRP B C 1
ATOM 3507 O O . TRP B 2 103 ? 86.118 20.390 78.212 1.00 57.88 102 TRP B O 1
ATOM 3518 N N . LEU B 2 104 ? 84.653 19.128 79.387 1.00 57.07 103 LEU B N 1
ATOM 3519 C CA . LEU B 2 104 ? 83.589 20.129 79.364 1.00 56.39 103 LEU B CA 1
ATOM 3520 C C . LEU B 2 104 ? 83.959 21.413 80.145 1.00 60.10 103 LEU B C 1
ATOM 3521 O O . LEU B 2 104 ? 83.431 22.488 79.841 1.00 61.88 103 LEU B O 1
ATOM 3526 N N . HIS B 2 105 ? 84.845 21.316 81.139 1.00 58.76 104 HIS B N 1
ATOM 3527 C CA . HIS B 2 105 ? 85.386 22.521 81.742 1.00 60.26 104 HIS B CA 1
ATOM 3528 C C . HIS B 2 105 ? 86.294 23.310 80.784 1.00 59.84 104 HIS B C 1
ATOM 3529 O O . HIS B 2 105 ? 86.227 24.535 80.698 1.00 60.99 104 HIS B O 1
ATOM 3536 N N . GLU B 2 106 ? 87.148 22.600 80.058 1.00 60.15 105 GLU B N 1
ATOM 3537 C CA . GLU B 2 106 ? 88.022 23.249 79.106 1.00 58.21 105 GLU B CA 1
ATOM 3538 C C . GLU B 2 106 ? 87.171 23.874 77.995 1.00 58.07 105 GLU B C 1
ATOM 3539 O O . GLU B 2 106 ? 87.458 24.989 77.562 1.00 59.15 105 GLU B O 1
ATOM 3545 N N . ILE B 2 107 ? 86.113 23.180 77.574 1.00 56.22 106 ILE B N 1
ATOM 3546 C CA . ILE B 2 107 ? 85.205 23.698 76.558 1.00 55.86 106 ILE B CA 1
ATOM 3547 C C . ILE B 2 107 ? 84.525 24.985 77.043 1.00 61.00 106 ILE B C 1
ATOM 3548 O O . ILE B 2 107 ? 84.522 26.013 76.354 1.00 65.43 106 ILE B O 1
ATOM 3553 N N . ASN B 2 108 ? 83.973 24.927 78.244 1.00 63.76 107 ASN B N 1
ATOM 3554 C CA . ASN B 2 108 ? 83.329 26.059 78.882 1.00 64.16 107 ASN B CA 1
ATOM 3555 C C . ASN B 2 108 ? 84.259 27.306 78.973 1.00 66.58 107 ASN B C 1
ATOM 3556 O O . ASN B 2 108 ? 83.864 28.430 78.632 1.00 64.54 107 ASN B O 1
ATOM 3561 N N . GLN B 2 109 ? 85.503 27.075 79.401 1.00 66.84 108 GLN B N 1
ATOM 3562 C CA . GLN B 2 109 ? 86.481 28.142 79.555 1.00 66.42 108 GLN B CA 1
ATOM 3563 C C . GLN B 2 109 ? 87.018 28.635 78.181 1.00 66.37 108 GLN B C 1
ATOM 3564 O O . GLN B 2 109 ? 87.120 29.825 77.946 1.00 68.82 108 GLN B O 1
ATOM 3570 N N . ASN B 2 110 ? 87.343 27.730 77.262 1.00 63.98 109 ASN B N 1
ATOM 3571 C CA . ASN B 2 110 ? 88.075 28.130 76.046 1.00 61.59 109 ASN B CA 1
ATOM 3572 C C . ASN B 2 110 ? 87.232 28.086 74.748 1.00 61.97 109 ASN B C 1
ATOM 3573 O O . ASN B 2 110 ? 87.616 28.701 73.744 1.00 64.30 109 ASN B O 1
ATOM 3578 N N . CYS B 2 111 ? 86.067 27.423 74.766 1.00 62.11 110 CYS B N 1
ATOM 3579 C CA . CYS B 2 111 ? 85.256 27.266 73.531 1.00 61.30 110 CYS B CA 1
ATOM 3580 C C . CYS B 2 111 ? 83.748 27.391 73.717 1.00 61.29 110 CYS B C 1
ATOM 3581 O O . CYS B 2 111 ? 82.975 26.625 73.128 1.00 60.24 110 CYS B O 1
ATOM 3584 N N . ASP B 2 112 ? 83.318 28.366 74.508 1.00 61.97 111 ASP B N 1
ATOM 3585 C CA . ASP B 2 112 ? 81.934 28.397 74.915 1.00 63.40 111 ASP B CA 1
ATOM 3586 C C . ASP B 2 112 ? 80.973 28.586 73.719 1.00 66.35 111 ASP B C 1
ATOM 3587 O O . ASP B 2 112 ? 79.766 28.367 73.861 1.00 68.04 111 ASP B O 1
ATOM 3592 N N . ASP B 2 113 ? 81.508 28.983 72.558 1.00 66.77 112 ASP B N 1
ATOM 3593 C CA . ASP B 2 113 ? 80.719 29.176 71.328 1.00 65.48 112 ASP B CA 1
ATOM 3594 C C . ASP B 2 113 ? 80.253 27.868 70.712 1.00 64.59 112 ASP B C 1
ATOM 3595 O O . ASP B 2 113 ? 79.379 27.866 69.839 1.00 63.22 112 ASP B O 1
ATOM 3600 N N . VAL B 2 114 ? 80.858 26.764 71.139 1.00 62.34 113 VAL B N 1
ATOM 3601 C CA . VAL B 2 114 ? 80.528 25.463 70.586 1.00 61.28 113 VAL B CA 1
ATOM 3602 C C . VAL B 2 114 ? 79.374 24.904 71.367 1.00 62.92 113 VAL B C 1
ATOM 3603 O O . VAL B 2 114 ? 79.425 24.903 72.589 1.00 63.79 113 VAL B O 1
ATOM 3607 N N . CYS B 2 115 ? 78.358 24.409 70.661 1.00 61.67 114 CYS B N 1
ATOM 3608 C CA . CYS B 2 115 ? 77.284 23.669 71.309 1.00 60.92 114 CYS B CA 1
ATOM 3609 C C . CYS B 2 115 ? 77.788 22.292 71.702 1.00 59.50 114 CYS B C 1
ATOM 3610 O O . CYS B 2 115 ? 78.495 21.635 70.942 1.00 59.21 114 CYS B O 1
ATOM 3613 N N . ARG B 2 116 ? 77.429 21.856 72.890 1.00 59.89 115 ARG B N 1
ATOM 3614 C CA . ARG B 2 116 ? 77.810 20.549 73.385 1.00 58.08 115 ARG B CA 1
ATOM 3615 C C . ARG B 2 116 ? 76.647 19.986 74.222 1.00 62.21 115 ARG B C 1
ATOM 3616 O O . ARG B 2 116 ? 75.846 20.752 74.834 1.00 61.91 115 ARG B O 1
ATOM 3624 N N . ILE B 2 117 ? 76.570 18.659 74.231 1.00 61.68 116 ILE B N 1
ATOM 3625 C CA . ILE B 2 117 ? 75.636 17.916 75.040 1.00 62.23 116 ILE B CA 1
ATOM 3626 C C . ILE B 2 117 ? 76.424 16.765 75.655 1.00 57.97 116 ILE B C 1
ATOM 3627 O O . ILE B 2 117 ? 77.382 16.291 75.052 1.00 55.44 116 ILE B O 1
ATOM 3632 N N . LEU B 2 118 ? 75.988 16.320 76.833 1.00 59.64 117 LEU B N 1
ATOM 3633 C CA . LEU B 2 118 ? 76.608 15.228 77.579 1.00 59.50 117 LEU B CA 1
ATOM 3634 C C . LEU B 2 118 ? 75.796 13.944 77.365 1.00 59.98 117 LEU B C 1
ATOM 3635 O O . LEU B 2 118 ? 74.572 13.968 77.332 1.00 62.91 117 LEU B O 1
ATOM 3640 N N . VAL B 2 119 ? 76.479 12.824 77.196 1.00 59.87 118 VAL B N 1
ATOM 3641 C CA . VAL B 2 119 ? 75.786 11.605 76.879 1.00 60.63 118 VAL B CA 1
ATOM 3642 C C . VAL B 2 119 ? 76.350 10.457 77.724 1.00 58.13 118 VAL B C 1
ATOM 3643 O O . VAL B 2 119 ? 77.539 10.168 77.673 1.00 58.80 118 VAL B O 1
ATOM 3647 N N . GLY B 2 120 ? 75.480 9.842 78.522 1.00 61.40 119 GLY B N 1
ATOM 3648 C CA . GLY B 2 120 ? 75.794 8.603 79.241 1.00 63.05 119 GLY B CA 1
ATOM 3649 C C . GLY B 2 120 ? 75.339 7.383 78.458 1.00 62.41 119 GLY B C 1
ATOM 3650 O O . GLY B 2 120 ? 74.146 7.063 78.441 1.00 64.44 119 GLY B O 1
ATOM 3651 N N . ASN B 2 121 ? 76.294 6.731 77.788 1.00 63.15 120 ASN B N 1
ATOM 3652 C CA . ASN B 2 121 ? 76.036 5.525 76.987 1.00 62.01 120 ASN B CA 1
ATOM 3653 C C . ASN B 2 121 ? 76.156 4.228 77.815 1.00 63.61 120 ASN B C 1
ATOM 3654 O O . ASN B 2 121 ? 76.664 4.228 78.949 1.00 60.98 120 ASN B O 1
ATOM 3659 N N . LYS B 2 122 ? 75.699 3.134 77.209 1.00 63.94 121 LYS B N 1
ATOM 3660 C CA . LYS B 2 122 ? 75.653 1.822 77.844 1.00 64.81 121 LYS B CA 1
ATOM 3661 C C . LYS B 2 122 ? 74.724 1.793 79.066 1.00 68.91 121 LYS B C 1
ATOM 3662 O O . LYS B 2 122 ? 74.950 1.051 80.037 1.00 67.79 121 LYS B O 1
ATOM 3668 N N . ASN B 2 123 ? 73.636 2.567 78.989 1.00 71.37 122 ASN B N 1
ATOM 3669 C CA . ASN B 2 123 ? 72.563 2.517 79.996 1.00 70.33 122 ASN B CA 1
ATOM 3670 C C . ASN B 2 123 ? 71.730 1.250 79.795 1.00 73.87 122 ASN B C 1
ATOM 3671 O O . ASN B 2 123 ? 70.497 1.314 79.626 1.00 76.31 122 ASN B O 1
ATOM 3676 N N . ASP B 2 124 ? 72.410 0.100 79.841 1.00 73.81 123 ASP B N 1
ATOM 3677 C CA . ASP B 2 124 ? 71.826 -1.198 79.485 1.00 74.51 123 ASP B CA 1
ATOM 3678 C C . ASP B 2 124 ? 71.911 -2.235 80.573 1.00 76.66 123 ASP B C 1
ATOM 3679 O O . ASP B 2 124 ? 71.033 -3.074 80.678 1.00 82.88 123 ASP B O 1
ATOM 3684 N N . ASP B 2 125 ? 72.989 -2.212 81.348 1.00 76.32 124 ASP B N 1
ATOM 3685 C CA . ASP B 2 125 ? 73.191 -3.173 82.405 1.00 77.64 124 ASP B CA 1
ATOM 3686 C C . ASP B 2 125 ? 73.103 -2.441 83.734 1.00 78.99 124 ASP B C 1
ATOM 3687 O O . ASP B 2 125 ? 74.090 -1.811 84.141 1.00 79.62 124 ASP B O 1
ATOM 3692 N N . PRO B 2 126 ? 71.920 -2.492 84.391 1.00 84.37 125 PRO B N 1
ATOM 3693 C CA . PRO B 2 126 ? 71.751 -1.952 85.743 1.00 85.74 125 PRO B CA 1
ATOM 3694 C C . PRO B 2 126 ? 72.787 -2.520 86.720 1.00 86.59 125 PRO B C 1
ATOM 3695 O O . PRO B 2 126 ? 73.397 -1.762 87.473 1.00 88.34 125 PRO B O 1
ATOM 3699 N N . GLU B 2 127 ? 73.004 -3.833 86.686 1.00 87.28 126 GLU B N 1
ATOM 3700 C CA . GLU B 2 127 ? 73.909 -4.476 87.645 1.00 88.42 126 GLU B CA 1
ATOM 3701 C C . GLU B 2 127 ? 75.335 -3.912 87.535 1.00 84.02 126 GLU B C 1
ATOM 3702 O O . GLU B 2 127 ? 76.091 -3.971 88.490 1.00 87.24 126 GLU B O 1
ATOM 3708 N N . ARG B 2 128 ? 75.686 -3.316 86.402 1.00 82.03 127 ARG B N 1
ATOM 3709 C CA . ARG B 2 128 ? 77.038 -2.804 86.211 1.00 78.61 127 ARG B CA 1
ATOM 3710 C C . ARG B 2 128 ? 77.168 -1.252 86.255 1.00 77.56 127 ARG B C 1
ATOM 3711 O O . ARG B 2 128 ? 78.282 -0.731 86.195 1.00 79.34 127 ARG B O 1
ATOM 3719 N N . LYS B 2 129 ? 76.059 -0.521 86.405 1.00 78.98 128 LYS B N 1
ATOM 3720 C CA . LYS B 2 129 ? 76.054 0.972 86.360 1.00 76.51 128 LYS B CA 1
ATOM 3721 C C . LYS B 2 129 ? 76.685 1.595 87.613 1.00 77.40 128 LYS B C 1
ATOM 3722 O O . LYS B 2 129 ? 76.524 1.083 88.715 1.00 82.75 128 LYS B O 1
ATOM 3728 N N . VAL B 2 130 ? 77.425 2.685 87.436 1.00 74.39 129 VAL B N 1
ATOM 3729 C CA . VAL B 2 130 ? 78.116 3.352 88.557 1.00 76.59 129 VAL B CA 1
ATOM 3730 C C . VAL B 2 130 ? 77.916 4.881 88.593 1.00 75.71 129 VAL B C 1
ATOM 3731 O O . VAL B 2 130 ? 77.904 5.479 89.672 1.00 80.02 129 VAL B O 1
ATOM 3735 N N . VAL B 2 131 ? 77.715 5.513 87.445 1.00 71.97 130 VAL B N 1
ATOM 3736 C CA . VAL B 2 131 ? 77.434 6.938 87.430 1.00 72.47 130 VAL B CA 1
ATOM 3737 C C . VAL B 2 131 ? 75.950 7.177 87.610 1.00 75.62 130 VAL B C 1
ATOM 3738 O O . VAL B 2 131 ? 75.184 6.926 86.677 1.00 76.90 130 VAL B O 1
ATOM 3742 N N . GLU B 2 132 ? 75.547 7.651 88.798 1.00 78.27 131 GLU B N 1
ATOM 3743 C CA . GLU B 2 132 ? 74.127 7.864 89.100 1.00 80.22 131 GLU B CA 1
ATOM 3744 C C . GLU B 2 132 ? 73.583 9.046 88.289 1.00 79.74 131 GLU B C 1
ATOM 3745 O O . GLU B 2 132 ? 74.314 9.979 87.963 1.00 75.63 131 GLU B O 1
ATOM 3751 N N . THR B 2 133 ? 72.297 8.973 87.956 1.00 80.85 132 THR B N 1
ATOM 3752 C CA . THR B 2 133 ? 71.653 9.930 87.058 1.00 80.37 132 THR B CA 1
ATOM 3753 C C . THR B 2 133 ? 71.680 11.350 87.595 1.00 80.55 132 THR B C 1
ATOM 3754 O O . THR B 2 133 ? 72.038 12.274 86.873 1.00 77.11 132 THR B O 1
ATOM 3758 N N . GLU B 2 134 ? 71.305 11.510 88.861 1.00 84.24 133 GLU B N 1
ATOM 3759 C CA . GLU B 2 134 ? 71.291 12.823 89.515 1.00 85.43 133 GLU B CA 1
ATOM 3760 C C . GLU B 2 134 ? 72.683 13.499 89.531 1.00 83.23 133 GLU B C 1
ATOM 3761 O O . GLU B 2 134 ? 72.776 14.729 89.487 1.00 84.05 133 GLU B O 1
ATOM 3767 N N . ASP B 2 135 ? 73.751 12.706 89.605 1.00 80.95 134 ASP B N 1
ATOM 3768 C CA . ASP B 2 135 ? 75.112 13.254 89.551 1.00 80.33 134 ASP B CA 1
ATOM 3769 C C . ASP B 2 135 ? 75.390 13.951 88.218 1.00 76.28 134 ASP B C 1
ATOM 3770 O O . ASP B 2 135 ? 75.729 15.126 88.197 1.00 76.89 134 ASP B O 1
ATOM 3775 N N . ALA B 2 136 ? 75.226 13.197 87.132 1.00 73.25 135 ALA B N 1
ATOM 3776 C CA . ALA B 2 136 ? 75.445 13.669 85.775 1.00 71.82 135 ALA B CA 1
ATOM 3777 C C . ALA B 2 136 ? 74.539 14.842 85.467 1.00 72.94 135 ALA B C 1
ATOM 3778 O O . ALA B 2 136 ? 74.984 15.854 84.952 1.00 73.79 135 ALA B O 1
ATOM 3780 N N . TYR B 2 137 ? 73.269 14.696 85.823 1.00 76.27 136 TYR B N 1
ATOM 3781 C CA . TYR B 2 137 ? 72.263 15.762 85.704 1.00 78.03 136 TYR B CA 1
ATOM 3782 C C . TYR B 2 137 ? 72.648 17.053 86.456 1.00 79.33 136 TYR B C 1
ATOM 3783 O O . TYR B 2 137 ? 72.307 18.163 86.001 1.00 80.25 136 TYR B O 1
ATOM 3792 N N . LYS B 2 138 ? 73.338 16.912 87.595 1.00 80.06 137 LYS B N 1
ATOM 3793 C CA . LYS B 2 138 ? 73.742 18.069 88.392 1.00 81.29 137 LYS B CA 1
ATOM 3794 C C . LYS B 2 138 ? 74.907 18.798 87.718 1.00 78.46 137 LYS B C 1
ATOM 3795 O O . LYS B 2 138 ? 74.917 20.050 87.633 1.00 76.82 137 LYS B O 1
ATOM 3801 N N . PHE B 2 139 ? 75.864 18.011 87.205 1.00 78.01 138 PHE B N 1
ATOM 3802 C CA . PHE B 2 139 ? 76.992 18.550 86.440 1.00 73.07 138 PHE B CA 1
ATOM 3803 C C . PHE B 2 139 ? 76.468 19.187 85.160 1.00 72.76 138 PHE B C 1
ATOM 3804 O O . PHE B 2 139 ? 76.776 20.343 84.866 1.00 73.13 138 PHE B O 1
ATOM 3812 N N . ALA B 2 140 ? 75.631 18.454 84.433 1.00 70.53 139 ALA B N 1
ATOM 3813 C CA . ALA B 2 140 ? 74.971 19.008 83.250 1.00 72.38 139 ALA B CA 1
ATOM 3814 C C . ALA B 2 140 ? 74.359 20.365 83.584 1.00 73.98 139 ALA B C 1
ATOM 3815 O O . ALA B 2 140 ? 74.614 21.355 82.888 1.00 76.46 139 ALA B O 1
ATOM 3817 N N . GLY B 2 141 ? 73.586 20.389 84.672 1.00 78.08 140 GLY B N 1
ATOM 3818 C CA . GLY B 2 141 ? 72.922 21.577 85.168 1.00 79.78 140 GLY B CA 1
ATOM 3819 C C . GLY B 2 141 ? 73.845 22.754 85.383 1.00 80.30 140 GLY B C 1
ATOM 3820 O O . GLY B 2 141 ? 73.530 23.870 84.973 1.00 82.31 140 GLY B O 1
ATOM 3821 N N . GLN B 2 142 ? 74.985 22.521 86.022 1.00 79.62 141 GLN B N 1
ATOM 3822 C CA . GLN B 2 142 ? 75.896 23.628 86.309 1.00 79.90 141 GLN B CA 1
ATOM 3823 C C . GLN B 2 142 ? 76.718 24.083 85.089 1.00 76.06 141 GLN B C 1
ATOM 3824 O O . GLN B 2 142 ? 77.239 25.196 85.100 1.00 76.80 141 GLN B O 1
ATOM 3830 N N . MET B 2 143 ? 76.836 23.257 84.050 1.00 75.42 142 MET B N 1
ATOM 3831 C CA . MET B 2 143 ? 77.469 23.708 82.791 1.00 71.08 142 MET B CA 1
ATOM 3832 C C . MET B 2 143 ? 76.437 24.355 81.852 1.00 71.00 142 MET B C 1
ATOM 3833 O O . MET B 2 143 ? 76.761 24.878 80.806 1.00 71.17 142 MET B O 1
ATOM 3838 N N . GLY B 2 144 ? 75.183 24.354 82.246 1.00 75.49 143 GLY B N 1
ATOM 3839 C CA . GLY B 2 144 ? 74.137 24.906 81.394 1.00 76.16 143 GLY B CA 1
ATOM 3840 C C . GLY B 2 144 ? 73.929 24.078 80.132 1.00 73.91 143 GLY B C 1
ATOM 3841 O O . GLY B 2 144 ? 73.577 24.619 79.084 1.00 74.31 143 GLY B O 1
ATOM 3842 N N . ILE B 2 145 ? 74.127 22.765 80.236 1.00 69.98 144 ILE B N 1
ATOM 3843 C CA . ILE B 2 145 ? 73.962 21.886 79.090 1.00 70.10 144 ILE B CA 1
ATOM 3844 C C . ILE B 2 145 ? 72.953 20.764 79.357 1.00 71.04 144 ILE B C 1
ATOM 3845 O O . ILE B 2 145 ? 72.736 20.369 80.487 1.00 74.93 144 ILE B O 1
ATOM 3850 N N . GLN B 2 146 ? 72.388 20.233 78.278 1.00 72.08 145 GLN B N 1
ATOM 3851 C CA . GLN B 2 146 ? 71.432 19.129 78.328 1.00 72.05 145 GLN B CA 1
ATOM 3852 C C . GLN B 2 146 ? 72.122 17.753 78.348 1.00 69.62 145 GLN B C 1
ATOM 3853 O O . GLN B 2 146 ? 73.189 17.570 77.746 1.00 69.38 145 GLN B O 1
ATOM 3859 N N . LEU B 2 147 ? 71.510 16.787 79.036 1.00 69.24 146 LEU B N 1
ATOM 3860 C CA . LEU B 2 147 ? 72.105 15.448 79.220 1.00 68.98 146 LEU B CA 1
ATOM 3861 C C . LEU B 2 147 ? 71.184 14.335 78.704 1.00 69.28 146 LEU B C 1
ATOM 3862 O O . LEU B 2 147 ? 69.998 14.342 78.986 1.00 73.47 146 LEU B O 1
ATOM 3867 N N . PHE B 2 148 ? 71.740 13.372 77.982 1.00 66.79 147 PHE B N 1
ATOM 3868 C CA . PHE B 2 148 ? 70.989 12.195 77.576 1.00 67.13 147 PHE B CA 1
ATOM 3869 C C . PHE B 2 148 ? 71.685 10.903 78.028 1.00 67.22 147 PHE B C 1
ATOM 3870 O O . PHE B 2 148 ? 72.901 10.765 77.920 1.00 63.64 147 PHE B O 1
ATOM 3878 N N . GLU B 2 149 ? 70.894 9.973 78.544 1.00 69.11 148 GLU B N 1
ATOM 3879 C CA . GLU B 2 149 ? 71.344 8.611 78.802 1.00 69.49 148 GLU B CA 1
ATOM 3880 C C . GLU B 2 149 ? 70.757 7.704 77.729 1.00 68.14 148 GLU B C 1
ATOM 3881 O O . GLU B 2 149 ? 69.548 7.725 77.435 1.00 70.12 148 GLU B O 1
ATOM 3887 N N . THR B 2 150 ? 71.637 6.913 77.147 1.00 65.30 149 THR B N 1
ATOM 3888 C CA . THR B 2 150 ? 71.333 6.200 75.937 1.00 66.68 149 THR B CA 1
ATOM 3889 C C . THR B 2 150 ? 71.854 4.781 76.006 1.00 65.98 149 THR B C 1
ATOM 3890 O O . THR B 2 150 ? 72.732 4.461 76.809 1.00 65.88 149 THR B O 1
ATOM 3894 N N . SER B 2 151 ? 71.313 3.951 75.133 1.00 66.74 150 SER B N 1
ATOM 3895 C CA . SER B 2 151 ? 71.911 2.675 74.824 1.00 65.39 150 SER B CA 1
ATOM 3896 C C . SER B 2 151 ? 72.042 2.535 73.322 1.00 63.95 150 SER B C 1
ATOM 3897 O O . SER B 2 151 ? 71.043 2.361 72.619 1.00 65.67 150 SER B O 1
ATOM 3900 N N . ALA B 2 152 ? 73.286 2.602 72.841 1.00 62.44 151 ALA B N 1
ATOM 3901 C CA . ALA B 2 152 ? 73.595 2.366 71.444 1.00 60.79 151 ALA B CA 1
ATOM 3902 C C . ALA B 2 152 ? 73.315 0.926 71.091 1.00 60.21 151 ALA B C 1
ATOM 3903 O O . ALA B 2 152 ? 72.896 0.648 69.977 1.00 62.74 151 ALA B O 1
ATOM 3905 N N . LYS B 2 153 ? 73.507 0.015 72.038 1.00 64.50 152 LYS B N 1
ATOM 3906 C CA . LYS B 2 153 ? 73.103 -1.394 71.857 1.00 65.02 152 LYS B CA 1
ATOM 3907 C C . LYS B 2 153 ? 71.591 -1.581 71.571 1.00 67.97 152 LYS B C 1
ATOM 3908 O O . LYS B 2 153 ? 71.222 -2.092 70.508 1.00 67.68 152 LYS B O 1
ATOM 3914 N N . GLU B 2 154 ? 70.731 -1.186 72.520 1.00 71.41 153 GLU B N 1
ATOM 3915 C CA . GLU B 2 154 ? 69.277 -1.396 72.403 1.00 72.93 153 GLU B CA 1
ATOM 3916 C C . GLU B 2 154 ? 68.636 -0.340 71.507 1.00 73.47 153 GLU B C 1
ATOM 3917 O O . GLU B 2 154 ? 67.463 -0.451 71.166 1.00 74.01 153 GLU B O 1
ATOM 3923 N N . ASN B 2 155 ? 69.398 0.701 71.160 1.00 71.28 154 ASN B N 1
ATOM 3924 C CA . ASN B 2 155 ? 68.868 1.854 70.424 1.00 69.12 154 ASN B CA 1
ATOM 3925 C C . ASN B 2 155 ? 67.794 2.601 71.219 1.00 72.39 154 ASN B C 1
ATOM 3926 O O . ASN B 2 155 ? 66.637 2.713 70.783 1.00 76.26 154 ASN B O 1
ATOM 3931 N N . VAL B 2 156 ? 68.173 3.092 72.393 1.00 71.04 155 VAL B N 1
ATOM 3932 C CA . VAL B 2 156 ? 67.244 3.777 73.264 1.00 72.56 155 VAL B CA 1
ATOM 3933 C C . VAL B 2 156 ? 67.737 5.183 73.525 1.00 71.54 155 VAL B C 1
ATOM 3934 O O . VAL B 2 156 ? 68.874 5.373 73.969 1.00 71.35 155 VAL B O 1
ATOM 3938 N N . ASN B 2 157 ? 66.870 6.162 73.246 1.00 73.25 156 ASN B N 1
ATOM 3939 C CA . ASN B 2 157 ? 67.136 7.583 73.520 1.00 73.17 156 ASN B CA 1
ATOM 3940 C C . ASN B 2 157 ? 68.198 8.173 72.596 1.00 70.28 156 ASN B C 1
ATOM 3941 O O . ASN B 2 157 ? 68.536 9.348 72.728 1.00 70.14 156 ASN B O 1
ATOM 3946 N N . VAL B 2 158 ? 68.707 7.369 71.661 1.00 68.04 157 VAL B N 1
ATOM 3947 C CA . VAL B 2 158 ? 69.776 7.797 70.765 1.00 65.77 157 VAL B CA 1
ATOM 3948 C C . VAL B 2 158 ? 69.287 8.846 69.733 1.00 66.56 157 VAL B C 1
ATOM 3949 O O . VAL B 2 158 ? 69.950 9.873 69.525 1.00 65.16 157 VAL B O 1
ATOM 3953 N N . GLU B 2 159 ? 68.152 8.569 69.084 1.00 68.38 158 GLU B N 1
ATOM 3954 C CA . GLU B 2 159 ? 67.543 9.499 68.126 1.00 69.14 158 GLU B CA 1
ATOM 3955 C C . GLU B 2 159 ? 67.190 10.844 68.780 1.00 70.36 158 GLU B C 1
ATOM 3956 O O . GLU B 2 159 ? 67.384 11.922 68.194 1.00 72.29 158 GLU B O 1
ATOM 3962 N N . GLU B 2 160 ? 66.646 10.762 69.984 1.00 71.60 159 GLU B N 1
ATOM 3963 C CA . GLU B 2 160 ? 66.352 11.946 70.773 1.00 72.97 159 GLU B CA 1
ATOM 3964 C C . GLU B 2 160 ? 67.629 12.772 70.953 1.00 70.73 159 GLU B C 1
ATOM 3965 O O . GLU B 2 160 ? 67.628 13.994 70.766 1.00 71.08 159 GLU B O 1
ATOM 3971 N N . MET B 2 161 ? 68.712 12.089 71.303 1.00 66.87 160 MET B N 1
ATOM 3972 C CA . MET B 2 161 ? 69.981 12.737 71.578 1.00 64.47 160 MET B CA 1
ATOM 3973 C C . MET B 2 161 ? 70.517 13.449 70.327 1.00 64.39 160 MET B C 1
ATOM 3974 O O . MET B 2 161 ? 70.894 14.616 70.401 1.00 64.23 160 MET B O 1
ATOM 3979 N N . PHE B 2 162 ? 70.526 12.738 69.188 1.00 64.24 161 PHE B N 1
ATOM 3980 C CA . PHE B 2 162 ? 70.995 13.297 67.904 1.00 62.64 161 PHE B CA 1
ATOM 3981 C C . PHE B 2 162 ? 70.181 14.484 67.425 1.00 63.10 161 PHE B C 1
ATOM 3982 O O . PHE B 2 162 ? 70.735 15.430 66.877 1.00 61.46 161 PHE B O 1
ATOM 3990 N N . ASN B 2 163 ? 68.865 14.411 67.611 1.00 69.19 162 ASN B N 1
ATOM 3991 C CA . ASN B 2 163 ? 67.959 15.495 67.207 1.00 68.62 162 ASN B CA 1
ATOM 3992 C C . ASN B 2 163 ? 68.135 16.765 68.056 1.00 70.31 162 ASN B C 1
ATOM 3993 O O . ASN B 2 163 ? 67.924 17.874 67.558 1.00 72.71 162 ASN B O 1
ATOM 3998 N N . CYS B 2 164 ? 68.564 16.589 69.311 1.00 69.90 163 CYS B N 1
ATOM 3999 C CA . CYS B 2 164 ? 68.936 17.697 70.196 1.00 68.24 163 CYS B CA 1
ATOM 4000 C C . CYS B 2 164 ? 70.144 18.492 69.699 1.00 64.97 163 CYS B C 1
ATOM 4001 O O . CYS B 2 164 ? 70.019 19.684 69.431 1.00 65.63 163 CYS B O 1
ATOM 4004 N N . ILE B 2 165 ? 71.317 17.842 69.596 1.00 66.64 164 ILE B N 1
ATOM 4005 C CA . ILE B 2 165 ? 72.537 18.515 69.101 1.00 60.23 164 ILE B CA 1
ATOM 4006 C C . ILE B 2 165 ? 72.274 19.136 67.713 1.00 63.41 164 ILE B C 1
ATOM 4007 O O . ILE B 2 165 ? 72.678 20.270 67.451 1.00 62.75 164 ILE B O 1
ATOM 4012 N N . THR B 2 166 ? 71.550 18.420 66.851 1.00 62.43 165 THR B N 1
ATOM 4013 C CA . THR B 2 166 ? 71.201 18.923 65.530 1.00 63.42 165 THR B CA 1
ATOM 4014 C C . THR B 2 166 ? 70.401 20.223 65.605 1.00 67.97 165 THR B C 1
ATOM 4015 O O . THR B 2 166 ? 70.684 21.174 64.877 1.00 66.28 165 THR B O 1
ATOM 4019 N N . GLU B 2 167 ? 69.409 20.254 66.494 1.00 71.30 166 GLU B N 1
ATOM 4020 C CA . GLU B 2 167 ? 68.558 21.428 66.663 1.00 71.66 166 GLU B CA 1
ATOM 4021 C C . GLU B 2 167 ? 69.350 22.582 67.277 1.00 70.66 166 GLU B C 1
ATOM 4022 O O . GLU B 2 167 ? 69.220 23.718 66.812 1.00 73.86 166 GLU B O 1
ATOM 4028 N N . LEU B 2 168 ? 70.155 22.289 68.307 1.00 68.56 167 LEU B N 1
ATOM 4029 C CA . LEU B 2 168 ? 71.023 23.285 68.959 1.00 68.23 167 LEU B CA 1
ATOM 4030 C C . LEU B 2 168 ? 71.867 24.019 67.907 1.00 69.24 167 LEU B C 1
ATOM 4031 O O . LEU B 2 168 ? 71.973 25.248 67.902 1.00 71.79 167 LEU B O 1
ATOM 4036 N N . VAL B 2 169 ? 72.480 23.242 67.022 1.00 66.55 168 VAL B N 1
ATOM 4037 C CA . VAL B 2 169 ? 73.419 23.803 66.076 1.00 65.91 168 VAL B CA 1
ATOM 4038 C C . VAL B 2 169 ? 72.668 24.642 65.046 1.00 69.14 168 VAL B C 1
ATOM 4039 O O . VAL B 2 169 ? 73.111 25.741 64.692 1.00 70.61 168 VAL B O 1
ATOM 4043 N N . LEU B 2 170 ? 71.524 24.144 64.588 1.00 68.67 169 LEU B N 1
ATOM 4044 C CA . LEU B 2 170 ? 70.729 24.901 63.628 1.00 71.27 169 LEU B CA 1
ATOM 4045 C C . LEU B 2 170 ? 70.295 26.265 64.211 1.00 76.13 169 LEU B C 1
ATOM 4046 O O . LEU B 2 170 ? 70.280 27.260 63.481 1.00 79.07 169 LEU B O 1
ATOM 4051 N N . ARG B 2 171 ? 69.973 26.308 65.512 1.00 76.50 170 ARG B N 1
ATOM 4052 C CA . ARG B 2 171 ? 69.504 27.539 66.165 1.00 78.70 170 ARG B CA 1
ATOM 4053 C C . ARG B 2 171 ? 70.653 28.514 66.434 1.00 77.25 170 ARG B C 1
ATOM 4054 O O . ARG B 2 171 ? 70.462 29.719 66.320 1.00 79.62 170 ARG B O 1
ATOM 4062 N N . ALA B 2 172 ? 71.828 28.005 66.821 1.00 74.56 171 ALA B N 1
ATOM 4063 C CA . ALA B 2 172 ? 72.979 28.894 67.030 1.00 74.40 171 ALA B CA 1
ATOM 4064 C C . ALA B 2 172 ? 73.239 29.686 65.737 1.00 75.68 171 ALA B C 1
ATOM 4065 O O . ALA B 2 172 ? 73.457 30.908 65.760 1.00 75.78 171 ALA B O 1
ATOM 4067 N N . LYS B 2 173 ? 73.185 28.958 64.617 1.00 75.54 172 LYS B N 1
ATOM 4068 C CA . LYS B 2 173 ? 73.416 29.512 63.294 1.00 74.76 172 LYS B CA 1
ATOM 4069 C C . LYS B 2 173 ? 72.389 30.591 62.937 1.00 78.33 172 LYS B C 1
ATOM 4070 O O . LYS B 2 173 ? 72.751 31.651 62.456 1.00 82.23 172 LYS B O 1
ATOM 4076 N N . LYS B 2 174 ? 71.108 30.329 63.189 1.00 81.31 173 LYS B N 1
ATOM 4077 C CA . LYS B 2 174 ? 70.063 31.314 62.894 1.00 84.37 173 LYS B CA 1
ATOM 4078 C C . LYS B 2 174 ? 70.020 32.460 63.922 1.00 85.63 173 LYS B C 1
ATOM 4079 O O . LYS B 2 174 ? 69.685 33.588 63.577 1.00 86.12 173 LYS B O 1
ATOM 4085 N N . ASP B 2 175 ? 70.378 32.166 65.172 1.00 83.71 174 ASP B N 1
ATOM 4086 C CA . ASP B 2 175 ? 70.552 33.206 66.192 1.00 86.33 174 ASP B CA 1
ATOM 4087 C C . ASP B 2 175 ? 71.831 34.050 65.949 1.00 85.06 174 ASP B C 1
ATOM 4088 O O . ASP B 2 175 ? 71.940 35.159 66.452 1.00 88.85 174 ASP B O 1
ATOM 4093 N N . ASN B 2 176 ? 72.797 33.535 65.187 1.00 81.60 175 ASN B N 1
ATOM 4094 C CA . ASN B 2 176 ? 73.940 34.362 64.758 1.00 81.90 175 ASN B CA 1
ATOM 4095 C C . ASN B 2 176 ? 73.511 35.260 63.586 1.00 88.38 175 ASN B C 1
ATOM 4096 O O . ASN B 2 176 ? 73.674 36.499 63.637 1.00 90.70 175 ASN B O 1
ATOM 4101 N N . LEU B 2 177 ? 72.892 34.658 62.563 1.00 88.09 176 LEU B N 1
ATOM 4102 C CA . LEU B 2 177 ? 72.450 35.436 61.384 1.00 89.71 176 LEU B CA 1
ATOM 4103 C C . LEU B 2 177 ? 71.923 36.797 61.777 1.00 92.67 176 LEU B C 1
ATOM 4104 O O . LEU B 2 177 ? 71.989 37.729 60.979 1.00 99.40 176 LEU B O 1
ATOM 4109 N N . SER C 1 1 ? 124.894 32.309 9.153 1.00 73.55 1 SER C N 1
ATOM 4110 C CA . SER C 1 1 ? 126.115 33.095 8.793 1.00 71.19 1 SER C CA 1
ATOM 4111 C C . SER C 1 1 ? 127.375 32.400 9.325 1.00 65.45 1 SER C C 1
ATOM 4112 O O . SER C 1 1 ? 127.280 31.463 10.113 1.00 70.70 1 SER C O 1
ATOM 4115 N N . MET C 1 2 ? 128.543 32.868 8.888 1.00 63.34 2 MET C N 1
ATOM 4116 C CA . MET C 1 2 ? 129.835 32.439 9.439 1.00 68.37 2 MET C CA 1
ATOM 4117 C C . MET C 1 2 ? 130.104 33.097 10.831 1.00 62.79 2 MET C C 1
ATOM 4118 O O . MET C 1 2 ? 131.082 32.803 11.528 1.00 63.38 2 MET C O 1
ATOM 4123 N N . ASP C 1 3 ? 129.154 33.927 11.247 1.00 55.06 3 ASP C N 1
ATOM 4124 C CA . ASP C 1 3 ? 129.269 34.837 12.375 1.00 50.20 3 ASP C CA 1
ATOM 4125 C C . ASP C 1 3 ? 128.462 34.266 13.568 1.00 46.17 3 ASP C C 1
ATOM 4126 O O . ASP C 1 3 ? 128.971 33.978 14.662 1.00 45.60 3 ASP C O 1
ATOM 4131 N N . CYS C 1 4 ? 127.179 34.063 13.311 1.00 46.13 4 CYS C N 1
ATOM 4132 C CA . CYS C 1 4 ? 126.186 33.613 14.266 1.00 45.18 4 CYS C CA 1
ATOM 4133 C C . CYS C 1 4 ? 126.194 32.090 14.356 1.00 41.45 4 CYS C C 1
ATOM 4134 O O . CYS C 1 4 ? 126.509 31.422 13.396 1.00 46.01 4 CYS C O 1
ATOM 4137 N N . ARG C 1 5 ? 125.856 31.567 15.526 1.00 38.74 5 ARG C N 1
ATOM 4138 C CA . ARG C 1 5 ? 125.864 30.140 15.778 1.00 38.87 5 ARG C CA 1
ATOM 4139 C C . ARG C 1 5 ? 124.472 29.505 15.705 1.00 41.50 5 ARG C C 1
ATOM 4140 O O . ARG C 1 5 ? 124.277 28.370 16.094 1.00 42.27 5 ARG C O 1
ATOM 4148 N N . THR C 1 6 ? 123.525 30.215 15.120 1.00 44.62 6 THR C N 1
ATOM 4149 C CA . THR C 1 6 ? 122.202 29.712 14.922 1.00 42.44 6 THR C CA 1
ATOM 4150 C C . THR C 1 6 ? 122.061 29.224 13.482 1.00 42.91 6 THR C C 1
ATOM 4151 O O . THR C 1 6 ? 122.522 29.846 12.543 1.00 48.76 6 THR C O 1
ATOM 4155 N N . LYS C 1 7 ? 121.455 28.074 13.318 1.00 43.16 7 LYS C N 1
ATOM 4156 C CA . LYS C 1 7 ? 121.127 27.588 11.997 1.00 48.77 7 LYS C CA 1
ATOM 4157 C C . LYS C 1 7 ? 120.049 28.467 11.440 1.00 49.03 7 LYS C C 1
ATOM 4158 O O . LYS C 1 7 ? 118.960 28.506 12.003 1.00 50.16 7 LYS C O 1
ATOM 4164 N N . ALA C 1 8 ? 120.373 29.193 10.366 1.00 53.68 8 ALA C N 1
ATOM 4165 C CA . ALA C 1 8 ? 119.431 30.099 9.715 1.00 58.98 8 ALA C CA 1
ATOM 4166 C C . ALA C 1 8 ? 118.052 29.471 9.460 1.00 62.35 8 ALA C C 1
ATOM 4167 O O . ALA C 1 8 ? 117.033 29.869 10.060 1.00 65.48 8 ALA C O 1
ATOM 4169 N N . ASN C 1 9 ? 118.021 28.517 8.539 1.00 62.41 9 ASN C N 1
ATOM 4170 C CA . ASN C 1 9 ? 116.751 27.995 8.049 1.00 61.71 9 ASN C CA 1
ATOM 4171 C C . ASN C 1 9 ? 116.601 26.517 8.333 1.00 60.75 9 ASN C C 1
ATOM 4172 O O . ASN C 1 9 ? 116.619 25.705 7.398 1.00 63.53 9 ASN C O 1
ATOM 4177 N N . PRO C 1 10 ? 116.394 26.164 9.609 1.00 54.94 10 PRO C N 1
ATOM 4178 C CA . PRO C 1 10 ? 116.315 24.760 9.913 1.00 53.91 10 PRO C CA 1
ATOM 4179 C C . PRO C 1 10 ? 115.199 24.080 9.152 1.00 57.47 10 PRO C C 1
ATOM 4180 O O . PRO C 1 10 ? 114.348 24.742 8.457 1.00 60.81 10 PRO C O 1
ATOM 4184 N N . ASP C 1 11 ? 115.259 22.759 9.124 1.00 56.60 11 ASP C N 1
ATOM 4185 C CA . ASP C 1 11 ? 114.223 22.040 8.378 1.00 61.57 11 ASP C CA 1
ATOM 4186 C C . ASP C 1 11 ? 112.948 22.127 9.172 1.00 60.18 11 ASP C C 1
ATOM 4187 O O . ASP C 1 11 ? 111.918 22.286 8.640 1.00 59.42 11 ASP C O 1
ATOM 4192 N N . ARG C 1 12 ? 113.048 22.113 10.490 1.00 56.97 12 ARG C N 1
ATOM 4193 C CA . ARG C 1 12 ? 111.865 21.977 11.325 1.00 58.84 12 ARG C CA 1
ATOM 4194 C C . ARG C 1 12 ? 111.850 22.898 12.556 1.00 52.59 12 ARG C C 1
ATOM 4195 O O . ARG C 1 12 ? 112.933 23.141 13.217 1.00 51.42 12 ARG C O 1
ATOM 4203 N N . THR C 1 13 ? 110.634 23.344 12.892 1.00 50.83 13 THR C N 1
ATOM 4204 C CA . THR C 1 13 ? 110.373 24.187 14.054 1.00 52.04 13 THR C CA 1
ATOM 4205 C C . THR C 1 13 ? 111.016 23.557 15.273 1.00 45.43 13 THR C C 1
ATOM 4206 O O . THR C 1 13 ? 111.665 24.241 16.034 1.00 45.88 13 THR C O 1
ATOM 4210 N N . PHE C 1 14 ? 110.852 22.244 15.420 1.00 42.55 14 PHE C N 1
ATOM 4211 C CA . PHE C 1 14 ? 111.636 21.457 16.408 1.00 46.98 14 PHE C CA 1
ATOM 4212 C C . PHE C 1 14 ? 111.763 20.060 15.799 1.00 47.03 14 PHE C C 1
ATOM 4213 O O . PHE C 1 14 ? 111.059 19.706 14.842 1.00 45.97 14 PHE C O 1
ATOM 4221 N N . ASP C 1 15 ? 112.693 19.305 16.328 1.00 42.51 15 ASP C N 1
ATOM 4222 C CA . ASP C 1 15 ? 113.068 18.008 15.797 1.00 43.41 15 ASP C CA 1
ATOM 4223 C C . ASP C 1 15 ? 112.654 16.859 16.697 1.00 43.45 15 ASP C C 1
ATOM 4224 O O . ASP C 1 15 ? 112.408 15.811 16.200 1.00 47.06 15 ASP C O 1
ATOM 4229 N N . LEU C 1 16 ? 112.585 17.056 18.025 1.00 44.00 16 LEU C N 1
ATOM 4230 C CA . LEU C 1 16 ? 112.232 15.993 18.939 1.00 40.51 16 LEU C CA 1
ATOM 4231 C C . LEU C 1 16 ? 111.573 16.577 20.191 1.00 37.12 16 LEU C C 1
ATOM 4232 O O . LEU C 1 16 ? 111.895 17.677 20.615 1.00 40.52 16 LEU C O 1
ATOM 4237 N N . VAL C 1 17 ? 110.643 15.824 20.763 1.00 38.41 17 VAL C N 1
ATOM 4238 C CA . VAL C 1 17 ? 110.074 16.087 22.054 1.00 40.05 17 VAL C CA 1
ATOM 4239 C C . VAL C 1 17 ? 110.175 14.791 22.822 1.00 41.43 17 VAL C C 1
ATOM 4240 O O . VAL C 1 17 ? 109.903 13.745 22.268 1.00 42.70 17 VAL C O 1
ATOM 4244 N N . LEU C 1 18 ? 110.627 14.871 24.066 1.00 37.90 18 LEU C N 1
ATOM 4245 C CA . LEU C 1 18 ? 110.774 13.687 24.911 1.00 40.99 18 LEU C CA 1
ATOM 4246 C C . LEU C 1 18 ? 110.263 13.959 26.302 1.00 38.43 18 LEU C C 1
ATOM 4247 O O . LEU C 1 18 ? 110.324 15.094 26.770 1.00 37.80 18 LEU C O 1
ATOM 4252 N N . LYS C 1 19 ? 109.709 12.912 26.911 1.00 37.92 19 LYS C N 1
ATOM 4253 C CA . LYS C 1 19 ? 109.488 12.837 28.365 1.00 38.48 19 LYS C CA 1
ATOM 4254 C C . LYS C 1 19 ? 110.431 11.776 28.868 1.00 39.61 19 LYS C C 1
ATOM 4255 O O . LYS C 1 19 ? 110.392 10.638 28.387 1.00 39.10 19 LYS C O 1
ATOM 4261 N N . VAL C 1 20 ? 111.275 12.166 29.827 1.00 34.43 20 VAL C N 1
ATOM 4262 C CA . VAL C 1 20 ? 112.361 11.341 30.297 1.00 39.54 20 VAL C CA 1
ATOM 4263 C C . VAL C 1 20 ? 112.306 11.181 31.817 1.00 38.06 20 VAL C C 1
ATOM 4264 O O . VAL C 1 20 ? 112.198 12.179 32.544 1.00 36.94 20 VAL C O 1
ATOM 4268 N N . LYS C 1 21 ? 112.371 9.925 32.262 1.00 32.73 21 LYS C N 1
ATOM 4269 C CA . LYS C 1 21 ? 112.437 9.591 33.681 1.00 39.53 21 LYS C CA 1
ATOM 4270 C C . LYS C 1 21 ? 113.893 9.635 34.163 1.00 32.40 21 LYS C C 1
ATOM 4271 O O . LYS C 1 21 ? 114.803 9.146 33.491 1.00 33.48 21 LYS C O 1
ATOM 4277 N N . CYS C 1 22 ? 114.108 10.217 35.332 1.00 36.83 22 CYS C N 1
ATOM 4278 C CA . CYS C 1 22 ? 115.467 10.370 35.839 1.00 29.31 22 CYS C CA 1
ATOM 4279 C C . CYS C 1 22 ? 116.122 8.966 36.083 1.00 39.87 22 CYS C C 1
ATOM 4280 O O . CYS C 1 22 ? 115.468 8.073 36.586 1.00 43.97 22 CYS C O 1
ATOM 4283 N N . HIS C 1 23 ? 117.408 8.798 35.758 1.00 44.10 23 HIS C N 1
ATOM 4284 C CA . HIS C 1 23 ? 118.206 7.638 36.228 1.00 44.02 23 HIS C CA 1
ATOM 4285 C C . HIS C 1 23 ? 118.284 7.506 37.728 1.00 49.14 23 HIS C C 1
ATOM 4286 O O . HIS C 1 23 ? 118.233 8.497 38.452 1.00 59.36 23 HIS C O 1
ATOM 4293 N N . ALA C 1 24 ? 118.431 6.265 38.180 1.00 58.58 24 ALA C N 1
ATOM 4294 C CA . ALA C 1 24 ? 118.532 5.923 39.612 1.00 61.26 24 ALA C CA 1
ATOM 4295 C C . ALA C 1 24 ? 119.910 6.281 40.201 1.00 64.83 24 ALA C C 1
ATOM 4296 O O . ALA C 1 24 ? 120.003 6.826 41.307 1.00 58.66 24 ALA C O 1
ATOM 4298 N N . SER C 1 25 ? 120.960 5.979 39.425 1.00 69.11 25 SER C N 1
ATOM 4299 C CA . SER C 1 25 ? 122.372 6.159 39.802 1.00 65.69 25 SER C CA 1
ATOM 4300 C C . SER C 1 25 ? 123.217 6.346 38.544 1.00 64.66 25 SER C C 1
ATOM 4301 O O . SER C 1 25 ? 122.741 6.097 37.409 1.00 56.20 25 SER C O 1
ATOM 4304 N N . GLU C 1 26 ? 124.461 6.797 38.731 1.00 68.20 26 GLU C N 1
ATOM 4305 C CA . GLU C 1 26 ? 125.420 6.967 37.612 1.00 70.70 26 GLU C CA 1
ATOM 4306 C C . GLU C 1 26 ? 125.586 5.692 36.741 1.00 72.21 26 GLU C C 1
ATOM 4307 O O . GLU C 1 26 ? 125.853 5.783 35.539 1.00 72.89 26 GLU C O 1
ATOM 4313 N N . ASN C 1 27 ? 125.406 4.519 37.342 1.00 69.85 27 ASN C N 1
ATOM 4314 C CA . ASN C 1 27 ? 125.528 3.254 36.615 1.00 75.58 27 ASN C CA 1
ATOM 4315 C C . ASN C 1 27 ? 124.642 3.104 35.380 1.00 74.68 27 ASN C C 1
ATOM 4316 O O . ASN C 1 27 ? 124.941 2.275 34.518 1.00 75.09 27 ASN C O 1
ATOM 4321 N N . GLU C 1 28 ? 123.567 3.890 35.288 1.00 68.61 28 GLU C N 1
ATOM 4322 C CA . GLU C 1 28 ? 122.520 3.626 34.298 1.00 66.53 28 GLU C CA 1
ATOM 4323 C C . GLU C 1 28 ? 121.991 4.886 33.688 1.00 64.02 28 GLU C C 1
ATOM 4324 O O . GLU C 1 28 ? 122.145 5.964 34.265 1.00 56.19 28 GLU C O 1
ATOM 4330 N N . ASP C 1 29 ? 121.365 4.739 32.517 1.00 59.43 29 ASP C N 1
ATOM 4331 C CA . ASP C 1 29 ? 120.823 5.864 31.793 1.00 55.78 29 ASP C CA 1
ATOM 4332 C C . ASP C 1 29 ? 119.327 6.160 32.086 1.00 54.97 29 ASP C C 1
ATOM 4333 O O . ASP C 1 29 ? 118.542 5.268 32.395 1.00 58.85 29 ASP C O 1
ATOM 4338 N N . PRO C 1 30 ? 118.931 7.443 31.995 1.00 45.75 30 PRO C N 1
ATOM 4339 C CA . PRO C 1 30 ? 117.524 7.833 32.232 1.00 41.99 30 PRO C CA 1
ATOM 4340 C C . PRO C 1 30 ? 116.659 7.135 31.205 1.00 43.49 30 PRO C C 1
ATOM 4341 O O . PRO C 1 30 ? 117.149 6.851 30.109 1.00 47.69 30 PRO C O 1
ATOM 4345 N N . VAL C 1 31 ? 115.405 6.843 31.536 1.00 40.77 31 VAL C N 1
ATOM 4346 C CA . VAL C 1 31 ? 114.533 6.163 30.608 1.00 44.62 31 VAL C CA 1
ATOM 4347 C C . VAL C 1 31 ? 113.623 7.170 29.813 1.00 42.90 31 VAL C C 1
ATOM 4348 O O . VAL C 1 31 ? 112.865 8.001 30.352 1.00 41.65 31 VAL C O 1
ATOM 4352 N N . VAL C 1 32 ? 113.673 7.055 28.516 1.00 46.85 32 VAL C N 1
ATOM 4353 C CA . VAL C 1 32 ? 112.700 7.738 27.669 1.00 41.94 32 VAL C CA 1
ATOM 4354 C C . VAL C 1 32 ? 111.402 7.031 27.819 1.00 45.52 32 VAL C C 1
ATOM 4355 O O . VAL C 1 32 ? 111.269 5.885 27.408 1.00 50.02 32 VAL C O 1
ATOM 4359 N N . LEU C 1 33 ? 110.433 7.712 28.412 1.00 45.05 33 LEU C N 1
ATOM 4360 C CA . LEU C 1 33 ? 109.056 7.194 28.482 1.00 48.39 33 LEU C CA 1
ATOM 4361 C C . LEU C 1 33 ? 108.242 7.338 27.194 1.00 49.68 33 LEU C C 1
ATOM 4362 O O . LEU C 1 33 ? 107.371 6.540 26.936 1.00 50.48 33 LEU C O 1
ATOM 4367 N N . TRP C 1 34 ? 108.536 8.376 26.410 1.00 48.60 34 TRP C N 1
ATOM 4368 C CA . TRP C 1 34 ? 107.648 8.842 25.342 1.00 46.73 34 TRP C CA 1
ATOM 4369 C C . TRP C 1 34 ? 108.442 9.879 24.518 1.00 47.59 34 TRP C C 1
ATOM 4370 O O . TRP C 1 34 ? 109.179 10.700 25.059 1.00 44.41 34 TRP C O 1
ATOM 4381 N N . LYS C 1 35 ? 108.397 9.760 23.215 1.00 47.48 35 LYS C N 1
ATOM 4382 C CA . LYS C 1 35 ? 109.014 10.744 22.319 1.00 50.00 35 LYS C CA 1
ATOM 4383 C C . LYS C 1 35 ? 108.125 11.009 21.089 1.00 50.74 35 LYS C C 1
ATOM 4384 O O . LYS C 1 35 ? 107.383 10.158 20.670 1.00 49.90 35 LYS C O 1
ATOM 4390 N N . PHE C 1 36 ? 108.254 12.204 20.537 1.00 50.14 36 PHE C N 1
ATOM 4391 C CA . PHE C 1 36 ? 107.634 12.542 19.262 1.00 51.87 36 PHE C CA 1
ATOM 4392 C C . PHE C 1 36 ? 108.717 13.246 18.437 1.00 50.26 36 PHE C C 1
ATOM 4393 O O . PHE C 1 36 ? 109.453 14.092 18.996 1.00 43.07 36 PHE C O 1
ATOM 4401 N N . PRO C 1 37 ? 108.844 12.894 17.137 1.00 50.48 37 PRO C N 1
ATOM 4402 C CA . PRO C 1 37 ? 108.089 11.829 16.415 1.00 56.83 37 PRO C CA 1
ATOM 4403 C C . PRO C 1 37 ? 108.462 10.425 16.889 1.00 55.53 37 PRO C C 1
ATOM 4404 O O . PRO C 1 37 ? 109.607 10.209 17.301 1.00 57.09 37 PRO C O 1
ATOM 4408 N N . GLU C 1 38 ? 107.499 9.511 16.901 1.00 58.27 38 GLU C N 1
ATOM 4409 C CA . GLU C 1 38 ? 107.717 8.116 17.349 1.00 61.73 38 GLU C CA 1
ATOM 4410 C C . GLU C 1 38 ? 108.883 7.405 16.676 1.00 62.56 38 GLU C C 1
ATOM 4411 O O . GLU C 1 38 ? 109.668 6.717 17.346 1.00 64.03 38 GLU C O 1
ATOM 4417 N N . ASP C 1 39 ? 109.015 7.611 15.375 1.00 63.54 39 ASP C N 1
ATOM 4418 C CA . ASP C 1 39 ? 110.061 6.994 14.577 1.00 63.83 39 ASP C CA 1
ATOM 4419 C C . ASP C 1 39 ? 111.326 7.846 14.515 1.00 61.58 39 ASP C C 1
ATOM 4420 O O . ASP C 1 39 ? 112.129 7.688 13.596 1.00 60.35 39 ASP C O 1
ATOM 4425 N N . PHE C 1 40 ? 111.512 8.773 15.458 1.00 58.32 40 PHE C N 1
ATOM 4426 C CA . PHE C 1 40 ? 112.744 9.563 15.440 1.00 56.52 40 PHE C CA 1
ATOM 4427 C C . PHE C 1 40 ? 113.907 8.583 15.297 1.00 58.72 40 PHE C C 1
ATOM 4428 O O . PHE C 1 40 ? 113.957 7.565 16.026 1.00 60.82 40 PHE C O 1
ATOM 4436 N N . GLY C 1 41 ? 114.829 8.895 14.382 1.00 56.52 41 GLY C N 1
ATOM 4437 C CA . GLY C 1 41 ? 115.868 7.946 13.982 1.00 60.58 41 GLY C CA 1
ATOM 4438 C C . GLY C 1 41 ? 117.314 8.210 14.386 1.00 56.89 41 GLY C C 1
ATOM 4439 O O . GLY C 1 41 ? 118.180 7.371 14.118 1.00 59.71 41 GLY C O 1
ATOM 4440 N N . ASP C 1 42 ? 117.619 9.347 14.999 1.00 53.51 42 ASP C N 1
ATOM 4441 C CA . ASP C 1 42 ? 119.020 9.639 15.296 1.00 51.13 42 ASP C CA 1
ATOM 4442 C C . ASP C 1 42 ? 119.359 9.086 16.696 1.00 49.97 42 ASP C C 1
ATOM 4443 O O . ASP C 1 42 ? 119.098 9.712 17.721 1.00 47.62 42 ASP C O 1
ATOM 4448 N N . GLN C 1 43 ? 119.943 7.889 16.716 1.00 51.92 43 GLN C N 1
ATOM 4449 C CA . GLN C 1 43 ? 120.224 7.160 17.969 1.00 50.13 43 GLN C CA 1
ATOM 4450 C C . GLN C 1 43 ? 121.292 7.871 18.774 1.00 48.12 43 GLN C C 1
ATOM 4451 O O . GLN C 1 43 ? 121.340 7.785 19.990 1.00 48.24 43 GLN C O 1
ATOM 4457 N N . GLU C 1 44 ? 122.168 8.597 18.107 1.00 46.36 44 GLU C N 1
ATOM 4458 C CA . GLU C 1 44 ? 123.139 9.400 18.866 1.00 46.62 44 GLU C CA 1
ATOM 4459 C C . GLU C 1 44 ? 122.457 10.448 19.747 1.00 44.68 44 GLU C C 1
ATOM 4460 O O . GLU C 1 44 ? 122.850 10.650 20.919 1.00 42.04 44 GLU C O 1
ATOM 4466 N N . ILE C 1 45 ? 121.449 11.112 19.205 1.00 41.34 45 ILE C N 1
ATOM 4467 C CA . ILE C 1 45 ? 120.720 12.145 19.968 1.00 39.59 45 ILE C CA 1
ATOM 4468 C C . ILE C 1 45 ? 119.779 11.493 21.007 1.00 38.66 45 ILE C C 1
ATOM 4469 O O . ILE C 1 45 ? 119.625 12.008 22.119 1.00 39.15 45 ILE C O 1
ATOM 4474 N N . LEU C 1 46 ? 119.165 10.361 20.651 1.00 39.94 46 LEU C N 1
ATOM 4475 C CA . LEU C 1 46 ? 118.381 9.588 21.602 1.00 40.08 46 LEU C CA 1
ATOM 4476 C C . LEU C 1 46 ? 119.229 9.124 22.818 1.00 43.25 46 LEU C C 1
ATOM 4477 O O . LEU C 1 46 ? 118.722 9.082 23.926 1.00 42.12 46 LEU C O 1
ATOM 4482 N N . GLN C 1 47 ? 120.525 8.883 22.642 1.00 43.56 47 GLN C N 1
ATOM 4483 C CA . GLN C 1 47 ? 121.393 8.529 23.779 1.00 42.19 47 GLN C CA 1
ATOM 4484 C C . GLN C 1 47 ? 121.807 9.720 24.563 1.00 37.26 47 GLN C C 1
ATOM 4485 O O . GLN C 1 47 ? 121.755 9.679 25.762 1.00 41.71 47 GLN C O 1
ATOM 4491 N N . SER C 1 48 ? 122.233 10.793 23.903 1.00 39.29 48 SER C N 1
ATOM 4492 C CA . SER C 1 48 ? 122.768 11.970 24.599 1.00 34.72 48 SER C CA 1
ATOM 4493 C C . SER C 1 48 ? 121.711 12.852 25.254 1.00 35.25 48 SER C C 1
ATOM 4494 O O . SER C 1 48 ? 121.954 13.335 26.339 1.00 34.08 48 SER C O 1
ATOM 4497 N N . VAL C 1 49 ? 120.537 13.071 24.636 1.00 32.62 49 VAL C N 1
ATOM 4498 C CA . VAL C 1 49 ? 119.655 14.077 25.198 1.00 32.26 49 VAL C CA 1
ATOM 4499 C C . VAL C 1 49 ? 119.136 13.766 26.632 1.00 32.71 49 VAL C C 1
ATOM 4500 O O . VAL C 1 49 ? 119.186 14.638 27.530 1.00 29.24 49 VAL C O 1
ATOM 4504 N N . PRO C 1 50 ? 118.696 12.518 26.873 1.00 34.05 50 PRO C N 1
ATOM 4505 C CA . PRO C 1 50 ? 118.324 12.149 28.251 1.00 37.76 50 PRO C CA 1
ATOM 4506 C C . PRO C 1 50 ? 119.355 12.458 29.310 1.00 33.83 50 PRO C C 1
ATOM 4507 O O . PRO C 1 50 ? 118.972 12.862 30.416 1.00 33.63 50 PRO C O 1
ATOM 4511 N N . LYS C 1 51 ? 120.630 12.338 28.982 1.00 34.27 51 LYS C N 1
ATOM 4512 C CA . LYS C 1 51 ? 121.715 12.646 29.979 1.00 30.93 51 LYS C CA 1
ATOM 4513 C C . LYS C 1 51 ? 121.822 14.141 30.210 1.00 32.80 51 LYS C C 1
ATOM 4514 O O . LYS C 1 51 ? 122.248 14.602 31.301 1.00 27.98 51 LYS C O 1
ATOM 4520 N N . PHE C 1 52 ? 121.420 14.927 29.203 1.00 27.15 52 PHE C N 1
ATOM 4521 C CA . PHE C 1 52 ? 121.494 16.362 29.379 1.00 26.54 52 PHE C CA 1
ATOM 4522 C C . PHE 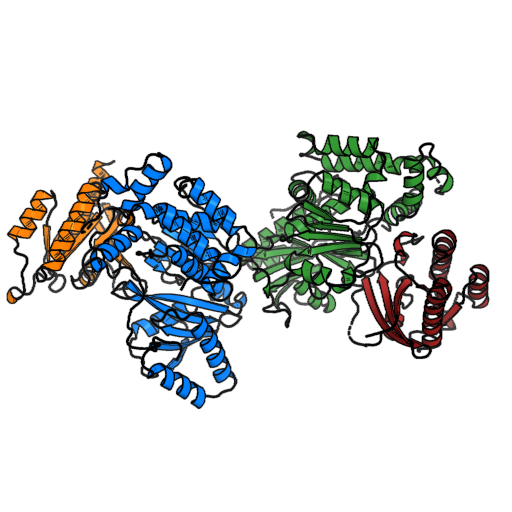C 1 52 ? 120.223 16.856 30.065 1.00 28.83 52 PHE C C 1
ATOM 4523 O O . PHE C 1 52 ? 120.187 17.984 30.527 1.00 29.89 52 PHE C O 1
ATOM 4531 N N . CYS C 1 53 ? 119.165 16.048 30.041 1.00 31.52 53 CYS C N 1
ATOM 4532 C CA . CYS C 1 53 ? 117.944 16.333 30.795 1.00 31.03 53 CYS C CA 1
ATOM 4533 C C . CYS C 1 53 ? 118.210 16.255 32.340 1.00 28.17 53 CYS C C 1
ATOM 4534 O O . CYS C 1 53 ? 117.582 16.914 33.154 1.00 28.34 53 CYS C O 1
ATOM 4537 N N . PHE C 1 54 ? 119.192 15.496 32.753 1.00 30.57 54 PHE C N 1
ATOM 4538 C CA . PHE C 1 54 ? 119.453 15.395 34.183 1.00 30.85 54 PHE C CA 1
ATOM 4539 C C . PHE C 1 54 ? 120.923 15.535 34.406 1.00 30.21 54 PHE C C 1
ATOM 4540 O O . PHE C 1 54 ? 121.575 14.603 34.880 1.00 32.41 54 PHE C O 1
ATOM 4548 N N . PRO C 1 55 ? 121.471 16.711 34.096 1.00 31.68 55 PRO C N 1
ATOM 4549 C CA . PRO C 1 55 ? 122.917 16.956 34.128 1.00 30.83 55 PRO C CA 1
ATOM 4550 C C . PRO C 1 55 ? 123.460 17.292 35.500 1.00 33.78 55 PRO C C 1
ATOM 4551 O O . PRO C 1 55 ? 124.067 18.367 35.708 1.00 32.97 55 PRO C O 1
ATOM 4555 N N . PHE C 1 56 ? 123.244 16.384 36.432 1.00 33.78 56 PHE C N 1
ATOM 4556 C CA . PHE C 1 56 ? 123.603 16.642 37.789 1.00 27.86 56 PHE C CA 1
ATOM 4557 C C . PHE C 1 56 ? 123.846 15.323 38.449 1.00 33.32 56 PHE C C 1
ATOM 4558 O O . PHE C 1 56 ? 123.559 14.299 37.903 1.00 34.58 56 PHE C O 1
ATOM 4566 N N . ASP C 1 57 ? 124.463 15.366 39.612 1.00 36.88 57 ASP C N 1
ATOM 4567 C CA . ASP C 1 57 ? 124.760 14.187 40.357 1.00 35.76 57 ASP C CA 1
ATOM 4568 C C . ASP C 1 57 ? 123.597 13.776 41.278 1.00 41.52 57 ASP C C 1
ATOM 4569 O O . ASP C 1 57 ? 123.422 14.342 42.390 1.00 43.72 57 ASP C O 1
ATOM 4574 N N . VAL C 1 58 ? 122.865 12.751 40.870 1.00 35.25 58 VAL C N 1
ATOM 4575 C CA . VAL C 1 58 ? 121.677 12.359 41.578 1.00 44.07 58 VAL C CA 1
ATOM 4576 C C . VAL C 1 58 ? 121.917 11.914 43.024 1.00 49.33 58 VAL C C 1
ATOM 4577 O O . VAL C 1 58 ? 121.085 12.120 43.897 1.00 58.63 58 VAL C O 1
ATOM 4581 N N . GLU C 1 59 ? 123.055 11.320 43.312 1.00 57.10 59 GLU C N 1
ATOM 4582 C CA . GLU C 1 59 ? 123.337 10.947 44.717 1.00 57.71 59 GLU C CA 1
ATOM 4583 C C . GLU C 1 59 ? 123.535 12.167 45.607 1.00 52.75 59 GLU C C 1
ATOM 4584 O O . GLU C 1 59 ? 123.161 12.165 46.775 1.00 57.39 59 GLU C O 1
ATOM 4590 N N . ARG C 1 60 ? 124.121 13.220 45.066 1.00 52.93 60 ARG C N 1
ATOM 4591 C CA . ARG C 1 60 ? 124.513 14.362 45.901 1.00 60.18 60 ARG C CA 1
ATOM 4592 C C . ARG C 1 60 ? 123.490 15.510 45.870 1.00 59.81 60 ARG C C 1
ATOM 4593 O O . ARG C 1 60 ? 123.700 16.538 46.515 1.00 56.37 60 ARG C O 1
ATOM 4601 N N . VAL C 1 61 ? 122.401 15.371 45.099 1.00 55.65 61 VAL C N 1
ATOM 4602 C CA . VAL C 1 61 ? 121.378 16.413 45.129 1.00 47.06 61 VAL C CA 1
ATOM 4603 C C . VAL C 1 61 ? 119.952 15.886 44.855 1.00 47.83 61 VAL C C 1
ATOM 4604 O O . VAL C 1 61 ? 119.688 14.994 44.032 1.00 45.23 61 VAL C O 1
ATOM 4608 N N . SER C 1 62 ? 119.033 16.496 45.573 1.00 45.77 62 SER C N 1
ATOM 4609 C CA . SER C 1 62 ? 117.613 16.235 45.497 1.00 39.78 62 SER C CA 1
ATOM 4610 C C . SER C 1 62 ? 117.129 16.801 44.159 1.00 35.34 62 SER C C 1
ATOM 4611 O O . SER C 1 62 ? 117.337 17.923 43.853 1.00 32.52 62 SER C O 1
ATOM 4614 N N . GLN C 1 63 ? 116.526 15.979 43.337 1.00 35.72 63 GLN C N 1
ATOM 4615 C CA . GLN C 1 63 ? 116.007 16.396 42.072 1.00 36.03 63 GLN C CA 1
ATOM 4616 C C . GLN C 1 63 ? 115.062 17.635 42.094 1.00 26.55 63 GLN C C 1
ATOM 4617 O O . GLN C 1 63 ? 114.999 18.359 41.110 1.00 35.61 63 GLN C O 1
ATOM 4623 N N . ASN C 1 64 ? 114.357 17.864 43.187 1.00 30.71 64 ASN C N 1
ATOM 4624 C CA . ASN C 1 64 ? 113.363 18.957 43.285 1.00 36.01 64 ASN C CA 1
ATOM 4625 C C . ASN C 1 64 ? 114.030 20.312 43.601 1.00 35.72 64 ASN C C 1
ATOM 4626 O O . ASN C 1 64 ? 113.349 21.308 43.771 1.00 34.48 64 ASN C O 1
ATOM 4631 N N . GLN C 1 65 ? 115.366 20.325 43.660 1.00 35.14 65 GLN C N 1
ATOM 4632 C CA . GLN C 1 65 ? 116.145 21.434 44.204 1.00 39.83 65 GLN C CA 1
ATOM 4633 C C . GLN C 1 65 ? 117.101 22.094 43.143 1.00 35.83 65 GLN C C 1
ATOM 4634 O O . GLN C 1 65 ? 117.875 22.960 43.480 1.00 50.59 65 GLN C O 1
ATOM 4640 N N . VAL C 1 66 ? 117.019 21.695 41.884 1.00 38.50 66 VAL C N 1
ATOM 4641 C CA . VAL C 1 66 ? 117.882 22.211 40.839 1.00 37.71 66 VAL C CA 1
ATOM 4642 C C . VAL C 1 66 ? 117.139 23.160 39.857 1.00 33.87 66 VAL C C 1
ATOM 4643 O O . VAL C 1 66 ? 117.575 23.369 38.740 1.00 31.01 66 VAL C O 1
ATOM 4647 N N . GLY C 1 67 ? 116.024 23.718 40.285 1.00 37.89 67 GLY C N 1
ATOM 4648 C CA . GLY C 1 67 ? 115.217 24.567 39.413 1.00 35.69 67 GLY C CA 1
ATOM 4649 C C . GLY C 1 67 ? 114.304 23.773 38.535 1.00 34.21 67 GLY C C 1
ATOM 4650 O O . GLY C 1 67 ? 114.380 22.537 38.502 1.00 35.42 67 GLY C O 1
ATOM 4651 N N . GLN C 1 68 ? 113.431 24.498 37.834 1.00 30.14 68 GLN C N 1
ATOM 4652 C CA . GLN C 1 68 ? 112.285 23.923 37.140 1.00 34.81 68 GLN C CA 1
ATOM 4653 C C . GLN C 1 68 ? 112.412 24.001 35.607 1.00 37.98 68 GLN C C 1
ATOM 4654 O O . GLN C 1 68 ? 111.725 23.276 34.906 1.00 41.37 68 GLN C O 1
ATOM 4660 N N . HIS C 1 69 ? 113.283 24.882 35.101 1.00 35.51 69 HIS C N 1
ATOM 4661 C CA . HIS C 1 69 ? 113.412 25.173 33.637 1.00 34.81 69 HIS C CA 1
ATOM 4662 C C . HIS C 1 69 ? 114.898 25.461 33.341 1.00 29.71 69 HIS C C 1
ATOM 4663 O O . HIS C 1 69 ? 115.606 26.043 34.185 1.00 36.21 69 HIS C O 1
ATOM 4670 N N . PHE C 1 70 ? 115.373 25.029 32.176 1.00 26.74 70 PHE C N 1
ATOM 4671 C CA . PHE C 1 70 ? 116.717 25.279 31.698 1.00 22.49 70 PHE C CA 1
ATOM 4672 C C . PHE C 1 70 ? 116.901 24.919 30.247 1.00 24.27 70 PHE C C 1
ATOM 4673 O O . PHE C 1 70 ? 116.040 24.271 29.644 1.00 31.95 70 PHE C O 1
ATOM 4681 N N . THR C 1 71 ? 117.976 25.444 29.634 1.00 28.20 71 THR C N 1
ATOM 4682 C CA . THR C 1 71 ? 118.203 25.171 28.217 1.00 27.83 71 THR C CA 1
ATOM 4683 C C . THR C 1 71 ? 119.585 24.725 27.982 1.00 29.03 71 THR C C 1
ATOM 4684 O O . THR C 1 71 ? 120.486 25.506 28.166 1.00 30.20 71 THR C O 1
ATOM 4688 N N . PHE C 1 72 ? 119.761 23.450 27.652 1.00 27.87 72 PHE C N 1
ATOM 4689 C CA . PHE C 1 72 ? 121.076 22.934 27.241 1.00 24.08 72 PHE C CA 1
ATOM 4690 C C . PHE C 1 72 ? 121.297 23.187 25.778 1.00 31.77 72 PHE C C 1
ATOM 4691 O O . PHE C 1 72 ? 120.319 23.482 25.003 1.00 23.35 72 PHE C O 1
ATOM 4699 N N . VAL C 1 73 ? 122.551 23.113 25.370 1.00 25.91 73 VAL C N 1
ATOM 4700 C CA . VAL C 1 73 ? 122.863 23.210 23.925 1.00 30.01 73 VAL C CA 1
ATOM 4701 C C . VAL C 1 73 ? 123.769 22.055 23.547 1.00 30.74 73 VAL C C 1
ATOM 4702 O O . VAL C 1 73 ? 124.708 21.731 24.275 1.00 26.63 73 VAL C O 1
ATOM 4706 N N . LEU C 1 74 ? 123.434 21.412 22.436 1.00 26.12 74 LEU C N 1
ATOM 4707 C CA . LEU C 1 74 ? 124.277 20.515 21.718 1.00 28.24 74 LEU C CA 1
ATOM 4708 C C . LEU C 1 74 ? 124.767 21.210 20.427 1.00 35.22 74 LEU C C 1
ATOM 4709 O O . LEU C 1 74 ? 123.956 21.798 19.668 1.00 38.04 74 LEU C O 1
ATOM 4714 N N . THR C 1 75 ? 126.053 21.074 20.112 1.00 35.78 75 THR C N 1
ATOM 4715 C CA . THR C 1 75 ? 126.657 21.726 18.956 1.00 31.30 75 THR C CA 1
ATOM 4716 C C . THR C 1 75 ? 126.840 20.706 17.888 1.00 36.34 75 THR C C 1
ATOM 4717 O O . THR C 1 75 ? 127.376 19.646 18.176 1.00 41.25 75 THR C O 1
ATOM 4721 N N . ASP C 1 76 ? 126.367 20.985 16.653 1.00 35.18 76 ASP C N 1
ATOM 4722 C CA . ASP C 1 76 ? 126.461 20.071 15.581 1.00 38.44 76 ASP C CA 1
ATOM 4723 C C . ASP C 1 76 ? 127.791 20.164 14.790 1.00 41.10 76 ASP C C 1
ATOM 4724 O O . ASP C 1 76 ? 128.649 20.960 15.083 1.00 41.53 76 ASP C O 1
ATOM 4729 N N . ILE C 1 77 ? 127.898 19.340 13.754 1.00 42.28 77 ILE C N 1
ATOM 4730 C CA . ILE C 1 77 ? 129.066 19.336 12.853 1.00 46.85 77 ILE C CA 1
ATOM 4731 C C . ILE C 1 77 ? 129.482 20.712 12.258 1.00 47.18 77 ILE C C 1
ATOM 4732 O O . ILE C 1 77 ? 130.669 20.930 11.989 1.00 49.25 77 ILE C O 1
ATOM 4737 N N . GLU C 1 78 ? 128.533 21.637 12.109 1.00 45.68 78 GLU C N 1
ATOM 4738 C CA . GLU C 1 78 ? 128.828 22.987 11.599 1.00 45.24 78 GLU C CA 1
ATOM 4739 C C . GLU C 1 78 ? 129.121 24.034 12.693 1.00 44.43 78 GLU C C 1
ATOM 4740 O O . GLU C 1 78 ? 129.335 25.216 12.400 1.00 44.76 78 GLU C O 1
ATOM 4746 N N . SER C 1 79 ? 129.168 23.575 13.940 1.00 37.36 79 SER C N 1
ATOM 4747 C CA . SER C 1 79 ? 129.164 24.410 15.133 1.00 40.64 79 SER C CA 1
ATOM 4748 C C . SER C 1 79 ? 127.865 25.201 15.380 1.00 38.44 79 SER C C 1
ATOM 4749 O O . SER C 1 79 ? 127.851 26.129 16.207 1.00 40.77 79 SER C O 1
ATOM 4752 N N . LYS C 1 80 ? 126.769 24.807 14.743 1.00 41.67 80 LYS C N 1
ATOM 4753 C CA . LYS C 1 80 ? 125.459 25.418 15.014 1.00 40.80 80 LYS C CA 1
ATOM 4754 C C . LYS C 1 80 ? 124.771 24.815 16.231 1.00 39.48 80 LYS C C 1
ATOM 4755 O O . LYS C 1 80 ? 124.969 23.649 16.530 1.00 41.21 80 LYS C O 1
ATOM 4761 N N . GLN C 1 81 ? 123.906 25.601 16.885 1.00 39.40 81 GLN C N 1
ATOM 4762 C CA . GLN C 1 81 ? 123.314 25.216 18.175 1.00 33.91 81 GLN C CA 1
ATOM 4763 C C . GLN C 1 81 ? 121.969 24.523 18.143 1.00 32.86 81 GLN C C 1
ATOM 4764 O O . GLN C 1 81 ? 120.999 24.956 17.472 1.00 39.40 81 GLN C O 1
ATOM 4770 N N . ARG C 1 82 ? 121.917 23.369 18.765 1.00 31.99 82 ARG C N 1
ATOM 4771 C CA . ARG C 1 82 ? 120.662 22.652 18.946 1.00 33.68 82 ARG C CA 1
ATOM 4772 C C . ARG C 1 82 ? 120.229 22.927 20.327 1.00 32.70 82 ARG C C 1
ATOM 4773 O O . ARG C 1 82 ? 120.996 22.552 21.275 1.00 32.49 82 ARG C O 1
ATOM 4781 N N . PHE C 1 83 ? 119.122 23.666 20.491 1.00 26.77 83 PHE C N 1
ATOM 4782 C CA . PHE C 1 83 ? 118.683 24.101 21.879 1.00 33.93 83 PHE C CA 1
ATOM 4783 C C . PHE C 1 83 ? 117.811 23.027 22.537 1.00 33.54 83 PHE C C 1
ATOM 4784 O O . PHE C 1 83 ? 116.865 22.513 21.956 1.00 27.20 83 PHE C O 1
ATOM 4792 N N . GLY C 1 84 ? 118.205 22.621 23.704 1.00 27.16 84 GLY C N 1
ATOM 4793 C CA . GLY C 1 84 ? 117.415 21.680 24.511 1.00 31.82 84 GLY C CA 1
ATOM 4794 C C . GLY C 1 84 ? 116.626 22.360 25.610 1.00 30.06 84 GLY C C 1
ATOM 4795 O O . GLY C 1 84 ? 117.130 22.574 26.715 1.00 26.31 84 GLY C O 1
ATOM 4796 N N . PHE C 1 85 ? 115.386 22.724 25.301 1.00 31.03 85 PHE C N 1
ATOM 4797 C CA . PHE C 1 85 ? 114.507 23.413 26.236 1.00 29.16 85 PHE C CA 1
ATOM 4798 C C . PHE C 1 85 ? 113.846 22.362 27.187 1.00 32.18 85 PHE C C 1
ATOM 4799 O O . PHE C 1 85 ? 113.080 21.474 26.725 1.00 32.24 85 PHE C O 1
ATOM 4807 N N . CYS C 1 86 ? 114.147 22.466 28.489 1.00 29.89 86 CYS C N 1
ATOM 4808 C CA . CYS C 1 86 ? 113.752 21.451 29.475 1.00 29.19 86 CYS C CA 1
ATOM 4809 C C . CYS C 1 86 ? 112.919 22.077 30.522 1.00 30.14 86 CYS C C 1
ATOM 4810 O O . CYS C 1 86 ? 113.198 23.221 30.951 1.00 28.94 86 CYS C O 1
ATOM 4813 N N . ARG C 1 87 ? 111.881 21.344 30.924 1.00 31.01 87 ARG C N 1
ATOM 4814 C CA . ARG C 1 87 ? 111.046 21.690 32.089 1.00 32.05 87 ARG C CA 1
ATOM 4815 C C . ARG C 1 87 ? 110.978 20.440 32.954 1.00 30.77 87 ARG C C 1
ATOM 4816 O O . ARG C 1 87 ? 110.546 19.400 32.493 1.00 28.07 87 ARG C O 1
ATOM 4824 N N . LEU C 1 88 ? 111.428 20.541 34.193 1.00 36.56 88 LEU C N 1
ATOM 4825 C CA . LEU C 1 88 ? 111.411 19.412 35.106 1.00 30.83 88 LEU C CA 1
ATOM 4826 C C . LEU C 1 88 ? 110.025 19.357 35.764 1.00 33.34 88 LEU C C 1
ATOM 4827 O O . LEU C 1 88 ? 109.444 20.363 36.140 1.00 36.27 88 LEU C O 1
ATOM 4832 N N . THR C 1 89 ? 109.480 18.170 35.889 1.00 27.23 89 THR C N 1
ATOM 4833 C CA . THR C 1 89 ? 108.184 17.986 36.546 1.00 35.30 89 THR C CA 1
ATOM 4834 C C . THR C 1 89 ? 108.270 16.801 37.492 1.00 37.75 89 THR C C 1
ATOM 4835 O O . THR C 1 89 ? 109.317 16.091 37.545 1.00 35.20 89 THR C O 1
ATOM 4839 N N . SER C 1 90 ? 107.185 16.603 38.243 1.00 37.34 90 SER C N 1
ATOM 4840 C CA . SER C 1 90 ? 107.117 15.531 39.216 1.00 35.88 90 SER C CA 1
ATOM 4841 C C . SER C 1 90 ? 108.327 15.601 40.236 1.00 37.87 90 SER C C 1
ATOM 4842 O O . SER C 1 90 ? 109.032 14.634 40.440 1.00 37.43 90 SER C O 1
ATOM 4845 N N . GLY C 1 91 ? 108.566 16.780 40.805 1.00 35.76 91 GLY C N 1
ATOM 4846 C CA . GLY C 1 91 ? 109.678 17.026 41.772 1.00 36.45 91 GLY C CA 1
ATOM 4847 C C . GLY C 1 91 ? 111.034 16.722 41.169 1.00 33.07 91 GLY C C 1
ATOM 4848 O O . GLY C 1 91 ? 111.911 16.301 41.847 1.00 34.51 91 GLY C O 1
ATOM 4849 N N . GLY C 1 92 ? 111.142 16.821 39.852 1.00 35.55 92 GLY C N 1
ATOM 4850 C CA . GLY C 1 92 ? 112.395 16.675 39.169 1.00 32.29 92 GLY C CA 1
ATOM 4851 C C . GLY C 1 92 ? 112.712 15.249 38.786 1.00 38.25 92 GLY C C 1
ATOM 4852 O O . GLY C 1 92 ? 113.876 14.958 38.366 1.00 35.88 92 GLY C O 1
ATOM 4853 N N . THR C 1 93 ? 111.709 14.354 38.920 1.00 31.54 93 THR C N 1
ATOM 4854 C CA . THR C 1 93 ? 111.865 12.966 38.459 1.00 35.17 93 THR C CA 1
ATOM 4855 C C . THR C 1 93 ? 111.594 12.792 36.971 1.00 34.85 93 THR C C 1
ATOM 4856 O O . THR C 1 93 ? 111.941 11.759 36.397 1.00 33.05 93 THR C O 1
ATOM 4860 N N . ILE C 1 94 ? 110.916 13.783 36.378 1.00 32.39 94 ILE C N 1
ATOM 4861 C CA . ILE C 1 94 ? 110.473 13.720 35.018 1.00 32.82 94 ILE C CA 1
ATOM 4862 C C . ILE C 1 94 ? 110.984 14.993 34.321 1.00 36.51 94 ILE C C 1
ATOM 4863 O O . ILE C 1 94 ? 111.083 16.042 34.945 1.00 34.50 94 ILE C O 1
ATOM 4868 N N . CYS C 1 95 ? 111.369 14.886 33.053 1.00 33.92 95 CYS C N 1
ATOM 4869 C CA . CYS C 1 95 ? 111.777 16.038 32.315 1.00 30.31 95 CYS C CA 1
ATOM 4870 C C . CYS C 1 95 ? 111.119 16.023 30.972 1.00 33.91 95 CYS C C 1
ATOM 4871 O O . CYS C 1 95 ? 111.110 15.003 30.308 1.00 39.32 95 CYS C O 1
ATOM 4874 N N . LEU C 1 96 ? 110.526 17.150 30.589 1.00 31.47 96 LEU C N 1
ATOM 4875 C CA . LEU C 1 96 ? 110.007 17.320 29.241 1.00 35.80 96 LEU C CA 1
ATOM 4876 C C . LEU C 1 96 ? 111.039 18.196 28.536 1.00 35.85 96 LEU C C 1
ATOM 4877 O O . LEU C 1 96 ? 111.570 19.129 29.104 1.00 35.74 96 LEU C O 1
ATOM 4882 N N . CYS C 1 97 ? 111.387 17.795 27.343 1.00 32.23 97 CYS C N 1
ATOM 4883 C CA . CYS C 1 97 ? 112.446 18.436 26.586 1.00 33.28 97 CYS C CA 1
ATOM 4884 C C . CYS C 1 97 ? 112.033 18.622 25.149 1.00 35.92 97 CYS C C 1
ATOM 4885 O O . CYS C 1 97 ? 111.523 17.680 24.484 1.00 36.16 97 CYS C O 1
ATOM 4888 N N . ILE C 1 98 ? 112.207 19.847 24.656 1.00 36.67 98 ILE C N 1
ATOM 4889 C CA . ILE C 1 98 ? 112.000 20.095 23.237 1.00 36.46 98 ILE C CA 1
ATOM 4890 C C . ILE C 1 98 ? 113.321 20.422 22.636 1.00 35.08 98 ILE C C 1
ATOM 4891 O O . ILE C 1 98 ? 114.012 21.299 23.151 1.00 34.21 98 ILE C O 1
ATOM 4896 N N . LEU C 1 99 ? 113.672 19.727 21.553 1.00 34.15 99 LEU C N 1
ATOM 4897 C CA . LEU C 1 99 ? 114.932 20.008 20.871 1.00 35.43 99 LEU C CA 1
ATOM 4898 C C . LEU C 1 99 ? 114.648 20.730 19.576 1.00 37.16 99 LEU C C 1
ATOM 4899 O O . LEU C 1 99 ? 113.813 20.281 18.741 1.00 34.99 99 LEU C O 1
ATOM 4904 N N . SER C 1 100 ? 115.248 21.912 19.452 1.00 38.08 100 SER C N 1
ATOM 4905 C CA . SER C 1 100 ? 115.001 22.778 18.285 1.00 37.77 100 SER C CA 1
ATOM 4906 C C . SER C 1 100 ? 116.257 23.531 17.940 1.00 37.15 100 SER C C 1
ATOM 4907 O O . SER C 1 100 ? 117.044 23.930 18.834 1.00 28.80 100 SER C O 1
ATOM 4910 N N . TYR C 1 101 ? 116.463 23.781 16.665 1.00 32.93 101 TYR C N 1
ATOM 4911 C CA . TYR C 1 101 ? 117.489 24.753 16.242 1.00 32.74 101 TYR C CA 1
ATOM 4912 C C . TYR C 1 101 ? 117.083 26.207 16.509 1.00 37.36 101 TYR C C 1
ATOM 4913 O O . TYR C 1 101 ? 117.917 27.095 16.414 1.00 39.81 101 TYR C O 1
ATOM 4922 N N . LEU C 1 102 ? 115.804 26.477 16.777 1.00 37.72 102 LEU C N 1
ATOM 4923 C CA . LEU C 1 102 ? 115.308 27.869 16.893 1.00 40.20 102 LEU C CA 1
ATOM 4924 C C . LEU C 1 102 ? 115.514 28.371 18.305 1.00 39.94 102 LEU C C 1
ATOM 4925 O O . LEU C 1 102 ? 115.130 27.677 19.280 1.00 35.95 102 LEU C O 1
ATOM 4930 N N . PRO C 1 103 ? 116.128 29.558 18.441 1.00 37.86 103 PRO C N 1
ATOM 4931 C CA . PRO C 1 103 ? 116.521 29.997 19.772 1.00 40.67 103 PRO C CA 1
ATOM 4932 C C . PRO C 1 103 ? 115.343 30.627 20.549 1.00 42.05 103 PRO C C 1
ATOM 4933 O O . PRO C 1 103 ? 115.533 31.660 21.222 1.00 42.04 103 PRO C O 1
ATOM 4937 N N . TRP C 1 104 ? 114.142 30.017 20.463 1.00 38.55 104 TRP C N 1
ATOM 4938 C CA . TRP C 1 104 ? 112.916 30.656 20.951 1.00 39.42 104 TRP C CA 1
ATOM 4939 C C . TRP C 1 104 ? 112.693 30.372 22.445 1.00 39.72 104 TRP C C 1
ATOM 4940 O O . TRP C 1 104 ? 111.805 29.613 22.824 1.00 38.16 104 TRP C O 1
ATOM 4951 N N . PHE C 1 105 ? 113.511 30.986 23.304 1.00 35.64 105 PHE C N 1
ATOM 4952 C CA . PHE C 1 105 ? 113.466 30.642 24.732 1.00 37.72 105 PHE C CA 1
ATOM 4953 C C . PHE C 1 105 ? 112.097 30.940 25.333 1.00 41.11 105 PHE C C 1
ATOM 4954 O O . PHE C 1 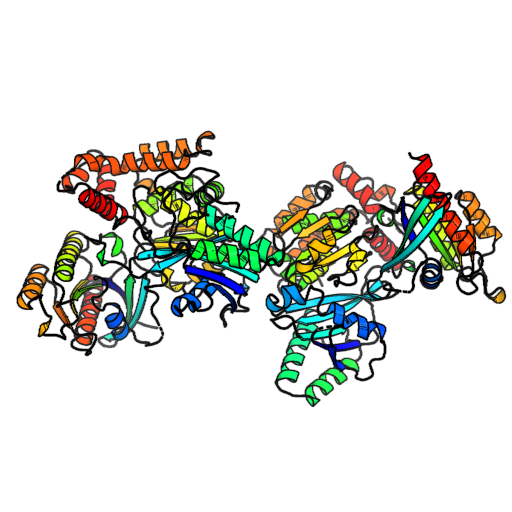105 ? 111.499 30.091 25.985 1.00 37.48 105 PHE C O 1
ATOM 4962 N N . GLU C 1 106 ? 111.554 32.129 25.058 1.00 40.20 106 GLU C N 1
ATOM 4963 C CA . GLU C 1 106 ? 110.335 32.522 25.766 1.00 43.90 106 GLU C CA 1
ATOM 4964 C C . GLU C 1 106 ? 109.094 31.775 25.261 1.00 43.39 106 GLU C C 1
ATOM 4965 O O . GLU C 1 106 ? 108.227 31.406 26.035 1.00 45.14 106 GLU C O 1
ATOM 4971 N N . VAL C 1 107 ? 109.029 31.560 23.954 1.00 43.72 107 VAL C N 1
ATOM 4972 C CA . VAL C 1 107 ? 108.036 30.690 23.367 1.00 45.31 107 VAL C CA 1
ATOM 4973 C C . VAL C 1 107 ? 108.102 29.240 23.923 1.00 43.91 107 VAL C C 1
ATOM 4974 O O . VAL C 1 107 ? 107.112 28.696 24.351 1.00 42.51 107 VAL C O 1
ATOM 4978 N N . TYR C 1 108 ? 109.256 28.595 23.870 1.00 37.02 108 TYR C N 1
ATOM 4979 C CA . TYR C 1 108 ? 109.301 27.182 24.213 1.00 39.98 108 TYR C CA 1
ATOM 4980 C C . TYR C 1 108 ? 109.122 26.946 25.701 1.00 37.58 108 TYR C C 1
ATOM 4981 O O . TYR C 1 108 ? 108.640 25.903 26.126 1.00 38.22 108 TYR C O 1
ATOM 4990 N N . TYR C 1 109 ? 109.476 27.947 26.478 1.00 37.57 109 TYR C N 1
ATOM 4991 C CA . TYR C 1 109 ? 109.242 27.936 27.940 1.00 45.24 109 TYR C CA 1
ATOM 4992 C C . TYR C 1 109 ? 107.726 27.841 28.131 1.00 40.34 109 TYR C C 1
ATOM 4993 O O . TYR C 1 109 ? 107.155 26.985 28.831 1.00 36.17 109 TYR C O 1
ATOM 5002 N N . LYS C 1 110 ? 107.044 28.739 27.471 1.00 45.37 110 LYS C N 1
ATOM 5003 C CA . LYS C 1 110 ? 105.621 28.756 27.614 1.00 47.00 110 LYS C CA 1
ATOM 5004 C C . LYS C 1 110 ? 105.030 27.450 27.111 1.00 44.29 110 LYS C C 1
ATOM 5005 O O . LYS C 1 110 ? 104.148 26.875 27.740 1.00 45.86 110 LYS C O 1
ATOM 5011 N N . LEU C 1 111 ? 105.518 26.968 25.984 1.00 43.42 111 LEU C N 1
ATOM 5012 C CA . LEU C 1 111 ? 104.986 25.732 25.415 1.00 48.18 111 LEU C CA 1
ATOM 5013 C C . LEU C 1 111 ? 105.234 24.552 26.375 1.00 45.35 111 LEU C C 1
ATOM 5014 O O . LEU C 1 111 ? 104.416 23.652 26.471 1.00 49.00 111 LEU C O 1
ATOM 5019 N N . LEU C 1 112 ? 106.384 24.532 27.038 1.00 42.19 112 LEU C N 1
ATOM 5020 C CA . LEU C 1 112 ? 106.680 23.433 27.912 1.00 39.60 112 LEU C CA 1
ATOM 5021 C C . LEU C 1 112 ? 105.659 23.438 29.032 1.00 41.29 112 LEU C C 1
ATOM 5022 O O . LEU C 1 112 ? 105.158 22.366 29.410 1.00 42.82 112 LEU C O 1
ATOM 5027 N N . ASN C 1 113 ? 105.324 24.624 29.559 1.00 41.83 113 ASN C N 1
ATOM 5028 C CA . ASN C 1 113 ? 104.376 24.686 30.675 1.00 45.30 113 ASN C CA 1
ATOM 5029 C C . ASN C 1 113 ? 103.011 24.239 30.206 1.00 48.17 113 ASN C C 1
ATOM 5030 O O . ASN C 1 113 ? 102.238 23.704 30.977 1.00 47.78 113 ASN C O 1
ATOM 5035 N N . THR C 1 114 ? 102.723 24.497 28.939 1.00 48.56 114 THR C N 1
ATOM 5036 C CA . THR C 1 114 ? 101.424 24.131 28.339 1.00 52.04 114 THR C CA 1
ATOM 5037 C C . THR C 1 114 ? 101.392 22.633 28.088 1.00 51.28 114 THR C C 1
ATOM 5038 O O . THR C 1 114 ? 100.415 21.999 28.350 1.00 56.23 114 THR C O 1
ATOM 5042 N N . LEU C 1 115 ? 102.468 22.048 27.605 1.00 51.57 115 LEU C N 1
ATOM 5043 C CA . LEU C 1 115 ? 102.509 20.599 27.518 1.00 50.66 115 LEU C CA 1
ATOM 5044 C C . LEU C 1 115 ? 102.422 19.980 28.933 1.00 49.54 115 LEU C C 1
ATOM 5045 O O . LEU C 1 115 ? 101.793 18.942 29.116 1.00 51.10 115 LEU C O 1
ATOM 5050 N N . ALA C 1 116 ? 103.072 20.585 29.928 1.00 49.38 116 ALA C N 1
ATOM 5051 C CA . ALA C 1 116 ? 103.035 20.026 31.301 1.00 48.45 116 ALA C CA 1
ATOM 5052 C C . ALA C 1 116 ? 101.616 20.028 31.866 1.00 50.89 116 ALA C C 1
ATOM 5053 O O . ALA C 1 116 ? 101.256 19.150 32.636 1.00 51.27 116 ALA C O 1
ATOM 5055 N N . ASP C 1 117 ? 100.797 21.001 31.467 1.00 54.21 117 ASP C N 1
ATOM 5056 C CA . ASP C 1 117 ? 99.456 21.110 31.999 1.00 55.84 117 ASP C CA 1
ATOM 5057 C C . ASP C 1 117 ? 98.493 20.172 31.250 1.00 60.04 117 ASP C C 1
ATOM 5058 O O . ASP C 1 117 ? 97.546 19.634 31.850 1.00 63.85 117 ASP C O 1
ATOM 5063 N N . TYR C 1 118 ? 98.720 19.981 29.945 1.00 60.90 118 TYR C N 1
ATOM 5064 C CA . TYR C 1 118 ? 97.983 18.980 29.122 1.00 60.16 118 TYR C CA 1
ATOM 5065 C C . TYR C 1 118 ? 98.285 17.548 29.665 1.00 58.81 118 TYR C C 1
ATOM 5066 O O . TYR C 1 118 ? 97.401 16.747 29.863 1.00 61.57 118 TYR C O 1
ATOM 5075 N N . LEU C 1 119 ? 99.555 17.235 29.933 1.00 54.79 119 LEU C N 1
ATOM 5076 C CA . LEU C 1 119 ? 99.892 15.918 30.509 1.00 55.47 119 LEU C CA 1
ATOM 5077 C C . LEU C 1 119 ? 99.227 15.649 31.866 1.00 58.53 119 LEU C C 1
ATOM 5078 O O . LEU C 1 119 ? 98.611 14.584 32.051 1.00 63.40 119 LEU C O 1
ATOM 5083 N N . ALA C 1 120 ? 99.295 16.621 32.779 1.00 57.02 120 ALA C N 1
ATOM 5084 C CA . ALA C 1 120 ? 98.544 16.560 34.070 1.00 58.52 120 ALA C CA 1
ATOM 5085 C C . ALA C 1 120 ? 97.026 16.514 33.955 1.00 63.47 120 ALA C C 1
ATOM 5086 O O . ALA C 1 120 ? 96.354 15.916 34.811 1.00 67.05 120 ALA C O 1
ATOM 5088 N N . LYS C 1 121 ? 96.457 17.164 32.940 1.00 65.17 121 LYS C N 1
ATOM 5089 C CA . LYS C 1 121 ? 95.013 17.116 32.742 1.00 66.31 121 LYS C CA 1
ATOM 5090 C C . LYS C 1 121 ? 94.625 15.999 31.757 1.00 68.73 121 LYS C C 1
ATOM 5091 O O . LYS C 1 121 ? 93.478 15.934 31.302 1.00 72.15 121 LYS C O 1
ATOM 5097 N N . GLU C 1 122 ? 95.584 15.134 31.420 1.00 65.68 122 GLU C N 1
ATOM 5098 C CA . GLU C 1 122 ? 95.324 13.921 30.645 1.00 67.69 122 GLU C CA 1
ATOM 5099 C C . GLU C 1 122 ? 94.604 14.237 29.323 1.00 72.08 122 GLU C C 1
ATOM 5100 O O . GLU C 1 122 ? 93.652 13.534 28.903 1.00 73.23 122 GLU C O 1
ATOM 5106 N N . LEU C 1 123 ? 95.045 15.308 28.662 1.00 71.15 123 LEU C N 1
ATOM 5107 C CA . LEU C 1 123 ? 94.438 15.713 27.376 1.00 72.21 123 LEU C CA 1
ATOM 5108 C C . LEU C 1 123 ? 95.420 15.247 26.311 1.00 70.40 123 LEU C C 1
ATOM 5109 O O . LEU C 1 123 ? 96.418 15.936 26.015 1.00 66.19 123 LEU C O 1
ATOM 5114 N N . GLU C 1 124 ? 95.197 14.022 25.818 1.00 72.80 124 GLU C N 1
ATOM 5115 C CA . GLU C 1 124 ? 96.161 13.412 24.896 1.00 72.06 124 GLU C CA 1
ATOM 5116 C C . GLU C 1 124 ? 96.016 13.948 23.461 1.00 73.55 124 GLU C C 1
ATOM 5117 O O . GLU C 1 124 ? 97.000 14.350 22.832 1.00 72.92 124 GLU C O 1
ATOM 5123 N N . ASN C 1 125 ? 94.793 13.929 22.948 1.00 77.62 125 ASN C N 1
ATOM 5124 C CA . ASN C 1 125 ? 94.532 14.409 21.594 1.00 79.95 125 ASN C CA 1
ATOM 5125 C C . ASN C 1 125 ? 95.100 15.825 21.337 1.00 78.44 125 ASN C C 1
ATOM 5126 O O . ASN C 1 125 ? 95.894 16.022 20.395 1.00 75.42 125 ASN C O 1
ATOM 5131 N N . ASP C 1 126 ? 94.699 16.773 22.207 1.00 78.68 126 ASP C N 1
ATOM 5132 C CA . ASP C 1 126 ? 95.076 18.208 22.151 1.00 75.68 126 ASP C CA 1
ATOM 5133 C C . ASP C 1 126 ? 96.592 18.449 22.232 1.00 71.03 126 ASP C C 1
ATOM 5134 O O . ASP C 1 126 ? 97.132 19.482 21.791 1.00 69.07 126 ASP C O 1
ATOM 5139 N N . LEU C 1 127 ? 97.260 17.532 22.910 1.00 69.28 127 LEU C N 1
ATOM 5140 C CA . LEU C 1 127 ? 98.691 17.544 22.998 1.00 63.88 127 LEU C CA 1
ATOM 5141 C C . LEU C 1 127 ? 99.299 17.102 21.670 1.00 65.53 127 LEU C C 1
ATOM 5142 O O . LEU C 1 127 ? 100.276 17.736 21.204 1.00 61.66 127 LEU C O 1
ATOM 5147 N N . ASN C 1 128 ? 98.770 16.003 21.112 1.00 65.74 128 ASN C N 1
ATOM 5148 C CA . ASN C 1 128 ? 99.261 15.444 19.848 1.00 68.74 128 ASN C CA 1
ATOM 5149 C C . ASN C 1 128 ? 98.963 16.398 18.712 1.00 71.62 128 ASN C C 1
ATOM 5150 O O . ASN C 1 128 ? 99.903 16.795 18.041 1.00 67.06 128 ASN C O 1
ATOM 5155 N N . GLU C 1 129 ? 97.686 16.795 18.558 1.00 68.65 129 GLU C N 1
ATOM 5156 C CA . GLU C 1 129 ? 97.307 17.914 17.700 1.00 74.86 129 GLU C CA 1
ATOM 5157 C C . GLU C 1 129 ? 98.233 19.124 17.742 1.00 72.14 129 GLU C C 1
ATOM 5158 O O . GLU C 1 129 ? 98.725 19.541 16.695 1.00 74.91 129 GLU C O 1
ATOM 5164 N N . THR C 1 130 ? 98.463 19.698 18.919 1.00 65.63 130 THR C N 1
ATOM 5165 C CA . THR C 1 130 ? 99.311 20.870 19.053 1.00 66.04 130 THR C CA 1
ATOM 5166 C C . THR C 1 130 ? 100.766 20.595 18.603 1.00 67.75 130 THR C C 1
ATOM 5167 O O . THR C 1 130 ? 101.363 21.401 17.855 1.00 68.86 130 THR C O 1
ATOM 5171 N N . LEU C 1 131 ? 101.351 19.488 19.080 1.00 63.45 131 LEU C N 1
ATOM 5172 C CA . LEU C 1 131 ? 102.652 19.005 18.552 1.00 61.97 131 LEU C CA 1
ATOM 5173 C C . LEU C 1 131 ? 102.637 18.830 17.009 1.00 62.23 131 LEU C C 1
ATOM 5174 O O . LEU C 1 131 ? 103.454 19.419 16.313 1.00 62.69 131 LEU C O 1
ATOM 5179 N N . ARG C 1 132 ? 101.718 18.025 16.498 1.00 63.04 132 ARG C N 1
ATOM 5180 C CA . ARG C 1 132 ? 101.628 17.711 15.059 1.00 69.82 132 ARG C CA 1
ATOM 5181 C C . ARG C 1 132 ? 101.595 18.944 14.132 1.00 70.63 132 ARG C C 1
ATOM 5182 O O . ARG C 1 132 ? 102.289 19.006 13.102 1.00 66.45 132 ARG C O 1
ATOM 5190 N N . SER C 1 133 ? 100.756 19.894 14.529 1.00 72.46 133 SER C N 1
ATOM 5191 C CA . SER C 1 133 ? 100.441 21.086 13.752 1.00 73.06 133 SER C CA 1
ATOM 5192 C C . SER C 1 133 ? 101.654 22.018 13.761 1.00 71.76 133 SER C C 1
ATOM 5193 O O . SER C 1 133 ? 101.944 22.648 12.775 1.00 73.49 133 SER C O 1
ATOM 5196 N N . LEU C 1 134 ? 102.356 22.083 14.871 1.00 64.23 134 LEU C N 1
ATOM 5197 C CA . LEU C 1 134 ? 103.590 22.901 14.985 1.00 66.59 134 LEU C CA 1
ATOM 5198 C C . LEU C 1 134 ? 104.833 22.224 14.366 1.00 61.89 134 LEU C C 1
ATOM 5199 O O . LEU C 1 134 ? 105.792 22.883 13.921 1.00 58.33 134 LEU C O 1
ATOM 5204 N N . TYR C 1 135 ? 104.789 20.901 14.314 1.00 61.24 135 TYR C N 1
ATOM 5205 C CA . TYR C 1 135 ? 105.837 20.111 13.697 1.00 60.20 135 TYR C CA 1
ATOM 5206 C C . TYR C 1 135 ? 105.797 20.231 12.200 1.00 64.76 135 TYR C C 1
ATOM 5207 O O . TYR C 1 135 ? 106.800 20.391 11.509 1.00 64.07 135 TYR C O 1
ATOM 5216 N N . ASN C 1 136 ? 104.594 20.104 11.680 1.00 67.24 136 ASN C N 1
ATOM 5217 C CA . ASN C 1 136 ? 104.419 20.107 10.243 1.00 74.46 136 ASN C CA 1
ATOM 5218 C C . ASN C 1 136 ? 104.212 21.523 9.647 1.00 73.75 136 ASN C C 1
ATOM 5219 O O . ASN C 1 136 ? 104.349 21.714 8.458 1.00 79.09 136 ASN C O 1
ATOM 5224 N N . HIS C 1 137 ? 103.990 22.504 10.514 1.00 76.25 137 HIS C N 1
ATOM 5225 C CA . HIS C 1 137 ? 104.036 23.930 10.189 1.00 75.57 137 HIS C CA 1
ATOM 5226 C C . HIS C 1 137 ? 105.434 24.300 9.701 1.00 72.30 137 HIS C C 1
ATOM 5227 O O . HIS C 1 137 ? 106.440 24.109 10.451 1.00 70.01 137 HIS C O 1
ATOM 5234 N N . PRO C 1 138 ? 105.515 24.830 8.474 1.00 75.95 138 PRO C N 1
ATOM 5235 C CA . PRO C 1 138 ? 106.729 25.450 7.995 1.00 76.32 138 PRO C CA 1
ATOM 5236 C C . PRO C 1 138 ? 107.199 26.447 9.030 1.00 72.82 138 PRO C C 1
ATOM 5237 O O . PRO C 1 138 ? 106.364 27.153 9.600 1.00 72.54 138 PRO C O 1
ATOM 5241 N N . VAL C 1 139 ? 108.514 26.502 9.247 1.00 67.88 139 VAL C N 1
ATOM 5242 C CA . VAL C 1 139 ? 109.106 27.441 10.185 1.00 65.21 139 VAL C CA 1
ATOM 5243 C C . VAL C 1 139 ? 108.611 28.851 9.890 1.00 72.17 139 VAL C C 1
ATOM 5244 O O . VAL C 1 139 ? 108.806 29.383 8.776 1.00 69.90 139 VAL C O 1
ATOM 5248 N N . PRO C 1 140 ? 107.946 29.461 10.876 1.00 72.81 140 PRO C N 1
ATOM 5249 C CA . PRO C 1 140 ? 107.416 30.791 10.609 1.00 76.31 140 PRO C CA 1
ATOM 5250 C C . PRO C 1 140 ? 108.517 31.837 10.476 1.00 77.15 140 PRO C C 1
ATOM 5251 O O . PRO C 1 140 ? 109.549 31.742 11.162 1.00 70.71 140 PRO C O 1
ATOM 5255 N N . LYS C 1 141 ? 108.274 32.801 9.588 1.00 77.75 141 LYS C N 1
ATOM 5256 C CA . LYS C 1 141 ? 109.041 34.042 9.495 1.00 80.25 141 LYS C CA 1
ATOM 5257 C C . LYS C 1 141 ? 108.820 34.839 10.802 1.00 79.26 141 LYS C C 1
ATOM 5258 O O . LYS C 1 141 ? 107.995 34.451 11.635 1.00 82.56 141 LYS C O 1
ATOM 5264 N N . ALA C 1 142 ? 109.562 35.921 11.026 1.00 78.70 142 ALA C N 1
ATOM 5265 C CA . ALA C 1 142 ? 109.480 36.622 12.327 1.00 70.28 142 ALA C CA 1
ATOM 5266 C C . ALA C 1 142 ? 108.262 37.530 12.350 1.00 67.74 142 ALA C C 1
ATOM 5267 O O . ALA C 1 142 ? 107.746 37.912 11.273 1.00 63.10 142 ALA C O 1
ATOM 5269 N N . ASN C 1 143 ? 107.759 37.861 13.542 1.00 57.70 143 ASN C N 1
ATOM 5270 C CA . ASN C 1 143 ? 106.496 38.665 13.629 1.00 71.00 143 ASN C CA 1
ATOM 5271 C C . ASN C 1 143 ? 105.269 37.976 13.023 1.00 72.39 143 ASN C C 1
ATOM 5272 O O . ASN C 1 143 ? 104.309 38.670 12.662 1.00 89.26 143 ASN C O 1
ATOM 5277 N N . THR C 1 144 ? 105.309 36.660 12.815 1.00 69.92 144 THR C N 1
ATOM 5278 C CA . THR C 1 144 ? 104.150 35.932 12.330 1.00 79.56 144 THR C CA 1
ATOM 5279 C C . THR C 1 144 ? 103.626 34.920 13.334 1.00 76.92 144 THR C C 1
ATOM 5280 O O . THR C 1 144 ? 104.313 34.569 14.298 1.00 74.62 144 THR C O 1
ATOM 5284 N N . PRO C 1 145 ? 102.365 34.495 13.141 1.00 84.61 145 PRO C N 1
ATOM 5285 C CA . PRO C 1 145 ? 101.545 33.575 13.918 1.00 84.78 145 PRO C CA 1
ATOM 5286 C C . PRO C 1 145 ? 101.982 32.108 13.779 1.00 86.56 145 PRO C C 1
ATOM 5287 O O . PRO C 1 145 ? 102.191 31.654 12.638 1.00 96.12 145 PRO C O 1
ATOM 5291 N N . VAL C 1 146 ? 102.076 31.375 14.897 1.00 75.24 146 VAL C N 1
ATOM 5292 C CA . VAL C 1 146 ? 102.296 29.916 14.863 1.00 78.67 146 VAL C CA 1
ATOM 5293 C C . VAL C 1 146 ? 101.052 29.052 14.499 1.00 85.44 146 VAL C C 1
ATOM 5294 O O . VAL C 1 146 ? 99.871 29.488 14.534 1.00 83.82 146 VAL C O 1
ATOM 5298 N N . SER C 1 152 ? 95.035 29.540 21.045 1.00 125.82 152 SER C N 1
ATOM 5299 C CA . SER C 1 152 ? 96.236 29.870 21.806 1.00 120.49 152 SER C CA 1
ATOM 5300 C C . SER C 1 152 ? 97.453 29.909 20.897 1.00 117.27 152 SER C C 1
ATOM 5301 O O . SER C 1 152 ? 98.034 28.864 20.613 1.00 114.84 152 SER C O 1
ATOM 5304 N N . TYR C 1 153 ? 97.839 31.106 20.447 1.00 116.54 153 TYR C N 1
ATOM 5305 C CA . TYR C 1 153 ? 98.987 31.262 19.534 1.00 110.95 153 TYR C CA 1
ATOM 5306 C C . TYR C 1 153 ? 100.105 32.161 20.093 1.00 107.10 153 TYR C C 1
ATOM 5307 O O . TYR C 1 153 ? 99.981 32.734 21.191 1.00 102.40 153 TYR C O 1
ATOM 5316 N N . PHE C 1 154 ? 101.216 32.215 19.347 1.00 103.14 154 PHE C N 1
ATOM 5317 C CA . PHE C 1 154 ? 102.303 33.170 19.590 1.00 93.36 154 PHE C CA 1
ATOM 5318 C C . PHE C 1 154 ? 102.746 33.939 18.339 1.00 88.94 154 PHE C C 1
ATOM 5319 O O . PHE C 1 154 ? 102.343 33.626 17.209 1.00 91.87 154 PHE C O 1
ATOM 5327 N N . ILE C 1 155 ? 103.554 34.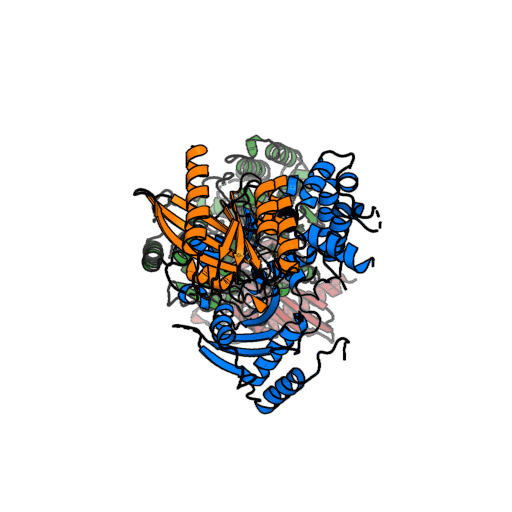973 18.560 1.00 76.38 155 ILE C N 1
ATOM 5328 C CA . ILE C 1 155 ? 104.094 35.776 17.468 1.00 67.59 155 ILE C CA 1
ATOM 5329 C C . ILE C 1 155 ? 105.554 35.366 17.428 1.00 62.40 155 ILE C C 1
ATOM 5330 O O . ILE C 1 155 ? 106.225 35.382 18.456 1.00 49.92 155 ILE C O 1
ATOM 5335 N N . ALA C 1 156 ? 106.047 34.964 16.264 1.00 60.84 156 ALA C N 1
ATOM 5336 C CA . ALA C 1 156 ? 107.416 34.478 16.208 1.00 60.92 156 ALA C CA 1
ATOM 5337 C C . ALA C 1 156 ? 108.378 35.668 16.417 1.00 49.87 156 ALA C C 1
ATOM 5338 O O . ALA C 1 156 ? 108.196 36.745 15.849 1.00 63.41 156 ALA C O 1
ATOM 5340 N N . PRO C 1 157 ? 109.360 35.485 17.262 1.00 48.07 157 PRO C N 1
ATOM 5341 C CA . PRO C 1 157 ? 110.310 36.547 17.627 1.00 49.45 157 PRO C CA 1
ATOM 5342 C C . PRO C 1 157 ? 111.218 36.942 16.465 1.00 48.10 157 PRO C C 1
ATOM 5343 O O . PRO C 1 157 ? 111.435 36.129 15.582 1.00 59.54 157 PRO C O 1
ATOM 5347 N N . ASP C 1 158 ? 111.692 38.187 16.419 1.00 58.98 158 ASP C N 1
ATOM 5348 C CA . ASP C 1 158 ? 112.686 38.602 15.394 1.00 66.44 158 ASP C CA 1
ATOM 5349 C C . ASP C 1 158 ? 114.136 38.266 15.840 1.00 70.58 158 ASP C C 1
ATOM 5350 O O . ASP C 1 158 ? 114.400 38.057 17.030 1.00 67.32 158 ASP C O 1
ATOM 5355 N N . VAL C 1 159 ? 115.075 38.188 14.894 1.00 78.49 159 VAL C N 1
ATOM 5356 C CA . VAL C 1 159 ? 116.485 37.953 15.251 1.00 81.97 159 VAL C CA 1
ATOM 5357 C C . VAL C 1 159 ? 117.215 39.250 15.677 1.00 83.12 159 VAL C C 1
ATOM 5358 O O . VAL C 1 159 ? 118.284 39.190 16.294 1.00 89.70 159 VAL C O 1
ATOM 5362 N N . THR C 1 160 ? 116.603 40.399 15.406 1.00 82.82 160 THR C N 1
ATOM 5363 C CA . THR C 1 160 ? 117.246 41.707 15.578 1.00 82.76 160 THR C CA 1
ATOM 5364 C C . THR C 1 160 ? 117.164 42.359 16.983 1.00 77.72 160 THR C C 1
ATOM 5365 O O . THR C 1 160 ? 118.213 42.647 17.573 1.00 78.25 160 THR C O 1
ATOM 5369 N N . GLY C 1 161 ? 115.951 42.568 17.525 1.00 67.01 161 GLY C N 1
ATOM 5370 C CA . GLY C 1 161 ? 115.754 43.416 18.729 1.00 64.28 161 GLY C CA 1
ATOM 5371 C C . GLY C 1 161 ? 116.662 43.041 19.918 1.00 58.14 161 GLY C C 1
ATOM 5372 O O . GLY C 1 161 ? 117.033 41.900 20.071 1.00 56.40 161 GLY C O 1
ATOM 5373 N N . LEU C 1 162 ? 117.021 44.030 20.734 1.00 57.36 162 LEU C N 1
ATOM 5374 C CA . LEU C 1 162 ? 117.789 43.816 21.932 1.00 54.58 162 LEU C CA 1
ATOM 5375 C C . LEU C 1 162 ? 116.906 43.164 22.990 1.00 52.64 162 LEU C C 1
ATOM 5376 O O . LEU C 1 162 ? 115.722 43.476 23.064 1.00 56.49 162 LEU C O 1
ATOM 5381 N N . PRO C 1 163 ? 117.478 42.237 23.780 1.00 50.93 163 PRO C N 1
ATOM 5382 C CA . PRO C 1 163 ? 116.801 41.605 24.919 1.00 46.83 163 PRO C CA 1
ATOM 5383 C C . PRO C 1 163 ? 116.438 42.627 25.964 1.00 48.44 163 PRO C C 1
ATOM 5384 O O . PRO C 1 163 ? 117.198 43.565 26.182 1.00 48.50 163 PRO C O 1
ATOM 5388 N N . THR C 1 164 ? 115.278 42.437 26.587 1.00 53.01 164 THR C N 1
ATOM 5389 C CA . THR C 1 164 ? 114.702 43.389 27.531 1.00 54.91 164 THR C CA 1
ATOM 5390 C C . THR C 1 164 ? 114.431 42.663 28.842 1.00 52.04 164 THR C C 1
ATOM 5391 O O . THR C 1 164 ? 114.293 41.451 28.866 1.00 53.76 164 THR C O 1
ATOM 5395 N N . ILE C 1 165 ? 114.373 43.405 29.937 1.00 56.10 165 ILE C N 1
ATOM 5396 C CA . ILE C 1 165 ? 114.072 42.827 31.233 1.00 52.14 165 ILE C CA 1
ATOM 5397 C C . ILE C 1 165 ? 112.701 43.339 31.588 1.00 55.82 165 ILE C C 1
ATOM 5398 O O . ILE C 1 165 ? 112.457 44.538 31.469 1.00 54.18 165 ILE C O 1
ATOM 5403 N N . PRO C 1 166 ? 111.798 42.459 32.046 1.00 53.96 166 PRO C N 1
ATOM 5404 C CA . PRO C 1 166 ? 111.912 41.037 32.370 1.00 51.48 166 PRO C CA 1
ATOM 5405 C C . PRO C 1 166 ? 111.532 40.087 31.209 1.00 51.82 166 PRO C C 1
ATOM 5406 O O . PRO C 1 166 ? 111.488 38.874 31.397 1.00 47.19 166 PRO C O 1
ATOM 5410 N N . GLU C 1 167 ? 111.254 40.610 30.025 1.00 54.16 167 GLU C N 1
ATOM 5411 C CA . GLU C 1 167 ? 110.740 39.774 28.957 1.00 51.37 167 GLU C CA 1
ATOM 5412 C C . GLU C 1 167 ? 111.679 38.635 28.555 1.00 46.77 167 GLU C C 1
ATOM 5413 O O . GLU C 1 167 ? 111.257 37.504 28.453 1.00 44.25 167 GLU C O 1
ATOM 5419 N N . SER C 1 168 ? 112.969 38.896 28.348 1.00 46.91 168 SER C N 1
ATOM 5420 C CA . SER C 1 168 ? 113.874 37.783 28.046 1.00 46.65 168 SER C CA 1
ATOM 5421 C C . SER C 1 168 ? 114.430 37.177 29.313 1.00 40.74 168 SER C C 1
ATOM 5422 O O . SER C 1 168 ? 115.210 37.777 30.071 1.00 41.54 168 SER C O 1
ATOM 5425 N N . ARG C 1 169 ? 114.016 35.948 29.528 1.00 40.81 169 ARG C N 1
ATOM 5426 C CA . ARG C 1 169 ? 114.239 35.277 30.758 1.00 39.24 169 ARG C CA 1
ATOM 5427 C C . ARG C 1 169 ? 115.712 35.060 31.064 1.00 39.45 169 ARG C C 1
ATOM 5428 O O . ARG C 1 169 ? 116.073 35.103 32.235 1.00 39.62 169 ARG C O 1
ATOM 5436 N N . ASN C 1 170 ? 116.553 34.889 30.038 1.00 35.87 170 ASN C N 1
ATOM 5437 C CA . ASN C 1 170 ? 117.943 34.563 30.249 1.00 36.78 170 ASN C CA 1
ATOM 5438 C C . ASN C 1 170 ? 118.650 35.764 30.852 1.00 37.87 170 ASN C C 1
ATOM 5439 O O . ASN C 1 170 ? 119.301 35.644 31.896 1.00 30.34 170 ASN C O 1
ATOM 5444 N N . LEU C 1 171 ? 118.462 36.924 30.231 1.00 36.65 171 LEU C N 1
ATOM 5445 C CA . LEU C 1 171 ? 119.132 38.163 30.690 1.00 39.24 171 LEU C CA 1
ATOM 5446 C C . LEU C 1 171 ? 118.599 38.619 32.052 1.00 39.76 171 LEU C C 1
ATOM 5447 O O . LEU C 1 171 ? 119.358 39.114 32.930 1.00 40.87 171 LEU C O 1
ATOM 5452 N N . THR C 1 172 ? 117.300 38.487 32.238 1.00 38.72 172 THR C N 1
ATOM 5453 C CA . THR C 1 172 ? 116.659 38.860 33.500 1.00 42.48 172 THR C CA 1
ATOM 5454 C C . THR C 1 172 ? 117.277 38.044 34.648 1.00 40.85 172 THR C C 1
ATOM 5455 O O . THR C 1 172 ? 117.756 38.615 35.647 1.00 39.08 172 THR C O 1
ATOM 5459 N N . GLU C 1 173 ? 117.289 36.725 34.485 1.00 35.69 173 GLU C N 1
ATOM 5460 C CA . GLU C 1 173 ? 117.868 35.857 35.511 1.00 39.24 173 GLU C CA 1
ATOM 5461 C C . GLU C 1 173 ? 119.380 36.103 35.731 1.00 37.84 173 GLU C C 1
ATOM 5462 O O . GLU C 1 173 ? 119.857 36.155 36.872 1.00 37.77 173 GLU C O 1
ATOM 5468 N N . TYR C 1 174 ? 120.110 36.304 34.665 1.00 37.01 174 TYR C N 1
ATOM 5469 C CA . TYR C 1 174 ? 121.501 36.639 34.778 1.00 36.99 174 TYR C CA 1
ATOM 5470 C C . TYR C 1 174 ? 121.702 37.907 35.621 1.00 40.87 174 TYR C C 1
ATOM 5471 O O . TYR C 1 174 ? 122.459 37.914 36.612 1.00 37.31 174 TYR C O 1
ATOM 5480 N N . PHE C 1 175 ? 120.955 38.940 35.281 1.00 37.35 175 PHE C N 1
ATOM 5481 C CA . PHE C 1 175 ? 121.013 40.230 35.942 1.00 44.26 175 PHE C CA 1
ATOM 5482 C C . PHE C 1 175 ? 120.546 40.197 37.408 1.00 47.92 175 PHE C C 1
ATOM 5483 O O . PHE C 1 175 ? 121.077 40.912 38.233 1.00 46.59 175 PHE C O 1
ATOM 5491 N N . VAL C 1 176 ? 119.564 39.359 37.714 1.00 47.45 176 VAL C N 1
ATOM 5492 C CA . VAL C 1 176 ? 119.086 39.202 39.094 1.00 47.70 176 VAL C CA 1
ATOM 5493 C C . VAL C 1 176 ? 120.118 38.452 39.946 1.00 44.94 176 VAL C C 1
ATOM 5494 O O . VAL C 1 176 ? 120.376 38.824 41.085 1.00 46.32 176 VAL C O 1
ATOM 5498 N N . ALA C 1 177 ? 120.710 37.412 39.355 1.00 44.06 177 ALA C N 1
ATOM 5499 C CA . ALA C 1 177 ? 121.593 36.461 40.043 1.00 42.14 177 ALA C CA 1
ATOM 5500 C C . ALA C 1 177 ? 123.044 36.941 40.275 1.00 41.28 177 ALA C C 1
ATOM 5501 O O . ALA C 1 177 ? 123.647 36.622 41.257 1.00 38.94 177 ALA C O 1
ATOM 5503 N N . VAL C 1 178 ? 123.582 37.717 39.363 1.00 40.91 178 VAL C N 1
ATOM 5504 C CA . VAL C 1 178 ? 124.994 38.005 39.356 1.00 41.80 178 VAL C CA 1
ATOM 5505 C C . VAL C 1 178 ? 125.270 39.470 39.629 1.00 44.86 178 VAL C C 1
ATOM 5506 O O . VAL C 1 178 ? 124.715 40.310 38.930 1.00 44.84 178 VAL C O 1
ATOM 5510 N N . ASP C 1 179 ? 126.146 39.776 40.601 1.00 47.39 179 ASP C N 1
ATOM 5511 C CA . ASP C 1 179 ? 126.564 41.163 40.906 1.00 48.66 179 ASP C CA 1
ATOM 5512 C C . ASP C 1 179 ? 127.080 41.917 39.691 1.00 47.76 179 ASP C C 1
ATOM 5513 O O . ASP C 1 179 ? 127.726 41.358 38.834 1.00 47.13 179 ASP C O 1
ATOM 5518 N N . VAL C 1 180 ? 126.874 43.221 39.681 1.00 48.91 180 VAL C N 1
ATOM 5519 C CA . VAL C 1 180 ? 127.379 44.059 38.600 1.00 53.33 180 VAL C CA 1
ATOM 5520 C C . VAL C 1 180 ? 128.893 43.862 38.379 1.00 51.67 180 VAL C C 1
ATOM 5521 O O . VAL C 1 180 ? 129.343 43.756 37.259 1.00 51.53 180 VAL C O 1
ATOM 5525 N N . ASN C 1 181 ? 129.650 43.757 39.455 1.00 50.97 181 ASN C N 1
ATOM 5526 C CA . ASN C 1 181 ? 131.082 43.567 39.378 1.00 55.16 181 ASN C CA 1
ATOM 5527 C C . ASN C 1 181 ? 131.457 42.263 38.679 1.00 51.14 181 ASN C C 1
ATOM 5528 O O . ASN C 1 181 ? 132.430 42.209 37.938 1.00 47.32 181 ASN C O 1
ATOM 5533 N N . ASN C 1 182 ? 130.664 41.218 38.898 1.00 50.64 182 ASN C N 1
ATOM 5534 C CA . ASN C 1 182 ? 130.903 39.941 38.261 1.00 46.98 182 ASN C CA 1
ATOM 5535 C C . ASN C 1 182 ? 130.429 39.905 36.816 1.00 44.89 182 ASN C C 1
ATOM 5536 O O . ASN C 1 182 ? 130.989 39.151 35.988 1.00 44.22 182 ASN C O 1
ATOM 5541 N N . MET C 1 183 ? 129.411 40.692 36.490 1.00 44.40 183 MET C N 1
ATOM 5542 C CA . MET C 1 183 ? 129.022 40.837 35.054 1.00 44.09 183 MET C CA 1
ATOM 5543 C C . MET C 1 183 ? 130.198 41.490 34.303 1.00 42.38 183 MET C C 1
ATOM 5544 O O . MET C 1 183 ? 130.556 41.066 33.221 1.00 41.02 183 MET C O 1
ATOM 5549 N N . LEU C 1 184 ? 130.840 42.471 34.942 1.00 44.36 184 LEU C N 1
ATOM 5550 C CA . LEU C 1 184 ? 131.952 43.173 34.316 1.00 48.99 184 LEU C CA 1
ATOM 5551 C C . LEU C 1 184 ? 133.131 42.225 34.094 1.00 48.46 184 LEU C C 1
ATOM 5552 O O . LEU C 1 184 ? 133.841 42.324 33.096 1.00 45.30 184 LEU C O 1
ATOM 5557 N N . GLN C 1 185 ? 133.325 41.314 35.046 1.00 49.44 185 GLN C N 1
ATOM 5558 C CA . GLN C 1 185 ? 134.471 40.423 35.071 1.00 47.28 185 GLN C CA 1
ATOM 5559 C C . GLN C 1 185 ? 134.316 39.348 34.032 1.00 42.13 185 GLN C C 1
ATOM 5560 O O . GLN C 1 185 ? 135.300 39.022 33.360 1.00 43.54 185 GLN C O 1
ATOM 5566 N N . LEU C 1 186 ? 133.091 38.806 33.891 1.00 44.63 186 LEU C N 1
ATOM 5567 C CA . LEU C 1 186 ? 132.805 37.786 32.865 1.00 38.51 186 LEU C CA 1
ATOM 5568 C C . LEU C 1 186 ? 132.979 38.375 31.497 1.00 40.74 186 LEU C C 1
ATOM 5569 O O . LEU C 1 186 ? 133.591 37.742 30.610 1.00 37.68 186 LEU C O 1
ATOM 5574 N N . TYR C 1 187 ? 132.395 39.576 31.322 1.00 41.45 187 TYR C N 1
ATOM 5575 C CA . TYR C 1 187 ? 132.550 40.393 30.099 1.00 42.05 187 TYR C CA 1
ATOM 5576 C C . TYR C 1 187 ? 134.007 40.593 29.682 1.00 42.72 187 TYR C C 1
ATOM 5577 O O . TYR C 1 187 ? 134.393 40.279 28.557 1.00 40.61 187 TYR C O 1
ATOM 5586 N N . ALA C 1 188 ? 134.829 41.090 30.606 1.00 42.25 188 ALA C N 1
ATOM 5587 C CA . ALA C 1 188 ? 136.247 41.276 30.314 1.00 46.34 188 ALA C CA 1
ATOM 5588 C C . ALA C 1 188 ? 136.874 39.952 29.975 1.00 42.54 188 ALA C C 1
ATOM 5589 O O . ALA C 1 188 ? 137.644 39.900 29.041 1.00 43.89 188 ALA C O 1
ATOM 5591 N N . SER C 1 189 ? 136.552 38.888 30.714 1.00 41.22 189 SER C N 1
ATOM 5592 C CA . SER C 1 189 ? 137.150 37.590 30.419 1.00 41.89 189 SER C CA 1
ATOM 5593 C C . SER C 1 189 ? 136.791 37.089 29.053 1.00 42.17 189 SER C C 1
ATOM 5594 O O . SER C 1 189 ? 137.652 36.493 28.376 1.00 42.55 189 SER C O 1
ATOM 5597 N N . MET C 1 190 ? 135.542 37.339 28.629 1.00 39.96 190 MET C N 1
ATOM 5598 C CA . MET C 1 190 ? 135.105 36.914 27.316 1.00 39.29 190 MET C CA 1
ATOM 5599 C C . MET C 1 190 ? 135.884 37.645 26.249 1.00 42.31 190 MET C C 1
ATOM 5600 O O . MET C 1 190 ? 136.269 37.067 25.239 1.00 39.28 190 MET C O 1
ATOM 5605 N N . LEU C 1 191 ? 136.158 38.909 26.519 1.00 45.69 191 LEU C N 1
ATOM 5606 C CA . LEU C 1 191 ? 136.937 39.738 25.618 1.00 44.72 191 LEU C CA 1
ATOM 5607 C C . LEU C 1 191 ? 138.443 39.434 25.636 1.00 47.84 191 LEU C C 1
ATOM 5608 O O . LEU C 1 191 ? 139.219 40.064 24.874 1.00 47.53 191 LEU C O 1
ATOM 5613 N N . HIS C 1 192 ? 138.862 38.455 26.460 1.00 45.43 192 HIS C N 1
ATOM 5614 C CA . HIS C 1 192 ? 140.191 37.862 26.310 1.00 46.50 192 HIS C CA 1
ATOM 5615 C C . HIS C 1 192 ? 140.110 36.380 25.939 1.00 45.46 192 HIS C C 1
ATOM 5616 O O . HIS C 1 192 ? 141.108 35.682 25.976 1.00 41.80 192 HIS C O 1
ATOM 5623 N N . GLU C 1 193 ? 138.912 35.941 25.555 1.00 42.96 193 GLU C N 1
ATOM 5624 C CA . GLU C 1 193 ? 138.618 34.545 25.191 1.00 42.71 193 GLU C CA 1
ATOM 5625 C C . GLU C 1 193 ? 139.259 33.544 26.149 1.00 41.14 193 GLU C C 1
ATOM 5626 O O . GLU C 1 193 ? 139.974 32.614 25.746 1.00 39.55 193 GLU C O 1
ATOM 5632 N N . ARG C 1 194 ? 138.967 33.760 27.432 1.00 41.52 194 ARG C N 1
ATOM 5633 C CA . ARG C 1 194 ? 139.406 32.872 28.512 1.00 41.44 194 ARG C CA 1
ATOM 5634 C C . ARG C 1 194 ? 138.606 31.590 28.525 1.00 40.86 194 ARG C C 1
ATOM 5635 O O . ARG C 1 194 ? 137.668 31.443 27.736 1.00 36.03 194 ARG C O 1
ATOM 5643 N N . ARG C 1 195 ? 139.058 30.642 29.348 1.00 37.32 195 ARG C N 1
ATOM 5644 C CA . ARG C 1 195 ? 138.319 29.432 29.672 1.00 37.08 195 ARG C CA 1
ATOM 5645 C C . ARG C 1 195 ? 137.465 29.777 30.875 1.00 37.03 195 ARG C C 1
ATOM 5646 O O . ARG C 1 195 ? 137.984 30.074 31.952 1.00 38.90 195 ARG C O 1
ATOM 5654 N N . ILE C 1 196 ? 136.158 29.812 30.667 1.00 34.76 196 ILE C N 1
ATOM 5655 C CA . ILE C 1 196 ? 135.208 30.271 31.693 1.00 35.14 196 ILE C CA 1
ATOM 5656 C C . ILE C 1 196 ? 134.241 29.191 32.147 1.00 33.76 196 ILE C C 1
ATOM 5657 O O . ILE C 1 196 ? 133.543 28.572 31.312 1.00 30.82 196 ILE C O 1
ATOM 5662 N N . VAL C 1 197 ? 134.222 28.956 33.460 1.00 31.25 197 VAL C N 1
ATOM 5663 C CA . VAL C 1 197 ? 133.241 28.065 34.097 1.00 33.59 197 VAL C CA 1
ATOM 5664 C C . VAL C 1 197 ? 132.284 28.841 34.979 1.00 33.54 197 VAL C C 1
ATOM 5665 O O . VAL C 1 197 ? 132.677 29.654 35.775 1.00 36.70 197 VAL C O 1
ATOM 5669 N N . ILE C 1 198 ? 130.997 28.629 34.762 1.00 33.06 198 ILE C N 1
ATOM 5670 C CA . ILE C 1 198 ? 129.976 29.217 35.601 1.00 32.73 198 ILE C CA 1
ATOM 5671 C C . ILE C 1 198 ? 129.353 28.090 36.394 1.00 30.28 198 ILE C C 1
ATOM 5672 O O . ILE C 1 198 ? 129.084 27.060 35.827 1.00 29.24 198 ILE C O 1
ATOM 5677 N N . ILE C 1 199 ? 129.192 28.281 37.701 1.00 31.72 199 ILE C N 1
ATOM 5678 C CA . ILE C 1 199 ? 128.655 27.254 38.553 1.00 33.78 199 ILE C CA 1
ATOM 5679 C C . ILE C 1 199 ? 127.430 27.704 39.299 1.00 34.18 199 ILE C C 1
ATOM 5680 O O . ILE C 1 199 ? 127.438 28.773 39.847 1.00 35.16 199 ILE C O 1
ATOM 5685 N N . SER C 1 200 ? 126.383 26.870 39.337 1.00 33.85 200 SER C N 1
ATOM 5686 C CA . SER C 1 200 ? 125.202 27.148 40.151 1.00 33.00 200 SER C CA 1
ATOM 5687 C C . SER C 1 200 ? 124.529 25.893 40.671 1.00 32.87 200 SER C C 1
ATOM 5688 O O . SER C 1 200 ? 124.632 24.835 40.072 1.00 32.69 200 SER C O 1
ATOM 5691 N N . SER C 1 201 ? 123.793 26.040 41.784 1.00 34.63 201 SER C N 1
ATOM 5692 C CA . SER C 1 201 ? 122.914 24.990 42.282 1.00 32.87 201 SER C CA 1
ATOM 5693 C C . SER C 1 201 ? 121.638 24.846 41.458 1.00 35.21 201 SER C C 1
ATOM 5694 O O . SER C 1 201 ? 120.924 23.847 41.574 1.00 30.43 201 SER C O 1
ATOM 5697 N N . LYS C 1 202 ? 121.343 25.840 40.647 1.00 28.66 202 LYS C N 1
ATOM 5698 C CA . LYS C 1 202 ? 120.148 25.820 39.856 1.00 32.82 202 LYS C CA 1
ATOM 5699 C C . LYS C 1 202 ? 120.409 25.832 38.393 1.00 32.19 202 LYS C C 1
ATOM 5700 O O . LYS C 1 202 ? 121.090 26.696 37.916 1.00 30.68 202 LYS C O 1
ATOM 5706 N N . LEU C 1 203 ? 119.791 24.899 37.669 1.00 28.54 203 LEU C N 1
ATOM 5707 C CA . LEU C 1 203 ? 120.073 24.754 36.277 1.00 28.94 203 LEU C CA 1
ATOM 5708 C C . LEU C 1 203 ? 119.454 25.905 35.442 1.00 30.41 203 LEU C C 1
ATOM 5709 O O . LEU C 1 203 ? 119.999 26.226 34.365 1.00 27.96 203 LEU C O 1
ATOM 5714 N N . SER C 1 204 ? 118.323 26.437 35.922 1.00 26.26 204 SER C N 1
ATOM 5715 C CA . SER C 1 204 ? 117.701 27.642 35.426 1.00 31.66 204 SER C CA 1
ATOM 5716 C C . SER C 1 204 ? 118.665 28.770 35.471 1.00 31.72 204 SER C C 1
ATOM 5717 O O . SER C 1 204 ? 118.990 29.300 34.453 1.00 27.29 204 SER C O 1
ATOM 5720 N N . THR C 1 205 ? 119.172 29.114 36.657 1.00 31.59 205 THR C N 1
ATOM 5721 C CA . THR C 1 205 ? 120.172 30.154 36.780 1.00 33.89 205 THR C CA 1
ATOM 5722 C C . THR C 1 205 ? 121.436 29.878 35.955 1.00 32.04 205 THR C C 1
ATOM 5723 O O . THR C 1 205 ? 121.954 30.762 35.316 1.00 31.33 205 THR C O 1
ATOM 5727 N N . LEU C 1 206 ? 121.878 28.629 35.925 1.00 26.62 206 LEU C N 1
ATOM 5728 C CA . LEU C 1 206 ? 123.095 28.246 35.241 1.00 26.98 206 LEU C CA 1
ATOM 5729 C C . LEU C 1 206 ? 123.033 28.568 33.811 1.00 29.51 206 LEU C C 1
ATOM 5730 O O . LEU C 1 206 ? 123.862 29.289 33.348 1.00 30.94 206 LEU C O 1
ATOM 5735 N N . THR C 1 207 ? 122.058 27.992 33.107 1.00 24.36 207 THR C N 1
ATOM 5736 C CA . THR C 1 207 ? 121.991 28.167 31.698 1.00 30.81 207 THR C CA 1
ATOM 5737 C C . THR C 1 207 ? 121.627 29.628 31.323 1.00 29.54 207 THR C C 1
ATOM 5738 O O . THR C 1 207 ? 122.123 30.175 30.337 1.00 28.35 207 THR C O 1
ATOM 5742 N N . ALA C 1 208 ? 120.824 30.260 32.169 1.00 32.08 208 ALA C N 1
ATOM 5743 C CA . ALA C 1 208 ? 120.452 31.659 31.984 1.00 29.77 208 ALA C CA 1
ATOM 5744 C C . ALA C 1 208 ? 121.686 32.559 32.014 1.00 32.64 208 ALA C C 1
ATOM 5745 O O . ALA C 1 208 ? 121.832 33.447 31.191 1.00 26.77 208 ALA C O 1
ATOM 5747 N N . CYS C 1 209 ? 122.578 32.314 32.995 1.00 30.97 209 CYS C N 1
ATOM 5748 C CA . CYS C 1 209 ? 123.835 33.047 33.051 1.00 31.49 209 CYS C CA 1
ATOM 5749 C C . CYS C 1 209 ? 124.693 32.829 31.834 1.00 29.90 209 CYS C C 1
ATOM 5750 O O . CYS C 1 209 ? 125.350 33.747 31.404 1.00 33.54 209 CYS C O 1
ATOM 5753 N N . ILE C 1 210 ? 124.758 31.599 31.328 1.00 29.12 210 ILE C N 1
ATOM 5754 C CA . ILE C 1 210 ? 125.611 31.322 30.192 1.00 27.60 210 ILE C CA 1
ATOM 5755 C C . ILE C 1 210 ? 125.029 32.048 28.962 1.00 31.26 210 ILE C C 1
ATOM 5756 O O . ILE C 1 210 ? 125.724 32.778 28.289 1.00 34.69 210 ILE C O 1
ATOM 5761 N N . HIS C 1 211 ? 123.758 31.823 28.680 1.00 29.43 211 HIS C N 1
ATOM 5762 C CA . HIS C 1 211 ? 123.134 32.441 27.518 1.00 32.14 211 HIS C CA 1
ATOM 5763 C C . HIS C 1 211 ? 123.136 33.953 27.573 1.00 32.94 211 HIS C C 1
ATOM 5764 O O . HIS C 1 211 ? 123.476 34.578 26.584 1.00 36.08 211 HIS C O 1
ATOM 5771 N N . GLY C 1 212 ? 122.729 34.510 28.723 1.00 34.78 212 GLY C N 1
ATOM 5772 C CA . GLY C 1 212 ? 122.582 35.943 28.919 1.00 32.71 212 GLY C CA 1
ATOM 5773 C C . GLY C 1 212 ? 123.937 36.599 28.836 1.00 35.99 212 GLY C C 1
ATOM 5774 O O . GLY C 1 212 ? 124.089 37.641 28.199 1.00 36.44 212 GLY C O 1
ATOM 5775 N N . SER C 1 213 ? 124.940 36.026 29.488 1.00 33.85 213 SER C N 1
ATOM 5776 C CA . SER C 1 213 ? 126.284 36.665 29.448 1.00 36.94 213 SER C CA 1
ATOM 5777 C C . SER C 1 213 ? 126.836 36.712 27.997 1.00 37.93 213 SER C C 1
ATOM 5778 O O . SER C 1 213 ? 127.467 37.728 27.624 1.00 36.66 213 SER C O 1
ATOM 5781 N N . ALA C 1 214 ? 126.603 35.643 27.218 1.00 33.61 214 ALA C N 1
ATOM 5782 C CA . ALA C 1 214 ? 127.126 35.552 25.850 1.00 33.66 214 ALA C CA 1
ATOM 5783 C C . ALA C 1 214 ? 126.445 36.515 24.900 1.00 36.14 214 ALA C C 1
ATOM 5784 O O . ALA C 1 214 ? 127.101 37.042 24.015 1.00 36.23 214 ALA C O 1
ATOM 5786 N N . ALA C 1 215 ? 125.141 36.741 25.087 1.00 36.93 215 ALA C N 1
ATOM 5787 C CA . ALA C 1 215 ? 124.356 37.692 24.273 1.00 39.99 215 ALA C CA 1
ATOM 5788 C C . ALA C 1 215 ? 124.830 39.136 24.422 1.00 38.20 215 ALA C C 1
ATOM 5789 O O . ALA C 1 215 ? 124.693 39.917 23.510 1.00 39.46 215 ALA C O 1
ATOM 5791 N N . LEU C 1 216 ? 125.438 39.477 25.550 1.00 39.18 216 LEU C N 1
ATOM 5792 C CA . LEU C 1 216 ? 125.939 40.845 25.742 1.00 43.12 216 LEU C CA 1
ATOM 5793 C C . LEU C 1 216 ? 127.228 41.183 24.936 1.00 42.62 216 LEU C C 1
ATOM 5794 O O . LEU C 1 216 ? 127.727 42.318 25.008 1.00 43.30 216 LEU C O 1
ATOM 5799 N N . LEU C 1 217 ? 127.774 40.204 24.195 1.00 40.72 217 LEU C N 1
ATOM 5800 C CA . LEU C 1 217 ? 128.821 40.462 23.200 1.00 40.77 217 LEU C CA 1
ATOM 5801 C C . LEU C 1 217 ? 128.294 41.078 21.925 1.00 42.10 217 LEU C C 1
ATOM 5802 O O . LEU C 1 217 ? 129.080 41.570 21.137 1.00 42.68 217 LEU C O 1
ATOM 5807 N N . TYR C 1 218 ? 126.990 41.006 21.695 1.00 41.23 218 TYR C N 1
ATOM 5808 C CA . TYR C 1 218 ? 126.370 41.513 20.456 1.00 46.55 218 TYR C CA 1
ATOM 5809 C C . TYR C 1 218 ? 127.018 42.828 20.010 1.00 45.90 218 TYR C C 1
ATOM 5810 O O . TYR C 1 218 ? 127.245 43.687 20.836 1.00 49.46 218 TYR C O 1
ATOM 5819 N N . PRO C 1 219 ? 127.320 43.004 18.707 1.00 49.17 219 PRO C N 1
ATOM 5820 C CA . PRO C 1 219 ? 127.009 42.167 17.555 1.00 49.24 219 PRO C CA 1
ATOM 5821 C C . PRO C 1 219 ? 128.012 41.019 17.358 1.00 47.81 219 PRO C C 1
ATOM 5822 O O . PRO C 1 219 ? 127.975 40.332 16.355 1.00 47.25 219 PRO C O 1
ATOM 5826 N N . MET C 1 220 ? 128.868 40.785 18.334 1.00 46.94 220 MET C N 1
ATOM 5827 C CA . MET C 1 220 ? 129.749 39.674 18.262 1.00 44.97 220 MET C CA 1
ATOM 5828 C C . MET C 1 220 ? 129.166 38.488 18.996 1.00 42.57 220 MET C C 1
ATOM 5829 O O . MET C 1 220 ? 128.283 38.638 19.846 1.00 41.57 220 MET C O 1
ATOM 5834 N N . TYR C 1 221 ? 129.655 37.303 18.653 1.00 44.64 221 TYR C N 1
ATOM 5835 C CA . TYR C 1 221 ? 129.188 36.056 19.267 1.00 39.75 221 TYR C CA 1
ATOM 5836 C C . TYR C 1 221 ? 130.386 35.237 19.715 1.00 40.77 221 TYR C C 1
ATOM 5837 O O . TYR C 1 221 ? 131.452 35.338 19.128 1.00 39.46 221 TYR C O 1
ATOM 5846 N N . TRP C 1 222 ? 130.183 34.418 20.749 1.00 36.68 222 TRP C N 1
ATOM 5847 C CA . TRP C 1 222 ? 131.190 33.525 21.258 1.00 37.18 222 TRP C CA 1
ATOM 5848 C C . TRP C 1 222 ? 131.338 32.451 20.251 1.00 37.58 222 TRP C C 1
ATOM 5849 O O . TRP C 1 222 ? 130.345 31.892 19.820 1.00 35.29 222 TRP C O 1
ATOM 5860 N N . GLN C 1 223 ? 132.568 32.157 19.868 1.00 36.78 223 GLN C N 1
ATOM 5861 C CA . GLN C 1 223 ? 132.838 31.323 18.680 1.00 38.49 223 GLN C CA 1
ATOM 5862 C C . GLN C 1 223 ? 133.413 29.974 19.055 1.00 38.99 223 GLN C C 1
ATOM 5863 O O . GLN C 1 223 ? 133.546 29.082 18.209 1.00 38.23 223 GLN C O 1
ATOM 5869 N N . HIS C 1 224 ? 133.758 29.819 20.332 1.00 39.94 224 HIS C N 1
ATOM 5870 C CA . HIS C 1 224 ? 134.410 28.568 20.762 1.00 39.22 224 HIS C CA 1
ATOM 5871 C C . HIS C 1 224 ? 133.474 27.639 21.516 1.00 35.33 224 HIS C C 1
ATOM 5872 O O . HIS C 1 224 ? 132.251 27.693 21.310 1.00 33.00 224 HIS C O 1
ATOM 5879 N N . ILE C 1 225 ? 134.059 26.768 22.329 1.00 34.13 225 ILE C N 1
ATOM 5880 C CA . ILE C 1 225 ? 133.317 25.773 23.047 1.00 32.28 225 ILE C CA 1
ATOM 5881 C C . ILE C 1 225 ? 132.232 26.484 23.878 1.00 26.05 225 ILE C C 1
ATOM 5882 O O . ILE C 1 225 ? 132.483 27.465 24.534 1.00 27.18 225 ILE C O 1
ATOM 5887 N N . TYR C 1 226 ? 131.017 25.951 23.781 1.00 31.18 226 TYR C N 1
ATOM 5888 C CA . TYR C 1 226 ? 129.814 26.560 24.319 1.00 31.37 226 TYR C CA 1
ATOM 5889 C C . TYR C 1 226 ? 128.839 25.500 24.761 1.00 29.42 226 TYR C C 1
ATOM 5890 O O . TYR C 1 226 ? 128.086 24.913 23.936 1.00 26.35 226 TYR C O 1
ATOM 5899 N N . ILE C 1 227 ? 128.878 25.279 26.082 1.00 27.09 227 ILE C N 1
ATOM 5900 C CA . ILE C 1 227 ? 128.147 24.260 26.775 1.00 27.90 227 ILE C CA 1
ATOM 5901 C C . ILE C 1 227 ? 127.482 24.788 28.047 1.00 27.71 227 ILE C C 1
ATOM 5902 O O . ILE C 1 227 ? 128.059 24.743 29.182 1.00 27.22 227 ILE C O 1
ATOM 5907 N N . PRO C 1 228 ? 126.250 25.268 27.902 1.00 25.55 228 PRO C N 1
ATOM 5908 C CA . PRO C 1 228 ? 125.514 25.890 28.989 1.00 25.00 228 PRO C CA 1
ATOM 5909 C C . PRO C 1 228 ? 125.316 24.982 30.199 1.00 28.97 228 PRO C C 1
ATOM 5910 O O . PRO C 1 228 ? 125.350 25.453 31.345 1.00 27.18 228 PRO C O 1
ATOM 5914 N N . VAL C 1 229 ? 125.182 23.685 29.969 1.00 27.52 229 VAL C N 1
ATOM 5915 C CA . VAL C 1 229 ? 125.296 22.765 31.045 1.00 27.94 229 VAL C CA 1
ATOM 5916 C C . VAL C 1 229 ? 125.964 21.472 30.523 1.00 29.62 229 VAL C C 1
ATOM 5917 O O . VAL C 1 229 ? 125.592 20.926 29.472 1.00 27.32 229 VAL C O 1
ATOM 5921 N N . LEU C 1 230 ? 127.026 21.125 31.217 1.00 26.49 230 LEU C N 1
ATOM 5922 C CA . LEU C 1 230 ? 127.893 19.960 31.016 1.00 30.11 230 LEU C CA 1
ATOM 5923 C C . LEU C 1 230 ? 127.529 18.808 31.990 1.00 29.27 230 LEU C C 1
ATOM 5924 O O . LEU C 1 230 ? 127.681 18.948 33.224 1.00 31.48 230 LEU C O 1
ATOM 5929 N N . PRO C 1 231 ? 126.994 17.696 31.436 1.00 29.33 231 PRO C N 1
ATOM 5930 C CA . PRO C 1 231 ? 126.575 16.572 32.225 1.00 30.70 231 PRO C CA 1
ATOM 5931 C C . PRO C 1 231 ? 127.773 15.822 32.811 1.00 34.50 231 PRO C C 1
ATOM 5932 O O . PRO C 1 231 ? 128.922 15.918 32.319 1.00 33.47 231 PRO C O 1
ATOM 5936 N N . PRO C 1 232 ? 127.516 15.056 33.860 1.00 36.22 232 PRO C N 1
ATOM 5937 C CA . PRO C 1 232 ? 128.570 14.341 34.553 1.00 33.92 232 PRO C CA 1
ATOM 5938 C C . PRO C 1 232 ? 129.505 13.452 33.692 1.00 38.17 232 PRO C C 1
ATOM 5939 O O . PRO C 1 232 ? 130.702 13.326 34.000 1.00 40.84 232 PRO C O 1
ATOM 5943 N N . HIS C 1 233 ? 128.960 12.754 32.683 1.00 34.50 233 HIS C N 1
ATOM 5944 C CA . HIS C 1 233 ? 129.804 11.880 31.846 1.00 36.47 233 HIS C CA 1
ATOM 5945 C C . HIS C 1 233 ? 130.763 12.683 30.931 1.00 34.85 233 HIS C C 1
ATOM 5946 O O . HIS C 1 233 ? 131.627 12.097 30.327 1.00 37.07 233 HIS C O 1
ATOM 5953 N N . LEU C 1 234 ? 130.618 14.009 30.860 1.00 33.40 234 LEU C N 1
ATOM 5954 C CA . LEU C 1 234 ? 131.466 14.831 30.005 1.00 34.60 234 LEU C CA 1
ATOM 5955 C C . LEU C 1 234 ? 132.401 15.776 30.783 1.00 37.90 234 LEU C C 1
ATOM 5956 O O . LEU C 1 234 ? 133.002 16.638 30.180 1.00 34.42 234 LEU C O 1
ATOM 5961 N N . LEU C 1 235 ? 132.571 15.590 32.096 1.00 36.17 235 LEU C N 1
ATOM 5962 C CA . LEU C 1 235 ? 133.334 16.554 32.889 1.00 36.95 235 LEU C CA 1
ATOM 5963 C C . LEU C 1 235 ? 134.787 16.768 32.465 1.00 39.91 235 LEU C C 1
ATOM 5964 O O . LEU C 1 235 ? 135.340 17.869 32.673 1.00 38.33 235 LEU C O 1
ATOM 5969 N N . ASP C 1 236 ? 135.412 15.713 31.944 1.00 39.37 236 ASP C N 1
ATOM 5970 C CA . ASP C 1 236 ? 136.794 15.769 31.434 1.00 42.38 236 ASP C CA 1
ATOM 5971 C C . ASP C 1 236 ? 137.011 16.926 30.412 1.00 42.08 236 ASP C C 1
ATOM 5972 O O . ASP C 1 236 ? 138.115 17.429 30.279 1.00 40.49 236 ASP C O 1
ATOM 5977 N N . TYR C 1 237 ? 135.946 17.368 29.752 1.00 32.62 237 TYR C N 1
ATOM 5978 C CA . TYR C 1 237 ? 136.040 18.435 28.757 1.00 39.86 237 TYR C CA 1
ATOM 5979 C C . TYR C 1 237 ? 136.360 19.775 29.368 1.00 37.67 237 TYR C C 1
ATOM 5980 O O . TYR C 1 237 ? 136.704 20.696 28.651 1.00 39.10 237 TYR C O 1
ATOM 5989 N N . CYS C 1 238 ? 136.228 19.910 30.683 1.00 36.80 238 CYS C N 1
ATOM 5990 C CA . CYS C 1 238 ? 136.753 21.097 31.355 1.00 37.05 238 CYS C CA 1
ATOM 5991 C C . CYS C 1 238 ? 138.273 21.219 31.248 1.00 40.07 238 CYS C C 1
ATOM 5992 O O . CYS C 1 238 ? 138.788 22.308 31.409 1.00 40.26 238 CYS C O 1
ATOM 5995 N N . CYS C 1 239 ? 138.979 20.116 30.981 1.00 39.68 239 CYS C N 1
ATOM 5996 C CA . CYS C 1 239 ? 140.371 20.191 30.656 1.00 43.75 239 CYS C CA 1
ATOM 5997 C C . CYS C 1 239 ? 140.718 20.762 29.275 1.00 43.76 239 CYS C C 1
ATOM 5998 O O . CYS C 1 239 ? 141.867 20.936 28.997 1.00 43.07 239 CYS C O 1
ATOM 6001 N N . ALA C 1 240 ? 139.759 21.078 28.414 1.00 41.95 240 ALA C N 1
ATOM 6002 C CA . ALA C 1 240 ? 140.092 21.621 27.101 1.00 42.07 240 ALA C CA 1
ATOM 6003 C C . ALA C 1 240 ? 141.100 22.801 27.187 1.00 44.89 240 ALA C C 1
ATOM 6004 O O . ALA C 1 240 ? 140.897 23.757 27.958 1.00 43.65 240 ALA C O 1
ATOM 6006 N N . PRO C 1 241 ? 142.159 22.761 26.374 1.00 44.65 241 PRO C N 1
ATOM 6007 C CA . PRO C 1 241 ? 143.077 23.886 26.241 1.00 46.33 241 PRO C CA 1
ATOM 6008 C C . PRO C 1 241 ? 142.494 25.137 25.563 1.00 44.46 241 PRO C C 1
ATOM 6009 O O . PRO C 1 241 ? 142.884 26.244 25.887 1.00 42.43 241 PRO C O 1
ATOM 6013 N N . MET C 1 242 ? 141.536 24.947 24.662 1.00 43.12 242 MET C N 1
ATOM 6014 C CA . MET C 1 242 ? 140.975 26.029 23.837 1.00 40.72 242 MET C CA 1
ATOM 6015 C C . MET C 1 242 ? 139.906 26.810 24.570 1.00 42.32 242 MET C C 1
ATOM 6016 O O . MET C 1 242 ? 139.313 26.330 25.551 1.00 40.12 242 MET C O 1
ATOM 6021 N N . PRO C 1 243 ? 139.618 28.014 24.089 1.00 40.30 243 PRO C N 1
ATOM 6022 C CA . PRO C 1 243 ? 138.724 28.836 24.857 1.00 40.49 243 PRO C CA 1
ATOM 6023 C C . PRO C 1 243 ? 137.363 28.170 25.005 1.00 37.61 243 PRO C C 1
ATOM 6024 O O . PRO C 1 243 ? 136.957 27.416 24.130 1.00 35.64 243 PRO C O 1
ATOM 6028 N N . TYR C 1 244 ? 136.672 28.462 26.095 1.00 32.37 244 TYR C N 1
ATOM 6029 C CA . TYR C 1 244 ? 135.389 27.854 26.317 1.00 35.33 244 TYR C CA 1
ATOM 6030 C C . TYR C 1 244 ? 134.509 28.601 27.289 1.00 33.86 244 TYR C C 1
ATOM 6031 O O . TYR C 1 244 ? 134.969 29.410 28.094 1.00 32.44 244 TYR C O 1
ATOM 6040 N N . LEU C 1 245 ? 133.230 28.320 27.154 1.00 31.90 245 LEU C N 1
ATOM 6041 C CA . LEU C 1 245 ? 132.246 28.798 28.059 1.00 32.83 245 LEU C CA 1
ATOM 6042 C C . LEU C 1 245 ? 131.338 27.653 28.477 1.00 31.41 245 LEU C C 1
ATOM 6043 O O . LEU C 1 245 ? 130.520 27.111 27.681 1.00 29.40 245 LEU C O 1
ATOM 6048 N N . ILE C 1 246 ? 131.470 27.276 29.751 1.00 29.31 246 ILE C N 1
ATOM 6049 C CA . ILE C 1 246 ? 130.908 25.993 30.234 1.00 29.76 246 ILE C CA 1
ATOM 6050 C C . ILE C 1 246 ? 130.174 26.206 31.553 1.00 28.40 246 ILE C C 1
ATOM 6051 O O . ILE C 1 246 ? 130.609 26.955 32.366 1.00 29.19 246 ILE C O 1
ATOM 6056 N N . GLY C 1 247 ? 129.016 25.579 31.659 1.00 28.27 247 GLY C N 1
ATOM 6057 C CA . GLY C 1 247 ? 128.191 25.540 32.826 1.00 26.31 247 GLY C CA 1
ATOM 6058 C C . GLY C 1 247 ? 128.256 24.197 33.527 1.00 31.54 247 GLY C C 1
ATOM 6059 O O . GLY C 1 247 ? 128.086 23.149 32.914 1.00 26.71 247 GLY C O 1
ATOM 6060 N N . ILE C 1 248 ? 128.528 24.259 34.838 1.00 25.25 248 ILE C N 1
ATOM 6061 C CA . ILE C 1 248 ? 128.490 23.108 35.700 1.00 31.73 248 ILE C CA 1
ATOM 6062 C C . ILE C 1 248 ? 127.594 23.292 36.991 1.00 34.68 248 ILE C C 1
ATOM 6063 O O . ILE C 1 248 ? 127.794 24.243 37.822 1.00 32.71 248 ILE C O 1
ATOM 6068 N N . HIS C 1 249 ? 126.672 22.339 37.181 1.00 33.07 249 HIS C N 1
ATOM 6069 C CA . HIS C 1 249 ? 125.812 22.277 38.360 1.00 32.86 249 HIS C CA 1
ATOM 6070 C C . HIS C 1 249 ? 126.679 22.101 39.540 1.00 33.38 249 HIS C C 1
ATOM 6071 O O . HIS C 1 249 ? 127.633 21.430 39.436 1.00 36.34 249 HIS C O 1
ATOM 6078 N N . SER C 1 250 ? 126.331 22.704 40.672 1.00 36.48 250 SER C N 1
ATOM 6079 C CA . SER C 1 250 ? 127.234 22.773 41.863 1.00 37.88 250 SER C CA 1
ATOM 6080 C C . SER C 1 250 ? 127.572 21.419 42.512 1.00 37.51 250 SER C C 1
ATOM 6081 O O . SER C 1 250 ? 128.573 21.273 43.209 1.00 39.83 250 SER C O 1
ATOM 6084 N N . SER C 1 251 ? 126.744 20.416 42.295 1.00 38.10 251 SER C N 1
ATOM 6085 C CA . SER C 1 251 ? 127.019 19.072 42.802 1.00 39.33 251 SER C CA 1
ATOM 6086 C C . SER C 1 251 ? 128.168 18.390 42.028 1.00 43.07 251 SER C C 1
ATOM 6087 O O . SER C 1 251 ? 128.587 17.301 42.398 1.00 39.39 251 SER C O 1
ATOM 6090 N N . LEU C 1 252 ? 128.653 18.997 40.941 1.00 41.24 252 LEU C N 1
ATOM 6091 C CA . LEU C 1 252 ? 129.845 18.463 40.237 1.00 43.38 252 LEU C CA 1
ATOM 6092 C C . LEU C 1 252 ? 131.183 19.248 40.391 1.00 40.36 252 LEU C C 1
ATOM 6093 O O . LEU C 1 252 ? 132.177 18.828 39.864 1.00 43.07 252 LEU C O 1
ATOM 6098 N N . ILE C 1 253 ? 131.185 20.406 41.041 1.00 36.55 253 ILE C N 1
ATOM 6099 C CA . ILE C 1 253 ? 132.326 21.298 40.977 1.00 41.49 253 ILE C CA 1
ATOM 6100 C C . ILE C 1 253 ? 133.539 20.695 41.741 1.00 46.17 253 ILE C C 1
ATOM 6101 O O . ILE C 1 253 ? 134.688 20.920 41.390 1.00 50.74 253 ILE C O 1
ATOM 6106 N N . GLU C 1 254 ? 133.303 19.917 42.779 1.00 46.76 254 GLU C N 1
ATOM 6107 C CA . GLU C 1 254 ? 134.447 19.275 43.456 1.00 51.00 254 GLU C CA 1
ATOM 6108 C C . GLU C 1 254 ? 135.151 18.256 42.539 1.00 52.43 254 GLU C C 1
ATOM 6109 O O . GLU C 1 254 ? 136.366 18.115 42.544 1.00 54.77 254 GLU C O 1
ATOM 6115 N N . ARG C 1 255 ? 134.363 17.511 41.771 1.00 51.20 255 ARG C N 1
ATOM 6116 C CA . ARG C 1 255 ? 134.938 16.540 40.841 1.00 47.96 255 ARG C CA 1
ATOM 6117 C C . ARG C 1 255 ? 135.784 17.255 39.800 1.00 47.87 255 ARG C C 1
ATOM 6118 O O . ARG C 1 255 ? 136.854 16.804 39.446 1.00 50.41 255 ARG C O 1
ATOM 6126 N N . VAL C 1 256 ? 135.226 18.334 39.247 1.00 47.90 256 VAL C N 1
ATOM 6127 C CA . VAL C 1 256 ? 135.904 19.159 38.269 1.00 45.37 256 VAL C CA 1
ATOM 6128 C C . VAL C 1 256 ? 137.189 19.720 38.843 1.00 51.07 256 VAL C C 1
ATOM 6129 O O . VAL C 1 256 ? 138.282 19.515 38.276 1.00 58.30 256 VAL C O 1
ATOM 6133 N N . LYS C 1 257 ? 137.111 20.344 40.012 1.00 51.57 257 LYS C N 1
ATOM 6134 C CA . LYS C 1 257 ? 138.339 20.837 40.658 1.00 52.74 257 LYS C CA 1
ATOM 6135 C C . LYS C 1 257 ? 139.468 19.822 40.907 1.00 58.29 257 LYS C C 1
ATOM 6136 O O . LYS C 1 257 ? 140.662 20.204 40.902 1.00 60.98 257 LYS C O 1
ATOM 6142 N N . ASN C 1 258 ? 139.136 18.558 41.191 1.00 62.42 258 ASN C N 1
ATOM 6143 C CA . ASN C 1 258 ? 140.189 17.573 41.417 1.00 64.79 258 ASN C CA 1
ATOM 6144 C C . ASN C 1 258 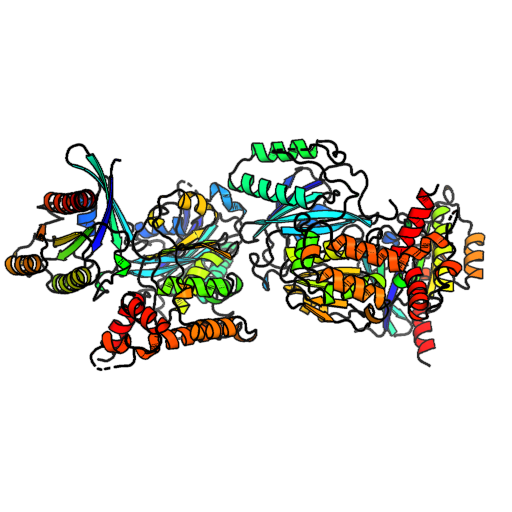? 141.035 17.347 40.151 1.00 64.81 258 ASN C C 1
ATOM 6145 O O . ASN C 1 258 ? 142.146 16.853 40.244 1.00 57.99 258 ASN C O 1
ATOM 6150 N N . LYS C 1 259 ? 140.512 17.727 38.979 1.00 60.88 259 LYS C N 1
ATOM 6151 C CA . LYS C 1 259 ? 141.182 17.505 37.698 1.00 61.39 259 LYS C CA 1
ATOM 6152 C C . LYS C 1 259 ? 142.282 18.521 37.499 1.00 65.84 259 LYS C C 1
ATOM 6153 O O . LYS C 1 259 ? 142.286 19.565 38.166 1.00 67.22 259 LYS C O 1
ATOM 6159 N N . SER C 1 260 ? 143.221 18.205 36.601 1.00 69.46 260 SER C N 1
ATOM 6160 C CA . SER C 1 260 ? 144.269 19.156 36.175 1.00 70.09 260 SER C CA 1
ATOM 6161 C C . SER C 1 260 ? 143.697 20.075 35.076 1.00 72.95 260 SER C C 1
ATOM 6162 O O . SER C 1 260 ? 143.625 19.711 33.854 1.00 63.22 260 SER C O 1
ATOM 6165 N N . LEU C 1 261 ? 143.241 21.243 35.556 1.00 68.85 261 LEU C N 1
ATOM 6166 C CA . LEU C 1 261 ? 142.603 22.259 34.734 1.00 59.03 261 LEU C CA 1
ATOM 6167 C C . LEU C 1 261 ? 143.663 23.286 34.420 1.00 61.79 261 LEU C C 1
ATOM 6168 O O . LEU C 1 261 ? 144.588 23.511 35.209 1.00 62.51 261 LEU C O 1
ATOM 6173 N N . GLU C 1 262 ? 143.573 23.902 33.253 1.00 55.00 262 GLU C N 1
ATOM 6174 C CA . GLU C 1 262 ? 144.440 25.053 33.010 1.00 59.41 262 GLU C CA 1
ATOM 6175 C C . GLU C 1 262 ? 143.914 26.302 33.722 1.00 53.44 262 GLU C C 1
ATOM 6176 O O . GLU C 1 262 ? 142.940 26.227 34.480 1.00 60.96 262 GLU C O 1
ATOM 6182 N N . ASP C 1 263 ? 144.570 27.430 33.509 1.00 50.58 263 ASP C N 1
ATOM 6183 C CA . ASP C 1 263 ? 144.050 28.718 33.961 1.00 49.65 263 ASP C CA 1
ATOM 6184 C C . ASP C 1 263 ? 142.605 28.908 33.510 1.00 45.77 263 ASP C C 1
ATOM 6185 O O . ASP C 1 263 ? 142.305 28.906 32.327 1.00 52.93 263 ASP C O 1
ATOM 6190 N N . VAL C 1 264 ? 141.712 29.016 34.476 1.00 42.69 264 VAL C N 1
ATOM 6191 C CA . VAL C 1 264 ? 140.309 29.006 34.237 1.00 47.43 264 VAL C CA 1
ATOM 6192 C C . VAL C 1 264 ? 139.742 30.161 35.039 1.00 43.93 264 VAL C C 1
ATOM 6193 O O . VAL C 1 264 ? 140.300 30.575 36.047 1.00 46.71 264 VAL C O 1
ATOM 6197 N N . VAL C 1 265 ? 138.688 30.753 34.519 1.00 43.28 265 VAL C N 1
ATOM 6198 C CA . VAL C 1 265 ? 137.988 31.786 35.248 1.00 42.28 265 VAL C CA 1
ATOM 6199 C C . VAL C 1 265 ? 136.723 31.156 35.751 1.00 42.30 265 VAL C C 1
ATOM 6200 O O . VAL C 1 265 ? 135.951 30.631 34.932 1.00 37.37 265 VAL C O 1
ATOM 6204 N N . MET C 1 266 ? 136.545 31.152 37.079 1.00 39.54 266 MET C N 1
ATOM 6205 C CA . MET C 1 266 ? 135.377 30.528 37.724 1.00 44.79 266 MET C CA 1
ATOM 6206 C C . MET C 1 266 ? 134.547 31.501 38.501 1.00 39.69 266 MET C C 1
ATOM 6207 O O . MET C 1 266 ? 135.042 32.146 39.400 1.00 43.00 266 MET C O 1
ATOM 6212 N N . LEU C 1 267 ? 133.268 31.512 38.163 1.00 36.96 267 LEU C N 1
ATOM 6213 C CA . LEU C 1 267 ? 132.271 32.303 38.809 1.00 41.85 267 LEU C CA 1
ATOM 6214 C C . LEU C 1 267 ? 131.257 31.360 39.457 1.00 38.86 267 LEU C C 1
ATOM 6215 O O . LEU C 1 267 ? 130.458 30.712 38.757 1.00 34.27 267 LEU C O 1
ATOM 6220 N N . ASN C 1 268 ? 131.279 31.314 40.788 1.00 40.45 268 ASN C N 1
ATOM 6221 C CA . ASN C 1 268 ? 130.222 30.629 41.503 1.00 42.30 268 ASN C CA 1
ATOM 6222 C C . ASN C 1 268 ? 129.074 31.566 41.798 1.00 42.12 268 ASN C C 1
ATOM 6223 O O . ASN C 1 268 ? 129.138 32.357 42.713 1.00 40.97 268 ASN C O 1
ATOM 6228 N N . VAL C 1 269 ? 127.995 31.428 41.025 1.00 40.07 269 VAL C N 1
ATOM 6229 C CA . VAL C 1 269 ? 126.834 32.300 41.178 1.00 36.73 269 VAL C CA 1
ATOM 6230 C C . VAL C 1 269 ? 126.020 32.117 42.475 1.00 39.73 269 VAL C C 1
ATOM 6231 O O . VAL C 1 269 ? 125.281 33.014 42.920 1.00 41.23 269 VAL C O 1
ATOM 6235 N N . ASP C 1 270 ? 126.118 30.974 43.119 1.00 40.41 270 ASP C N 1
ATOM 6236 C CA . ASP C 1 270 ? 125.397 30.845 44.397 1.00 41.06 270 ASP C CA 1
ATOM 6237 C C . ASP C 1 270 ? 125.917 31.891 45.392 1.00 44.40 270 ASP C C 1
ATOM 6238 O O . ASP C 1 270 ? 125.189 32.338 46.275 1.00 48.15 270 ASP C O 1
ATOM 6243 N N . THR C 1 271 ? 127.179 32.265 45.273 1.00 43.63 271 THR C N 1
ATOM 6244 C CA . THR C 1 271 ? 127.834 33.133 46.270 1.00 46.42 271 THR C CA 1
ATOM 6245 C C . THR C 1 271 ? 128.409 34.388 45.652 1.00 44.09 271 THR C C 1
ATOM 6246 O O . THR C 1 271 ? 128.866 35.241 46.355 1.00 48.09 271 THR C O 1
ATOM 6250 N N . ASN C 1 272 ? 128.353 34.511 44.325 1.00 48.62 272 ASN C N 1
ATOM 6251 C CA . ASN C 1 272 ? 128.967 35.622 43.633 1.00 46.55 272 ASN C CA 1
ATOM 6252 C C . ASN C 1 272 ? 130.477 35.723 43.971 1.00 49.80 272 ASN C C 1
ATOM 6253 O O . ASN C 1 272 ? 131.019 36.799 44.132 1.00 45.96 272 ASN C O 1
ATOM 6258 N N . THR C 1 273 ? 131.124 34.553 44.032 1.00 48.85 273 THR C N 1
ATOM 6259 C CA . THR C 1 273 ? 132.577 34.420 44.136 1.00 48.50 273 THR C CA 1
ATOM 6260 C C . THR C 1 273 ? 133.211 34.124 42.757 1.00 48.03 273 THR C C 1
ATOM 6261 O O . THR C 1 273 ? 132.812 33.166 42.046 1.00 42.45 273 THR C O 1
ATOM 6265 N N . LEU C 1 274 ? 134.153 34.982 42.377 1.00 47.20 274 LEU C N 1
ATOM 6266 C CA . LEU C 1 274 ? 134.879 34.858 41.131 1.00 49.84 274 LEU C CA 1
ATOM 6267 C C . LEU C 1 274 ? 136.325 34.576 41.467 1.00 51.19 274 LEU C C 1
ATOM 6268 O O . LEU C 1 274 ? 136.919 35.288 42.280 1.00 55.23 274 LEU C O 1
ATOM 6273 N N . GLU C 1 275 ? 136.892 33.559 40.827 1.00 51.71 275 GLU C N 1
ATOM 6274 C CA . GLU C 1 275 ? 138.320 33.397 40.880 1.00 51.00 275 GLU C CA 1
ATOM 6275 C C . GLU C 1 275 ? 138.924 33.285 39.499 1.00 50.77 275 GLU C C 1
ATOM 6276 O O . GLU C 1 275 ? 138.404 32.616 38.601 1.00 45.55 275 GLU C O 1
ATOM 6282 N N . SER C 1 276 ? 139.980 34.057 39.319 1.00 51.05 276 SER C N 1
ATOM 6283 C CA . SER C 1 276 ? 140.662 34.149 38.052 1.00 54.16 276 SER C CA 1
ATOM 6284 C C . SER C 1 276 ? 142.081 34.505 38.343 1.00 54.82 276 SER C C 1
ATOM 6285 O O . SER C 1 276 ? 142.289 35.438 39.059 1.00 60.00 276 SER C O 1
ATOM 6288 N N . PRO C 1 277 ? 143.059 33.828 37.719 1.00 57.89 277 PRO C N 1
ATOM 6289 C CA . PRO C 1 277 ? 144.472 34.261 37.893 1.00 60.07 277 PRO C CA 1
ATOM 6290 C C . PRO C 1 277 ? 144.788 35.467 37.020 1.00 58.69 277 PRO C C 1
ATOM 6291 O O . PRO C 1 277 ? 145.891 35.960 37.047 1.00 62.31 277 PRO C O 1
ATOM 6295 N N . PHE C 1 278 ? 143.808 35.940 36.253 1.00 56.51 278 PHE C N 1
ATOM 6296 C CA . PHE C 1 278 ? 144.018 37.049 35.331 1.00 58.28 278 PHE C CA 1
ATOM 6297 C C . PHE C 1 278 ? 143.505 38.320 35.940 1.00 60.16 278 PHE C C 1
ATOM 6298 O O . PHE C 1 278 ? 142.752 38.283 36.910 1.00 62.78 278 PHE C O 1
ATOM 6306 N N . SER C 1 279 ? 143.920 39.450 35.387 1.00 60.28 279 SER C N 1
ATOM 6307 C CA . SER C 1 279 ? 143.366 40.749 35.788 1.00 60.59 279 SER C CA 1
ATOM 6308 C C . SER C 1 279 ? 142.788 41.409 34.528 1.00 61.00 279 SER C C 1
ATOM 6309 O O . SER C 1 279 ? 143.187 42.510 34.148 1.00 62.83 279 SER C O 1
ATOM 6312 N N . ASP C 1 280 ? 141.859 40.710 33.864 1.00 54.94 280 ASP C N 1
ATOM 6313 C CA . ASP C 1 280 ? 141.414 41.129 32.521 1.00 55.42 280 ASP C CA 1
ATOM 6314 C C . ASP C 1 280 ? 140.620 42.418 32.560 1.00 53.75 280 ASP C C 1
ATOM 6315 O O . ASP C 1 280 ? 140.801 43.302 31.739 1.00 57.87 280 ASP C O 1
ATOM 6320 N N . LEU C 1 281 ? 139.790 42.582 33.566 1.00 52.77 281 LEU C N 1
ATOM 6321 C CA . LEU C 1 281 ? 139.062 43.821 33.669 1.00 54.83 281 LEU C CA 1
ATOM 6322 C C . LEU C 1 281 ? 139.990 45.039 33.787 1.00 61.13 281 LEU C C 1
ATOM 6323 O O . LEU C 1 281 ? 139.655 46.087 33.246 1.00 60.34 281 LEU C O 1
ATOM 6328 N N . ASN C 1 282 ? 141.137 44.912 34.474 1.00 62.47 282 ASN C N 1
ATOM 6329 C CA . ASN C 1 282 ? 142.118 46.017 34.540 1.00 64.60 282 ASN C CA 1
ATOM 6330 C C . ASN C 1 282 ? 142.588 46.425 33.152 1.00 66.02 282 ASN C C 1
ATOM 6331 O O . ASN C 1 282 ? 142.993 47.554 32.963 1.00 64.83 282 ASN C O 1
ATOM 6336 N N . ASN C 1 283 ? 142.529 45.508 32.177 1.00 66.10 283 ASN C N 1
ATOM 6337 C CA . ASN C 1 283 ? 143.018 45.798 30.821 1.00 64.90 283 ASN C CA 1
ATOM 6338 C C . ASN C 1 283 ? 142.027 46.580 29.989 1.00 63.99 283 ASN C C 1
ATOM 6339 O O . ASN C 1 283 ? 142.382 47.040 28.905 1.00 66.51 283 ASN C O 1
ATOM 6344 N N . LEU C 1 284 ? 140.786 46.702 30.448 1.00 62.32 284 LEU C N 1
ATOM 6345 C CA . LEU C 1 284 ? 139.818 47.472 29.695 1.00 62.45 284 LEU C CA 1
ATOM 6346 C C . LEU C 1 284 ? 140.000 48.924 30.116 1.00 65.66 284 LEU C C 1
ATOM 6347 O O . LEU C 1 284 ? 140.238 49.172 31.300 1.00 67.22 284 LEU C O 1
ATOM 6352 N N . PRO C 1 285 ? 139.890 49.881 29.165 1.00 65.57 285 PRO C N 1
ATOM 6353 C CA . PRO C 1 285 ? 139.958 51.315 29.509 1.00 70.46 285 PRO C CA 1
ATOM 6354 C C . PRO C 1 285 ? 138.951 51.703 30.595 1.00 70.82 285 PRO C C 1
ATOM 6355 O O . PRO C 1 285 ? 137.811 51.262 30.559 1.00 68.17 285 PRO C O 1
ATOM 6359 N N . SER C 1 286 ? 139.385 52.533 31.540 1.00 74.12 286 SER C N 1
ATOM 6360 C CA . SER C 1 286 ? 138.580 52.875 32.729 1.00 75.95 286 SER C CA 1
ATOM 6361 C C . SER C 1 286 ? 137.309 53.668 32.420 1.00 74.61 286 SER C C 1
ATOM 6362 O O . SER C 1 286 ? 136.276 53.425 33.015 1.00 72.51 286 SER C O 1
ATOM 6365 N N . ASP C 1 287 ? 137.393 54.612 31.492 1.00 77.02 287 ASP C N 1
ATOM 6366 C CA . ASP C 1 287 ? 136.224 55.406 31.102 1.00 79.24 287 ASP C CA 1
ATOM 6367 C C . ASP C 1 287 ? 135.098 54.508 30.572 1.00 73.35 287 ASP C C 1
ATOM 6368 O O . ASP C 1 287 ? 133.939 54.686 30.918 1.00 73.40 287 ASP C O 1
ATOM 6373 N N . VAL C 1 288 ? 135.438 53.514 29.767 1.00 72.66 288 VAL C N 1
ATOM 6374 C CA . VAL C 1 288 ? 134.428 52.570 29.271 1.00 68.67 288 VAL C CA 1
ATOM 6375 C C . VAL C 1 288 ? 133.765 51.782 30.411 1.00 67.43 288 VAL C C 1
ATOM 6376 O O . VAL C 1 288 ? 132.537 51.641 30.448 1.00 65.15 288 VAL C O 1
ATOM 6380 N N . VAL C 1 289 ? 134.593 51.278 31.326 1.00 66.87 289 VAL C N 1
ATOM 6381 C CA . VAL C 1 289 ? 134.144 50.420 32.422 1.00 64.06 289 VAL C CA 1
ATOM 6382 C C . VAL C 1 289 ? 133.299 51.201 33.446 1.00 65.77 289 VAL C C 1
ATOM 6383 O O . VAL C 1 289 ? 132.259 50.705 33.894 1.00 66.29 289 VAL C O 1
ATOM 6387 N N . SER C 1 290 ? 133.722 52.418 33.796 1.00 70.85 290 SER C N 1
ATOM 6388 C CA . SER C 1 290 ? 132.939 53.255 34.702 1.00 73.09 290 SER C CA 1
ATOM 6389 C C . SER C 1 290 ? 131.621 53.729 34.067 1.00 73.83 290 SER C C 1
ATOM 6390 O O . SER C 1 290 ? 130.617 53.830 34.762 1.00 72.88 290 SER C O 1
ATOM 6393 N N . ALA C 1 291 ? 131.629 54.034 32.765 1.00 72.44 291 ALA C N 1
ATOM 6394 C CA . ALA C 1 291 ? 130.386 54.341 32.034 1.00 74.48 291 ALA C CA 1
ATOM 6395 C C . ALA C 1 291 ? 129.444 53.134 32.005 1.00 68.17 291 ALA C C 1
ATOM 6396 O O . ALA C 1 291 ? 128.251 53.260 32.223 1.00 70.00 291 ALA C O 1
ATOM 6398 N N . LEU C 1 292 ? 129.971 51.956 31.720 1.00 67.56 292 LEU C N 1
ATOM 6399 C CA . LEU C 1 292 ? 129.140 50.750 31.732 1.00 62.18 292 LEU C CA 1
ATOM 6400 C C . LEU C 1 292 ? 128.623 50.465 33.152 1.00 63.92 292 LEU C C 1
ATOM 6401 O O . LEU C 1 292 ? 127.436 50.270 33.358 1.00 60.60 292 LEU C O 1
ATOM 6406 N N . LYS C 1 293 ? 129.535 50.472 34.118 1.00 63.74 293 LYS C N 1
ATOM 6407 C CA . LYS C 1 293 ? 129.199 50.237 35.510 1.00 63.96 293 LYS C CA 1
ATOM 6408 C C . LYS C 1 293 ? 128.185 51.249 36.069 1.00 67.25 293 LYS C C 1
ATOM 6409 O O . LYS C 1 293 ? 127.227 50.862 36.744 1.00 69.44 293 LYS C O 1
ATOM 6415 N N . ASN C 1 294 ? 128.393 52.539 35.805 1.00 69.13 294 ASN C N 1
ATOM 6416 C CA . ASN C 1 294 ? 127.454 53.544 36.315 1.00 74.42 294 ASN C CA 1
ATOM 6417 C C . ASN C 1 294 ? 126.038 53.332 35.756 1.00 72.68 294 ASN C C 1
ATOM 6418 O O . ASN C 1 294 ? 125.047 53.522 36.469 1.00 71.90 294 ASN C O 1
ATOM 6423 N N . LYS C 1 295 ? 125.952 52.913 34.494 1.00 69.25 295 LYS C N 1
ATOM 6424 C CA . LYS C 1 295 ? 124.663 52.711 33.853 1.00 69.63 295 LYS C CA 1
ATOM 6425 C C . LYS C 1 295 ? 123.973 51.505 34.455 1.00 66.21 295 LYS C C 1
ATOM 6426 O O . LYS C 1 295 ? 122.778 51.549 34.729 1.00 69.04 295 LYS C O 1
ATOM 6432 N N . LEU C 1 296 ? 124.725 50.442 34.711 1.00 65.60 296 LEU C N 1
ATOM 6433 C CA . LEU C 1 296 ? 124.141 49.175 35.192 1.00 59.67 296 LEU C CA 1
ATOM 6434 C C . LEU C 1 296 ? 123.554 49.279 36.603 1.00 60.17 296 LEU C C 1
ATOM 6435 O O . LEU C 1 296 ? 122.624 48.558 36.958 1.00 65.21 296 LEU C O 1
ATOM 6440 N N . LYS C 1 297 ? 124.146 50.155 37.399 1.00 63.42 297 LYS C N 1
ATOM 6441 C CA . LYS C 1 297 ? 123.680 50.421 38.752 1.00 68.64 297 LYS C CA 1
ATOM 6442 C C . LYS C 1 297 ? 122.470 51.334 38.761 1.00 72.44 297 LYS C C 1
ATOM 6443 O O . LYS C 1 297 ? 121.846 51.467 39.797 1.00 78.60 297 LYS C O 1
ATOM 6449 N N . LYS C 1 298 ? 122.128 51.971 37.638 1.00 73.28 298 LYS C N 1
ATOM 6450 C CA . LYS C 1 298 ? 121.048 52.993 37.637 1.00 74.94 298 LYS C CA 1
ATOM 6451 C C . LYS C 1 298 ? 119.692 52.290 37.615 1.00 73.48 298 LYS C C 1
ATOM 6452 O O . LYS C 1 298 ? 119.458 51.438 36.776 1.00 72.42 298 LYS C O 1
ATOM 6458 N N . GLN C 1 299 ? 118.828 52.643 38.564 1.00 77.72 299 GLN C N 1
ATOM 6459 C CA . GLN C 1 299 ? 117.492 52.064 38.709 1.00 78.31 299 GLN C CA 1
ATOM 6460 C C . GLN C 1 299 ? 116.869 51.787 37.350 1.00 75.87 299 GLN C C 1
ATOM 6461 O O . GLN C 1 299 ? 116.490 50.669 37.048 1.00 75.82 299 GLN C O 1
ATOM 6467 N N . SER C 1 300 ? 116.792 52.829 36.529 1.00 78.23 300 SER C N 1
ATOM 6468 C CA . SER C 1 300 ? 116.008 52.801 35.286 1.00 79.41 300 SER C CA 1
ATOM 6469 C C . SER C 1 300 ? 116.562 51.860 34.230 1.00 76.77 300 SER C C 1
ATOM 6470 O O . SER C 1 300 ? 115.802 51.294 33.448 1.00 80.28 300 SER C O 1
ATOM 6473 N N . THR C 1 301 ? 117.878 51.665 34.234 1.00 73.98 301 THR C N 1
ATOM 6474 C CA . THR C 1 301 ? 118.549 50.652 33.407 1.00 68.75 301 THR C CA 1
ATOM 6475 C C . THR C 1 301 ? 117.993 49.247 33.591 1.00 64.45 301 THR C C 1
ATOM 6476 O O . THR C 1 301 ? 118.047 48.433 32.669 1.00 64.06 301 THR C O 1
ATOM 6480 N N . ALA C 1 302 ? 117.439 48.970 34.770 1.00 65.80 302 ALA C N 1
ATOM 6481 C CA . ALA C 1 302 ? 116.966 47.614 35.123 1.00 65.37 302 ALA C CA 1
ATOM 6482 C C . ALA C 1 302 ? 115.695 47.162 34.384 1.00 65.07 302 ALA C C 1
ATOM 6483 O O . ALA C 1 302 ? 115.296 46.013 34.535 1.00 64.08 302 ALA C O 1
ATOM 6485 N N . THR C 1 303 ? 115.059 48.064 33.627 1.00 67.38 303 THR C N 1
ATOM 6486 C CA . THR C 1 303 ? 113.869 47.764 32.814 1.00 67.84 303 THR C CA 1
ATOM 6487 C C . THR C 1 303 ? 114.151 48.006 31.316 1.00 68.48 303 THR C C 1
ATOM 6488 O O . THR C 1 303 ? 115.013 48.816 30.956 1.00 70.93 303 THR C O 1
ATOM 6492 N N . GLY C 1 304 ? 113.397 47.337 30.448 1.00 65.29 304 GLY C N 1
ATOM 6493 C CA . GLY C 1 304 ? 113.508 47.555 29.006 1.00 66.04 304 GLY C CA 1
ATOM 6494 C C . GLY C 1 304 ? 114.873 47.153 28.491 1.00 61.90 304 GLY C C 1
ATOM 6495 O O . GLY C 1 304 ? 115.479 46.196 28.983 1.00 55.72 304 GLY C O 1
ATOM 6496 N N . ASP C 1 305 ? 115.382 47.887 27.515 1.00 61.28 305 ASP C N 1
ATOM 6497 C CA . ASP C 1 305 ? 116.620 47.480 26.872 1.00 61.22 305 ASP C CA 1
ATOM 6498 C C . ASP C 1 305 ? 117.876 48.079 27.487 1.00 58.95 305 ASP C C 1
ATOM 6499 O O . ASP C 1 305 ? 118.930 47.971 26.906 1.00 56.14 305 ASP C O 1
ATOM 6504 N N . GLY C 1 306 ? 117.773 48.661 28.675 1.00 59.27 306 GLY C N 1
ATOM 6505 C CA . GLY C 1 306 ? 118.859 49.458 29.256 1.00 60.74 306 GLY C CA 1
ATOM 6506 C C . GLY C 1 306 ? 120.146 48.668 29.410 1.00 59.94 306 GLY C C 1
ATOM 6507 O O . GLY C 1 306 ? 121.203 49.104 28.977 1.00 61.36 306 GLY C O 1
ATOM 6508 N N . VAL C 1 307 ? 120.044 47.487 30.013 1.00 54.66 307 VAL C N 1
ATOM 6509 C CA . VAL C 1 307 ? 121.213 46.591 30.225 1.00 55.23 307 VAL C CA 1
ATOM 6510 C C . VAL C 1 307 ? 121.907 46.207 28.914 1.00 53.89 307 VAL C C 1
ATOM 6511 O O . VAL C 1 307 ? 123.105 46.412 28.770 1.00 53.43 307 VAL C O 1
ATOM 6515 N N . ALA C 1 308 ? 121.141 45.697 27.954 1.00 53.84 308 ALA C N 1
ATOM 6516 C CA . ALA C 1 308 ? 121.666 45.340 26.633 1.00 49.64 308 ALA C CA 1
ATOM 6517 C C . ALA C 1 308 ? 122.282 46.575 25.892 1.00 52.71 308 ALA C C 1
ATOM 6518 O O . ALA C 1 308 ? 123.328 46.452 25.220 1.00 51.78 308 ALA C O 1
ATOM 6520 N N . ARG C 1 309 ? 121.663 47.748 26.075 1.00 55.80 309 ARG C N 1
ATOM 6521 C CA . ARG C 1 309 ? 122.096 48.996 25.445 1.00 58.82 309 ARG C CA 1
ATOM 6522 C C . ARG C 1 309 ? 123.415 49.452 26.071 1.00 61.86 309 ARG C C 1
ATOM 6523 O O . ARG C 1 309 ? 124.279 50.016 25.381 1.00 60.33 309 ARG C O 1
ATOM 6531 N N . ALA C 1 310 ? 123.555 49.230 27.384 1.00 60.67 310 ALA C N 1
ATOM 6532 C CA . ALA C 1 310 ? 124.789 49.588 28.111 1.00 59.62 310 ALA C CA 1
ATOM 6533 C C . ALA C 1 310 ? 125.978 48.769 27.614 1.00 55.43 310 ALA C C 1
ATOM 6534 O O . ALA C 1 310 ? 127.080 49.304 27.382 1.00 57.98 310 ALA C O 1
ATOM 6536 N N . PHE C 1 311 ? 125.764 47.477 27.427 1.00 52.10 311 PHE C N 1
ATOM 6537 C CA . PHE C 1 311 ? 126.820 46.627 26.849 1.00 51.67 311 PHE C CA 1
ATOM 6538 C C . PHE C 1 311 ? 127.050 46.919 25.377 1.00 49.86 311 PHE C C 1
ATOM 6539 O O . PHE C 1 311 ? 128.183 46.945 24.946 1.00 49.44 311 PHE C O 1
ATOM 6547 N N . LEU C 1 312 ? 125.984 47.164 24.617 1.00 51.61 312 LEU C N 1
ATOM 6548 C CA . LEU C 1 312 ? 126.135 47.552 23.223 1.00 55.08 312 LEU C CA 1
ATOM 6549 C C . LEU C 1 312 ? 127.047 48.793 23.124 1.00 58.44 312 LEU C C 1
ATOM 6550 O O . LEU C 1 312 ? 127.952 48.859 22.272 1.00 58.24 312 LEU C O 1
ATOM 6555 N N . ARG C 1 313 ? 126.847 49.765 24.018 1.00 60.24 313 ARG C N 1
ATOM 6556 C CA . ARG C 1 313 ? 127.621 50.998 23.982 1.00 64.06 313 ARG C CA 1
ATOM 6557 C C . ARG C 1 313 ? 129.080 50.756 24.356 1.00 62.80 313 ARG C C 1
ATOM 6558 O O . ARG C 1 313 ? 129.977 51.409 23.850 1.00 62.26 313 ARG C O 1
ATOM 6566 N N . ALA C 1 314 ? 129.320 49.805 25.246 1.00 59.50 314 ALA C N 1
ATOM 6567 C CA . ALA C 1 314 ? 130.678 49.452 25.617 1.00 58.65 314 ALA C CA 1
ATOM 6568 C C . ALA C 1 314 ? 131.370 48.762 24.460 1.00 57.73 314 ALA C C 1
ATOM 6569 O O . ALA C 1 314 ? 132.548 48.970 24.235 1.00 56.47 314 ALA C O 1
ATOM 6571 N N . GLN C 1 315 ? 130.637 47.942 23.722 1.00 57.08 315 GLN C N 1
ATOM 6572 C CA . GLN C 1 315 ? 131.191 47.312 22.529 1.00 55.52 315 GLN C CA 1
ATOM 6573 C C . GLN C 1 315 ? 131.550 48.370 21.483 1.00 57.39 315 GLN C C 1
ATOM 6574 O O . GLN C 1 315 ? 132.604 48.325 20.867 1.00 57.77 315 GLN C O 1
ATOM 6580 N N . ALA C 1 316 ? 130.701 49.374 21.344 1.00 60.66 316 ALA C N 1
ATOM 6581 C CA . ALA C 1 316 ? 130.958 50.454 20.392 1.00 62.79 316 ALA C CA 1
ATOM 6582 C C . ALA C 1 316 ? 132.211 51.225 20.749 1.00 65.92 316 ALA C C 1
ATOM 6583 O O . ALA C 1 316 ? 133.019 51.544 19.890 1.00 64.77 316 ALA C O 1
ATOM 6585 N N . ALA C 1 317 ? 132.362 51.521 22.027 1.00 64.61 317 ALA C N 1
ATOM 6586 C CA . ALA C 1 317 ? 133.522 52.220 22.499 1.00 67.28 317 ALA C CA 1
ATOM 6587 C C . ALA C 1 317 ? 134.808 51.395 22.334 1.00 67.86 317 ALA C C 1
ATOM 6588 O O . ALA C 1 317 ? 135.857 51.966 21.953 1.00 67.59 317 ALA C O 1
ATOM 6590 N N . LEU C 1 318 ? 134.748 50.085 22.617 1.00 63.44 318 LEU C N 1
ATOM 6591 C CA . LEU C 1 318 ? 135.960 49.252 22.531 1.00 62.13 318 LEU C CA 1
ATOM 6592 C C . LEU C 1 318 ? 136.386 48.926 21.078 1.00 63.23 318 LEU C C 1
ATOM 6593 O O . LEU C 1 318 ? 137.589 48.971 20.733 1.00 63.83 318 LEU C O 1
ATOM 6598 N N . PHE C 1 319 ? 135.404 48.600 20.246 1.00 61.70 319 PHE C N 1
ATOM 6599 C CA . PHE C 1 319 ? 135.662 48.054 18.925 1.00 60.02 319 PHE C CA 1
ATOM 6600 C C . PHE C 1 319 ? 135.210 48.952 17.780 1.00 65.30 319 PHE C C 1
ATOM 6601 O O . PHE C 1 319 ? 135.382 48.582 16.605 1.00 61.66 319 PHE C O 1
ATOM 6609 N N . GLY C 1 320 ? 134.634 50.110 18.119 1.00 66.75 320 GLY C N 1
ATOM 6610 C CA . GLY C 1 320 ? 134.008 50.974 17.151 1.00 69.21 320 GLY C CA 1
ATOM 6611 C C . GLY C 1 320 ? 134.971 51.597 16.186 1.00 72.69 320 GLY C C 1
ATOM 6612 O O . GLY C 1 320 ? 134.604 51.914 15.057 1.00 74.59 320 GLY C O 1
ATOM 6613 N N . SER C 1 321 ? 136.214 51.779 16.626 1.00 74.28 321 SER C N 1
ATOM 6614 C CA . SER C 1 321 ? 137.238 52.362 15.769 1.00 76.14 321 SER C CA 1
ATOM 6615 C C . SER C 1 321 ? 137.524 51.475 14.550 1.00 77.04 321 SER C C 1
ATOM 6616 O O . SER C 1 321 ? 138.228 51.901 13.616 1.00 74.92 321 SER C O 1
ATOM 6619 N N . TYR C 1 322 ? 137.009 50.240 14.566 1.00 72.22 322 TYR C N 1
ATOM 6620 C CA . TYR C 1 322 ? 137.139 49.344 13.420 1.00 72.28 322 TYR C CA 1
ATOM 6621 C C . TYR C 1 322 ? 136.653 49.945 12.087 1.00 77.50 322 TYR C C 1
ATOM 6622 O O . TYR C 1 322 ? 137.292 49.743 11.035 1.00 76.27 322 TYR C O 1
ATOM 6631 N N . ARG C 1 323 ? 135.528 50.661 12.135 1.00 79.01 323 ARG C N 1
ATOM 6632 C CA . ARG C 1 323 ? 134.929 51.249 10.934 1.00 83.44 323 ARG C CA 1
ATOM 6633 C C . ARG C 1 323 ? 135.877 52.155 10.173 1.00 88.09 323 ARG C C 1
ATOM 6634 O O . ARG C 1 323 ? 135.735 52.329 8.963 1.00 90.08 323 ARG C O 1
ATOM 6642 N N . ASP C 1 324 ? 136.843 52.735 10.880 1.00 90.50 324 ASP C N 1
ATOM 6643 C CA . ASP C 1 324 ? 137.807 53.650 10.272 1.00 88.60 324 ASP C CA 1
ATOM 6644 C C . ASP C 1 324 ? 139.005 52.895 9.678 1.00 89.00 324 ASP C C 1
ATOM 6645 O O . ASP C 1 324 ? 139.997 53.501 9.265 1.00 95.22 324 ASP C O 1
ATOM 6650 N N . ALA C 1 325 ? 138.910 51.572 9.624 1.00 87.52 325 ALA C N 1
ATOM 6651 C CA . ALA C 1 325 ? 139.876 50.747 8.891 1.00 86.23 325 ALA C CA 1
ATOM 6652 C C . ALA C 1 325 ? 139.242 50.000 7.694 1.00 85.04 325 ALA C C 1
ATOM 6653 O O . ALA C 1 325 ? 139.934 49.245 7.025 1.00 85.33 325 ALA C O 1
ATOM 6655 N N . LEU C 1 326 ? 137.939 50.214 7.451 1.00 88.12 326 LEU C N 1
ATOM 6656 C CA . LEU C 1 326 ? 137.254 49.879 6.177 1.00 92.31 326 LEU C CA 1
ATOM 6657 C C . LEU C 1 326 ? 136.776 48.434 6.110 1.00 92.26 326 LEU C C 1
ATOM 6658 O O . LEU C 1 326 ? 135.994 47.980 6.963 1.00 93.03 326 LEU C O 1
ATOM 6663 N N . ILE C 1 334 ? 137.368 45.357 -0.955 1.00 91.05 334 ILE C N 1
ATOM 6664 C CA . ILE C 1 334 ? 137.262 46.014 0.354 1.00 94.18 334 ILE C CA 1
ATOM 6665 C C . ILE C 1 334 ? 137.772 45.124 1.518 1.00 90.15 334 ILE C C 1
ATOM 6666 O O . ILE C 1 334 ? 137.309 43.989 1.686 1.00 88.26 334 ILE C O 1
ATOM 6671 N N . THR C 1 335 ? 138.693 45.669 2.334 1.00 89.57 335 THR C N 1
ATOM 6672 C CA . THR C 1 335 ? 139.416 44.906 3.394 1.00 86.30 335 THR C CA 1
ATOM 6673 C C . THR C 1 335 ? 139.586 45.672 4.718 1.00 84.04 335 THR C C 1
ATOM 6674 O O . THR C 1 335 ? 139.349 46.874 4.803 1.00 85.52 335 THR C O 1
ATOM 6678 N N . PHE C 1 336 ? 140.040 44.952 5.731 1.00 77.89 336 PHE C N 1
ATOM 6679 C CA . PHE C 1 336 ? 140.306 45.499 7.038 1.00 77.33 336 PHE C CA 1
ATOM 6680 C C . PHE C 1 336 ? 141.812 45.569 7.261 1.00 78.85 336 PHE C C 1
ATOM 6681 O O . PHE C 1 336 ? 142.508 44.580 7.080 1.00 78.28 336 PHE C O 1
ATOM 6689 N N . CYS C 1 337 ? 142.313 46.747 7.628 1.00 81.84 337 CYS C N 1
ATOM 6690 C CA . CYS C 1 337 ? 143.735 46.931 7.931 1.00 82.47 337 CYS C CA 1
ATOM 6691 C C . CYS C 1 337 ? 143.973 46.736 9.436 1.00 80.51 337 CYS C C 1
ATOM 6692 O O . CYS C 1 337 ? 143.527 47.536 10.256 1.00 81.31 337 CYS C O 1
ATOM 6695 N N . GLU C 1 338 ? 144.681 45.675 9.794 1.00 77.13 338 GLU C N 1
ATOM 6696 C CA . GLU C 1 338 ? 144.930 45.376 11.199 1.00 76.74 338 GLU C CA 1
ATOM 6697 C C . GLU C 1 338 ? 145.863 46.389 11.846 1.00 79.20 338 GLU C C 1
ATOM 6698 O O . GLU C 1 338 ? 145.664 46.713 13.017 1.00 76.53 338 GLU C O 1
ATOM 6704 N N . GLU C 1 339 ? 146.846 46.911 11.092 1.00 82.85 339 GLU C N 1
ATOM 6705 C CA . GLU C 1 339 ? 147.815 47.853 11.646 1.00 84.62 339 GLU C CA 1
ATOM 6706 C C . GLU C 1 339 ? 147.308 49.281 11.756 1.00 86.86 339 GLU C C 1
ATOM 6707 O O . GLU C 1 339 ? 147.899 50.077 12.489 1.00 91.60 339 GLU C O 1
ATOM 6713 N N . SER C 1 340 ? 146.251 49.635 11.030 1.00 85.89 340 SER C N 1
ATOM 6714 C CA . SER C 1 340 ? 145.615 50.949 11.233 1.00 89.05 340 SER C CA 1
ATOM 6715 C C . SER C 1 340 ? 144.646 50.928 12.436 1.00 85.64 340 SER C C 1
ATOM 6716 O O . SER C 1 340 ? 144.481 51.934 13.134 1.00 88.56 340 SER C O 1
ATOM 6719 N N . PHE C 1 341 ? 144.006 49.783 12.650 1.00 80.19 341 PHE C N 1
ATOM 6720 C CA . PHE C 1 341 ? 143.083 49.565 13.758 1.00 77.98 341 PHE C CA 1
ATOM 6721 C C . PHE C 1 341 ? 143.817 49.500 15.095 1.00 76.47 341 PHE C C 1
ATOM 6722 O O . PHE C 1 341 ? 143.387 50.113 16.072 1.00 74.87 341 PHE C O 1
ATOM 6730 N N . VAL C 1 342 ? 144.933 48.779 15.119 1.00 75.90 342 VAL C N 1
ATOM 6731 C CA . VAL C 1 342 ? 145.751 48.624 16.324 1.00 76.48 342 VAL C CA 1
ATOM 6732 C C . VAL C 1 342 ? 146.588 49.877 16.682 1.00 82.12 342 VAL C C 1
ATOM 6733 O O . VAL C 1 342 ? 147.213 49.910 17.738 1.00 82.45 342 VAL C O 1
ATOM 6737 N N . LYS C 1 343 ? 146.607 50.886 15.814 1.00 83.77 343 LYS C N 1
ATOM 6738 C CA . LYS C 1 343 ? 147.333 52.127 16.094 1.00 88.79 343 LYS C CA 1
ATOM 6739 C C . LYS C 1 343 ? 146.438 53.181 16.761 1.00 90.34 343 LYS C C 1
ATOM 6740 O O . LYS C 1 343 ? 145.863 54.039 16.082 1.00 95.58 343 LYS C O 1
ATOM 6746 N N . HIS C 1 344 ? 146.365 53.126 18.092 1.00 85.14 344 HIS C N 1
ATOM 6747 C CA . HIS C 1 344 ? 145.718 54.162 18.915 1.00 87.49 344 HIS C CA 1
ATOM 6748 C C . HIS C 1 344 ? 146.800 54.915 19.711 1.00 90.27 344 HIS C C 1
ATOM 6749 O O . HIS C 1 344 ? 147.908 54.416 19.870 1.00 91.92 344 HIS C O 1
ATOM 6756 N N . ARG C 1 345 ? 146.491 56.105 20.217 1.00 91.30 345 ARG C N 1
ATOM 6757 C CA . ARG C 1 345 ? 147.476 56.878 20.992 1.00 97.16 345 ARG C CA 1
ATOM 6758 C C . ARG C 1 345 ? 147.693 56.368 22.438 1.00 95.06 345 ARG C C 1
ATOM 6759 O O . ARG C 1 345 ? 148.830 56.308 22.911 1.00 97.86 345 ARG C O 1
ATOM 6767 N N . SER C 1 346 ? 146.611 56.044 23.142 1.00 92.67 346 SER C N 1
ATOM 6768 C CA . SER C 1 346 ? 146.683 55.604 24.549 1.00 91.16 346 SER C CA 1
ATOM 6769 C C . SER C 1 346 ? 147.227 54.177 24.676 1.00 87.35 346 SER C C 1
ATOM 6770 O O . SER C 1 346 ? 146.769 53.259 23.986 1.00 82.80 346 SER C O 1
ATOM 6773 N N . SER C 1 347 ? 148.201 54.003 25.562 1.00 89.35 347 SER C N 1
ATOM 6774 C CA . SER C 1 347 ? 148.876 52.715 25.738 1.00 88.59 347 SER C CA 1
ATOM 6775 C C . SER C 1 347 ? 147.919 51.618 26.209 1.00 84.72 347 SER C C 1
ATOM 6776 O O . SER C 1 347 ? 148.056 50.459 25.800 1.00 83.27 347 SER C O 1
ATOM 6779 N N . VAL C 1 348 ? 146.950 51.975 27.059 1.00 84.08 348 VAL C N 1
ATOM 6780 C CA . VAL C 1 348 ? 145.979 51.002 27.556 1.00 78.79 348 VAL C CA 1
ATOM 6781 C C . VAL C 1 348 ? 145.079 50.502 26.418 1.00 75.95 348 VAL C C 1
ATOM 6782 O O . VAL C 1 348 ? 144.805 49.296 26.335 1.00 71.18 348 VAL C O 1
ATOM 6786 N N . MET C 1 349 ? 144.646 51.421 25.547 1.00 75.88 349 MET C N 1
ATOM 6787 C CA . MET C 1 349 ? 143.774 51.075 24.413 1.00 74.69 349 MET C CA 1
ATOM 6788 C C . MET C 1 349 ? 144.538 50.388 23.274 1.00 73.56 349 MET C C 1
ATOM 6789 O O . MET C 1 349 ? 144.039 49.429 22.711 1.00 71.08 349 MET C O 1
ATOM 6794 N N . LYS C 1 350 ? 145.718 50.875 22.923 1.00 76.49 350 LYS C N 1
ATOM 6795 C CA . LYS C 1 350 ? 146.561 50.176 21.952 1.00 78.71 350 LYS C CA 1
ATOM 6796 C C . LYS C 1 350 ? 146.756 48.690 22.380 1.00 75.50 350 LYS C C 1
ATOM 6797 O O . LYS C 1 350 ? 146.493 47.754 21.612 1.00 72.83 350 LYS C O 1
ATOM 6803 N N . GLN C 1 351 ? 147.189 48.495 23.626 1.00 76.23 351 GLN C N 1
ATOM 6804 C CA . GLN C 1 351 ? 147.424 47.160 24.194 1.00 73.59 351 GLN C CA 1
ATOM 6805 C C . GLN C 1 351 ? 146.191 46.273 24.130 1.00 69.86 351 GLN C C 1
ATOM 6806 O O . GLN C 1 351 ? 146.279 45.061 23.886 1.00 68.31 351 GLN C O 1
ATOM 6812 N N . PHE C 1 352 ? 145.030 46.868 24.367 1.00 67.78 352 PHE C N 1
ATOM 6813 C CA . PHE C 1 352 ? 143.788 46.137 24.197 1.00 64.04 352 PHE C CA 1
ATOM 6814 C C . PHE C 1 352 ? 143.504 45.781 22.745 1.00 62.06 352 PHE C C 1
ATOM 6815 O O . PHE C 1 352 ? 143.060 44.666 22.450 1.00 60.41 352 PHE C O 1
ATOM 6823 N N . LEU C 1 353 ? 143.673 46.736 21.851 1.00 64.19 353 LEU C N 1
ATOM 6824 C CA . LEU C 1 353 ? 143.353 46.487 20.452 1.00 66.85 353 LEU C CA 1
ATOM 6825 C C . LEU C 1 353 ? 144.261 45.388 19.883 1.00 66.05 353 LEU C C 1
ATOM 6826 O O . LEU C 1 353 ? 143.808 44.540 19.124 1.00 62.05 353 LEU C O 1
ATOM 6831 N N . GLU C 1 354 ? 145.531 45.394 20.300 1.00 68.40 354 GLU C N 1
ATOM 6832 C CA . GLU C 1 354 ? 146.493 44.374 19.886 1.00 68.78 354 GLU C CA 1
ATOM 6833 C C . GLU C 1 354 ? 146.090 42.978 20.359 1.00 66.09 354 GLU C C 1
ATOM 6834 O O . GLU C 1 354 ? 146.440 41.983 19.710 1.00 67.50 354 GLU C O 1
ATOM 6840 N N . THR C 1 355 ? 145.349 42.885 21.463 1.00 62.34 355 THR C N 1
ATOM 6841 C CA . THR C 1 355 ? 144.809 41.584 21.882 1.00 60.53 355 THR C CA 1
ATOM 6842 C C . THR C 1 355 ? 143.471 41.343 21.246 1.00 57.33 355 THR C C 1
ATOM 6843 O O . THR C 1 355 ? 143.145 40.212 20.978 1.00 56.91 355 THR C O 1
ATOM 6847 N N . ALA C 1 356 ? 142.699 42.396 20.989 1.00 58.34 356 ALA C N 1
ATOM 6848 C CA . ALA C 1 356 ? 141.377 42.234 20.399 1.00 54.91 356 ALA C CA 1
ATOM 6849 C C . ALA C 1 356 ? 141.495 41.602 19.029 1.00 56.33 356 ALA C C 1
ATOM 6850 O O . ALA C 1 356 ? 140.668 40.774 18.645 1.00 52.14 356 ALA C O 1
ATOM 6852 N N . ILE C 1 357 ? 142.538 41.971 18.308 1.00 60.31 357 ILE C N 1
ATOM 6853 C CA . ILE C 1 357 ? 142.753 41.463 16.955 1.00 64.14 357 ILE C CA 1
ATOM 6854 C C . ILE C 1 357 ? 143.011 39.937 16.895 1.00 57.77 357 ILE C C 1
ATOM 6855 O O . ILE C 1 357 ? 142.792 39.307 15.858 1.00 60.97 357 ILE C O 1
ATOM 6860 N N . ASN C 1 358 ? 143.436 39.350 18.011 1.00 54.66 358 ASN C N 1
ATOM 6861 C CA . ASN C 1 358 ? 143.519 37.889 18.163 1.00 55.16 358 ASN C CA 1
ATOM 6862 C C . ASN C 1 358 ? 142.300 37.173 18.765 1.00 51.10 358 ASN C C 1
ATOM 6863 O O . ASN C 1 358 ? 142.404 36.005 19.137 1.00 51.46 358 ASN C O 1
ATOM 6868 N N . LEU C 1 359 ? 141.157 37.845 18.868 1.00 50.22 359 LEU C N 1
ATOM 6869 C CA . LEU C 1 359 ? 139.915 37.193 19.310 1.00 47.15 359 LEU C CA 1
ATOM 6870 C C . LEU C 1 359 ? 139.196 36.548 18.133 1.00 47.56 359 LEU C C 1
ATOM 6871 O O . LEU C 1 359 ? 138.922 37.198 17.132 1.00 49.12 359 LEU C O 1
ATOM 6876 N N . GLN C 1 360 ? 138.884 35.269 18.236 1.00 43.54 360 GLN C N 1
ATOM 6877 C CA . GLN C 1 360 ? 138.000 34.662 17.221 1.00 46.49 360 GLN C CA 1
ATOM 6878 C C . GLN C 1 360 ? 136.682 35.414 17.091 1.00 42.54 360 GLN C C 1
ATOM 6879 O O . GLN C 1 360 ? 136.254 35.657 16.004 1.00 44.27 360 GLN C O 1
ATOM 6885 N N . LEU C 1 361 ? 136.044 35.773 18.209 1.00 44.37 361 LEU C N 1
ATOM 6886 C CA . LEU C 1 361 ? 134.765 36.552 18.181 1.00 44.34 361 LEU C CA 1
ATOM 6887 C C . LEU C 1 361 ? 134.842 37.876 17.374 1.00 46.68 361 LEU C C 1
ATOM 6888 O O . LEU C 1 361 ? 133.877 38.286 16.721 1.00 44.91 361 LEU C O 1
ATOM 6893 N N . PHE C 1 362 ? 135.987 38.551 17.449 1.00 48.53 362 PHE C N 1
ATOM 6894 C CA . PHE C 1 362 ? 136.202 39.762 16.686 1.00 48.97 362 PHE C CA 1
ATOM 6895 C C . PHE C 1 362 ? 136.504 39.417 15.255 1.00 50.01 362 PHE C C 1
ATOM 6896 O O . PHE C 1 362 ? 136.036 40.072 14.365 1.00 53.08 362 PHE C O 1
ATOM 6904 N N . LYS C 1 363 ? 137.297 38.376 15.042 1.00 51.59 363 LYS C N 1
ATOM 6905 C CA . LYS C 1 363 ? 137.629 37.914 13.703 1.00 52.27 363 LYS C CA 1
ATOM 6906 C C . LYS C 1 363 ? 136.404 37.537 12.887 1.00 49.26 363 LYS C C 1
ATOM 6907 O O . LYS C 1 363 ? 136.330 37.910 11.740 1.00 49.52 363 LYS C O 1
ATOM 6913 N N . GLN C 1 364 ? 135.466 36.783 13.459 1.00 48.42 364 GLN C N 1
ATOM 6914 C CA . GLN C 1 364 ? 134.262 36.359 12.716 1.00 49.14 364 GLN C CA 1
ATOM 6915 C C . GLN C 1 364 ? 133.347 37.539 12.406 1.00 49.83 364 GLN C C 1
ATOM 6916 O O . GLN C 1 364 ? 132.735 37.569 11.349 1.00 50.46 364 GLN C O 1
ATOM 6922 N N . PHE C 1 365 ? 133.260 38.481 13.350 1.00 49.57 365 PHE C N 1
ATOM 6923 C CA . PHE C 1 365 ? 132.526 39.712 13.152 1.00 51.14 365 PHE C CA 1
ATOM 6924 C C . PHE C 1 365 ? 133.045 40.489 11.954 1.00 54.82 365 PHE C C 1
ATOM 6925 O O . PHE C 1 365 ? 132.293 40.806 11.034 1.00 55.98 365 PHE C O 1
ATOM 6933 N N . ILE C 1 366 ? 134.344 40.774 11.952 1.00 56.53 366 ILE C N 1
ATOM 6934 C CA . ILE C 1 366 ? 134.960 41.531 10.840 1.00 60.10 366 ILE C CA 1
ATOM 6935 C C . ILE C 1 366 ? 134.854 40.793 9.500 1.00 60.26 366 ILE C C 1
ATOM 6936 O O . ILE C 1 366 ? 134.549 41.403 8.478 1.00 63.22 366 ILE C O 1
ATOM 6941 N N . ASP C 1 367 ? 135.136 39.493 9.494 1.00 58.40 367 ASP C N 1
ATOM 6942 C CA . ASP C 1 367 ? 135.035 38.708 8.250 1.00 61.33 367 ASP C CA 1
ATOM 6943 C C . ASP C 1 367 ? 133.598 38.614 7.782 1.00 62.40 367 ASP C C 1
ATOM 6944 O O . ASP C 1 367 ? 133.338 38.632 6.592 1.00 64.86 367 ASP C O 1
ATOM 6949 N N . GLY C 1 368 ? 132.658 38.515 8.708 1.00 59.88 368 GLY C N 1
ATOM 6950 C CA . GLY C 1 368 ? 131.247 38.531 8.328 1.00 61.22 368 GLY C CA 1
ATOM 6951 C C . GLY C 1 368 ? 130.853 39.879 7.736 1.00 63.23 368 GLY C C 1
ATOM 6952 O O . GLY C 1 368 ? 130.101 39.944 6.763 1.00 68.89 368 GLY C O 1
ATOM 6953 N N . ARG C 1 369 ? 131.365 40.958 8.314 1.00 61.77 369 ARG C N 1
ATOM 6954 C CA . ARG C 1 369 ? 131.103 42.301 7.778 1.00 68.72 369 ARG C CA 1
ATOM 6955 C C . ARG C 1 369 ? 131.775 42.563 6.435 1.00 70.74 369 ARG C C 1
ATOM 6956 O O . ARG C 1 369 ? 131.217 43.248 5.598 1.00 77.45 369 ARG C O 1
ATOM 6964 N N . LEU C 1 370 ? 132.966 42.013 6.221 1.00 71.84 370 LEU C N 1
ATOM 6965 C CA . LEU C 1 370 ? 133.614 42.066 4.903 1.00 73.31 370 LEU C CA 1
ATOM 6966 C C . LEU C 1 370 ? 132.884 41.236 3.844 1.00 75.39 370 LEU C C 1
ATOM 6967 O O . LEU C 1 370 ? 132.973 41.505 2.657 1.00 77.70 370 LEU C O 1
ATOM 6972 N N . ALA C 1 371 ? 132.203 40.187 4.257 1.00 72.87 371 ALA C N 1
ATOM 6973 C CA . ALA C 1 371 ? 131.486 39.352 3.297 1.00 75.83 371 ALA C CA 1
ATOM 6974 C C . ALA C 1 371 ? 130.231 40.065 2.788 1.00 76.74 371 ALA C C 1
ATOM 6975 O O . ALA C 1 371 ? 129.939 40.033 1.605 1.00 78.23 371 ALA C O 1
ATOM 6977 N N . LYS C 1 372 ? 129.501 40.694 3.714 1.00 77.90 372 LYS C N 1
ATOM 6978 C CA . LYS C 1 372 ? 128.219 41.341 3.412 1.00 77.60 372 LYS C CA 1
ATOM 6979 C C . LYS C 1 372 ? 128.393 42.690 2.724 1.00 82.40 372 LYS C C 1
ATOM 6980 O O . LYS C 1 372 ? 127.563 43.070 1.884 1.00 85.92 372 LYS C O 1
ATOM 6986 N N . LEU C 1 373 ? 129.469 43.409 3.059 1.00 83.31 373 LEU C N 1
ATOM 6987 C CA . LEU C 1 373 ? 129.844 44.635 2.339 1.00 85.17 373 LEU C CA 1
ATOM 6988 C C . LEU C 1 373 ? 129.990 44.425 0.820 1.00 89.58 373 LEU C C 1
ATOM 6989 O O . LEU C 1 373 ? 130.131 45.398 0.074 1.00 94.59 373 LEU C O 1
ATOM 6994 N N . ASN C 1 374 ? 129.923 43.171 0.362 1.00 89.67 374 ASN C N 1
ATOM 6995 C CA . ASN C 1 374 ? 129.823 42.867 -1.067 1.00 93.26 374 ASN C CA 1
ATOM 6996 C C . ASN C 1 374 ? 128.580 42.026 -1.394 1.00 93.23 374 ASN C C 1
ATOM 6997 O O . ASN C 1 374 ? 127.942 42.241 -2.438 1.00 97.50 374 ASN C O 1
ATOM 7002 N N . ASP D 2 5 ? 150.939 8.114 36.256 1.00 90.13 4 ASP D N 1
ATOM 7003 C CA . ASP D 2 5 ? 151.900 6.976 36.071 1.00 96.29 4 ASP D CA 1
ATOM 7004 C C . ASP D 2 5 ? 153.040 7.377 35.135 1.00 92.22 4 ASP D C 1
ATOM 7005 O O . ASP D 2 5 ? 154.221 7.098 35.415 1.00 82.92 4 ASP D O 1
ATOM 7010 N N . TYR D 2 6 ? 152.646 8.046 34.047 1.00 79.13 5 TYR D N 1
ATOM 7011 C CA . TYR D 2 6 ? 153.516 8.506 32.949 1.00 81.66 5 TYR D CA 1
ATOM 7012 C C . TYR D 2 6 ? 154.567 9.556 33.351 1.00 77.87 5 TYR D C 1
ATOM 7013 O O . TYR D 2 6 ? 154.539 10.109 34.448 1.00 86.22 5 TYR D O 1
ATOM 7022 N N . ASP D 2 7 ? 155.454 9.852 32.404 1.00 67.55 6 ASP D N 1
ATOM 7023 C CA . ASP D 2 7 ? 156.606 10.766 32.582 1.00 66.94 6 ASP D CA 1
ATOM 7024 C C . ASP D 2 7 ? 156.423 12.192 32.024 1.00 65.35 6 ASP D C 1
ATOM 7025 O O . ASP D 2 7 ? 156.882 13.170 32.622 1.00 64.92 6 ASP D O 1
ATOM 7030 N N . HIS D 2 8 ? 155.818 12.280 30.843 1.00 59.57 7 HIS D N 1
ATOM 7031 C CA . HIS D 2 8 ? 155.510 13.564 30.181 1.00 58.41 7 HIS D CA 1
ATOM 7032 C C . HIS D 2 8 ? 154.083 13.563 29.655 1.00 52.12 7 HIS D C 1
ATOM 7033 O O . HIS D 2 8 ? 153.592 12.522 29.288 1.00 50.16 7 HIS D O 1
ATOM 7040 N N . LEU D 2 9 ? 153.470 14.749 29.605 1.00 53.66 8 LEU D N 1
ATOM 7041 C CA . LEU D 2 9 ? 152.113 14.973 29.084 1.00 49.38 8 LEU D CA 1
ATOM 7042 C C . LEU D 2 9 ? 152.157 16.121 28.083 1.00 49.45 8 LEU D C 1
ATOM 7043 O O . LEU D 2 9 ? 152.803 17.149 28.326 1.00 48.60 8 LEU D O 1
ATOM 7048 N N . PHE D 2 10 ? 151.485 15.928 26.957 1.00 45.84 9 PHE D N 1
ATOM 7049 C CA . PHE D 2 10 ? 151.470 16.939 25.891 1.00 44.77 9 PHE D CA 1
ATOM 7050 C C . PHE D 2 10 ? 150.038 17.013 25.408 1.00 42.73 9 PHE D C 1
ATOM 7051 O O . PHE D 2 10 ? 149.326 16.009 25.399 1.00 43.83 9 PHE D O 1
ATOM 7059 N N . LYS D 2 11 ? 149.626 18.215 25.048 1.00 37.69 10 LYS D N 1
ATOM 7060 C CA . LYS D 2 11 ? 148.306 18.517 24.530 1.00 41.69 10 LYS D CA 1
ATOM 7061 C C . LYS D 2 11 ? 148.466 18.935 23.089 1.00 35.70 10 LYS D C 1
ATOM 7062 O O . LYS D 2 11 ? 149.272 19.839 22.773 1.00 42.56 10 LYS D O 1
ATOM 7068 N N . LEU D 2 12 ? 147.760 18.278 22.200 1.00 36.69 11 LEU D N 1
ATOM 7069 C CA . LEU D 2 12 ? 147.816 18.654 20.771 1.00 38.02 11 LEU D CA 1
ATOM 7070 C C . LEU D 2 12 ? 146.464 19.100 20.315 1.00 34.43 11 LEU D C 1
ATOM 7071 O O . LEU D 2 12 ? 145.455 18.740 20.937 1.00 32.35 11 LEU D O 1
ATOM 7076 N N . LEU D 2 13 ? 146.458 19.908 19.240 1.00 34.32 12 LEU D N 1
ATOM 7077 C CA . LEU D 2 13 ? 145.246 20.286 18.533 1.00 35.16 12 LEU D CA 1
ATOM 7078 C C . LEU D 2 13 ? 145.263 19.670 17.148 1.00 36.34 12 LEU D C 1
ATOM 7079 O O . LEU D 2 13 ? 146.290 19.616 16.530 1.00 39.95 12 LEU D O 1
ATOM 7084 N N . ILE D 2 14 ? 144.125 19.231 16.652 1.00 34.54 13 ILE D N 1
ATOM 7085 C CA . ILE D 2 14 ? 144.000 18.925 15.234 1.00 36.45 13 ILE D CA 1
ATOM 7086 C C . ILE D 2 14 ? 143.133 19.982 14.660 1.00 35.18 13 ILE D C 1
ATOM 7087 O O . ILE D 2 14 ? 142.087 20.229 15.202 1.00 35.80 13 ILE D O 1
ATOM 7092 N N . ILE D 2 15 ? 143.581 20.624 13.567 1.00 37.44 14 ILE D N 1
ATOM 7093 C CA . ILE D 2 15 ? 142.775 21.557 12.859 1.00 36.00 14 ILE D CA 1
ATOM 7094 C C . ILE D 2 15 ? 142.630 21.181 11.386 1.00 38.27 14 ILE D C 1
ATOM 7095 O O . ILE D 2 15 ? 143.556 20.612 10.777 1.00 37.46 14 ILE D O 1
ATOM 7100 N N . GLY D 2 16 ? 141.464 21.520 10.836 1.00 36.81 15 GLY D N 1
ATOM 7101 C CA . GLY D 2 16 ? 141.188 21.374 9.409 1.00 38.55 15 GLY D CA 1
ATOM 7102 C C . GLY D 2 16 ? 139.691 21.462 9.117 1.00 42.00 15 GLY D C 1
ATOM 7103 O O . GLY D 2 16 ? 138.857 21.305 10.018 1.00 40.99 15 GLY D O 1
ATOM 7104 N N . ASP D 2 17 ? 139.341 21.694 7.853 1.00 40.53 16 ASP D N 1
ATOM 7105 C CA . ASP D 2 17 ? 137.941 21.725 7.451 1.00 41.79 16 ASP D CA 1
ATOM 7106 C C . ASP D 2 17 ? 137.282 20.413 7.846 1.00 42.79 16 ASP D C 1
ATOM 7107 O O . ASP D 2 17 ? 137.950 19.377 7.937 1.00 42.93 16 ASP D O 1
ATOM 7112 N N . SER D 2 18 ? 135.977 20.456 8.085 1.00 46.52 17 SER D N 1
ATOM 7113 C CA . SER D 2 18 ? 135.172 19.234 8.257 1.00 47.01 17 SER D CA 1
ATOM 7114 C C . SER D 2 18 ? 135.218 18.560 6.917 1.00 47.31 17 SER D C 1
ATOM 7115 O O . SER D 2 18 ? 135.373 19.218 5.897 1.00 51.37 17 SER D O 1
ATOM 7118 N N . GLY D 2 19 ? 135.132 17.246 6.897 1.00 46.88 18 GLY D N 1
ATOM 7119 C CA . GLY D 2 19 ? 135.277 16.550 5.616 1.00 48.79 18 GLY D CA 1
ATOM 7120 C C . GLY D 2 19 ? 136.733 16.230 5.222 1.00 48.39 18 GLY D C 1
ATOM 7121 O O . GLY D 2 19 ? 136.965 15.703 4.187 1.00 54.22 18 GLY D O 1
ATOM 7122 N N . VAL D 2 20 ? 137.733 16.514 6.048 1.00 48.18 19 VAL D N 1
ATOM 7123 C CA . VAL D 2 20 ? 139.104 16.140 5.677 1.00 47.73 19 VAL D CA 1
ATOM 7124 C C . VAL D 2 20 ? 139.559 14.834 6.329 1.00 47.67 19 VAL D C 1
ATOM 7125 O O . VAL D 2 20 ? 140.642 14.352 6.004 1.00 49.03 19 VAL D O 1
ATOM 7129 N N . GLY D 2 21 ? 138.737 14.273 7.231 1.00 48.44 20 GLY D N 1
ATOM 7130 C CA . GLY D 2 21 ? 139.011 12.970 7.891 1.00 44.07 20 GLY D CA 1
ATOM 7131 C C . GLY D 2 21 ? 139.639 13.132 9.236 1.00 45.69 20 GLY D C 1
ATOM 7132 O O . GLY D 2 21 ? 140.275 12.203 9.810 1.00 45.21 20 GLY D O 1
ATOM 7133 N N . LYS D 2 22 ? 139.446 14.300 9.815 1.00 44.38 21 LYS D N 1
ATOM 7134 C CA . LYS D 2 22 ? 140.019 14.487 11.115 1.00 40.13 21 LYS D CA 1
ATOM 7135 C C . LYS D 2 22 ? 139.595 13.423 12.108 1.00 41.11 21 LYS D C 1
ATOM 7136 O O . LYS D 2 22 ? 140.420 13.032 12.948 1.00 41.90 21 LYS D O 1
ATOM 7142 N N . SER D 2 23 ? 138.337 12.966 12.035 1.00 40.13 22 SER D N 1
ATOM 7143 C CA . SER D 2 23 ? 137.831 12.040 13.037 1.00 41.72 22 SER D CA 1
ATOM 7144 C C . SER D 2 23 ? 138.369 10.650 12.760 1.00 45.26 22 SER D C 1
ATOM 7145 O O . SER D 2 23 ? 138.747 9.924 13.722 1.00 46.14 22 SER D O 1
ATOM 7148 N N . SER D 2 24 ? 138.519 10.299 11.489 1.00 45.62 23 SER D N 1
ATOM 7149 C CA . SER D 2 24 ? 139.224 9.046 11.1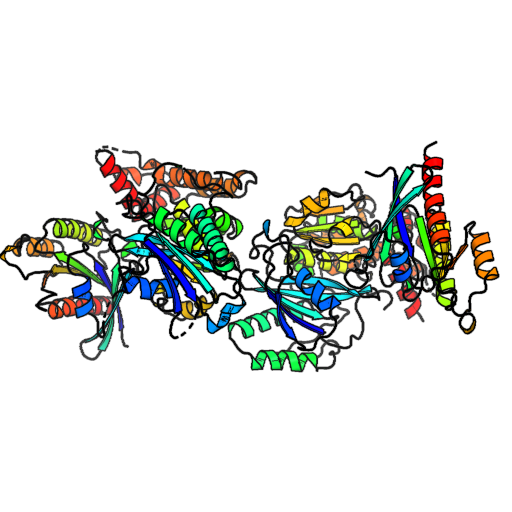58 1.00 47.19 23 SER D CA 1
ATOM 7150 C C . SER D 2 24 ? 140.673 9.005 11.676 1.00 44.85 23 SER D C 1
ATOM 7151 O O . SER D 2 24 ? 141.132 7.968 12.228 1.00 49.29 23 SER D O 1
ATOM 7154 N N . LEU D 2 25 ? 141.399 10.108 11.524 1.00 43.46 24 LEU D N 1
ATOM 7155 C CA . LEU D 2 25 ? 142.721 10.220 12.084 1.00 40.71 24 LEU D CA 1
ATOM 7156 C C . LEU D 2 25 ? 142.676 10.143 13.616 1.00 42.91 24 LEU D C 1
ATOM 7157 O O . LEU D 2 25 ? 143.595 9.628 14.267 1.00 42.86 24 LEU D O 1
ATOM 7162 N N . LEU D 2 26 ? 141.636 10.722 14.215 1.00 43.01 25 LEU D N 1
ATOM 7163 C CA . LEU D 2 26 ? 141.545 10.686 15.682 1.00 41.82 25 LEU D CA 1
ATOM 7164 C C . LEU D 2 26 ? 141.351 9.243 16.137 1.00 41.74 25 LEU D C 1
ATOM 7165 O O . LEU D 2 26 ? 141.892 8.859 17.163 1.00 41.23 25 LEU D O 1
ATOM 7170 N N . LEU D 2 27 ? 140.622 8.448 15.345 1.00 41.03 26 LEU D N 1
ATOM 7171 C CA . LEU D 2 27 ? 140.456 7.026 15.639 1.00 43.45 26 LEU D CA 1
ATOM 7172 C C . LEU D 2 27 ? 141.775 6.260 15.504 1.00 46.20 26 LEU D C 1
ATOM 7173 O O . LEU D 2 27 ? 142.014 5.338 16.263 1.00 51.28 26 LEU D O 1
ATOM 7178 N N . ARG D 2 28 ? 142.650 6.662 14.581 1.00 46.39 27 ARG D N 1
ATOM 7179 C CA . ARG D 2 28 ? 143.960 6.014 14.440 1.00 49.49 27 ARG D CA 1
ATOM 7180 C C . ARG D 2 28 ? 144.860 6.425 15.547 1.00 46.37 27 ARG D C 1
ATOM 7181 O O . ARG D 2 28 ? 145.746 5.685 15.904 1.00 49.97 27 ARG D O 1
ATOM 7189 N N . PHE D 2 29 ? 144.634 7.613 16.078 1.00 46.30 28 PHE D N 1
ATOM 7190 C CA . PHE D 2 29 ? 145.490 8.191 17.101 1.00 43.85 28 PHE D CA 1
ATOM 7191 C C . PHE D 2 29 ? 145.282 7.539 18.449 1.00 44.74 28 PHE D C 1
ATOM 7192 O O . PHE D 2 29 ? 146.217 7.218 19.137 1.00 44.81 28 PHE D O 1
ATOM 7200 N N . ALA D 2 30 ? 144.022 7.362 18.807 1.00 45.56 29 ALA D N 1
ATOM 7201 C CA . ALA D 2 30 ? 143.621 6.925 20.146 1.00 46.24 29 ALA D CA 1
ATOM 7202 C C . ALA D 2 30 ? 144.118 5.533 20.464 1.00 47.05 29 ALA D C 1
ATOM 7203 O O . ALA D 2 30 ? 144.099 4.668 19.599 1.00 50.14 29 ALA D O 1
ATOM 7205 N N . ASP D 2 31 ? 144.559 5.338 21.707 1.00 48.53 30 ASP D N 1
ATOM 7206 C CA . ASP D 2 31 ? 144.788 4.002 22.278 1.00 51.79 30 ASP D CA 1
ATOM 7207 C C . ASP D 2 31 ? 143.560 3.086 22.311 1.00 55.08 30 ASP D C 1
ATOM 7208 O O . ASP D 2 31 ? 143.612 1.916 21.890 1.00 55.29 30 ASP D O 1
ATOM 7213 N N . ASN D 2 32 ? 142.474 3.600 22.869 1.00 57.28 31 ASN D N 1
ATOM 7214 C CA . ASN D 2 32 ? 141.265 2.819 23.053 1.00 65.33 31 ASN D CA 1
ATOM 7215 C C . ASN D 2 32 ? 140.278 3.094 21.923 1.00 70.79 31 ASN D C 1
ATOM 7216 O O . ASN D 2 32 ? 139.994 4.255 21.650 1.00 65.80 31 ASN D O 1
ATOM 7221 N N . THR D 2 33 ? 139.770 2.027 21.280 1.00 84.14 32 THR D N 1
ATOM 7222 C CA . THR D 2 33 ? 138.718 2.121 20.217 1.00 88.14 32 THR D CA 1
ATOM 7223 C C . THR D 2 33 ? 137.358 2.631 20.759 1.00 89.97 32 THR D C 1
ATOM 7224 O O . THR D 2 33 ? 136.626 3.343 20.056 1.00 84.62 32 THR D O 1
ATOM 7228 N N . PHE D 2 34 ? 137.034 2.248 22.002 1.00 92.78 33 PHE D N 1
ATOM 7229 C CA . PHE D 2 34 ? 135.942 2.861 22.779 1.00 90.73 33 PHE D CA 1
ATOM 7230 C C . PHE D 2 34 ? 136.404 4.223 23.338 1.00 89.07 33 PHE D C 1
ATOM 7231 O O . PHE D 2 34 ? 135.728 4.866 24.158 1.00 84.99 33 PHE D O 1
ATOM 7239 N N . GLY D 2 36 ? 133.789 6.364 21.294 1.00 62.51 35 GLY D N 1
ATOM 7240 C CA . GLY D 2 36 ? 132.932 7.198 20.429 1.00 58.80 35 GLY D CA 1
ATOM 7241 C C . GLY D 2 36 ? 133.154 8.694 20.589 1.00 57.24 35 GLY D C 1
ATOM 7242 O O . GLY D 2 36 ? 133.640 9.178 21.626 1.00 62.45 35 GLY D O 1
ATOM 7243 N N . SER D 2 37 ? 132.728 9.424 19.572 1.00 50.58 36 SER D N 1
ATOM 7244 C CA . SER D 2 37 ? 133.084 10.812 19.347 1.00 44.12 36 SER D CA 1
ATOM 7245 C C . SER D 2 37 ? 132.031 11.801 19.868 1.00 43.00 36 SER D C 1
ATOM 7246 O O . SER D 2 37 ? 130.868 11.612 19.617 1.00 34.62 36 SER D O 1
ATOM 7249 N N . TYR D 2 38 ? 132.458 12.9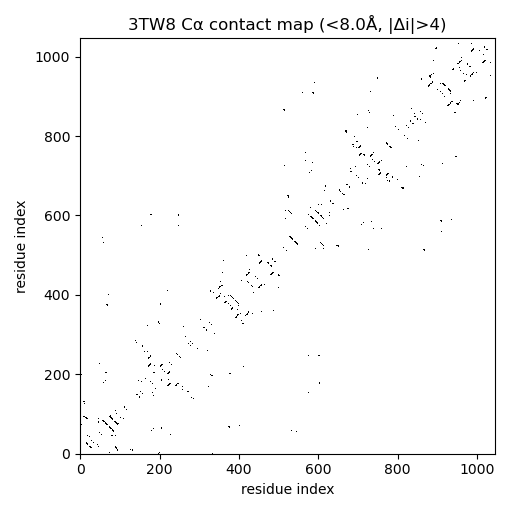10 20.472 1.00 38.75 37 TYR D N 1
ATOM 7250 C CA . TYR D 2 38 ? 131.514 13.932 20.957 1.00 37.65 37 TYR D CA 1
ATOM 7251 C C . TYR D 2 38 ? 131.476 15.191 20.128 1.00 33.99 37 TYR D C 1
ATOM 7252 O O . TYR D 2 38 ? 130.842 16.183 20.496 1.00 34.00 37 TYR D O 1
ATOM 7261 N N . ILE D 2 39 ? 132.140 15.149 18.994 1.00 34.76 38 ILE D N 1
ATOM 7262 C CA . ILE D 2 39 ? 132.211 16.267 18.088 1.00 32.61 38 ILE D CA 1
ATOM 7263 C C . ILE D 2 39 ? 130.823 16.752 17.642 1.00 33.29 38 ILE D C 1
ATOM 7264 O O . ILE D 2 39 ? 130.630 17.942 17.502 1.00 35.90 38 ILE D O 1
ATOM 7269 N N . THR D 2 40 ? 129.837 15.872 17.522 1.00 31.91 39 THR D N 1
ATOM 7270 C CA . THR D 2 40 ? 128.514 16.283 17.058 1.00 39.05 39 THR D CA 1
ATOM 7271 C C . THR D 2 40 ? 127.523 16.396 18.251 1.00 38.79 39 THR D C 1
ATOM 7272 O O . THR D 2 40 ? 126.346 16.437 18.064 1.00 41.54 39 THR D O 1
ATOM 7276 N N . THR D 2 41 ? 128.036 16.388 19.459 1.00 38.30 40 THR D N 1
ATOM 7277 C CA . THR D 2 41 ? 127.253 16.475 20.690 1.00 39.55 40 THR D CA 1
ATOM 7278 C C . THR D 2 41 ? 127.532 17.801 21.402 1.00 35.07 40 THR D C 1
ATOM 7279 O O . THR D 2 41 ? 126.616 18.574 21.679 1.00 36.44 40 THR D O 1
ATOM 7283 N N . ILE D 2 42 ? 128.797 18.069 21.664 1.00 32.76 41 ILE D N 1
ATOM 7284 C CA . ILE D 2 42 ? 129.230 19.310 22.288 1.00 31.62 41 ILE D CA 1
ATOM 7285 C C . ILE D 2 42 ? 130.256 20.066 21.483 1.00 32.94 41 ILE D C 1
ATOM 7286 O O . ILE D 2 42 ? 130.923 20.930 22.007 1.00 33.08 41 ILE D O 1
ATOM 7291 N N . GLY D 2 43 ? 130.414 19.727 20.198 1.00 33.65 42 GLY D N 1
ATOM 7292 C CA . GLY D 2 43 ? 131.315 20.481 19.322 1.00 31.67 42 GLY D CA 1
ATOM 7293 C C . GLY D 2 43 ? 132.788 20.389 19.643 1.00 31.56 42 GLY D C 1
ATOM 7294 O O . GLY D 2 43 ? 133.555 21.215 19.168 1.00 31.11 42 GLY D O 1
ATOM 7295 N N . VAL D 2 44 ? 133.176 19.388 20.442 1.00 33.17 43 VAL D N 1
ATOM 7296 C CA . VAL D 2 44 ? 134.548 19.170 20.863 1.00 29.93 43 VAL D CA 1
ATOM 7297 C C . VAL D 2 44 ? 134.774 17.666 21.057 1.00 31.22 43 VAL D C 1
ATOM 7298 O O . VAL D 2 44 ? 133.854 16.937 21.365 1.00 32.85 43 VAL D O 1
ATOM 7302 N N . ASP D 2 45 ? 136.002 17.201 20.859 1.00 34.76 44 ASP D N 1
ATOM 7303 C CA . ASP D 2 45 ? 136.370 15.818 21.173 1.00 32.45 44 ASP D CA 1
ATOM 7304 C C . ASP D 2 45 ? 137.847 15.765 21.573 1.00 31.01 44 ASP D C 1
ATOM 7305 O O . ASP D 2 45 ? 138.657 16.543 21.134 1.00 31.97 44 ASP D O 1
ATOM 7310 N N . PHE D 2 46 ? 138.195 14.802 22.372 1.00 34.62 45 PHE D N 1
ATOM 7311 C CA . PHE D 2 46 ? 139.625 14.588 22.648 1.00 35.41 45 PHE D CA 1
ATOM 7312 C C . PHE D 2 46 ? 139.948 13.136 22.658 1.00 36.48 45 PHE D C 1
ATOM 7313 O O . PHE D 2 46 ? 139.089 12.343 22.993 1.00 39.99 45 PHE D O 1
ATOM 7321 N N . LYS D 2 47 ? 141.161 12.765 22.235 1.00 40.45 46 LYS D N 1
ATOM 7322 C CA . LYS D 2 47 ? 141.557 11.337 22.241 1.00 37.40 46 LYS D CA 1
ATOM 7323 C C . LYS D 2 47 ? 142.899 11.248 22.885 1.00 41.52 46 LYS D C 1
ATOM 7324 O O . LYS D 2 47 ? 143.651 12.250 22.882 1.00 39.64 46 LYS D O 1
ATOM 7330 N N . ILE D 2 48 ? 143.192 10.057 23.450 1.00 39.30 47 ILE D N 1
ATOM 7331 C CA . ILE D 2 48 ? 144.398 9.851 24.253 1.00 42.60 47 ILE D CA 1
ATOM 7332 C C . ILE D 2 48 ? 145.286 8.805 23.573 1.00 44.72 47 ILE D C 1
ATOM 7333 O O . ILE D 2 48 ? 144.794 7.754 23.107 1.00 45.73 47 ILE D O 1
ATOM 7338 N N . ARG D 2 49 ? 146.567 9.133 23.446 1.00 44.62 48 ARG D N 1
ATOM 7339 C CA . ARG D 2 49 ? 147.547 8.227 22.877 1.00 45.71 48 ARG D CA 1
ATOM 7340 C C . ARG D 2 49 ? 148.648 8.180 23.888 1.00 48.23 48 ARG D C 1
ATOM 7341 O O . ARG D 2 49 ? 149.066 9.220 24.375 1.00 49.10 48 ARG D O 1
ATOM 7349 N N . THR D 2 50 ? 149.085 6.971 24.226 1.00 48.83 49 THR D N 1
ATOM 7350 C CA . THR D 2 50 ? 150.257 6.768 25.087 1.00 52.32 49 THR D CA 1
ATOM 7351 C C . THR D 2 50 ? 151.386 6.176 24.225 1.00 54.58 49 THR D C 1
ATOM 7352 O O . THR D 2 50 ? 151.150 5.316 23.378 1.00 54.65 49 THR D O 1
ATOM 7356 N N . VAL D 2 51 ? 152.606 6.665 24.393 1.00 55.14 50 VAL D N 1
ATOM 7357 C CA . VAL D 2 51 ? 153.747 6.115 23.642 1.00 56.58 50 VAL D CA 1
ATOM 7358 C C . VAL D 2 51 ? 155.003 6.217 24.487 1.00 58.45 50 VAL D C 1
ATOM 7359 O O . VAL D 2 51 ? 155.115 7.148 25.301 1.00 58.11 50 VAL D O 1
ATOM 7363 N N . GLU D 2 52 ? 155.927 5.268 24.301 1.00 62.31 51 GLU D N 1
ATOM 7364 C CA . GLU D 2 52 ? 157.259 5.313 24.949 1.00 65.21 51 GLU D CA 1
ATOM 7365 C C . GLU D 2 52 ? 158.372 5.703 23.946 1.00 63.83 51 GLU D C 1
ATOM 7366 O O . GLU D 2 52 ? 158.756 4.922 23.070 1.00 63.92 51 GLU D O 1
ATOM 7372 N N . ILE D 2 53 ? 158.885 6.921 24.079 1.00 62.03 52 ILE D N 1
ATOM 7373 C CA . ILE D 2 53 ? 160.035 7.358 23.265 1.00 63.79 52 ILE D CA 1
ATOM 7374 C C . ILE D 2 53 ? 161.277 7.383 24.095 1.00 68.23 52 ILE D C 1
ATOM 7375 O O . ILE D 2 53 ? 161.401 8.242 24.963 1.00 66.84 52 ILE D O 1
ATOM 7380 N N . ASN D 2 54 ? 162.184 6.451 23.794 1.00 71.36 53 ASN D N 1
ATOM 7381 C CA . ASN D 2 54 ? 163.431 6.246 24.534 1.00 76.81 53 ASN D CA 1
ATOM 7382 C C . ASN D 2 54 ? 163.274 5.967 26.025 1.00 78.05 53 ASN D C 1
ATOM 7383 O O . ASN D 2 54 ? 164.057 6.472 26.849 1.00 85.04 53 ASN D O 1
ATOM 7388 N N . GLY D 2 55 ? 162.319 5.093 26.363 1.00 76.45 54 GLY D N 1
ATOM 7389 C CA . GLY D 2 55 ? 162.167 4.579 27.748 1.00 79.03 54 GLY D CA 1
ATOM 7390 C C . GLY D 2 55 ? 161.218 5.411 28.569 1.00 75.81 54 GLY D C 1
ATOM 7391 O O . GLY D 2 55 ? 160.699 4.961 29.616 1.00 76.88 54 GLY D O 1
ATOM 7392 N N . GLU D 2 56 ? 161.022 6.636 28.091 1.00 74.54 55 GLU D N 1
ATOM 7393 C CA . GLU D 2 56 ? 160.067 7.605 28.659 1.00 72.10 55 GLU D CA 1
ATOM 7394 C C . GLU D 2 56 ? 158.605 7.387 28.293 1.00 70.26 55 GLU D C 1
ATOM 7395 O O . GLU D 2 56 ? 158.237 7.362 27.106 1.00 69.06 55 GLU D O 1
ATOM 7401 N N . LYS D 2 57 ? 157.757 7.321 29.324 1.00 70.96 56 LYS D N 1
ATOM 7402 C CA . LYS D 2 57 ? 156.304 7.246 29.122 1.00 64.01 56 LYS D CA 1
ATOM 7403 C C . LYS D 2 57 ? 155.723 8.616 28.747 1.00 64.36 56 LYS D C 1
ATOM 7404 O O . LYS D 2 57 ? 155.904 9.608 29.469 1.00 64.83 56 LYS D O 1
ATOM 7410 N N . VAL D 2 58 ? 155.016 8.667 27.622 1.00 56.27 57 VAL D N 1
ATOM 7411 C CA . VAL D 2 58 ? 154.406 9.889 27.191 1.00 57.26 57 VAL D CA 1
ATOM 7412 C C . VAL D 2 58 ? 152.922 9.687 26.906 1.00 54.23 57 VAL D C 1
ATOM 7413 O O . VAL D 2 58 ? 152.528 8.728 26.249 1.00 55.90 57 VAL D O 1
ATOM 7417 N N . LYS D 2 59 ? 152.112 10.593 27.430 1.00 52.55 58 LYS D N 1
ATOM 7418 C CA . LYS D 2 59 ? 150.685 10.601 27.171 1.00 50.18 58 LYS D CA 1
ATOM 7419 C C . LYS D 2 59 ? 150.379 11.850 26.336 1.00 48.23 58 LYS D C 1
ATOM 7420 O O . LYS D 2 59 ? 150.757 12.976 26.730 1.00 48.64 58 LYS D O 1
ATOM 7426 N N . LEU D 2 60 ? 149.727 11.667 25.178 1.00 45.31 59 LEU D N 1
ATOM 7427 C CA . LEU D 2 60 ? 149.291 12.775 24.363 1.00 42.87 59 LEU D CA 1
ATOM 7428 C C . LEU D 2 60 ? 147.762 12.860 24.407 1.00 42.64 59 LEU D C 1
ATOM 7429 O O . LEU D 2 60 ? 147.054 11.866 24.242 1.00 41.17 59 LEU D O 1
ATOM 7434 N N . GLN D 2 61 ? 147.234 14.047 24.607 1.00 41.22 60 GLN D N 1
ATOM 7435 C CA . GLN D 2 61 ? 145.810 14.223 24.410 1.00 41.30 60 GLN D CA 1
ATOM 7436 C C . GLN D 2 61 ? 145.584 15.141 23.221 1.00 37.96 60 GLN D C 1
ATOM 7437 O O . GLN D 2 61 ? 146.176 16.208 23.138 1.00 43.91 60 GLN D O 1
ATOM 7443 N N . ILE D 2 62 ? 144.765 14.747 22.257 1.00 37.95 61 ILE D N 1
ATOM 7444 C CA . ILE D 2 62 ? 144.551 15.627 21.129 1.00 33.93 61 ILE D CA 1
ATOM 7445 C C . ILE D 2 62 ? 143.106 16.129 21.081 1.00 37.34 61 ILE D C 1
ATOM 7446 O O . ILE D 2 62 ? 142.166 15.362 21.325 1.00 35.60 61 ILE D O 1
ATOM 7451 N N . TRP D 2 63 ? 142.929 17.415 20.747 1.00 38.57 62 TRP D N 1
ATOM 7452 C CA . TRP D 2 63 ? 141.604 18.064 20.787 1.00 34.51 62 TRP D CA 1
ATOM 7453 C C . TRP D 2 63 ? 141.181 18.512 19.416 1.00 31.26 62 TRP D C 1
ATOM 7454 O O . TRP D 2 63 ? 141.943 19.115 18.697 1.00 35.24 62 TRP D O 1
ATOM 7465 N N . ASP D 2 64 ? 139.940 18.271 19.087 1.00 32.51 63 ASP D N 1
ATOM 7466 C CA . ASP D 2 64 ? 139.322 18.773 17.861 1.00 30.27 63 ASP D CA 1
ATOM 7467 C C . ASP D 2 64 ? 138.056 19.544 18.200 1.00 34.07 63 ASP D C 1
ATOM 7468 O O . ASP D 2 64 ? 137.448 19.316 19.271 1.00 29.78 63 ASP D O 1
ATOM 7473 N N . THR D 2 65 ? 137.633 20.456 17.302 1.00 32.45 64 THR D N 1
ATOM 7474 C CA . THR D 2 65 ? 136.352 21.156 17.520 1.00 31.56 64 THR D CA 1
ATOM 7475 C C . THR D 2 65 ? 135.599 21.173 16.208 1.00 32.84 64 THR D C 1
ATOM 7476 O O . THR D 2 65 ? 136.199 20.988 15.187 1.00 33.00 64 THR D O 1
ATOM 7480 N N . ALA D 2 66 ? 134.308 21.439 16.276 1.00 31.97 65 ALA D N 1
ATOM 7481 C CA . ALA D 2 66 ? 133.407 21.415 15.085 1.00 34.43 65 ALA D CA 1
ATOM 7482 C C . ALA D 2 66 ? 133.551 22.672 14.271 1.00 34.25 65 ALA D C 1
ATOM 7483 O O . ALA D 2 66 ? 133.902 23.729 14.793 1.00 34.20 65 ALA D O 1
ATOM 7485 N N . GLY D 2 67 ? 133.197 22.538 13.007 1.00 37.13 66 GLY D N 1
ATOM 7486 C CA . GLY D 2 67 ? 133.014 23.639 12.094 1.00 38.92 66 GLY D CA 1
ATOM 7487 C C . GLY D 2 67 ? 134.188 24.571 11.939 1.00 35.83 66 GLY D C 1
ATOM 7488 O O . GLY D 2 67 ? 133.992 25.771 11.799 1.00 37.13 66 GLY D O 1
ATOM 7489 N N . GLN D 2 68 ? 135.408 24.062 12.037 1.00 39.89 67 GLN D N 1
ATOM 7490 C CA . GLN D 2 68 ? 136.585 24.916 11.911 1.00 37.10 67 GLN D CA 1
ATOM 7491 C C . GLN D 2 68 ? 136.692 25.546 10.516 1.00 37.63 67 GLN D C 1
ATOM 7492 O O . GLN D 2 68 ? 137.320 26.569 10.362 1.00 38.99 67 GLN D O 1
ATOM 7498 N N . GLU D 2 69 ? 136.051 24.970 9.513 1.00 40.24 68 GLU D N 1
ATOM 7499 C CA . GLU D 2 69 ? 136.118 25.520 8.183 1.00 40.53 68 GLU D CA 1
ATOM 7500 C C . GLU D 2 69 ? 135.519 26.926 8.042 1.00 43.89 68 GLU D C 1
ATOM 7501 O O . GLU D 2 69 ? 135.744 27.634 7.029 1.00 44.26 68 GLU D O 1
ATOM 7507 N N . ARG D 2 70 ? 134.681 27.320 8.998 1.00 44.99 69 ARG D N 1
ATOM 7508 C CA . ARG D 2 70 ? 134.081 28.659 8.910 1.00 42.34 69 ARG D CA 1
ATOM 7509 C C . ARG D 2 70 ? 135.062 29.735 9.337 1.00 40.80 69 ARG D C 1
ATOM 7510 O O . ARG D 2 70 ? 134.824 30.894 9.139 1.00 42.09 69 ARG D O 1
ATOM 7518 N N . PHE D 2 71 ? 136.143 29.335 9.989 1.00 37.06 70 PHE D N 1
ATOM 7519 C CA . PHE D 2 71 ? 137.180 30.268 10.361 1.00 42.11 70 PHE D CA 1
ATOM 7520 C C . PHE D 2 71 ? 138.108 30.529 9.164 1.00 42.59 70 PHE D C 1
ATOM 7521 O O . PHE D 2 71 ? 138.868 29.663 8.789 1.00 41.87 70 PHE D O 1
ATOM 7529 N N . ARG D 2 72 ? 137.988 31.703 8.538 1.00 45.25 71 ARG D N 1
ATOM 7530 C CA . ARG D 2 72 ? 138.952 32.130 7.536 1.00 49.32 71 ARG D CA 1
ATOM 7531 C C . ARG D 2 72 ? 140.352 32.116 8.164 1.00 48.74 71 ARG D C 1
ATOM 7532 O O . ARG D 2 72 ? 141.299 31.609 7.573 1.00 51.31 71 ARG D O 1
ATOM 7540 N N . THR D 2 73 ? 140.467 32.625 9.387 1.00 46.43 72 THR D N 1
ATOM 7541 C CA . THR D 2 73 ? 141.703 32.530 10.140 1.00 45.27 72 THR D CA 1
ATOM 7542 C C . THR D 2 73 ? 141.432 32.136 11.606 1.00 44.56 72 THR D C 1
ATOM 7543 O O . THR D 2 73 ? 140.694 32.819 12.301 1.00 44.64 72 THR D O 1
ATOM 7547 N N . ILE D 2 74 ? 142.062 31.067 12.067 1.00 39.06 73 ILE D N 1
ATOM 7548 C CA . ILE D 2 74 ? 141.969 30.653 13.433 1.00 39.68 73 ILE D CA 1
ATOM 7549 C C . ILE D 2 74 ? 142.997 31.467 14.241 1.00 41.53 73 ILE D C 1
ATOM 7550 O O . ILE D 2 74 ? 144.165 31.481 13.879 1.00 42.74 73 ILE D O 1
ATOM 7555 N N . THR D 2 75 ? 142.547 32.179 15.279 1.00 40.17 74 THR D N 1
ATOM 7556 C CA . THR D 2 75 ? 143.361 33.240 15.888 1.00 41.22 74 THR D CA 1
ATOM 7557 C C . THR D 2 75 ? 144.243 32.690 17.010 1.00 40.93 74 THR D C 1
ATOM 7558 O O . THR D 2 75 ? 144.138 31.531 17.386 1.00 40.71 74 THR D O 1
ATOM 7562 N N . SER D 2 76 ? 145.125 33.513 17.547 1.00 45.20 75 SER D N 1
ATOM 7563 C CA . SER D 2 76 ? 146.080 33.021 18.540 1.00 43.47 75 SER D CA 1
ATOM 7564 C C . SER D 2 76 ? 145.455 32.475 19.839 1.00 42.05 75 SER D C 1
ATOM 7565 O O . SER D 2 76 ? 146.093 31.674 20.542 1.00 45.70 75 SER D O 1
ATOM 7568 N N . THR D 2 77 ? 144.264 32.930 20.215 1.00 41.44 76 THR D N 1
ATOM 7569 C CA . THR D 2 77 ? 143.685 32.516 21.486 1.00 39.06 76 THR D CA 1
ATOM 7570 C C . THR D 2 77 ? 143.460 31.013 21.497 1.00 38.41 76 THR D C 1
ATOM 7571 O O . THR D 2 77 ? 143.497 30.373 22.549 1.00 39.04 76 THR D O 1
ATOM 7575 N N . TYR D 2 78 ? 143.251 30.452 20.326 1.00 39.07 77 TYR D N 1
ATOM 7576 C CA . TYR D 2 78 ? 142.887 29.080 20.201 1.00 37.73 77 TYR D CA 1
ATOM 7577 C C . TYR D 2 78 ? 143.948 28.145 20.723 1.00 35.39 77 TYR D C 1
ATOM 7578 O O . TYR D 2 78 ? 143.641 27.073 21.213 1.00 35.91 77 TYR D O 1
ATOM 7587 N N . TYR D 2 79 ? 145.200 28.574 20.638 1.00 41.24 78 TYR D N 1
ATOM 7588 C CA . TYR D 2 79 ? 146.365 27.710 20.861 1.00 38.22 78 TYR D CA 1
ATOM 7589 C C . TYR D 2 79 ? 146.954 27.861 22.237 1.00 44.28 78 TYR D C 1
ATOM 7590 O O . TYR D 2 79 ? 147.961 27.201 22.554 1.00 37.20 78 TYR D O 1
ATOM 7599 N N . ARG D 2 80 ? 146.356 28.681 23.105 1.00 42.71 79 ARG D N 1
ATOM 7600 C CA . ARG D 2 80 ? 147.038 28.831 24.400 1.00 42.95 79 ARG D CA 1
ATOM 7601 C C . ARG D 2 80 ? 147.008 27.476 25.124 1.00 43.80 79 ARG D C 1
ATOM 7602 O O . ARG D 2 80 ? 146.043 26.690 25.034 1.00 39.47 79 ARG D O 1
ATOM 7610 N N . GLY D 2 81 ? 148.093 27.188 25.818 1.00 39.73 80 GLY D N 1
ATOM 7611 C CA . GLY D 2 81 ? 148.206 25.939 26.548 1.00 42.10 80 GLY D CA 1
ATOM 7612 C C . GLY D 2 81 ? 148.568 24.737 25.723 1.00 41.44 80 GLY D C 1
ATOM 7613 O O . GLY D 2 81 ? 148.694 23.640 26.265 1.00 37.92 80 GLY D O 1
ATOM 7614 N N . THR D 2 82 ? 148.668 24.904 24.404 1.00 43.14 81 THR D N 1
ATOM 7615 C CA . THR D 2 82 ? 148.874 23.769 23.521 1.00 41.76 81 THR D CA 1
ATOM 7616 C C . THR D 2 82 ? 150.358 23.706 23.181 1.00 43.57 81 THR D C 1
ATOM 7617 O O . THR D 2 82 ? 151.043 24.748 23.031 1.00 41.96 81 THR D O 1
ATOM 7621 N N . HIS D 2 83 ? 150.832 22.464 23.091 1.00 46.07 82 HIS D N 1
ATOM 7622 C CA . HIS D 2 83 ? 152.235 22.141 22.712 1.00 45.45 82 HIS D CA 1
ATOM 7623 C C . HIS D 2 83 ? 152.381 21.982 21.206 1.00 43.77 82 HIS D C 1
ATOM 7624 O O . HIS D 2 83 ? 153.365 22.407 20.626 1.00 46.48 82 HIS D O 1
ATOM 7631 N N . GLY D 2 84 ? 151.411 21.355 20.565 1.00 40.19 83 GLY D N 1
ATOM 7632 C CA . GLY D 2 84 ? 151.600 21.020 19.161 1.00 41.24 83 GLY D CA 1
ATOM 7633 C C . GLY D 2 84 ? 150.317 20.909 18.398 1.00 39.13 83 GLY D C 1
ATOM 7634 O O . GLY D 2 84 ? 149.308 20.619 18.972 1.00 39.79 83 GLY D O 1
ATOM 7635 N N . VAL D 2 85 ? 150.392 21.106 17.088 1.00 38.82 84 VAL D N 1
ATOM 7636 C CA . VAL D 2 85 ? 149.226 21.191 16.236 1.00 38.65 84 VAL D CA 1
ATOM 7637 C C . VAL D 2 85 ? 149.428 20.352 14.989 1.00 36.93 84 VAL D C 1
ATOM 7638 O O . VAL D 2 85 ? 150.478 20.345 14.402 1.00 40.15 84 VAL D O 1
ATOM 7642 N N . ILE D 2 86 ? 148.401 19.642 14.590 1.00 41.37 85 ILE D N 1
ATOM 7643 C CA . ILE D 2 86 ? 148.371 18.924 13.341 1.00 36.87 85 ILE D CA 1
ATOM 7644 C C . ILE D 2 86 ? 147.395 19.588 12.387 1.00 42.75 85 ILE D C 1
ATOM 7645 O O . ILE D 2 86 ? 146.144 19.398 12.449 1.00 42.45 85 ILE D O 1
ATOM 7650 N N . VAL D 2 87 ? 147.952 20.338 11.430 1.00 43.61 86 VAL D N 1
ATOM 7651 C CA . VAL D 2 87 ? 147.152 21.078 10.510 1.00 39.77 86 VAL D CA 1
ATOM 7652 C C . VAL D 2 87 ? 146.837 20.256 9.250 1.00 41.13 86 VAL D C 1
ATOM 7653 O O . VAL D 2 87 ? 147.719 19.940 8.478 1.00 45.40 86 VAL D O 1
ATOM 7657 N N . VAL D 2 88 ? 145.580 19.905 9.049 1.00 41.07 87 VAL D N 1
ATOM 7658 C CA . VAL D 2 88 ? 145.225 18.860 8.078 1.00 41.86 87 VAL D CA 1
ATOM 7659 C C . VAL D 2 88 ? 144.410 19.448 6.947 1.00 44.52 87 VAL D C 1
ATOM 7660 O O . VAL D 2 88 ? 143.443 20.157 7.182 1.00 42.20 87 VAL D O 1
ATOM 7664 N N . TYR D 2 89 ? 144.839 19.188 5.716 1.00 47.51 88 TYR D N 1
ATOM 7665 C CA . TYR D 2 89 ? 144.040 19.489 4.562 1.00 46.73 88 TYR D CA 1
ATOM 7666 C C . TYR D 2 89 ? 143.743 18.167 3.874 1.00 49.96 88 TYR D C 1
ATOM 7667 O O . TYR D 2 89 ? 144.245 17.111 4.279 1.00 53.01 88 TYR D O 1
ATOM 7676 N N . ASP D 2 90 ? 142.907 18.248 2.856 1.00 51.32 89 ASP D N 1
ATOM 7677 C CA . ASP D 2 90 ? 142.430 17.124 2.068 1.00 52.07 89 ASP D CA 1
ATOM 7678 C C . ASP D 2 90 ? 142.999 17.309 0.669 1.00 55.73 89 ASP D C 1
ATOM 7679 O O . ASP D 2 90 ? 142.711 18.304 -0.009 1.00 55.05 89 ASP D O 1
ATOM 7684 N N . VAL D 2 91 ? 143.763 16.326 0.212 1.00 56.06 90 VAL D N 1
ATOM 7685 C CA . VAL D 2 91 ? 144.505 16.471 -1.034 1.00 60.33 90 VAL D CA 1
ATOM 7686 C C . VAL D 2 91 ? 143.597 16.565 -2.260 1.00 60.99 90 VAL D C 1
ATOM 7687 O O . VAL D 2 91 ? 144.058 17.002 -3.296 1.00 63.26 90 VAL D O 1
ATOM 7691 N N . THR D 2 92 ? 142.314 16.201 -2.097 1.00 61.96 91 THR D N 1
ATOM 7692 C CA . THR D 2 92 ? 141.283 16.256 -3.152 1.00 64.67 91 THR D CA 1
ATOM 7693 C C . THR D 2 92 ? 140.435 17.567 -3.123 1.00 65.62 91 THR D C 1
ATOM 7694 O O . THR D 2 92 ? 139.448 17.679 -3.854 1.00 67.72 91 THR D O 1
ATOM 7698 N N . SER D 2 93 ? 140.824 18.540 -2.281 1.00 62.55 92 SER D N 1
ATOM 7699 C CA . SER D 2 93 ? 140.091 19.806 -2.113 1.00 62.56 92 SER D CA 1
ATOM 7700 C C . SER D 2 93 ? 141.047 21.002 -1.977 1.00 60.71 92 SER D C 1
ATOM 7701 O O . SER D 2 93 ? 141.623 21.215 -0.899 1.00 58.82 92 SER D O 1
ATOM 7704 N N . ALA D 2 94 ? 141.145 21.806 -3.047 1.00 64.20 93 ALA D N 1
ATOM 7705 C CA . ALA D 2 94 ? 142.049 22.969 -3.129 1.00 64.53 93 ALA D CA 1
ATOM 7706 C C . ALA D 2 94 ? 141.723 24.022 -2.062 1.00 64.82 93 ALA D C 1
ATOM 7707 O O . ALA D 2 94 ? 142.649 24.562 -1.384 1.00 67.85 93 ALA D O 1
ATOM 7709 N N . GLU D 2 95 ? 140.421 24.242 -1.828 1.00 60.92 94 GLU D N 1
ATOM 7710 C CA . GLU D 2 95 ? 139.971 25.171 -0.777 1.00 59.16 94 GLU D CA 1
ATOM 7711 C C . GLU D 2 95 ? 140.528 24.810 0.637 1.00 56.53 94 GLU D C 1
ATOM 7712 O O . GLU D 2 95 ? 140.946 25.710 1.405 1.00 55.40 94 GLU D O 1
ATOM 7718 N N . SER D 2 96 ? 140.536 23.517 0.984 1.00 55.17 95 SER D N 1
ATOM 7719 C CA . SER D 2 96 ? 141.074 23.088 2.305 1.00 51.27 95 SER D CA 1
ATOM 7720 C C . SER D 2 96 ? 142.527 23.493 2.452 1.00 49.25 95 SER D C 1
ATOM 7721 O O . SER D 2 96 ? 142.976 23.867 3.520 1.00 54.35 95 SER D O 1
ATOM 7724 N N . PHE D 2 97 ? 143.272 23.445 1.355 1.00 56.81 96 PHE D N 1
ATOM 7725 C CA . PHE D 2 97 ? 144.674 23.831 1.399 1.00 55.35 96 PHE D CA 1
ATOM 7726 C C . PHE D 2 97 ? 144.893 25.344 1.648 1.00 56.20 96 PHE D C 1
ATOM 7727 O O . PHE D 2 97 ? 145.656 25.717 2.549 1.00 56.68 96 PHE D O 1
ATOM 7735 N N . VAL D 2 98 ? 144.220 26.190 0.865 1.00 58.26 97 VAL D N 1
ATOM 7736 C CA . VAL D 2 98 ? 144.297 27.655 1.004 1.00 57.08 97 VAL D CA 1
ATOM 7737 C C . VAL D 2 98 ? 144.029 28.119 2.420 1.00 53.31 97 VAL D C 1
ATOM 7738 O O . VAL D 2 98 ? 144.737 28.960 2.952 1.00 54.43 97 VAL D O 1
ATOM 7742 N N . ASN D 2 99 ? 143.025 27.545 3.073 1.00 54.82 98 ASN D N 1
ATOM 7743 C CA . ASN D 2 99 ? 142.735 27.883 4.450 1.00 46.87 98 ASN D CA 1
ATOM 7744 C C . ASN D 2 99 ? 143.910 27.532 5.351 1.00 51.56 98 ASN D C 1
ATOM 7745 O O . ASN D 2 99 ? 144.278 28.283 6.302 1.00 50.53 98 ASN D O 1
ATOM 7750 N N . VAL D 2 100 ? 144.496 26.368 5.082 1.00 49.23 99 VAL D N 1
ATOM 7751 C CA . VAL D 2 100 ? 145.521 25.859 5.974 1.00 49.70 99 VAL D CA 1
ATOM 7752 C C . VAL D 2 100 ? 146.767 26.795 5.901 1.00 50.02 99 VAL D C 1
ATOM 7753 O O . VAL D 2 100 ? 147.442 27.063 6.898 1.00 49.59 99 VAL D O 1
ATOM 7757 N N . LYS D 2 101 ? 147.030 27.330 4.719 1.00 53.17 100 LYS D N 1
ATOM 7758 C CA . LYS D 2 101 ? 148.096 28.321 4.540 1.00 53.17 100 LYS D CA 1
ATOM 7759 C C . LYS D 2 101 ? 147.864 29.575 5.399 1.00 52.78 100 LYS D C 1
ATOM 7760 O O . LYS D 2 101 ? 148.779 30.043 6.092 1.00 51.50 100 LYS D O 1
ATOM 7766 N N . ARG D 2 102 ? 146.636 30.091 5.385 1.00 51.29 101 ARG D N 1
ATOM 7767 C CA . ARG D 2 102 ? 146.298 31.229 6.214 1.00 50.93 101 ARG D CA 1
ATOM 7768 C C . ARG D 2 102 ? 146.539 30.886 7.683 1.00 50.95 101 ARG D C 1
ATOM 7769 O O . ARG D 2 102 ? 147.107 31.687 8.440 1.00 52.44 101 ARG D O 1
ATOM 7777 N N . TRP D 2 103 ? 146.125 29.691 8.100 1.00 47.41 102 TRP D N 1
ATOM 7778 C CA . TRP D 2 103 ? 146.203 29.360 9.491 1.00 43.95 102 TRP D CA 1
ATOM 7779 C C . TRP D 2 103 ? 147.674 29.256 9.912 1.00 49.18 102 TRP D C 1
ATOM 7780 O O . TRP D 2 103 ? 148.072 29.844 10.926 1.00 49.73 102 TRP D O 1
ATOM 7791 N N . LEU D 2 104 ? 148.486 28.557 9.109 1.00 48.19 103 LEU D N 1
ATOM 7792 C CA . LEU D 2 104 ? 149.903 28.434 9.390 1.00 47.36 103 LEU D CA 1
ATOM 7793 C C . LEU D 2 104 ? 150.656 29.750 9.344 1.00 50.95 103 LEU D C 1
ATOM 7794 O O . LEU D 2 104 ? 151.647 29.917 10.088 1.00 52.53 103 LEU D O 1
ATOM 7799 N N . HIS D 2 105 ? 150.190 30.690 8.521 1.00 51.21 104 HIS D N 1
ATOM 7800 C CA . HIS D 2 105 ? 150.709 32.065 8.561 1.00 53.16 104 HIS D CA 1
ATOM 7801 C C . HIS D 2 105 ? 150.419 32.778 9.891 1.00 52.66 104 HIS D C 1
ATOM 7802 O O . HIS D 2 105 ? 151.311 33.413 10.449 1.00 54.09 104 HIS D O 1
ATOM 7809 N N . GLU D 2 106 ? 149.187 32.665 10.394 1.00 52.96 105 GLU D N 1
ATOM 7810 C CA . GLU D 2 106 ? 148.819 33.260 11.678 1.00 51.01 105 GLU D CA 1
ATOM 7811 C C . GLU D 2 106 ? 149.631 32.586 12.810 1.00 50.79 105 GLU D C 1
ATOM 7812 O O . GLU D 2 106 ? 150.129 33.263 13.724 1.00 52.27 105 GLU D O 1
ATOM 7818 N N . ILE D 2 107 ? 149.815 31.269 12.722 1.00 49.12 106 ILE D N 1
ATOM 7819 C CA . ILE D 2 107 ? 150.618 30.529 13.708 1.00 47.51 106 ILE D CA 1
ATOM 7820 C C . ILE D 2 107 ? 152.062 31.037 13.697 1.00 52.09 106 ILE D C 1
ATOM 7821 O O . ILE D 2 107 ? 152.646 31.377 14.747 1.00 56.74 106 ILE D O 1
ATOM 7826 N N . ASN D 2 108 ? 152.629 31.111 12.502 1.00 55.39 107 ASN D N 1
ATOM 7827 C CA . ASN D 2 108 ? 153.994 31.647 12.278 1.00 55.71 107 ASN D CA 1
ATOM 7828 C C . ASN D 2 108 ? 154.173 33.045 12.848 1.00 58.40 107 ASN D C 1
ATOM 7829 O O . ASN D 2 108 ? 155.147 33.302 13.552 1.00 57.59 107 ASN D O 1
ATOM 7834 N N . GLN D 2 109 ? 153.204 33.923 12.587 1.00 59.12 108 GLN D N 1
ATOM 7835 C CA . GLN D 2 109 ? 153.249 35.314 13.056 1.00 60.13 108 GLN D CA 1
ATOM 7836 C C . GLN D 2 109 ? 152.964 35.454 14.557 1.00 60.72 108 GLN D C 1
ATOM 7837 O O . GLN D 2 109 ? 153.651 36.229 15.238 1.00 63.92 108 GLN D O 1
ATOM 7843 N N . ASN D 2 110 ? 151.976 34.721 15.076 1.00 57.15 109 ASN D N 1
ATOM 7844 C CA . ASN D 2 110 ? 151.472 34.969 16.447 1.00 55.77 109 ASN D CA 1
ATOM 7845 C C . ASN D 2 110 ? 151.735 33.834 17.475 1.00 54.98 109 ASN D C 1
ATOM 7846 O O . ASN D 2 110 ? 151.546 34.045 18.663 1.00 58.35 109 ASN D O 1
ATOM 7851 N N . CYS D 2 111 ? 152.170 32.654 17.048 1.00 54.68 110 CYS D N 1
ATOM 7852 C CA . CYS D 2 111 ? 152.394 31.527 17.984 1.00 53.29 110 CYS D CA 1
ATOM 7853 C C . CYS D 2 111 ? 153.595 30.664 17.660 1.00 52.51 110 CYS D C 1
ATOM 7854 O O . CYS D 2 111 ? 153.544 29.432 17.807 1.00 52.11 110 CYS D O 1
ATOM 7857 N N . ASP D 2 112 ? 154.667 31.268 17.207 1.00 52.62 111 ASP D N 1
ATOM 7858 C CA . ASP D 2 112 ? 155.733 30.492 16.630 1.00 54.59 111 ASP D CA 1
ATOM 7859 C C . ASP D 2 112 ? 156.348 29.470 17.629 1.00 56.96 111 ASP D C 1
ATOM 7860 O O . ASP D 2 112 ? 157.066 28.583 17.207 1.00 57.74 111 ASP D O 1
ATOM 7865 N N . ASP D 2 113 ? 156.025 29.580 18.926 1.00 57.77 112 ASP D N 1
ATOM 7866 C CA . ASP D 2 113 ? 156.502 28.645 19.966 1.00 56.22 112 ASP D CA 1
ATOM 7867 C C . ASP D 2 113 ? 155.789 27.311 19.903 1.00 54.24 112 ASP D C 1
ATOM 7868 O O . ASP D 2 113 ? 156.208 26.354 20.554 1.00 52.12 112 ASP D O 1
ATOM 7873 N N . VAL D 2 114 ? 154.702 27.241 19.141 1.00 52.00 113 VAL D N 1
ATOM 7874 C CA . VAL D 2 114 ? 153.964 25.996 19.020 1.00 50.40 113 VAL D CA 1
ATOM 7875 C C . VAL D 2 114 ? 154.644 25.185 17.937 1.00 51.85 113 VAL D C 1
ATOM 7876 O O . VAL D 2 114 ? 155.005 25.748 16.913 1.00 53.71 113 VAL D O 1
ATOM 7880 N N . CYS D 2 115 ? 154.821 23.881 18.154 1.00 49.11 114 CYS D N 1
ATOM 7881 C CA . CYS D 2 115 ? 155.210 22.981 17.061 1.00 47.90 114 CYS D CA 1
ATOM 7882 C C . CYS D 2 115 ? 153.972 22.714 16.163 1.00 47.03 114 CYS D C 1
ATOM 7883 O O . CYS D 2 115 ? 152.900 22.539 16.632 1.00 46.26 114 CYS D O 1
ATOM 7886 N N . ARG D 2 116 ? 154.157 22.653 14.870 1.00 47.45 115 ARG D N 1
ATOM 7887 C CA . ARG D 2 116 ? 153.084 22.319 13.959 1.00 45.60 115 ARG D CA 1
ATOM 7888 C C . ARG D 2 116 ? 153.657 21.526 12.777 1.00 49.14 115 ARG D C 1
ATOM 7889 O O . ARG D 2 116 ? 154.778 21.733 12.355 1.00 49.16 115 ARG D O 1
ATOM 7897 N N . ILE D 2 117 ? 152.860 20.617 12.254 1.00 49.31 116 ILE D N 1
ATOM 7898 C CA . ILE D 2 117 ? 153.194 19.885 11.053 1.00 49.52 116 ILE D CA 1
ATOM 7899 C C . ILE D 2 117 ? 151.989 20.011 10.120 1.00 45.25 116 ILE D C 1
ATOM 7900 O O . ILE D 2 117 ? 150.896 20.208 10.586 1.00 42.94 116 ILE D O 1
ATOM 7905 N N . LEU D 2 118 ? 152.221 19.902 8.814 1.00 47.74 117 LEU D N 1
ATOM 7906 C CA . LEU D 2 118 ? 151.150 19.978 7.789 1.00 47.26 117 LEU D CA 1
ATOM 7907 C C . LEU D 2 118 ? 150.846 18.587 7.324 1.00 47.05 117 LEU D C 1
ATOM 7908 O O . LEU D 2 118 ? 151.731 17.773 7.256 1.00 50.67 117 LEU D O 1
ATOM 7913 N N . VAL D 2 119 ? 149.595 18.287 7.027 1.00 48.35 118 VAL D N 1
ATOM 7914 C CA . VAL D 2 119 ? 149.215 16.915 6.733 1.00 49.09 118 VAL D CA 1
ATOM 7915 C C . VAL D 2 119 ? 148.210 16.907 5.650 1.00 46.66 118 VAL D C 1
ATOM 7916 O O . VAL D 2 119 ? 147.179 17.486 5.805 1.00 48.47 118 VAL D O 1
ATOM 7920 N N . GLY D 2 120 ? 148.545 16.264 4.534 1.00 50.90 119 GLY D N 1
ATOM 7921 C CA . GLY D 2 120 ? 147.619 16.062 3.447 1.00 53.23 119 GLY D CA 1
ATOM 7922 C C . GLY D 2 120 ? 146.986 14.690 3.554 1.00 53.25 119 GLY D C 1
ATOM 7923 O O . GLY D 2 120 ? 147.626 13.670 3.283 1.00 54.19 119 GLY D O 1
ATOM 7924 N N . ASN D 2 121 ? 145.720 14.677 3.961 1.00 54.37 120 ASN D N 1
ATOM 7925 C CA . ASN D 2 121 ? 144.965 13.440 4.140 1.00 53.07 120 ASN D CA 1
ATOM 7926 C C . ASN D 2 121 ? 144.202 13.089 2.867 1.00 55.99 120 ASN D C 1
ATOM 7927 O O . ASN D 2 121 ? 144.161 13.882 1.950 1.00 54.08 120 ASN D O 1
ATOM 7932 N N . LYS D 2 122 ? 143.641 11.876 2.847 1.00 56.51 121 LYS D N 1
ATOM 7933 C CA . LYS D 2 122 ? 142.899 11.308 1.720 1.00 58.20 121 LYS D CA 1
ATOM 7934 C C . LYS D 2 122 ? 143.798 11.142 0.477 1.00 63.13 121 LYS D C 1
ATOM 7935 O O . LYS D 2 122 ? 143.359 11.223 -0.688 1.00 61.39 121 LYS D O 1
ATOM 7941 N N . ASN D 2 123 ? 145.075 10.860 0.734 1.00 64.16 122 ASN D N 1
ATOM 7942 C CA . ASN D 2 123 ? 145.994 10.501 -0.353 1.00 63.42 122 ASN D CA 1
ATOM 7943 C C . ASN D 2 123 ? 145.678 9.071 -0.817 1.00 66.95 122 ASN D C 1
ATOM 7944 O O . ASN D 2 123 ? 146.526 8.180 -0.733 1.00 68.24 122 ASN D O 1
ATOM 7949 N N . ASP D 2 124 ? 144.439 8.870 -1.287 1.00 68.53 123 ASP D N 1
ATOM 7950 C CA . ASP D 2 124 ? 143.900 7.535 -1.632 1.00 70.02 123 ASP D CA 1
ATOM 7951 C C . ASP D 2 124 ? 143.374 7.433 -3.046 1.00 73.24 123 ASP D C 1
ATOM 7952 O O . ASP D 2 124 ? 143.470 6.380 -3.675 1.00 79.82 123 ASP D O 1
ATOM 7957 N N . ASP D 2 125 ? 142.769 8.503 -3.536 1.00 73.91 124 ASP D N 1
ATOM 7958 C CA . ASP D 2 125 ? 142.187 8.494 -4.884 1.00 76.06 124 ASP D CA 1
ATOM 7959 C C . ASP D 2 125 ? 142.982 9.404 -5.821 1.00 77.38 124 ASP D C 1
ATOM 7960 O O . ASP D 2 125 ? 142.782 10.619 -5.850 1.00 78.18 124 ASP D O 1
ATOM 7965 N N . PRO D 2 126 ? 143.880 8.814 -6.622 1.00 83.51 125 PRO D N 1
ATOM 7966 C CA . PRO D 2 126 ? 144.639 9.566 -7.629 1.00 84.62 125 PRO D CA 1
ATOM 7967 C C . PRO D 2 126 ? 143.771 10.278 -8.667 1.00 87.41 125 PRO D C 1
ATOM 7968 O O . PRO D 2 126 ? 144.132 11.355 -9.145 1.00 90.25 125 PRO D O 1
ATOM 7972 N N . GLU D 2 127 ? 142.660 9.662 -9.046 1.00 88.72 126 GLU D N 1
ATOM 7973 C CA . GLU D 2 127 ? 141.730 10.294 -9.985 1.00 91.00 126 GLU D CA 1
ATOM 7974 C C . GLU D 2 127 ? 140.998 11.514 -9.362 1.00 86.47 126 GLU D C 1
ATOM 7975 O O . GLU D 2 127 ? 140.438 12.327 -10.076 1.00 90.47 126 GLU D O 1
ATOM 7981 N N . ARG D 2 128 ? 141.037 11.683 -8.042 1.00 84.01 127 ARG D N 1
ATOM 7982 C CA . ARG D 2 128 ? 140.383 12.853 -7.434 1.00 79.84 127 ARG D CA 1
ATOM 7983 C C . ARG D 2 128 ? 141.354 13.902 -6.823 1.00 77.46 127 ARG D C 1
ATOM 7984 O O . ARG D 2 128 ? 140.896 14.938 -6.307 1.00 79.36 127 ARG D O 1
ATOM 7992 N N . LYS D 2 129 ? 142.672 13.671 -6.898 1.00 78.26 128 LYS D N 1
ATOM 7993 C CA . LYS D 2 129 ? 143.660 14.551 -6.189 1.00 75.12 128 LYS D CA 1
ATOM 7994 C C . LYS D 2 129 ? 143.898 15.874 -6.920 1.00 75.98 128 LYS D C 1
ATOM 7995 O O . LYS D 2 129 ? 144.004 15.874 -8.149 1.00 82.13 128 LYS D O 1
ATOM 8001 N N . VAL D 2 130 ? 144.026 16.970 -6.161 1.00 71.76 129 VAL D N 1
ATOM 8002 C CA . VAL D 2 130 ? 144.239 18.316 -6.717 1.00 74.10 129 VAL D CA 1
ATOM 8003 C C . VAL D 2 130 ? 145.470 19.073 -6.177 1.00 72.31 129 VAL D C 1
ATOM 8004 O O . VAL D 2 130 ? 146.136 19.813 -6.910 1.00 76.79 129 VAL D O 1
ATOM 8008 N N . VAL D 2 131 ? 145.785 18.895 -4.897 1.00 68.48 130 VAL D N 1
ATOM 8009 C CA . VAL D 2 131 ? 146.947 19.571 -4.316 1.00 67.36 130 VAL D CA 1
ATOM 8010 C C . VAL D 2 131 ? 148.226 18.779 -4.620 1.00 70.39 130 VAL D C 1
ATOM 8011 O O . VAL D 2 131 ? 148.487 17.773 -3.960 1.00 70.30 130 VAL D O 1
ATOM 8015 N N . GLU D 2 132 ? 149.007 19.218 -5.624 1.00 73.30 131 GLU D N 1
ATOM 8016 C CA . GLU D 2 132 ? 150.233 18.505 -6.013 1.00 74.52 131 GLU D CA 1
ATOM 8017 C C . GLU D 2 132 ? 151.264 18.510 -4.865 1.00 73.31 131 GLU D C 1
ATOM 8018 O O . GLU D 2 132 ? 151.304 19.431 -4.029 1.00 69.32 131 GLU D O 1
ATOM 8024 N N . THR D 2 133 ? 152.067 17.456 -4.804 1.00 73.57 132 THR D N 1
ATOM 8025 C CA . THR D 2 133 ? 152.982 17.250 -3.670 1.00 72.19 132 THR D CA 1
ATOM 8026 C C . THR D 2 133 ? 154.052 18.362 -3.547 1.00 72.25 132 THR D C 1
ATOM 8027 O O . THR D 2 133 ? 154.312 18.890 -2.453 1.00 68.05 132 THR D O 1
ATOM 8031 N N . GLU D 2 134 ? 154.653 18.720 -4.677 1.00 75.61 133 GLU D N 1
ATOM 8032 C CA . GLU D 2 134 ? 155.662 19.783 -4.703 1.00 76.96 133 GLU D CA 1
ATOM 8033 C C . GLU D 2 134 ? 155.100 21.138 -4.179 1.00 75.26 133 GLU D C 1
ATOM 8034 O O . GLU D 2 134 ? 155.803 21.893 -3.500 1.00 75.48 133 GLU D O 1
ATOM 8040 N N . ASP D 2 135 ? 153.833 21.432 -4.452 1.00 73.92 134 ASP D N 1
ATOM 8041 C CA . ASP D 2 135 ? 153.208 22.660 -3.920 1.00 72.95 134 ASP D CA 1
ATOM 8042 C C . ASP D 2 135 ? 153.220 22.689 -2.391 1.00 68.67 134 ASP D C 1
ATOM 8043 O O . ASP D 2 135 ? 153.758 23.621 -1.777 1.00 69.05 134 ASP D O 1
ATOM 8048 N N . ALA D 2 136 ? 152.625 21.667 -1.786 1.00 65.05 135 ALA D N 1
ATOM 8049 C CA . ALA D 2 136 ? 152.523 21.567 -0.329 1.00 62.58 135 ALA D CA 1
ATOM 8050 C C . ALA D 2 136 ? 153.893 21.516 0.324 1.00 63.30 135 ALA D C 1
ATOM 8051 O O . ALA D 2 136 ? 154.128 22.148 1.364 1.00 63.45 135 ALA D O 1
ATOM 8053 N N . TYR D 2 137 ? 154.790 20.761 -0.308 1.00 66.35 136 TYR D N 1
ATOM 8054 C CA . TYR D 2 137 ? 156.194 20.679 0.088 1.00 67.06 136 TYR D CA 1
ATOM 8055 C C . TYR D 2 137 ? 156.919 22.027 0.031 1.00 68.19 136 TYR D C 1
ATOM 8056 O O . TYR D 2 137 ? 157.806 22.293 0.841 1.00 68.86 136 TYR D O 1
ATOM 8065 N N . LYS D 2 138 ? 156.563 22.870 -0.931 1.00 70.51 137 LYS D N 1
ATOM 8066 C CA . LYS D 2 138 ? 157.236 24.169 -1.091 1.00 72.52 137 LYS D CA 1
ATOM 8067 C C . LYS D 2 138 ? 156.771 25.131 0.013 1.00 69.43 137 LYS D C 1
ATOM 8068 O O . LYS D 2 138 ? 157.572 25.854 0.612 1.00 68.08 137 LYS D O 1
ATOM 8074 N N . PHE D 2 139 ? 155.473 25.092 0.303 1.00 69.18 138 PHE D N 1
ATOM 8075 C CA . PHE D 2 139 ? 154.899 25.855 1.413 1.00 64.29 138 PHE D CA 1
ATOM 8076 C C . PHE D 2 139 ? 155.448 25.352 2.745 1.00 63.63 138 PHE D C 1
ATOM 8077 O O . PHE D 2 139 ? 155.875 26.140 3.598 1.00 63.51 138 PHE D O 1
ATOM 8085 N N . ALA D 2 140 ? 155.441 24.034 2.917 1.00 60.73 139 ALA D N 1
ATOM 8086 C CA . ALA D 2 140 ? 156.039 23.431 4.086 1.00 61.47 139 ALA D CA 1
ATOM 8087 C C . ALA D 2 140 ? 157.466 23.939 4.257 1.00 62.91 139 ALA D C 1
ATOM 8088 O O . ALA D 2 140 ? 157.872 24.346 5.347 1.00 65.63 139 ALA D O 1
ATOM 8090 N N . GLY D 2 141 ? 158.215 23.926 3.159 1.00 67.67 140 GLY D N 1
ATOM 8091 C CA . GLY D 2 141 ? 159.580 24.434 3.114 1.00 69.16 140 GLY D CA 1
ATOM 8092 C C . GLY D 2 141 ? 159.720 25.876 3.593 1.00 70.23 140 GLY D C 1
ATOM 8093 O O . GLY D 2 141 ? 160.628 26.203 4.354 1.00 72.57 140 GLY D O 1
ATOM 8094 N N . GLN D 2 142 ? 158.835 26.758 3.154 1.00 69.70 141 GLN D N 1
ATOM 8095 C CA . GLN D 2 142 ? 158.998 28.167 3.508 1.00 70.51 141 GLN D CA 1
ATOM 8096 C C . GLN D 2 142 ? 158.483 28.519 4.917 1.00 67.35 141 GLN D C 1
ATOM 8097 O O . GLN D 2 142 ? 158.887 29.534 5.492 1.00 67.72 141 GLN D O 1
ATOM 8103 N N . MET D 2 143 ? 157.620 27.667 5.489 1.00 65.92 142 MET D N 1
ATOM 8104 C CA . MET D 2 143 ? 157.238 27.810 6.886 1.00 60.72 142 MET D CA 1
ATOM 8105 C C . MET D 2 143 ? 158.196 27.080 7.813 1.00 60.67 142 MET D C 1
ATOM 8106 O O . MET D 2 143 ? 157.995 27.079 9.019 1.00 60.49 142 MET D O 1
ATOM 8111 N N . GLY D 2 144 ? 159.228 26.445 7.262 1.00 64.81 143 GLY D N 1
ATOM 8112 C CA . GLY D 2 144 ? 160.192 25.733 8.084 1.00 64.62 143 GLY D CA 1
ATOM 8113 C C . GLY D 2 144 ? 159.548 24.571 8.813 1.00 61.81 143 GLY D C 1
ATOM 8114 O O . GLY D 2 144 ? 159.982 24.216 9.901 1.00 62.60 143 GLY D O 1
ATOM 8115 N N . ILE D 2 145 ? 158.554 23.939 8.196 1.00 57.66 144 ILE D N 1
ATOM 8116 C CA . ILE D 2 145 ? 157.864 22.833 8.830 1.00 56.97 144 ILE D CA 1
ATOM 8117 C C . ILE D 2 145 ? 157.866 21.578 7.968 1.00 57.96 144 ILE D C 1
ATOM 8118 O O . ILE D 2 145 ? 157.983 21.648 6.747 1.00 62.88 144 ILE D O 1
ATOM 8123 N N . GLN D 2 146 ? 157.684 20.433 8.615 1.00 58.69 145 GLN D N 1
ATOM 8124 C CA . GLN D 2 146 ? 157.656 19.127 7.945 1.00 57.90 145 GLN D CA 1
ATOM 8125 C C . GLN D 2 146 ? 156.253 18.796 7.465 1.00 55.77 145 GLN D C 1
ATOM 8126 O O . GLN D 2 146 ? 155.267 19.180 8.109 1.00 55.95 145 GLN D O 1
ATOM 8132 N N . LEU D 2 147 ? 156.163 18.075 6.349 1.00 55.48 146 LEU D N 1
ATOM 8133 C CA . LEU D 2 147 ? 154.886 17.709 5.743 1.00 55.71 146 LEU D CA 1
ATOM 8134 C C . LEU D 2 147 ? 154.719 16.185 5.601 1.00 55.77 146 LEU D C 1
ATOM 8135 O O . LEU D 2 147 ? 155.662 15.493 5.248 1.00 59.28 146 LEU D O 1
ATOM 8140 N N . PHE D 2 148 ? 153.504 15.688 5.850 1.00 54.27 147 PHE D N 1
ATOM 8141 C CA . PHE D 2 148 ? 153.139 14.291 5.600 1.00 53.43 147 PHE D CA 1
ATOM 8142 C C . PHE D 2 148 ? 151.870 14.159 4.773 1.00 54.70 147 PHE D C 1
ATOM 8143 O O . PHE D 2 148 ? 150.860 14.818 5.036 1.00 51.74 147 PHE D O 1
ATOM 8151 N N . GLU D 2 149 ? 151.919 13.276 3.791 1.00 57.04 148 GLU D N 1
ATOM 8152 C CA . GLU D 2 149 ? 150.729 12.880 3.056 1.00 58.16 148 GLU D CA 1
ATOM 8153 C C . GLU D 2 149 ? 150.353 11.500 3.557 1.00 56.89 148 GLU D C 1
ATOM 8154 O O . GLU D 2 149 ? 151.219 10.573 3.652 1.00 58.30 148 GLU D O 1
ATOM 8160 N N . THR D 2 150 ? 149.071 11.371 3.868 1.00 54.52 149 THR D N 1
ATOM 8161 C CA . THR D 2 150 ? 148.560 10.224 4.594 1.00 55.46 149 THR D CA 1
ATOM 8162 C C . THR D 2 150 ? 147.241 9.785 4.025 1.00 55.85 149 THR D C 1
ATOM 8163 O O . THR D 2 150 ? 146.575 10.532 3.303 1.00 56.32 149 THR D O 1
ATOM 8167 N N . SER D 2 151 ? 146.883 8.556 4.367 1.00 57.49 150 SER D N 1
ATOM 8168 C CA . SER D 2 151 ? 145.535 8.055 4.197 1.00 56.50 150 SER D CA 1
ATOM 8169 C C . SER D 2 151 ? 145.048 7.427 5.487 1.00 54.92 150 SER D C 1
ATOM 8170 O O . SER D 2 151 ? 145.492 6.336 5.856 1.00 57.51 150 SER D O 1
ATOM 8173 N N . ALA D 2 152 ? 144.123 8.097 6.154 1.00 52.89 151 ALA D N 1
ATOM 8174 C CA . ALA D 2 152 ? 143.465 7.545 7.336 1.00 52.24 151 ALA D CA 1
ATOM 8175 C C . ALA D 2 152 ? 142.669 6.295 6.986 1.00 53.02 151 ALA D C 1
ATOM 8176 O O . ALA D 2 152 ? 142.519 5.370 7.794 1.00 54.23 151 ALA D O 1
ATOM 8178 N N . LYS D 2 153 ? 142.127 6.288 5.777 1.00 58.39 152 LYS D N 1
ATOM 8179 C CA . LYS D 2 153 ? 141.355 5.136 5.283 1.00 59.37 152 LYS D CA 1
ATOM 8180 C C . LYS D 2 153 ? 142.199 3.861 5.191 1.00 61.54 152 LYS D C 1
ATOM 8181 O O . LYS D 2 153 ? 141.851 2.842 5.791 1.00 61.60 152 LYS D O 1
ATOM 8187 N N . GLU D 2 154 ? 143.298 3.928 4.440 1.00 64.73 153 GLU D N 1
ATOM 8188 C CA . GLU D 2 154 ? 144.165 2.756 4.201 1.00 65.97 153 GLU D CA 1
ATOM 8189 C C . GLU D 2 154 ? 145.133 2.563 5.350 1.00 65.42 153 GLU D C 1
ATOM 8190 O O . GLU D 2 154 ? 145.786 1.519 5.427 1.00 65.81 153 GLU D O 1
ATOM 8196 N N . ASN D 2 155 ? 145.241 3.573 6.215 1.00 61.99 154 ASN D N 1
ATOM 8197 C CA . ASN D 2 155 ? 146.260 3.599 7.258 1.00 58.98 154 ASN D CA 1
ATOM 8198 C C . ASN D 2 155 ? 147.688 3.667 6.725 1.00 61.29 154 ASN D C 1
ATOM 8199 O O . ASN D 2 155 ? 148.512 2.808 7.043 1.00 65.52 154 ASN D O 1
ATOM 8204 N N . VAL D 2 156 ? 147.992 4.691 5.935 1.00 60.47 155 VAL D N 1
ATOM 8205 C CA . VAL D 2 156 ? 149.312 4.851 5.311 1.00 61.12 155 VAL D CA 1
ATOM 8206 C C . VAL D 2 156 ? 149.971 6.145 5.799 1.00 58.98 155 VAL D C 1
ATOM 8207 O O . VAL D 2 156 ? 149.364 7.208 5.746 1.00 60.22 155 VAL D O 1
ATOM 8211 N N . ASN D 2 157 ? 151.193 6.049 6.312 1.00 60.03 156 ASN D N 1
ATOM 8212 C CA . ASN D 2 157 ? 151.992 7.217 6.693 1.00 59.05 156 ASN D CA 1
ATOM 8213 C C . ASN D 2 157 ? 151.446 7.939 7.933 1.00 56.69 156 ASN D C 1
ATOM 8214 O O . ASN D 2 157 ? 152.007 8.937 8.387 1.00 55.79 156 ASN D O 1
ATOM 8219 N N . VAL D 2 158 ? 150.363 7.405 8.502 1.00 55.47 157 VAL D N 1
ATOM 8220 C CA . VAL D 2 158 ? 149.687 8.021 9.635 1.00 52.44 157 VAL D CA 1
ATOM 8221 C C . VAL D 2 158 ? 150.519 7.902 10.924 1.00 52.58 157 VAL D C 1
ATOM 8222 O O . VAL D 2 158 ? 150.682 8.893 11.612 1.00 51.09 157 VAL D O 1
ATOM 8226 N N . GLU D 2 159 ? 151.029 6.694 11.233 1.00 55.03 158 GLU D N 1
ATOM 8227 C CA . GLU D 2 159 ? 151.940 6.480 12.371 1.00 54.01 158 GLU D CA 1
ATOM 8228 C C . GLU D 2 159 ? 153.180 7.366 12.288 1.00 54.71 158 GLU D C 1
ATOM 8229 O O . GLU D 2 159 ? 153.603 7.981 13.289 1.00 57.02 158 GLU D O 1
ATOM 8235 N N . GLU D 2 160 ? 153.810 7.369 11.117 1.00 56.06 159 GLU D N 1
ATOM 8236 C CA . GLU D 2 160 ? 154.978 8.210 10.871 1.00 56.69 159 GLU D CA 1
ATOM 8237 C C . GLU D 2 160 ? 154.649 9.675 11.241 1.00 55.19 159 GLU D C 1
ATOM 8238 O O . GLU D 2 160 ? 155.411 10.341 11.961 1.00 54.62 159 GLU D O 1
ATOM 8244 N N . MET D 2 161 ? 153.482 10.142 10.779 1.00 51.75 160 MET D N 1
ATOM 8245 C CA . MET D 2 161 ? 153.034 11.502 11.020 1.00 49.28 160 MET D CA 1
ATOM 8246 C C . MET D 2 161 ? 152.864 11.796 12.504 1.00 49.12 160 MET D C 1
ATOM 8247 O O . MET D 2 161 ? 153.381 12.797 13.001 1.00 49.74 160 MET D O 1
ATOM 8252 N N . PHE D 2 162 ? 152.195 10.897 13.221 1.00 49.08 161 PHE D N 1
ATOM 8253 C CA . PHE D 2 162 ? 152.017 11.032 14.668 1.00 47.98 161 PHE D CA 1
ATOM 8254 C C . PHE D 2 162 ? 153.305 10.999 15.438 1.00 48.00 161 PHE D C 1
ATOM 8255 O O . PHE D 2 162 ? 153.461 11.738 16.402 1.00 46.19 161 PHE D O 1
ATOM 8263 N N . ASN D 2 163 ? 154.215 10.117 15.047 1.00 52.84 162 ASN D N 1
ATOM 8264 C CA . ASN D 2 163 ? 155.473 9.996 15.752 1.00 52.05 162 ASN D CA 1
ATOM 8265 C C . ASN D 2 163 ? 156.370 11.247 15.589 1.00 53.98 162 ASN D C 1
ATOM 8266 O O . ASN D 2 163 ? 157.218 11.551 16.469 1.00 56.87 162 ASN D O 1
ATOM 8271 N N . CYS D 2 164 ? 156.212 11.941 14.461 1.00 53.54 163 CYS D N 1
ATOM 8272 C CA . CYS D 2 164 ? 156.889 13.224 14.197 1.00 52.09 163 CYS D CA 1
ATOM 8273 C C . CYS D 2 164 ? 156.495 14.345 15.167 1.00 48.77 163 CYS D C 1
ATOM 8274 O O . CYS D 2 164 ? 157.351 14.850 15.920 1.00 50.18 163 CYS D O 1
ATOM 8277 N N . ILE D 2 165 ? 155.207 14.714 15.177 1.00 51.20 164 ILE D N 1
ATOM 8278 C CA . ILE D 2 165 ? 154.665 15.730 16.119 1.00 45.00 164 ILE D CA 1
ATOM 8279 C C . ILE D 2 165 ? 155.016 15.405 17.576 1.00 48.35 164 ILE D C 1
ATOM 8280 O O . ILE D 2 165 ? 155.412 16.302 18.348 1.00 46.55 164 ILE D O 1
ATOM 8285 N N . THR D 2 166 ? 154.942 14.109 17.908 1.00 47.81 165 THR D N 1
ATOM 8286 C CA . THR D 2 166 ? 155.251 13.627 19.236 1.00 48.43 165 THR D CA 1
ATOM 8287 C C . THR D 2 166 ? 156.697 13.901 19.576 1.00 52.71 165 THR D C 1
ATOM 8288 O O . THR D 2 166 ? 156.999 14.313 20.705 1.00 51.58 165 THR D O 1
ATOM 8292 N N . GLU D 2 167 ? 157.596 13.598 18.622 1.00 55.54 166 GLU D N 1
ATOM 8293 C CA . GLU D 2 167 ? 159.043 13.785 18.832 1.00 55.41 166 GLU D CA 1
ATOM 8294 C C . GLU D 2 167 ? 159.398 15.277 18.864 1.00 54.65 166 GLU D C 1
ATOM 8295 O O . GLU D 2 167 ? 160.256 15.708 19.656 1.00 58.72 166 GLU D O 1
ATOM 8301 N N . LEU D 2 168 ? 158.747 16.048 17.999 1.00 52.45 167 LEU D N 1
ATOM 8302 C CA . LEU D 2 168 ? 158.891 17.511 17.962 1.00 53.04 167 LEU D CA 1
ATOM 8303 C C . LEU D 2 168 ? 158.551 18.146 19.289 1.00 54.21 167 LEU D C 1
ATOM 8304 O O . LEU D 2 168 ? 159.294 19.019 19.775 1.00 57.26 167 LEU D O 1
ATOM 8309 N N . VAL D 2 169 ? 157.442 17.695 19.886 1.00 51.01 168 VAL D N 1
ATOM 8310 C CA . VAL D 2 169 ? 157.006 18.269 21.127 1.00 51.18 168 VAL D CA 1
ATOM 8311 C C . VAL D 2 169 ? 157.929 17.874 22.247 1.00 54.58 168 VAL D C 1
ATOM 8312 O O . VAL D 2 169 ? 158.305 18.736 23.064 1.00 57.04 168 VAL D O 1
ATOM 8316 N N . LEU D 2 170 ? 158.348 16.600 22.264 1.00 54.06 169 LEU D N 1
ATOM 8317 C CA . LEU D 2 170 ? 159.258 16.123 23.323 1.00 56.34 169 LEU D CA 1
ATOM 8318 C C . LEU D 2 170 ? 160.585 16.885 23.295 1.00 61.41 169 LEU D C 1
ATOM 8319 O O . LEU D 2 170 ? 161.196 17.118 24.362 1.00 65.71 169 LEU D O 1
ATOM 8324 N N . ARG D 2 171 ? 161.053 17.264 22.099 1.00 61.52 170 ARG D N 1
ATOM 8325 C CA . ARG D 2 171 ? 162.351 17.947 21.961 1.00 63.80 170 ARG D CA 1
ATOM 8326 C C . ARG D 2 171 ? 162.279 19.420 22.295 1.00 62.88 170 ARG D C 1
ATOM 8327 O O . ARG D 2 171 ? 163.202 19.928 22.892 1.00 67.49 170 ARG D O 1
ATOM 8335 N N . ALA D 2 172 ? 161.191 20.100 21.934 1.00 61.68 171 ALA D N 1
ATOM 8336 C CA . ALA D 2 172 ? 161.012 21.499 22.362 1.00 61.58 171 ALA D CA 1
ATOM 8337 C C . ALA D 2 172 ? 161.081 21.589 23.889 1.00 63.33 171 ALA D C 1
ATOM 8338 O O . ALA D 2 172 ? 161.729 22.481 24.428 1.00 63.97 171 ALA D O 1
ATOM 8340 N N . LYS D 2 173 ? 160.402 20.657 24.567 1.00 63.37 172 LYS D N 1
ATOM 8341 C CA . LYS D 2 173 ? 160.357 20.615 26.030 1.00 63.06 172 LYS D CA 1
ATOM 8342 C C . LYS D 2 173 ? 161.745 20.437 26.603 1.00 66.15 172 LYS D C 1
ATOM 8343 O O . LYS D 2 173 ? 162.108 21.154 27.540 1.00 70.80 172 LYS D O 1
ATOM 8349 N N . LYS D 2 174 ? 162.517 19.485 26.073 1.00 68.39 173 LYS D N 1
ATOM 8350 C CA . LYS D 2 174 ? 163.880 19.227 26.614 1.00 71.80 173 LYS D CA 1
ATOM 8351 C C . LYS D 2 174 ? 164.882 20.292 26.139 1.00 73.63 173 LYS D C 1
ATOM 8352 O O . LYS D 2 174 ? 165.878 20.576 26.816 1.00 74.64 173 LYS D O 1
ATOM 8358 N N . ASP D 2 175 ? 164.619 20.877 24.973 1.00 71.05 174 ASP D N 1
ATOM 8359 C CA . ASP D 2 175 ? 165.390 22.038 24.527 1.00 75.27 174 ASP D CA 1
ATOM 8360 C C . ASP D 2 175 ? 165.045 23.329 25.292 1.00 74.62 174 ASP D C 1
ATOM 8361 O O . ASP D 2 175 ? 165.852 24.259 25.297 1.00 79.07 174 ASP D O 1
ATOM 8366 N N . ASN D 2 176 ? 163.899 23.366 25.962 1.00 69.68 175 ASN D N 1
ATOM 8367 C CA . ASN D 2 176 ? 163.578 24.473 26.849 1.00 71.85 175 ASN D CA 1
ATOM 8368 C C . ASN D 2 176 ? 164.282 24.255 28.191 1.00 79.82 175 ASN D C 1
ATOM 8369 O O . ASN D 2 176 ? 164.951 25.155 28.714 1.00 82.61 175 ASN D O 1
ATOM 8374 N N . LEU D 2 177 ? 164.174 23.040 28.734 1.00 79.54 176 LEU D N 1
ATOM 8375 C CA . LEU D 2 177 ? 164.764 22.726 30.042 1.00 81.14 176 LEU D CA 1
ATOM 8376 C C . LEU D 2 177 ? 166.143 23.354 30.343 1.00 85.34 176 LEU D C 1
ATOM 8377 O O . LEU D 2 177 ? 166.387 23.676 31.491 1.00 92.06 176 LEU D O 1
ATOM 8382 N N . ALA D 2 178 ? 167.048 23.507 29.370 1.00 92.35 177 ALA D N 1
ATOM 8383 C CA . ALA D 2 178 ? 168.326 24.223 29.613 1.00 98.78 177 ALA D CA 1
ATOM 8384 C C . ALA D 2 178 ? 168.900 24.833 28.334 1.00 100.76 177 ALA D C 1
ATOM 8385 O O . ALA D 2 178 ? 168.386 25.848 27.849 1.00 98.65 177 ALA D O 1
#

Secondary structure (DSSP, 8-state):
----S-SS-SSS-SEEEEEE--PPEEEEEESTT---HHHHHHHHHHHS-S-HHHHGGGPPSEEEEEEEE-TTSPEEEEEEEEPTTSSEEEEEEESS--HHHHHHHHHHHHHHHHTT-HHHHHHHHHHHHHSPPP-S------BTTSHHHHHHHHHS-HHHHHHHHHHHTTT-EEEEEES-HHHHHHHHHHHHHTTTTS---SEEESS--GGGGGGGG-SS-EEEEEETTTHHHHHTS---S-EEEETTTTEEE-S--TGGGS-HHHHHHHHHHHTSGGGGSBTHHHHHHHHHHHHHHGGG------HHHHS--SSHHHHHHHHHHTT-HHHHHHHHHHHHHT-/--EEEEEEEE--TTS-HHHHHHHH-S----TTTBSEEEEEEEEEETTEEEEEEEEEETTGGG-SS--GGGGTT-SEEEEEEETT-HHHHHHHHHHHHHHHHH-TTSEEEEEEE-TT-GGG--S-HHHHHHHHHHHT--EEE-BTTTTBSHHHHHHHHHHHHHHHHHHH-/--S--S-SS-S-S-SEEEEEEPPSSTTSPPEEEEEESTT---HHHHHHHHHHHS-S-TTTS-GGGS-SEEEEEEE-TTS-EEEEEEEEETTTTEEEEEEESS--HHHHHHHHHHHHHHHHTT--HHHHHHHHHHHHSPPPPTT-B----BPPPSSSPP-BTTSHHHHHHHHHS-HHHHHHHHHHHTTT-EEEEEES-HHHHHHHHHHHHHTTTTS---SEEESS--GGGGGGGG-SS-EEEEEEGGGHHHHHHS---S-EEEETTTTEEE-S--TGGGS-HHHHHHHHHHHTSGGGGSBTHHHHHHHHHHHHHHGGGGGG-----HHHHS--SSHHHHHHHHHHTT-HHHHHHHHHHHHHT-/--SEEEEEEEE--TTS-HHHHHHHH-S------TTTBSEEEEEEEEEETTEEEEEEEEEES-GGG-SS--GGGGTT-SEEEEEEETT-HHHHHHHHHHHHHHHHH-TTSEEEEEEE-TT-GGG--S-HHHHHHHHHHTT--EEE-BTTTTBSHHHHHHHHHHHHHHHHHHHH-

CATH classification: 3.30.450.200 (+2 more: 3.40.50.11500, 6.10.140.1000)

Nearest PDB structures (foldseek):
  3tw8-assembly2_C  TM=1.003E+00  e=1.810E-74  Homo sapiens
  3tw8-assembly1_A  TM=9.930E-01  e=4.114E-64  Homo sapiens
  6ekk-assembly2_B  TM=9.498E-01  e=4.180E-53  Homo sapiens
  6ekk-assembly1_A  TM=9.532E-01  e=1.666E-52  Homo sapiens
  4dx8-assembly2_B  TM=3.977E-01  e=5.688E+00  Homo sapiens

Radius of gyration: 36.75 Å; Cα contacts (8 Å, |Δi|>4): 2009; chains: 4; bounding box: 107×79×102 Å

B-factor: mean 51.58, std 17.53, range [20.0, 125.82]

Solvent-accessible surface area: 45705 Å² total; per-residue (Å²): 103,28,51,16,39,64,94,110,8,142,82,2,1,21,1,0,0,55,0,97,56,220,89,27,86,51,92,52,50,24,17,148,126,34,64,61,113,86,14,22,121,12,0,7,62,0,0,8,0,3,19,41,164,114,24,21,72,18,5,21,42,17,50,0,0,0,0,4,2,16,78,84,2,31,17,44,7,0,0,0,69,1,35,71,20,0,62,59,0,8,2,0,1,0,19,15,55,76,26,58,84,1,14,127,23,0,66,55,0,17,60,54,51,87,134,158,76,112,109,56,2,46,83,44,1,119,76,45,38,99,82,105,47,31,190,71,165,135,132,48,40,42,11,89,108,25,110,15,5,26,41,2,34,62,0,3,57,26,73,10,1,1,48,0,8,0,4,1,0,10,1,30,21,0,1,0,3,3,10,36,0,23,5,0,1,4,0,0,14,2,6,12,51,8,1,103,43,4,64,7,3,8,7,11,0,0,0,0,0,46,79,1,4,66,8,0,23,0,1,0,2,0,0,0,0,0,2,25,21,0,40,89,92,4,104,138,62,100,49,34,82,17,0,15,0,31,1,24,56,24,72,44,89,38,91,55,72,7,32,120,69,6,9,92,100,12,24,53,60,7,60,106,58,5,140,106,142,69,8,34,93,29,43,10,0,4,98,2,2,60,118,4,4,59,52,1,3,27,55,43,187,136,148,114,31,70,77,149,64,7,18,167,73,243,51,75,66,23,86,114,2,2,74,65,0,39,32,3,0,0,4,38,0,11,9,17,5,91,39,63,151,95,137,175,93,24,60,1,47,0,0,0,0,0,18,39,59,2,15,13,60,40,0,3,106,88,2,17,82,135,142,72,84,17,56,6,1,6,0,4,41,31,45,22,62,38,120,37,152,68,40,93,1,71,0,21,0,1,6,12,6,0,0,67,31,3,114,10,0,0,25,6,1,6,91,35,14,72,0,0,0,0,0,0,10,0,42,38,51,130,2,21,64,18,1,73,71,0,0,90,33,0,65,136,58,13,94,130,8,21,20,0,0,0,0,2,80,58,42,62,115,178,172,64,91,8,112,61,116,64,0,152,129,16,2,53,132,19,71,23,111,34,36,33,1,2,4,157,112,74,84,47,1,73,101,0,0,72,20,0,2,78,37,4,15,121,36,72,96,111,125,164,78,43,12,31,17,32,63,79,139,10,140,91,1,1,20,1,2,1,31,0,15,8,25,66,27,132,148,85,85,12,86,49,56,77,53,30,18,149,127,35,63,60,116,83,12,24,122,11,0,5,56,0,0,2,0,1,19,29,134,173,37,15,14,25,40,0,24,76,31,9,12,0,0,4,4,16,76,84,3,22,19,42,6,0,5,2,42,5,27,31,7,5,4,1,0,8,2,0,1,0,21,12,48,21,40,57,22,1,50,124,22,3,51,55,5,14,61,56,67,55,118,111,75,110,120,63,5,36,115,47,2,133,77,12,34,105,60,104,45,17,176,43,115,52,73,49,166,170,38,119,1,59,75,130,93,63,45,40,40,16,92,110,21,93,24,5,26,54,2,40,113,23,5,75,38,79,12,2,2,50,0,8,0,4,1,0,10,2,31,20,0,0,0,0,2,39,88,0,33,9,0,3,5,0,0,13,2,5,12,50,8,0,82,43,4,61,8,3,8,7,12,0,0,0,0,0,29,72,2,6,71,8,1,19,0,1,0,3,0,0,0,0,0,1,31,23,0,30,120,78,0,108,123,60,93,46,50,78,16,0,14,0,37,10,73,93,40,73,47,91,37,92,55,66,8,35,121,68,6,13,92,102,14,23,55,64,5,84,78,54,5,168,104,170,90,9,36,94,31,48,12,0,6,109,3,2,58,172,4,4,50,51,1,4,29,51,20,168,130,6,136,116,99,22,60,54,113,63,6,23,158,76,239,52,75,69,28,82,113,3,2,74,62,0,22,22,1,0,0,0,24,0,15,9,14,6,88,34,53,134,91,135,168,93,87,20,52,1,19,0,0,0,0,0,22,38,58,3,14,13,59,46,0,3,111,92,2,19,70,80,128,176,67,42,73,19,58,6,2,6,0,4,43,24,46,20,79,40,120,38,149,70,38,99,3,61,0,17,0,2,4,13,6,1,0,69,30,4,110,12,1,0,23,5,1,6,87,38,16,76,0,0,0,0,0,0,11,0,41,33,46,120,2,19,64,17,1,72,96,0,0,91,26,0,66,132,58,15,90,130,7,20,21,0,0,0,0,1,50,59,38,53,120,177,172,71,89,9,116,61,96,63,0,141,116,15,2,54,133,18,71,23,109,31,36,36,0,1,4,123,124,74,86,49,0,74,101,0,0,70,18,0,2,96,39,4,15,114,46,80,92,101,126,135,132

Organism: Homo sapiens (NCBI:txid9606)

Foldseek 3Di:
DFDQFDDFDAWQFQKKFKWFPVFIDTPDMPPPPRDDVVCVRPVRLVQQQFDLVPCLQVAAWDWAWWWDADPVRHTWIWTWTAHHSRGMIITITHSDPPNVVVVVVSVVLVVCVVVVVVVVNVVVCVCRGPDRNDPDPCDFDWPPPPPLQNLLLVQADLVVLLVLLLCVLLLFAEEEEEQYNSSQLSNQVNSQSLLPVFGRDDARTSEHHPVRLCCQQDPGGYYYYYYPNCVVVSVPDDHDFYWYAYSVVRDIDGPDPRSVLQDPVLSVQLSVQSPDPVLSGTNNNSVSSVVSSCVLQVLQPDVPTDLVVQLDDDDPSSNSSSVSSVVDPRSVSVRVVVVVVVD/DQEEAEEEEDFAPPQCVVLLLVVQAPPGACCVPPQKGKGWHWDDDPNDIYIYIYMYGPRRLPPLEDAPVVCPPHAEYEYEAEQLDPSRVNSSLRHLVNCLVRPVNHHYAYEHEPPPDPVRGDRDPVNVVVSCVVSVHYYYYAYSPVGGCSVVVVVVRVVVSVVSVVVVD/DLFDQFDDFDAWQFQKKWKWFCDPAPVDFIDTPDMPPPPRDDVVCVRPVSLVQPQFGVVQDFQLQQDFWAWWWDADPSRHTWIWTWGADPSRRIIITITGSDPQNLVVVVVVVVLVVCVVVVVPVVNVVVVVQRGPDRDDDAQDWSVTDGHHDPDDFDWPPRDPLQNLLLVQADLVVLLVLLLCVLLLFAEEEEEQYNSSQLSNQVNSQLLLPVFGRRDARTSEDGPVRLCCQQDPGRYDYYYYHNCVVVSVVDDHDFYWYAYRVVNDIDGPDPRSVLQDPVLSVQLSVQSPDPVLSGTNNNSVSSVVSSCVLQVCQVVQPVPGDLVVQLDDDDPSNSVSSVSSVVRPRSVSVRVVVVVVVD/DFDEEAEEEEDFAPPQCPVLLLCVQAPDNPDACCVPQQKGKGWHWDDDPNGIYIYIYMYGPGRLVDLEDAPVVCPPHAEYEYEAEQLDPSRVNSSLRHLVNCLVPPVNHHYAYEHEPPPDPVRGDNDPVNVVVSCVVSVHYYYYAYSPVGGCSVVVVVVRVVVSVVSVVVVVD

InterPro domains:
  IPR001194 cDENN domain [PF02141] (93-291)
  IPR001194 cDENN domain [SM00799] (90-291)
  IPR005112 dDENN domain [PF03455] (355-405)
  IPR005112 dDENN domain [SM00801] (322-388)
  IPR005113 uDENN domain [PF03456] (29-86)
  IPR005113 uDENN domain [SM00800] (9-89)
  IPR037516 Tripartite DENN domain [PS50211] (14-395)
  IPR040032 DENN domain-containing protein 1A/1B/1C [PTHR13196] (1-708)
  IPR043153 DENN domain, C-terminal lobe [G3DSA:3.40.50.11500] (180-343)

Sequence (1047 aa):
MDCRTKANPDRTFDLVLKVKCEDPVVLWKFPEDFGDQEILQSVPKFCFPFDVERVSQNQVGQHFTFVLTDIESKQRFGFCRLTSGGTICLCILSYLPWFEVYYKLLNTLADYLAKELENDLNETLRSLYNHPVPKANTGLPTIPESRNLTEYFVAVDVNNMLQLYASMLHERRIVIISSKLSTLTACIHGSAALLYPMYWQHIYIPVLPPHLLDYCCAPMPYLIGIHSSLIERVKNKSLEDVVMLNVDTNTLESPFSDLNNLPSDVVSALKNKLKKQSTATGDGVARAFLRAQAALFGSYRDITFCEESFVKHRSSVMKQFLETAINLQLFKQFIDGRLAKLNYDHLFKLLIIGDSGVGKSSLLLRFADNTSYITTIGVDFKIRTVEINGEKVKLQIWDTAGQERFRTITSTYYRGTHGVIVVYDVTSAESFVNVKRWLHEINQNCDDVCRILVGNKNDDPERKVVETEDAYKFAGQMGIQLFETSAKENVNVEEMFNCITELVLRAKKDNLSMDCRTKANPDRTFDLVLKVKCHASENEDPVVLWKFPEDFGDQEILQSVPKFCFPFDVERVSQNQVGQHFTFVLTDIESKQRFGFCRLTSGGTICLCILSYLPWFEVYYKLLNTLADYLAKELENDLNETLRSLYNHPVPKANTPVSYFIAPDVTGLPTIPESRNLTEYFVAVDVNNMLQLYASMLHERRIVIISSKLSTLTACIHGSAALLYPMYWQHIYIPVLPPHLLDYCCAPMPYLIGIHSSLIERVKNKSLEDVVMLNVDTNTLESPFSDLNNLPSDVVSALKNKLKKQSTATGDGVARAFLRAQAALFGSYRDALITFCEESFVKHRSSVMKQFLETAINLQLFKQFIDGRLAKLNDYDHLFKLLIIGDSGVGKSSLLLRFADNTFGSYITTIGVDFKIRTVEINGEKVKLQIWDTAGQERFRTITSTYYRGTHGVIVVYDVTSAESFVNVKRWLHEINQNCDDVCRILVGNKNDDPERKVVETEDAYKFAGQMGIQLFETSAKENVNVEEMFNCITELVLRAKKDNLA

GO terms:
  GO:0005515 protein binding (F, IPI)
  GO:0005085 guanyl-nucleotide exchange factor activity (F, IDA)
  GO:2000553 positive regulation of T-helper 2 cell cytokine production (P, IMP)
  GO:0050852 T cell receptor signaling pathway (P, IMP)
  GO:0005829 cytosol (C, TAS)
  GO:0005829 cytosol (C, IDA)